Protein AF-0000000083425685 (afdb_homodimer)

Nearest PDB structures (foldseek):
  7mp4-assembly8_H  TM=8.248E-01  e=9.550E-29  Epiphyas postvittana
  8eor-assembly1_A  TM=8.384E-01  e=3.987E-27  Homo sapiens
  3biw-assembly2_C  TM=8.125E-01  e=1.066E-25  Rattus norvegicus
  3k9b-assembly2_A  TM=8.402E-01  e=2.040E-24  Homo sapiens
  3bix-assembly1_A  TM=7.737E-01  e=6.457E-26  Rattus norvegicus

Structure (mmCIF, N/CA/C/O backbone):
data_AF-0000000083425685-model_v1
#
loop_
_entity.id
_entity.type
_entity.pdbx_description
1 polymer 'Carboxylic ester hydrolase'
#
loop_
_atom_site.group_PDB
_atom_site.id
_atom_site.type_symbol
_atom_site.label_atom_id
_atom_site.label_alt_id
_atom_site.label_comp_id
_atom_site.label_asym_id
_atom_site.label_entity_id
_atom_site.label_seq_id
_atom_site.pdbx_PDB_ins_code
_atom_site.Cartn_x
_atom_site.Cartn_y
_atom_site.Cartn_z
_atom_site.occupancy
_atom_site.B_iso_or_equiv
_atom_site.auth_seq_id
_atom_site.auth_comp_id
_atom_site.auth_asym_id
_atom_site.auth_atom_id
_atom_site.pdbx_PDB_model_num
ATOM 1 N N . MET A 1 1 ? -29.156 32.938 1.812 1 47.97 1 MET A N 1
ATOM 2 C CA . MET A 1 1 ? -27.875 33.531 1.459 1 47.97 1 MET A CA 1
ATOM 3 C C . MET A 1 1 ? -27.578 33.344 -0.026 1 47.97 1 MET A C 1
ATOM 5 O O . MET A 1 1 ? -27.875 32.281 -0.595 1 47.97 1 MET A O 1
ATOM 9 N N . SER A 1 2 ? -27.406 34.406 -0.724 1 49.47 2 SER A N 1
ATOM 10 C CA . SER A 1 2 ? -27.047 34.344 -2.137 1 49.47 2 SER A CA 1
ATOM 11 C C . SER A 1 2 ? -25.797 33.469 -2.35 1 49.47 2 SER A C 1
ATOM 13 O O . SER A 1 2 ? -25.031 33.25 -1.411 1 49.47 2 SER A O 1
ATOM 15 N N . ASP A 1 3 ? -25.609 32.875 -3.598 1 55.41 3 ASP A N 1
ATOM 16 C CA . ASP A 1 3 ? -24.406 32.156 -3.943 1 55.41 3 ASP A CA 1
ATOM 17 C C . ASP A 1 3 ? -23.141 32.969 -3.633 1 55.41 3 ASP A C 1
ATOM 19 O O . ASP A 1 3 ? -22.156 32.406 -3.137 1 55.41 3 ASP A O 1
ATOM 23 N N . ALA A 1 4 ? -23.422 34.188 -3.82 1 53.47 4 ALA A N 1
ATOM 24 C CA . ALA A 1 4 ? -22.312 35.094 -3.615 1 53.47 4 ALA A CA 1
ATOM 25 C C . ALA A 1 4 ? -21.984 35.25 -2.131 1 53.47 4 ALA A C 1
ATOM 27 O O . ALA A 1 4 ? -20.812 35.312 -1.754 1 53.47 4 ALA A O 1
ATOM 28 N N . GLN A 1 5 ? -22.828 35.344 -1.406 1 52.12 5 GLN A N 1
ATOM 29 C CA . GLN A 1 5 ? -22.641 35.438 0.035 1 52.12 5 GLN A CA 1
ATOM 30 C C . GLN A 1 5 ? -22.047 34.156 0.612 1 52.12 5 GLN A C 1
ATOM 32 O O . GLN A 1 5 ? -21.234 34.219 1.538 1 52.12 5 GLN A O 1
ATOM 37 N N . LEU A 1 6 ? -22.344 33.219 0.014 1 55.94 6 LEU A N 1
ATOM 38 C CA . LEU A 1 6 ? -21.891 31.922 0.493 1 55.94 6 LEU A CA 1
ATOM 39 C C . LEU A 1 6 ? -20.438 31.672 0.126 1 55.94 6 LEU A C 1
ATOM 41 O O . LEU A 1 6 ? -19.734 30.922 0.809 1 55.94 6 LEU A O 1
ATOM 45 N N . GLU A 1 7 ? -19.953 32.562 -0.842 1 62.62 7 GLU A N 1
ATOM 46 C CA . GLU A 1 7 ? -18.594 32.312 -1.337 1 62.62 7 GLU A CA 1
ATOM 47 C C . GLU A 1 7 ? -17.641 33.406 -0.921 1 62.62 7 GLU A C 1
ATOM 49 O O . GLU A 1 7 ? -16.5 33.469 -1.405 1 62.62 7 GLU A O 1
ATOM 54 N N . ASP A 1 8 ? -18.078 34.25 -0.151 1 65.31 8 ASP A N 1
ATOM 55 C CA . ASP A 1 8 ? -17.172 35.344 0.242 1 65.31 8 ASP A CA 1
ATOM 56 C C . ASP A 1 8 ? -16.125 34.844 1.229 1 65.31 8 ASP A C 1
ATOM 58 O O . ASP A 1 8 ? -16.172 35.188 2.416 1 65.31 8 ASP A O 1
ATOM 62 N N . CYS A 1 9 ? -15.25 34.125 0.699 1 70.19 9 CYS A N 1
ATOM 63 C CA . CYS A 1 9 ? -14.297 33.406 1.547 1 70.19 9 CYS A CA 1
ATOM 64 C C . CYS A 1 9 ? -12.883 33.969 1.335 1 70.19 9 CYS A C 1
ATOM 66 O O . CYS A 1 9 ? -11.938 33.5 1.992 1 70.19 9 CYS A O 1
ATOM 68 N N . LEU A 1 10 ? -12.758 35 0.634 1 80.81 10 LEU A N 1
ATOM 69 C CA . LEU A 1 10 ? -11.391 35.438 0.376 1 80.81 10 LEU A CA 1
ATOM 70 C C . LEU A 1 10 ? -10.992 36.562 1.309 1 80.81 10 LEU A C 1
ATOM 72 O O . LEU A 1 10 ? -10.773 37.688 0.86 1 80.81 10 LEU A O 1
ATOM 76 N N . ASN A 1 11 ? -11.008 36.25 2.533 1 85.75 11 ASN A N 1
ATOM 77 C CA . ASN A 1 11 ? -10.539 37.156 3.592 1 85.75 11 ASN A CA 1
ATOM 78 C C . ASN A 1 11 ? -9.648 36.406 4.586 1 85.75 11 ASN A C 1
ATOM 80 O O . ASN A 1 11 ? -9.477 35.188 4.492 1 85.75 11 ASN A O 1
ATOM 84 N N . LEU A 1 12 ? -8.891 37.219 5.379 1 89.44 12 LEU A N 1
ATOM 85 C CA . LEU A 1 12 ? -8.055 36.625 6.414 1 89.44 12 LEU A CA 1
ATOM 86 C C . LEU A 1 12 ? -8.117 37.438 7.699 1 89.44 12 LEU A C 1
ATOM 88 O O . LEU A 1 12 ? -8.5 38.625 7.676 1 89.44 12 LEU A O 1
ATOM 92 N N . CYS A 1 13 ? -7.875 36.812 8.758 1 91.69 13 CYS A N 1
ATOM 93 C CA . CYS A 1 13 ? -7.824 37.469 10.062 1 91.69 13 CYS A CA 1
ATOM 94 C C . CYS A 1 13 ? -6.383 37.656 10.516 1 91.69 13 CYS A C 1
ATOM 96 O O . CYS A 1 13 ? -5.555 36.75 10.391 1 91.69 13 CYS A O 1
ATOM 98 N N . VAL A 1 14 ? -6.117 38.906 10.961 1 94.25 14 VAL A N 1
ATOM 99 C CA . VAL A 1 14 ? -4.809 39.219 11.523 1 94.25 14 VAL A CA 1
ATOM 100 C C . VAL A 1 14 ? -4.953 39.562 13.008 1 94.25 14 VAL A C 1
ATOM 102 O O . VAL A 1 14 ? -5.758 40.438 13.375 1 94.25 14 VAL A O 1
ATOM 105 N N . TYR A 1 15 ? -4.176 38.875 13.844 1 93.44 15 TYR A N 1
ATOM 106 C CA . TYR A 1 15 ? -4.117 39.156 15.273 1 93.44 15 TYR A CA 1
ATOM 107 C C . TYR A 1 15 ? -2.738 39.625 15.688 1 93.44 15 TYR A C 1
ATOM 109 O O . TYR A 1 15 ? -1.736 38.938 15.477 1 93.44 15 TYR A O 1
ATOM 117 N N . THR A 1 16 ? -2.656 40.812 16.188 1 93.88 16 THR A N 1
ATOM 118 C CA . THR A 1 16 ? -1.398 41.438 16.594 1 93.88 16 THR A CA 1
ATOM 119 C C . THR A 1 16 ? -1.6 42.312 17.828 1 93.88 16 THR A C 1
ATOM 121 O O . THR A 1 16 ? -2.721 42.719 18.125 1 93.88 16 THR A O 1
ATOM 124 N N . LYS A 1 17 ? -0.496 42.531 18.594 1 92.38 17 LYS A N 1
ATOM 125 C CA . LYS A 1 17 ? -0.545 43.406 19.766 1 92.38 17 LYS A CA 1
ATOM 126 C C . LYS A 1 17 ? 0.186 44.719 19.516 1 92.38 17 LYS A C 1
ATOM 128 O O . LYS A 1 17 ? 0.073 45.656 20.297 1 92.38 17 LYS A O 1
ATOM 133 N N . ASN A 1 18 ? 0.934 44.75 18.453 1 94 18 ASN A N 1
ATOM 134 C CA . ASN A 1 18 ? 1.747 45.906 18.125 1 94 18 ASN A CA 1
ATOM 135 C C . ASN A 1 18 ? 1.798 46.156 16.609 1 94 18 ASN A C 1
ATOM 137 O O . ASN A 1 18 ? 2.508 45.438 15.898 1 94 18 ASN A O 1
ATOM 141 N N . LEU A 1 19 ? 1.211 47.188 16.141 1 93.94 19 LEU A N 1
ATOM 142 C CA . LEU A 1 19 ? 1.032 47.438 14.711 1 93.94 19 LEU A CA 1
ATOM 143 C C . LEU A 1 19 ? 2.322 47.938 14.086 1 93.94 19 LEU A C 1
ATOM 145 O O . LEU A 1 19 ? 2.465 47.938 12.859 1 93.94 19 LEU A O 1
ATOM 149 N N . THR A 1 20 ? 3.24 48.375 14.891 1 94.25 20 THR A N 1
ATOM 150 C CA . THR A 1 20 ? 4.426 49 14.328 1 94.25 20 THR A CA 1
ATOM 151 C C . THR A 1 20 ? 5.66 48.125 14.547 1 94.25 20 THR A C 1
ATOM 153 O O . THR A 1 20 ? 6.758 48.5 14.109 1 94.25 20 THR A O 1
ATOM 156 N N . ALA A 1 21 ? 5.438 47 15.164 1 94.62 21 ALA A N 1
ATOM 157 C CA . ALA A 1 21 ? 6.555 46.094 15.383 1 94.62 21 ALA A CA 1
ATOM 158 C C . ALA A 1 21 ? 6.914 45.344 14.102 1 94.62 21 ALA A C 1
ATOM 160 O O . ALA A 1 21 ? 6.395 45.656 13.031 1 94.62 21 ALA A O 1
ATOM 161 N N . ARG A 1 22 ? 7.863 44.5 14.148 1 96.38 22 ARG A N 1
ATOM 162 C CA . ARG A 1 22 ? 8.281 43.594 13.094 1 96.38 22 ARG A CA 1
ATOM 163 C C . ARG A 1 22 ? 8.469 42.188 13.633 1 96.38 22 ARG A C 1
ATOM 165 O O . ARG A 1 22 ? 9.586 41.656 13.656 1 96.38 22 ARG A O 1
ATOM 172 N N . GLN A 1 23 ? 7.34 41.688 13.992 1 97.19 23 GLN A N 1
ATOM 173 C CA . GLN A 1 23 ? 7.336 40.406 14.703 1 97.19 23 GLN A CA 1
ATOM 174 C C . GLN A 1 23 ? 7.199 39.219 13.727 1 97.19 23 GLN A C 1
ATOM 176 O O . GLN A 1 23 ? 6.652 39.406 12.633 1 97.19 23 GLN A O 1
ATOM 181 N N . PRO A 1 24 ? 7.777 38.094 14.109 1 98.06 24 PRO A N 1
ATOM 182 C CA . PRO A 1 24 ? 7.547 36.906 13.289 1 98.06 24 PRO A CA 1
ATOM 183 C C . PRO A 1 24 ? 6.062 36.625 13.062 1 98.06 24 PRO A C 1
ATOM 185 O O . PRO A 1 24 ? 5.246 36.844 13.961 1 98.06 24 PRO A O 1
ATOM 188 N N . VAL A 1 25 ? 5.723 36.094 11.883 1 98.38 25 VAL A N 1
ATOM 189 C CA . VAL A 1 25 ? 4.344 35.812 11.484 1 98.38 25 VAL A CA 1
ATOM 190 C C . VAL A 1 25 ? 4.078 34.312 11.539 1 98.38 25 VAL A C 1
ATOM 192 O O . VAL A 1 25 ? 4.84 33.531 10.984 1 98.38 25 VAL A O 1
ATOM 195 N N . MET A 1 26 ? 3.096 33.938 12.234 1 98.25 26 MET A N 1
ATOM 196 C CA . MET A 1 26 ? 2.564 32.562 12.188 1 98.25 26 MET A CA 1
ATOM 197 C C . MET A 1 26 ? 1.276 32.5 11.375 1 98.25 26 MET A C 1
ATOM 199 O O . MET A 1 26 ? 0.306 33.188 11.695 1 98.25 26 MET A O 1
ATOM 203 N N . PHE A 1 27 ? 1.342 31.781 10.312 1 98.06 27 PHE A N 1
ATOM 204 C CA . PHE A 1 27 ? 0.278 31.672 9.32 1 98.06 27 PHE A CA 1
ATOM 205 C C . PHE A 1 27 ? -0.43 30.328 9.43 1 98.06 27 PHE A C 1
ATOM 207 O O . PHE A 1 27 ? 0.1 29.297 8.992 1 98.06 27 PHE A O 1
ATOM 214 N N . TYR A 1 28 ? -1.675 30.297 9.953 1 97.12 28 TYR A N 1
ATOM 215 C CA . TYR A 1 28 ? -2.342 29.047 10.305 1 97.12 28 TYR A CA 1
ATOM 216 C C . TYR A 1 28 ? -3.348 28.641 9.227 1 97.12 28 TYR A C 1
ATOM 218 O O . TYR A 1 28 ? -4.258 29.406 8.906 1 97.12 28 TYR A O 1
ATOM 226 N N . VAL A 1 29 ? -3.154 27.453 8.695 1 96.38 29 VAL A N 1
ATOM 227 C CA . VAL A 1 29 ? -4.094 26.828 7.77 1 96.38 29 VAL A CA 1
ATOM 228 C C . VAL A 1 29 ? -4.934 25.797 8.5 1 96.38 29 VAL A C 1
ATOM 230 O O . VAL A 1 29 ? -4.461 24.688 8.781 1 96.38 29 VAL A O 1
ATOM 233 N N . TYR A 1 30 ? -6.145 26.109 8.781 1 92 30 TYR A N 1
ATOM 234 C CA . TYR A 1 30 ? -6.969 25.266 9.633 1 92 30 TYR A CA 1
ATOM 235 C C . TYR A 1 30 ? -7.41 24.016 8.891 1 92 30 TYR A C 1
ATOM 237 O O . TYR A 1 30 ? -7.414 23.984 7.66 1 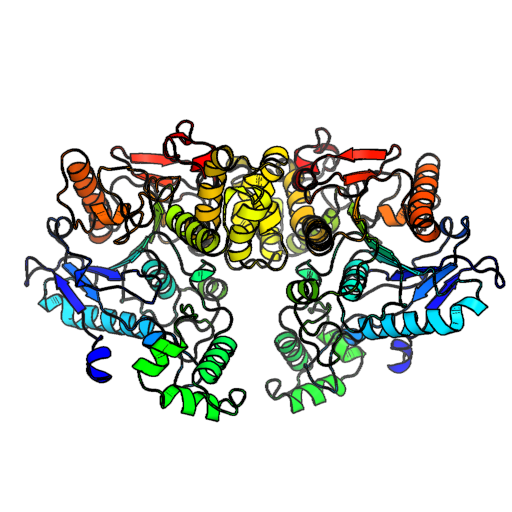92 30 TYR A O 1
ATOM 245 N N . GLY A 1 31 ? -7.738 23.047 9.672 1 93 31 GLY A N 1
ATOM 246 C CA . GLY A 1 31 ? -8.258 21.797 9.141 1 93 31 GLY A CA 1
ATOM 247 C C . GLY A 1 31 ? -9.766 21.812 8.945 1 93 31 GLY A C 1
ATOM 248 O O . GLY A 1 31 ? -10.336 22.844 8.586 1 93 31 GLY A O 1
ATOM 249 N N . GLY A 1 32 ? -10.344 20.672 9.031 1 89.81 32 GLY A N 1
ATOM 250 C CA . GLY A 1 32 ? -11.773 20.516 8.828 1 89.81 32 GLY A CA 1
ATOM 251 C C . GLY A 1 32 ? -12.125 19.578 7.691 1 89.81 32 GLY A C 1
ATOM 252 O O . GLY A 1 32 ? -13.164 19.719 7.051 1 89.81 32 GLY A O 1
ATOM 253 N N . GLY A 1 33 ? -11.258 18.641 7.383 1 89.88 33 GLY A N 1
ATOM 254 C CA . GLY A 1 33 ? -11.523 17.594 6.41 1 89.88 33 GLY A CA 1
ATOM 255 C C . GLY A 1 33 ? -11.734 18.125 5.004 1 89.88 33 GLY A C 1
ATOM 256 O O . GLY A 1 33 ? -12.461 17.531 4.207 1 89.88 33 GLY A O 1
ATOM 257 N N . TYR A 1 34 ? -11.312 19.328 4.777 1 89.19 34 TYR A N 1
ATOM 258 C CA . TYR A 1 34 ? -11.398 20.016 3.494 1 89.19 34 TYR A CA 1
ATOM 259 C C . TYR A 1 34 ? -12.828 20.484 3.221 1 89.19 34 TYR A C 1
ATOM 261 O O . TYR A 1 34 ? -13.156 20.875 2.098 1 89.19 34 TYR A O 1
ATOM 269 N N . TYR A 1 35 ? -13.719 20.344 4.195 1 84.5 35 TYR A N 1
ATOM 270 C CA . TYR A 1 35 ? -15.102 20.719 3.908 1 84.5 35 TYR A CA 1
ATOM 271 C C . TYR A 1 35 ? -15.633 21.688 4.961 1 84.5 35 TYR A C 1
ATOM 273 O O . TYR A 1 35 ? -16.703 22.281 4.781 1 84.5 35 TYR A O 1
ATOM 281 N N . ASN A 1 36 ? -14.914 21.812 6.043 1 76.62 36 ASN A N 1
ATOM 282 C CA . ASN A 1 36 ? -15.367 22.703 7.102 1 76.62 36 ASN A CA 1
ATOM 283 C C . ASN A 1 36 ? -14.211 23.5 7.699 1 76.62 36 ASN A C 1
ATOM 285 O O . ASN A 1 36 ? -13.055 23.328 7.293 1 76.62 36 ASN A O 1
ATOM 289 N N . GLY A 1 37 ? -14.625 24.531 8.578 1 73.75 37 GLY A N 1
ATOM 290 C CA . GLY A 1 37 ? -13.633 25.312 9.297 1 73.75 37 GLY A CA 1
ATOM 291 C C . GLY A 1 37 ? -13.812 26.812 9.109 1 73.75 37 GLY A C 1
ATOM 292 O O . GLY A 1 37 ? -14.477 27.25 8.164 1 73.75 37 GLY A O 1
ATOM 293 N N . SER A 1 38 ? -13.344 27.453 10.156 1 73.81 38 SER A N 1
ATOM 294 C CA . SER A 1 38 ? -13.375 28.906 10.109 1 73.81 38 SER A CA 1
ATOM 295 C C . SER A 1 38 ? -12.25 29.516 10.938 1 73.81 38 SER A C 1
ATOM 297 O O . SER A 1 38 ? -11.75 28.875 11.875 1 73.81 38 SER A O 1
ATOM 299 N N . SER A 1 39 ? -11.891 30.672 10.539 1 73.12 39 SER A N 1
ATOM 300 C CA . SER A 1 39 ? -10.883 31.422 11.289 1 73.12 39 SER A CA 1
ATOM 301 C C . SER A 1 39 ? -11.352 31.719 12.703 1 73.12 39 SER A C 1
ATOM 303 O O . SER A 1 39 ? -10.547 31.766 13.633 1 73.12 39 SER A O 1
ATOM 305 N N . GLN A 1 40 ? -12.578 31.844 12.875 1 71.81 40 GLN A N 1
ATOM 306 C CA . GLN A 1 40 ? -13.148 32.219 14.164 1 71.81 40 GLN A CA 1
ATOM 307 C C . GLN A 1 40 ? -12.953 31.109 15.195 1 71.81 40 GLN A C 1
ATOM 309 O O . GLN A 1 40 ? -12.961 31.375 16.406 1 71.81 40 GLN A O 1
ATOM 314 N N . ASP A 1 41 ? -12.719 29.938 14.703 1 77.31 41 ASP A N 1
ATOM 315 C CA . ASP A 1 41 ? -12.586 28.797 15.594 1 77.31 41 ASP A CA 1
ATOM 316 C C . ASP A 1 41 ? -11.156 28.656 16.125 1 77.31 41 ASP A C 1
ATOM 318 O O . ASP A 1 41 ? -10.867 27.766 16.906 1 77.31 41 ASP A O 1
ATOM 322 N N . HIS A 1 42 ? -10.344 29.641 15.812 1 82.62 42 HIS A N 1
ATOM 323 C CA . HIS A 1 42 ? -8.938 29.562 16.203 1 82.62 42 HIS A CA 1
ATOM 324 C C . HIS A 1 42 ? -8.461 30.875 16.812 1 82.62 42 HIS A C 1
ATOM 326 O O . HIS A 1 42 ? -7.578 31.531 16.266 1 82.62 42 HIS A O 1
ATOM 332 N N . PRO A 1 43 ? -8.969 31.141 17.984 1 81.5 43 PRO A N 1
ATOM 333 C CA . PRO A 1 43 ? -8.547 32.375 18.688 1 81.5 43 PRO A CA 1
ATOM 334 C C . PRO A 1 43 ? -7.09 32.281 19.141 1 81.5 43 PRO A C 1
ATOM 336 O O . PRO A 1 43 ? -6.609 31.234 19.531 1 81.5 43 PRO A O 1
ATOM 339 N N . PRO A 1 44 ? -6.422 33.438 19.109 1 84.88 44 PRO A N 1
ATOM 340 C CA . PRO A 1 44 ? -4.984 33.406 19.406 1 84.88 44 PRO A CA 1
ATOM 341 C C . PRO A 1 44 ? -4.684 33.156 20.875 1 84.88 44 PRO A C 1
ATOM 343 O O . PRO A 1 44 ? -3.684 32.531 21.203 1 84.88 44 PRO A O 1
ATOM 346 N N . HIS A 1 45 ? -5.418 33.625 21.828 1 83.94 45 HIS A N 1
ATOM 347 C CA . HIS A 1 45 ? -5.293 33.5 23.266 1 83.94 45 HIS A CA 1
ATOM 348 C C . HIS A 1 45 ? -3.828 33.469 23.703 1 83.94 45 HIS A C 1
ATOM 350 O O . HIS A 1 45 ? -3.111 34.469 23.547 1 83.94 45 HIS A O 1
ATOM 356 N N . TYR A 1 46 ? -3.291 32.312 24.062 1 85.12 46 TYR A N 1
ATOM 357 C CA . TYR A 1 46 ? -1.958 32.188 24.625 1 85.12 46 TYR A CA 1
ATOM 358 C C . TYR A 1 46 ? -0.882 32.438 23.578 1 85.12 46 TYR A C 1
ATOM 360 O O . TYR A 1 46 ? 0.245 32.812 23.922 1 85.12 46 TYR A O 1
ATOM 368 N N . LEU A 1 47 ? -1.169 32.312 22.344 1 90.69 47 LEU A N 1
ATOM 369 C CA . LEU A 1 47 ? -0.195 32.562 21.281 1 90.69 47 LEU A CA 1
ATOM 370 C C . LEU A 1 47 ? 0.261 34 21.281 1 90.69 47 LEU A C 1
ATOM 372 O O . LEU A 1 47 ? 1.443 34.281 21.078 1 90.69 47 LEU A O 1
ATOM 376 N N . LEU A 1 48 ? -0.645 34.906 21.625 1 90.75 48 LEU A N 1
ATOM 377 C CA . LEU A 1 48 ? -0.328 36.344 21.562 1 90.75 48 LEU A CA 1
ATOM 378 C C . LEU A 1 48 ? 0.333 36.812 22.859 1 90.75 48 LEU A C 1
ATOM 380 O O . LEU A 1 48 ? 0.695 37.969 22.984 1 90.75 48 LEU A O 1
ATOM 384 N N . GLU A 1 49 ? 0.496 35.875 23.781 1 90.62 49 GLU A N 1
ATOM 385 C CA . GLU A 1 49 ? 1.367 36.188 24.906 1 90.62 49 GLU A CA 1
ATOM 386 C C . GLU A 1 49 ? 2.822 36.312 24.453 1 90.62 49 GLU A C 1
ATOM 388 O O . GLU A 1 49 ? 3.662 36.844 25.188 1 90.62 49 GLU A O 1
ATOM 393 N N . ARG A 1 50 ? 3.078 35.812 23.312 1 93.44 50 ARG A N 1
ATOM 394 C CA . ARG A 1 50 ? 4.398 35.938 22.688 1 93.44 50 ARG A CA 1
ATOM 395 C C . ARG A 1 50 ? 4.406 36.969 21.594 1 93.44 50 ARG A C 1
ATOM 397 O O . ARG A 1 50 ? 3.348 37.438 21.156 1 93.44 50 ARG A O 1
ATOM 404 N N . ASP A 1 51 ? 5.594 37.406 21.219 1 94.94 51 ASP A N 1
ATOM 405 C CA . ASP A 1 51 ? 5.746 38.469 20.234 1 94.94 51 ASP A CA 1
ATOM 406 C C . ASP A 1 51 ? 5.68 37.906 18.812 1 94.94 51 ASP A C 1
ATOM 408 O O . ASP A 1 51 ? 6.703 37.812 18.125 1 94.94 51 ASP A O 1
ATOM 412 N N . ILE A 1 52 ? 4.422 37.594 18.453 1 96.94 52 ILE A N 1
ATOM 413 C CA . ILE A 1 52 ? 4.18 37.094 17.109 1 96.94 52 ILE A CA 1
ATOM 414 C C . ILE A 1 52 ? 2.92 37.719 16.531 1 96.94 52 ILE A C 1
ATOM 416 O O . ILE A 1 52 ? 2.15 38.344 17.266 1 96.94 52 ILE A O 1
ATOM 420 N N . VAL A 1 53 ? 2.793 37.75 15.266 1 97.31 53 VAL A N 1
ATOM 421 C CA . VAL A 1 53 ? 1.559 38.062 14.555 1 97.31 53 VAL A CA 1
ATOM 422 C C . VAL A 1 53 ? 0.923 36.781 14.016 1 97.31 53 VAL A C 1
ATOM 424 O O . VAL A 1 53 ? 1.598 35.969 13.391 1 97.31 53 VAL A O 1
ATOM 427 N N . LEU A 1 54 ? -0.317 36.562 14.375 1 96.81 54 LEU A N 1
ATOM 428 C CA . LEU A 1 54 ? -1.037 35.406 13.875 1 96.81 54 LEU A CA 1
ATOM 429 C C . LEU A 1 54 ? -1.929 35.781 12.695 1 96.81 54 LEU A C 1
ATOM 431 O O . LEU A 1 54 ? -2.684 36.75 12.773 1 96.81 54 LEU A O 1
ATOM 435 N N . VAL A 1 55 ? -1.79 35.062 11.617 1 96.56 55 VAL A N 1
ATOM 436 C CA . VAL A 1 55 ? -2.635 35.25 10.438 1 96.56 55 VAL A CA 1
ATOM 437 C C . VAL A 1 55 ? -3.416 33.969 10.18 1 96.56 55 VAL A C 1
ATOM 439 O O . VAL A 1 55 ? -2.834 32.875 10.117 1 96.56 55 VAL A O 1
ATOM 442 N N . VAL A 1 56 ? -4.695 34.031 10.055 1 95.12 56 VAL A N 1
ATOM 443 C CA . VAL A 1 56 ? -5.555 32.906 9.734 1 95.12 56 VAL A CA 1
ATOM 444 C C . VAL A 1 56 ? -6.367 33.219 8.484 1 95.12 56 VAL A C 1
ATOM 446 O O . VAL A 1 56 ? -7.379 33.906 8.547 1 95.12 56 VAL A O 1
ATOM 449 N N . PRO A 1 57 ? -5.965 32.625 7.375 1 93.81 57 PRO A N 1
ATOM 450 C CA . PRO A 1 57 ? -6.695 32.844 6.129 1 93.81 57 PRO A CA 1
ATOM 451 C C . PRO A 1 57 ? -7.93 31.969 5.992 1 93.81 57 PRO A C 1
ATOM 453 O O . PRO A 1 57 ? -7.949 30.844 6.504 1 93.81 57 PRO A O 1
ATOM 456 N N . HIS A 1 58 ? -8.922 32.531 5.336 1 91.12 58 HIS A N 1
ATOM 457 C CA . HIS A 1 58 ? -10.016 31.703 4.848 1 91.12 58 HIS A CA 1
ATOM 458 C C . HIS A 1 58 ? -9.742 31.203 3.432 1 91.12 58 HIS A C 1
ATOM 460 O O . HIS A 1 58 ? -9.008 31.844 2.676 1 91.12 58 HIS A O 1
ATOM 466 N N . TYR A 1 59 ? -10.195 30.094 3.146 1 89.06 59 TYR A N 1
ATOM 467 C CA . TYR A 1 59 ? -10.07 29.547 1.806 1 89.06 59 TYR A CA 1
ATOM 468 C C . TYR A 1 59 ? -11.305 28.719 1.446 1 89.06 59 TYR A C 1
ATOM 470 O O . TYR A 1 59 ? -12.094 28.359 2.32 1 89.06 59 TYR A O 1
ATOM 478 N N . ARG A 1 60 ? -11.602 28.562 0.174 1 89.12 60 ARG A N 1
ATOM 479 C CA . ARG A 1 60 ? -12.734 27.781 -0.301 1 89.12 60 ARG A CA 1
ATOM 480 C C . ARG A 1 60 ? -12.641 26.328 0.174 1 89.12 60 ARG A C 1
ATOM 482 O O . ARG A 1 60 ? -11.547 25.766 0.251 1 89.12 60 ARG A O 1
ATOM 489 N N . VAL A 1 61 ? -13.781 25.703 0.515 1 86.56 61 VAL A N 1
ATOM 490 C CA . VAL A 1 61 ? -13.812 24.328 0.999 1 86.56 61 VAL A CA 1
ATOM 491 C C . VAL A 1 61 ? -14.852 23.531 0.22 1 86.56 61 VAL A C 1
ATOM 493 O O . VAL A 1 61 ? -15.656 24.094 -0.52 1 86.56 61 VAL A O 1
ATOM 496 N N . GLY A 1 62 ? -14.773 22.234 0.338 1 89.06 62 GLY A N 1
ATOM 497 C CA . GLY A 1 62 ? -15.742 21.359 -0.304 1 89.06 62 GLY A CA 1
ATOM 498 C C . GLY A 1 62 ? -15.695 21.422 -1.819 1 89.06 62 GLY A C 1
ATOM 499 O O . GLY A 1 62 ? -14.633 21.672 -2.398 1 89.06 62 GLY A O 1
ATOM 500 N N . ALA A 1 63 ? -16.828 21.203 -2.391 1 88.62 63 ALA A N 1
ATOM 501 C CA . ALA A 1 63 ? -16.922 21.141 -3.846 1 88.62 63 ALA A CA 1
ATOM 502 C C . ALA A 1 63 ? -16.562 22.484 -4.477 1 88.62 63 ALA A C 1
ATOM 504 O O . ALA A 1 63 ? -16.016 22.547 -5.582 1 88.62 63 ALA A O 1
ATOM 505 N N . LEU A 1 64 ? -16.75 23.516 -3.703 1 86.12 64 LEU A N 1
ATOM 506 C CA . LEU A 1 64 ? -16.547 24.859 -4.238 1 86.12 64 LEU A CA 1
ATOM 507 C C . LEU A 1 64 ? -15.055 25.141 -4.426 1 86.12 64 LEU A C 1
ATOM 509 O O . LEU A 1 64 ? -14.68 26 -5.238 1 86.12 64 LEU A O 1
ATOM 513 N N . GLY A 1 65 ? -14.281 24.406 -3.764 1 87.88 65 GLY A N 1
ATOM 514 C CA . GLY A 1 65 ? -12.844 24.625 -3.867 1 87.88 65 GLY A CA 1
ATOM 515 C C . GLY A 1 65 ? -12.117 23.531 -4.621 1 87.88 65 GLY A C 1
ATOM 516 O O . GLY A 1 65 ? -11.164 23.797 -5.355 1 87.88 65 GLY A O 1
ATOM 517 N N . TRP A 1 66 ? -12.641 22.359 -4.484 1 91.38 66 TRP A N 1
ATOM 518 C CA . TRP A 1 66 ? -11.797 21.234 -4.855 1 91.38 66 TRP A CA 1
ATOM 519 C C . TRP A 1 66 ? -12.328 20.547 -6.109 1 91.38 66 TRP A C 1
ATOM 521 O O . TRP A 1 66 ? -11.602 19.781 -6.766 1 91.38 66 TRP A O 1
ATOM 531 N N . LEU A 1 67 ? -13.57 20.75 -6.488 1 90.38 67 LEU A N 1
ATOM 532 C CA . LEU A 1 67 ? -14.156 20.094 -7.652 1 90.38 67 LEU A CA 1
ATOM 533 C C . LEU A 1 67 ? -13.414 20.469 -8.93 1 90.38 67 LEU A C 1
ATOM 535 O O . LEU A 1 67 ? -13.078 21.641 -9.125 1 90.38 67 LEU A O 1
ATOM 539 N N . SER A 1 68 ? -13.133 19.422 -9.75 1 92.38 68 SER A N 1
ATOM 540 C CA . SER A 1 68 ? -12.398 19.688 -10.984 1 92.38 68 SER A CA 1
ATOM 541 C C . SER A 1 68 ? -12.883 18.781 -12.117 1 92.38 68 SER A C 1
ATOM 543 O O . SER A 1 68 ? -13.219 17.625 -11.883 1 92.38 68 SER A O 1
ATOM 545 N N . THR A 1 69 ? -12.906 19.328 -13.297 1 87.62 69 THR A N 1
ATOM 546 C CA . THR A 1 69 ? -13.109 18.547 -14.516 1 87.62 69 THR A CA 1
ATOM 547 C C . THR A 1 69 ? -11.812 18.453 -15.32 1 87.62 69 THR A C 1
ATOM 549 O O . THR A 1 69 ? -11.828 18.109 -16.5 1 87.62 69 THR A O 1
ATOM 552 N N . LEU A 1 70 ? -10.758 18.859 -14.641 1 86.69 70 LEU A N 1
ATOM 553 C CA . LEU A 1 70 ? -9.43 18.859 -15.242 1 86.69 70 LEU A CA 1
ATOM 554 C C . LEU A 1 70 ? -9.406 19.688 -16.531 1 86.69 70 LEU A C 1
ATOM 556 O O . LEU A 1 70 ? -8.812 19.266 -17.531 1 86.69 70 LEU A O 1
ATOM 560 N N . THR A 1 71 ? -10.172 20.75 -16.516 1 87 71 THR A N 1
ATOM 561 C CA . THR A 1 71 ? -10.18 21.75 -17.562 1 87 71 THR A CA 1
ATOM 562 C C . THR A 1 71 ? -9.68 23.094 -17.047 1 87 71 THR A C 1
ATOM 564 O O . THR A 1 71 ? -9.508 23.266 -15.836 1 87 71 THR A O 1
ATOM 567 N N . GLU A 1 72 ? -9.461 23.953 -17.953 1 87.88 72 GLU A N 1
ATOM 568 C CA . GLU A 1 72 ? -9 25.281 -17.562 1 87.88 72 GLU A CA 1
ATOM 569 C C . GLU A 1 72 ? -10.078 26.031 -16.766 1 87.88 72 GLU A C 1
ATOM 571 O O . GLU A 1 72 ? -9.766 26.859 -15.906 1 87.88 72 GLU A O 1
ATOM 576 N N . GLN A 1 73 ? -11.242 25.688 -17 1 87.19 73 GLN A N 1
ATOM 577 C CA . GLN A 1 73 ? -12.352 26.391 -16.359 1 87.19 73 GLN A CA 1
ATOM 578 C C . GLN A 1 73 ? -12.57 25.891 -14.93 1 87.19 73 GLN A C 1
ATOM 580 O O . GLN A 1 73 ? -13.031 26.641 -14.07 1 87.19 73 GLN A O 1
ATOM 585 N N . LEU A 1 74 ? -12.289 24.703 -14.688 1 89.62 74 LEU A N 1
ATOM 586 C CA . LEU A 1 74 ? -12.367 24.094 -13.367 1 89.62 74 LEU A CA 1
ATOM 587 C C . LEU A 1 74 ? -11.117 23.266 -13.07 1 89.62 74 LEU A C 1
ATOM 589 O O . LEU A 1 74 ? -11.188 22.047 -12.961 1 89.62 74 LEU A O 1
ATOM 593 N N . PRO A 1 75 ? -10.039 23.953 -12.859 1 87.69 75 PRO A N 1
ATOM 594 C CA . PRO A 1 75 ? -8.742 23.281 -12.789 1 87.69 75 PRO A CA 1
ATOM 595 C C . PRO A 1 75 ? -8.531 22.531 -11.469 1 87.69 75 PRO A C 1
ATOM 597 O O . PRO A 1 75 ? -7.613 21.719 -11.359 1 87.69 75 PRO A O 1
ATOM 600 N N . GLY A 1 76 ? -9.383 22.844 -10.461 1 87.62 76 GLY A N 1
ATOM 601 C CA . GLY A 1 76 ? -9.172 22.266 -9.148 1 87.62 76 GLY A CA 1
ATOM 602 C C . GLY A 1 76 ? -8.117 22.984 -8.336 1 87.62 76 GLY A C 1
ATOM 603 O O . GLY A 1 76 ? -7.535 23.969 -8.805 1 87.62 76 GLY A O 1
ATOM 604 N N . ASN A 1 77 ? -7.969 22.688 -7.094 1 95.44 77 ASN A N 1
ATOM 605 C CA . ASN A 1 77 ? -6.977 23.156 -6.133 1 95.44 77 ASN A CA 1
ATOM 606 C C . ASN A 1 77 ? -7.109 24.656 -5.875 1 95.44 77 ASN A C 1
ATOM 608 O O . ASN A 1 77 ? -6.125 25.328 -5.555 1 95.44 77 ASN A O 1
ATOM 612 N N . ALA A 1 78 ? -8.266 25.156 -6.043 1 93.12 78 ALA A N 1
ATOM 613 C CA . ALA A 1 78 ? -8.523 26.562 -5.762 1 93.12 78 ALA A CA 1
ATOM 614 C C . ALA A 1 78 ? -8.164 26.906 -4.316 1 93.12 78 ALA A C 1
ATOM 616 O O . ALA A 1 78 ? -7.605 27.969 -4.043 1 93.12 78 ALA A O 1
ATOM 617 N N . PRO A 1 79 ? -8.445 26.031 -3.387 1 94.31 79 PRO A N 1
ATOM 618 C CA . PRO A 1 79 ? -8.109 26.375 -2 1 94.31 79 PRO A CA 1
ATOM 619 C C . PRO A 1 79 ? -6.613 26.594 -1.795 1 94.31 79 PRO A C 1
ATOM 621 O O . PRO A 1 79 ? -6.223 27.5 -1.043 1 94.31 79 PRO A O 1
ATOM 624 N N . ILE A 1 80 ? -5.777 25.797 -2.414 1 96.56 80 ILE A N 1
ATOM 625 C CA . ILE A 1 80 ? -4.34 26.016 -2.297 1 96.56 80 ILE A CA 1
ATOM 626 C C . ILE A 1 80 ? -3.967 27.328 -2.982 1 96.56 80 ILE A C 1
ATOM 628 O O . ILE A 1 80 ? -3.1 28.062 -2.5 1 96.56 80 ILE A O 1
ATOM 632 N N . GLY A 1 81 ? -4.609 27.609 -4.102 1 95.12 81 GLY A N 1
ATOM 633 C CA . GLY A 1 81 ? -4.449 28.906 -4.727 1 95.12 81 GLY A CA 1
ATOM 634 C C . GLY A 1 81 ? -4.812 30.062 -3.805 1 95.12 81 GLY A C 1
ATOM 635 O O . GLY A 1 81 ? -4.121 31.078 -3.775 1 95.12 81 GLY A O 1
ATOM 636 N N . ASP A 1 82 ? -5.934 29.906 -3.076 1 95 82 ASP A N 1
ATOM 637 C CA . ASP A 1 82 ? -6.359 30.906 -2.104 1 95 82 ASP A CA 1
ATOM 638 C C . ASP A 1 82 ? -5.277 31.141 -1.052 1 95 82 ASP A C 1
ATOM 640 O O . ASP A 1 82 ? -5.004 32.281 -0.681 1 95 82 ASP A O 1
ATOM 644 N N . ILE A 1 83 ? -4.699 30.078 -0.605 1 96.75 83 ILE A N 1
ATOM 645 C CA . ILE A 1 83 ? -3.67 30.172 0.426 1 96.75 83 ILE A CA 1
ATOM 646 C C . ILE A 1 83 ? -2.43 30.859 -0.141 1 96.75 83 ILE A C 1
ATOM 648 O O . ILE A 1 83 ? -1.812 31.688 0.528 1 96.75 83 ILE A O 1
ATOM 652 N N . LEU A 1 84 ? -2.053 30.562 -1.368 1 97.12 84 LEU A N 1
ATOM 653 C CA . LEU A 1 84 ? -0.928 31.219 -2.025 1 97.12 84 LEU A CA 1
ATOM 654 C C . LEU A 1 84 ? -1.179 32.719 -2.162 1 97.12 84 LEU A C 1
ATOM 656 O O . LEU A 1 84 ? -0.277 33.531 -1.929 1 97.12 84 LEU A O 1
ATOM 660 N N . LEU A 1 85 ? -2.387 33.031 -2.496 1 96.31 85 LEU A N 1
ATOM 661 C CA . LEU A 1 85 ? -2.76 34.438 -2.594 1 96.31 85 LEU A CA 1
ATOM 662 C C . LEU A 1 85 ? -2.65 35.125 -1.237 1 96.31 85 LEU A C 1
ATOM 664 O O . LEU A 1 85 ? -2.201 36.281 -1.15 1 96.31 85 LEU A O 1
ATOM 668 N N . ALA A 1 86 ? -3.107 34.406 -0.239 1 96.88 86 ALA A N 1
ATOM 669 C CA . ALA A 1 86 ? -3.014 34.969 1.117 1 96.88 86 ALA A CA 1
ATOM 670 C C . ALA A 1 86 ? -1.557 35.156 1.527 1 96.88 86 ALA A C 1
ATOM 672 O O . ALA A 1 86 ? -1.225 36.125 2.209 1 96.88 86 ALA A O 1
ATOM 673 N N . LEU A 1 87 ? -0.709 34.281 1.165 1 98.06 87 LEU A N 1
ATOM 674 C CA . LEU A 1 87 ? 0.714 34.406 1.46 1 98.06 87 LEU A CA 1
ATOM 675 C C . LEU A 1 87 ? 1.326 35.562 0.708 1 98.06 87 LEU A C 1
ATOM 677 O O . LEU A 1 87 ? 2.193 36.281 1.237 1 98.06 87 LEU A O 1
ATOM 681 N N . ASP A 1 88 ? 0.891 35.781 -0.516 1 97.69 88 ASP A N 1
ATOM 682 C CA . ASP A 1 88 ? 1.302 36.969 -1.251 1 97.69 88 ASP A CA 1
ATOM 683 C C . ASP A 1 88 ? 0.889 38.25 -0.512 1 97.69 88 ASP A C 1
ATOM 685 O O . ASP A 1 88 ? 1.657 39.219 -0.443 1 97.69 88 ASP A O 1
ATOM 689 N N . TRP A 1 89 ? -0.312 38.219 -0.058 1 97.38 89 TRP A N 1
ATOM 690 C CA . TRP A 1 89 ? -0.802 39.344 0.72 1 97.38 89 TRP A CA 1
ATOM 691 C C . TRP A 1 89 ? 0.089 39.594 1.931 1 97.38 89 TRP A C 1
ATOM 693 O O . TRP A 1 89 ? 0.419 40.75 2.234 1 97.38 89 TRP A O 1
ATOM 703 N N . VAL A 1 90 ? 0.439 38.562 2.631 1 98.12 90 VAL A N 1
ATOM 704 C CA . VAL A 1 90 ? 1.312 38.688 3.795 1 98.12 90 VAL A CA 1
ATOM 705 C C . VAL A 1 90 ? 2.627 39.344 3.393 1 98.12 90 VAL A C 1
ATOM 707 O O . VAL A 1 90 ? 3.098 40.281 4.066 1 98.12 90 VAL A O 1
ATOM 710 N N . GLN A 1 91 ? 3.209 38.969 2.34 1 97.56 91 GLN A N 1
ATOM 711 C CA . GLN A 1 91 ? 4.473 39.531 1.86 1 97.56 91 GLN A CA 1
ATOM 712 C C . GLN A 1 91 ? 4.352 41.031 1.578 1 97.56 91 GLN A C 1
ATOM 714 O O . GLN A 1 91 ? 5.277 41.781 1.849 1 97.56 91 GLN A O 1
ATOM 719 N N . ARG A 1 92 ? 3.248 41.406 1.154 1 97.38 92 ARG A N 1
ATOM 720 C CA . ARG A 1 92 ? 3.08 42.781 0.683 1 97.38 92 ARG A CA 1
ATOM 721 C C . ARG A 1 92 ? 2.588 43.688 1.804 1 97.38 92 ARG A C 1
ATOM 723 O O . ARG A 1 92 ? 2.928 44.875 1.847 1 97.38 92 ARG A O 1
ATOM 730 N N . HIS A 1 93 ? 1.8 43.094 2.76 1 97.56 93 HIS A N 1
ATOM 731 C CA . HIS A 1 93 ? 0.997 44 3.557 1 97.56 93 HIS A CA 1
ATOM 732 C C . HIS A 1 93 ? 1.21 43.781 5.047 1 97.56 93 HIS A C 1
ATOM 734 O O . HIS A 1 93 ? 0.844 44.625 5.871 1 97.56 93 HIS A O 1
ATOM 740 N N . ILE A 1 94 ? 1.822 42.719 5.445 1 98.12 94 ILE A N 1
ATOM 741 C CA . ILE A 1 94 ? 1.762 42.281 6.844 1 98.12 94 ILE A CA 1
ATOM 742 C C . ILE A 1 94 ? 2.531 43.281 7.711 1 98.12 94 ILE A C 1
ATOM 744 O O . ILE A 1 94 ? 2.316 43.344 8.922 1 98.12 94 ILE A O 1
ATOM 748 N N . HIS A 1 95 ? 3.498 44 7.098 1 97.25 95 HIS A N 1
ATOM 749 C CA . HIS A 1 95 ? 4.281 45 7.832 1 97.25 95 HIS A CA 1
ATOM 750 C C . HIS A 1 95 ? 3.385 46.094 8.422 1 97.25 95 HIS A C 1
ATOM 752 O O . HIS A 1 95 ? 3.721 46.688 9.453 1 97.25 95 HIS A O 1
ATOM 758 N N . ARG A 1 96 ? 2.25 46.281 7.828 1 97.31 96 ARG A N 1
ATOM 759 C CA . ARG A 1 96 ? 1.302 47.281 8.312 1 97.31 96 ARG A CA 1
ATOM 760 C C . ARG A 1 96 ? 0.603 46.812 9.578 1 97.31 96 ARG A C 1
ATOM 762 O O . ARG A 1 96 ? -0.066 47.562 10.266 1 97.31 96 ARG A O 1
ATOM 769 N N . PHE A 1 97 ? 0.817 45.562 9.883 1 97.06 97 PHE A N 1
ATOM 770 C CA . PHE A 1 97 ? 0.164 44.969 11.039 1 97.06 97 PHE A CA 1
ATOM 771 C C . PHE A 1 97 ? 1.195 44.5 12.055 1 97.06 97 PHE A C 1
ATOM 773 O O . PHE A 1 97 ? 0.887 43.688 12.922 1 97.06 97 PHE A O 1
ATOM 780 N N . GLY A 1 98 ? 2.436 44.969 11.828 1 97.56 98 GLY A N 1
ATOM 781 C CA . GLY A 1 98 ? 3.482 44.688 12.797 1 97.56 98 GLY A CA 1
ATOM 782 C C . GLY A 1 98 ? 4.195 43.375 12.539 1 97.56 98 GLY A C 1
ATOM 783 O O . GLY A 1 98 ? 4.973 42.906 13.367 1 97.56 98 GLY A O 1
ATOM 784 N N . GLY A 1 99 ? 3.912 42.781 11.453 1 98.12 99 GLY A N 1
ATOM 785 C CA . GLY A 1 99 ? 4.551 41.5 11.102 1 98.12 99 GLY A CA 1
ATOM 786 C C . GLY A 1 99 ? 5.77 41.688 10.211 1 98.12 99 GLY A C 1
ATOM 787 O O . GLY A 1 99 ? 5.883 42.688 9.5 1 98.12 99 GLY A O 1
ATOM 788 N N . ASP A 1 100 ? 6.688 40.75 10.281 1 98.25 100 ASP A N 1
ATOM 789 C CA . ASP A 1 100 ? 7.855 40.688 9.406 1 98.25 100 ASP A CA 1
ATOM 790 C C . ASP A 1 100 ? 7.629 39.719 8.258 1 98.25 100 ASP A C 1
ATOM 792 O O . ASP A 1 100 ? 7.594 38.5 8.469 1 98.25 100 ASP A O 1
ATOM 796 N N . PRO A 1 101 ? 7.539 40.188 7.051 1 97.56 101 PRO A N 1
ATOM 797 C CA . PRO A 1 101 ? 7.273 39.281 5.922 1 97.56 101 PRO A CA 1
ATOM 798 C C . PRO A 1 101 ? 8.43 38.312 5.656 1 97.56 101 PRO A C 1
ATOM 800 O O . PRO A 1 101 ? 8.266 37.344 4.902 1 97.56 101 PRO A O 1
ATOM 803 N N . ASN A 1 102 ? 9.586 38.531 6.262 1 97.19 102 ASN A N 1
ATOM 804 C CA . ASN A 1 102 ? 10.742 37.688 6.055 1 97.19 102 ASN A CA 1
ATOM 805 C C . ASN A 1 102 ? 10.836 36.594 7.141 1 97.19 102 ASN A C 1
ATOM 807 O O . ASN A 1 102 ? 11.781 35.812 7.152 1 97.19 102 ASN A O 1
ATOM 811 N N . GLN A 1 103 ? 9.906 36.562 8.047 1 97.62 103 GLN A N 1
ATOM 812 C CA . GLN A 1 103 ? 9.828 35.562 9.109 1 97.62 103 GLN A CA 1
ATOM 813 C C . GLN A 1 103 ? 8.414 34.969 9.211 1 97.62 103 GLN A C 1
ATOM 815 O O . GLN A 1 103 ? 7.703 35.25 10.188 1 97.62 103 GLN A O 1
ATOM 820 N N . VAL A 1 104 ? 8.117 34.188 8.227 1 98.69 104 VAL A N 1
ATOM 821 C CA . VAL A 1 104 ? 6.789 33.594 8.148 1 98.69 104 VAL A CA 1
ATOM 822 C C . VAL A 1 104 ? 6.883 32.094 8.383 1 98.69 104 VAL A C 1
ATOM 824 O O . VAL A 1 104 ? 7.672 31.391 7.73 1 98.69 104 VAL A O 1
ATOM 827 N N . THR A 1 105 ? 6.199 31.578 9.375 1 98.62 105 THR A N 1
ATOM 828 C CA . THR A 1 105 ? 6.016 30.156 9.625 1 98.62 105 THR A CA 1
ATOM 829 C C . THR A 1 105 ? 4.586 29.734 9.305 1 98.62 105 THR A C 1
ATOM 831 O O . THR A 1 105 ? 3.635 30.203 9.922 1 98.62 105 THR A O 1
ATOM 834 N N . ILE A 1 106 ? 4.449 28.844 8.336 1 98.56 106 ILE A N 1
ATOM 835 C CA . ILE A 1 106 ? 3.121 28.297 8.078 1 98.56 106 ILE A CA 1
ATOM 836 C C . ILE A 1 106 ? 2.889 27.062 8.969 1 98.56 106 ILE A C 1
ATOM 838 O O . ILE A 1 106 ? 3.82 26.312 9.25 1 98.56 106 ILE A O 1
ATOM 842 N N . PHE A 1 107 ? 1.755 26.906 9.508 1 97.94 107 PHE A N 1
ATOM 843 C CA . PHE A 1 107 ? 1.433 25.703 10.242 1 97.94 107 PHE A CA 1
ATOM 844 C C . PHE A 1 107 ? -0.026 25.312 10.039 1 97.94 107 PHE A C 1
ATOM 846 O O . PHE A 1 107 ? -0.876 26.172 9.797 1 97.94 107 PHE A O 1
ATOM 853 N N . GLY A 1 108 ? -0.297 24.047 9.914 1 97.19 108 GLY A N 1
ATOM 854 C CA . GLY A 1 108 ? -1.625 23.516 9.656 1 97.19 108 GLY A CA 1
ATOM 855 C C . GLY A 1 108 ? -1.857 22.156 10.297 1 97.19 108 GLY A C 1
ATOM 856 O O . GLY A 1 108 ? -0.905 21.422 10.578 1 97.19 108 GLY A O 1
ATOM 857 N N . GLN A 1 109 ? -3.096 21.875 10.555 1 96.69 109 GLN A N 1
ATOM 858 C CA . GLN A 1 109 ? -3.504 20.641 11.211 1 96.69 109 GLN A CA 1
ATOM 859 C C . GLN A 1 109 ? -4.531 19.875 10.375 1 96.69 109 GLN A C 1
ATOM 861 O O . GLN A 1 109 ? -5.426 20.484 9.781 1 96.69 109 GLN A O 1
ATOM 866 N N . SER A 1 110 ? -4.426 18.516 10.328 1 96.81 110 SER A N 1
ATOM 867 C CA . SER A 1 110 ? -5.375 17.656 9.625 1 96.81 110 SER A CA 1
ATOM 868 C C . SER A 1 110 ? -5.43 17.984 8.141 1 96.81 110 SER A C 1
ATOM 870 O O . SER A 1 110 ? -4.406 17.938 7.449 1 96.81 110 SER A O 1
ATOM 872 N N . ALA A 1 111 ? -6.625 18.516 7.656 1 96.25 111 ALA A N 1
ATOM 873 C CA . ALA A 1 111 ? -6.695 18.969 6.27 1 96.25 111 ALA A CA 1
ATOM 874 C C . ALA A 1 111 ? -5.734 20.125 6.012 1 96.25 111 ALA A C 1
ATOM 876 O O . ALA A 1 111 ? -5.164 20.234 4.926 1 96.25 111 ALA A O 1
ATOM 877 N N . GLY A 1 112 ? -5.57 20.953 7.027 1 97 112 GLY A N 1
ATOM 878 C CA . GLY A 1 112 ? -4.59 22.031 6.934 1 97 112 GLY A CA 1
ATOM 879 C C . GLY A 1 112 ? -3.166 21.516 6.789 1 97 112 GLY A C 1
ATOM 880 O O . GLY A 1 112 ? -2.344 22.141 6.113 1 97 112 GLY A O 1
ATOM 881 N N . ALA A 1 113 ? -2.891 20.359 7.492 1 98.06 113 ALA A N 1
ATOM 882 C CA . ALA A 1 113 ? -1.595 19.703 7.324 1 98.06 113 ALA A CA 1
ATOM 883 C C . ALA A 1 113 ? -1.405 19.219 5.891 1 98.06 113 ALA A C 1
ATOM 885 O O . ALA A 1 113 ? -0.299 19.281 5.348 1 98.06 113 ALA A O 1
ATOM 886 N N . GLY A 1 114 ? -2.473 18.703 5.316 1 97.56 114 GLY A N 1
ATOM 887 C CA . GLY A 1 114 ? -2.428 18.359 3.906 1 97.56 114 GLY A CA 1
ATOM 888 C C . GLY A 1 114 ? -2.074 19.531 3.01 1 97.56 114 GLY A C 1
ATOM 889 O O . GLY A 1 114 ? -1.21 19.406 2.139 1 97.56 114 GLY A O 1
ATOM 890 N N . VAL A 1 115 ? -2.635 20.656 3.266 1 97.44 115 VAL A N 1
ATOM 891 C CA . VAL A 1 115 ? -2.424 21.859 2.467 1 97.44 115 VAL A CA 1
ATOM 892 C C . VAL A 1 115 ? -1.016 22.391 2.705 1 97.44 115 VAL A C 1
ATOM 894 O O . VAL A 1 115 ? -0.294 22.703 1.756 1 97.44 115 VAL A O 1
ATOM 897 N N . THR A 1 116 ? -0.611 22.484 3.943 1 98 116 THR A N 1
ATOM 898 C CA . THR A 1 116 ? 0.696 23.031 4.281 1 98 116 THR A CA 1
ATOM 899 C C . THR A 1 116 ? 1.813 22.172 3.697 1 98 116 THR A C 1
ATOM 901 O O . THR A 1 116 ? 2.807 22.688 3.191 1 98 116 THR A O 1
ATOM 904 N N . SER A 1 117 ? 1.621 20.859 3.744 1 97.44 117 SER A N 1
ATOM 905 C CA . SER A 1 117 ? 2.635 19.984 3.164 1 97.44 117 SER A CA 1
ATOM 906 C C . SER A 1 117 ? 2.613 20.047 1.642 1 97.44 117 SER A C 1
ATOM 908 O O . SER A 1 117 ? 3.648 19.875 0.993 1 97.44 117 SER A O 1
ATOM 910 N N . ALA A 1 118 ? 1.475 20.281 1.071 1 97 118 ALA A N 1
ATOM 911 C CA . ALA A 1 118 ? 1.407 20.531 -0.368 1 97 118 ALA A CA 1
ATOM 912 C C . ALA A 1 118 ? 2.203 21.766 -0.753 1 97 118 ALA A C 1
ATOM 914 O O . ALA A 1 118 ? 2.904 21.781 -1.768 1 97 118 ALA A O 1
ATOM 915 N N . LEU A 1 119 ? 2.117 22.797 0.057 1 96.94 119 LEU A N 1
ATOM 916 C CA . LEU A 1 119 ? 2.83 24.031 -0.2 1 96.94 119 LEU A CA 1
ATOM 917 C C . LEU A 1 119 ? 4.34 23.812 -0.143 1 96.94 119 LEU A C 1
ATOM 919 O O . LEU A 1 119 ? 5.094 24.469 -0.867 1 96.94 119 LEU A O 1
ATOM 923 N N . LEU A 1 120 ? 4.789 22.875 0.671 1 95.81 120 LEU A N 1
ATOM 924 C CA . LEU A 1 120 ? 6.207 22.547 0.781 1 95.81 120 LEU A CA 1
ATOM 925 C C . LEU A 1 120 ? 6.738 21.984 -0.534 1 95.81 120 LEU A C 1
ATOM 927 O O . LEU A 1 120 ? 7.926 22.141 -0.838 1 95.81 120 LEU A O 1
ATOM 931 N N . LEU A 1 121 ? 5.836 21.422 -1.302 1 95.12 121 LEU A N 1
ATOM 932 C CA . LEU A 1 121 ? 6.293 20.672 -2.463 1 95.12 121 LEU A CA 1
ATOM 933 C C . LEU A 1 121 ? 5.883 21.359 -3.758 1 95.12 121 LEU A C 1
ATOM 935 O O . LEU A 1 121 ? 6.438 21.078 -4.82 1 95.12 121 LEU A O 1
ATOM 939 N N . SER A 1 122 ? 4.961 22.281 -3.688 1 96.06 122 SER A N 1
ATOM 940 C CA . SER A 1 122 ? 4.391 22.906 -4.879 1 96.06 122 SER A CA 1
ATOM 941 C C . SER A 1 122 ? 5.414 23.781 -5.586 1 96.06 122 SER A C 1
ATOM 943 O O . SER A 1 122 ? 6.066 24.625 -4.949 1 96.06 122 SER A O 1
ATOM 945 N N . PRO A 1 123 ? 5.469 23.656 -6.934 1 95.12 123 PRO A N 1
ATOM 946 C CA . PRO A 1 123 ? 6.328 24.562 -7.688 1 95.12 123 PRO A CA 1
ATOM 947 C C . PRO A 1 123 ? 5.836 26.016 -7.645 1 95.12 123 PRO A C 1
ATOM 949 O O . PRO A 1 123 ? 6.578 26.938 -7.996 1 95.12 123 PRO A O 1
ATOM 952 N N . ARG A 1 124 ? 4.598 26.203 -7.219 1 95.5 124 ARG A N 1
ATOM 953 C CA . ARG A 1 124 ? 4.012 27.547 -7.219 1 95.5 124 ARG A CA 1
ATOM 954 C C . ARG A 1 124 ? 4.348 28.297 -5.93 1 95.5 124 ARG A C 1
ATOM 956 O O . ARG A 1 124 ? 4.129 29.5 -5.832 1 95.5 124 ARG A O 1
ATOM 963 N N . THR A 1 125 ? 4.824 27.547 -5.008 1 95.88 125 THR A N 1
ATOM 964 C CA . THR A 1 125 ? 5.242 28.203 -3.771 1 95.88 125 THR A CA 1
ATOM 965 C C . THR A 1 125 ? 6.527 28.984 -3.984 1 95.88 125 THR A C 1
ATOM 967 O O . THR A 1 125 ? 7.555 28.422 -4.359 1 95.88 125 THR A O 1
ATOM 970 N N . ALA A 1 126 ? 6.477 30.234 -3.721 1 94.88 126 ALA A N 1
ATOM 971 C CA . ALA A 1 126 ? 7.668 31.078 -3.861 1 94.88 126 ALA A CA 1
ATOM 972 C C . ALA A 1 126 ? 8.602 30.906 -2.666 1 94.88 126 ALA A C 1
ATOM 974 O O . ALA A 1 126 ? 8.148 30.578 -1.562 1 94.88 126 ALA A O 1
ATOM 975 N N . LYS A 1 127 ? 9.852 31.188 -2.893 1 91.56 127 LYS A N 1
ATOM 976 C CA . LYS A 1 127 ? 10.867 31.016 -1.857 1 91.56 127 LYS A CA 1
ATOM 977 C C . LYS A 1 127 ? 10.602 31.938 -0.671 1 91.56 127 LYS A C 1
ATOM 979 O O . LYS A 1 127 ? 10.914 31.594 0.471 1 91.56 127 LYS A O 1
ATOM 984 N N . HIS A 1 128 ? 10 33.062 -0.981 1 94.12 128 HIS A N 1
ATOM 985 C CA . HIS A 1 128 ? 9.867 34.062 0.069 1 94.12 128 HIS A CA 1
ATOM 986 C C . HIS A 1 128 ? 8.539 33.906 0.806 1 94.12 128 HIS A C 1
ATOM 988 O O . HIS A 1 128 ? 8.281 34.625 1.771 1 94.12 128 HIS A O 1
ATOM 994 N N . HIS A 1 129 ? 7.711 32.938 0.409 1 96.75 129 HIS A N 1
ATOM 995 C CA . HIS A 1 129 ? 6.383 32.812 0.996 1 96.75 129 HIS A CA 1
ATOM 996 C C . HIS A 1 129 ? 6.465 32.469 2.479 1 96.75 129 HIS A C 1
ATOM 998 O O . HIS A 1 129 ? 5.676 32.969 3.281 1 96.75 129 HIS A O 1
ATOM 1004 N N . PHE A 1 130 ? 7.41 31.609 2.814 1 97.75 130 PHE A N 1
ATOM 1005 C CA . PHE A 1 130 ? 7.602 31.219 4.207 1 97.75 130 PHE A CA 1
ATOM 1006 C C . PHE A 1 130 ? 8.984 30.625 4.422 1 97.75 130 PHE A C 1
ATOM 1008 O O . PHE A 1 130 ? 9.609 30.125 3.48 1 97.75 130 PHE A O 1
ATOM 1015 N N . GLN A 1 131 ? 9.422 30.672 5.699 1 96.5 131 GLN A N 1
ATOM 1016 C CA . GLN A 1 131 ? 10.773 30.266 6.043 1 96.5 131 GLN A CA 1
ATOM 1017 C C . GLN A 1 131 ? 10.766 28.984 6.863 1 96.5 131 GLN A C 1
ATOM 1019 O O . GLN A 1 131 ? 11.805 28.328 7.023 1 96.5 131 GLN A O 1
ATOM 1024 N N . ARG A 1 132 ? 9.562 28.656 7.434 1 97.38 132 ARG A N 1
ATOM 1025 C CA . ARG A 1 132 ? 9.398 27.484 8.273 1 97.38 132 ARG A CA 1
ATOM 1026 C C . ARG A 1 132 ? 7.988 26.906 8.156 1 97.38 132 ARG A C 1
ATOM 1028 O O . ARG A 1 132 ? 7.066 27.609 7.719 1 97.38 132 ARG A O 1
ATOM 1035 N N . ALA A 1 133 ? 7.922 25.594 8.523 1 97.94 133 ALA A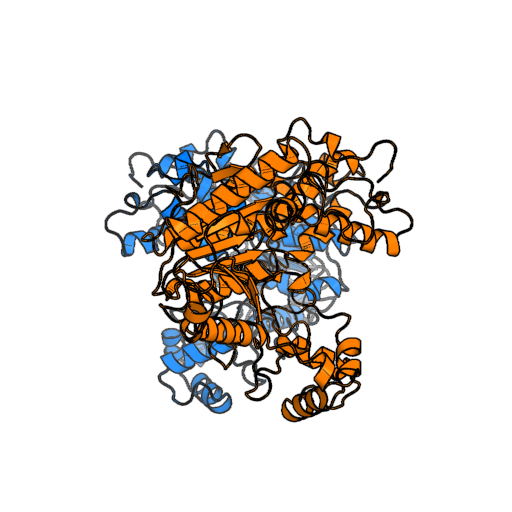 N 1
ATOM 1036 C CA . ALA A 1 133 ? 6.59 24.984 8.453 1 97.94 133 ALA A CA 1
ATOM 1037 C C . ALA A 1 133 ? 6.352 24.047 9.617 1 97.94 133 ALA A C 1
ATOM 1039 O O . ALA A 1 133 ? 7.266 23.344 10.062 1 97.94 133 ALA A O 1
ATOM 1040 N N . ILE A 1 134 ? 5.188 24.047 10.148 1 98.62 134 ILE A N 1
ATOM 1041 C CA . ILE A 1 134 ? 4.691 23.078 11.117 1 98.62 134 ILE A CA 1
ATOM 1042 C C . ILE A 1 134 ? 3.521 22.297 10.516 1 98.62 134 ILE A C 1
ATOM 1044 O O . ILE A 1 134 ? 2.49 22.891 10.18 1 98.62 134 ILE A O 1
ATOM 1048 N N . VAL A 1 135 ? 3.654 20.984 10.336 1 98.5 135 VAL A N 1
ATOM 1049 C CA . VAL A 1 135 ? 2.643 20.125 9.75 1 98.5 135 VAL A CA 1
ATOM 1050 C C . VAL A 1 135 ? 2.117 19.156 10.805 1 98.5 135 VAL A C 1
ATOM 1052 O O . VAL A 1 135 ? 2.803 18.203 11.18 1 98.5 135 VAL A O 1
ATOM 1055 N N . GLN A 1 136 ? 0.837 19.375 11.227 1 98.25 136 GLN A N 1
ATOM 1056 C CA . GLN A 1 136 ? 0.327 18.703 12.414 1 98.25 136 GLN A CA 1
ATOM 1057 C C . GLN A 1 136 ? -0.744 17.672 12.047 1 98.25 136 GLN A C 1
ATOM 1059 O O . GLN A 1 136 ? -1.772 18.031 11.461 1 98.25 136 GLN A O 1
ATOM 1064 N N . SER A 1 137 ? -0.538 16.406 12.438 1 98.19 137 SER A N 1
ATOM 1065 C CA . SER A 1 137 ? -1.55 15.359 12.352 1 98.19 137 SER A CA 1
ATOM 1066 C C . SER A 1 137 ? -2.014 15.156 10.914 1 98.19 137 SER A C 1
ATOM 1068 O O . SER A 1 137 ? -3.207 15.25 10.617 1 98.19 137 SER A O 1
ATOM 1070 N N . GLY A 1 138 ? -1.104 14.789 10.031 1 96.69 138 GLY A N 1
ATOM 1071 C CA . GLY A 1 138 ? -1.375 14.531 8.625 1 96.69 138 GLY A CA 1
ATOM 1072 C C . GLY A 1 138 ? -0.283 15.039 7.707 1 96.69 138 GLY A C 1
ATOM 1073 O O . GLY A 1 138 ? 0.657 15.703 8.156 1 96.69 138 GLY A O 1
ATOM 1074 N N . SER A 1 139 ? -0.378 14.766 6.449 1 97.69 139 SER A N 1
ATOM 1075 C CA . SER A 1 139 ? 0.483 15.273 5.383 1 97.69 139 SER A CA 1
ATOM 1076 C C . SER A 1 139 ? -0.097 14.961 4.008 1 97.69 139 SER A C 1
ATOM 1078 O O . SER A 1 139 ? -1.113 14.273 3.898 1 97.69 139 SER A O 1
ATOM 1080 N N . ILE A 1 140 ? 0.571 15.445 3.025 1 97.31 140 ILE A N 1
ATOM 1081 C CA . ILE A 1 140 ? 0.142 15.281 1.641 1 97.31 140 ILE A CA 1
ATOM 1082 C C . ILE A 1 140 ? 0.346 13.828 1.213 1 97.31 140 ILE A C 1
ATOM 1084 O O . ILE A 1 140 ? -0.141 13.406 0.159 1 97.31 140 ILE A O 1
ATOM 1088 N N . PHE A 1 141 ? 0.976 12.992 2.037 1 96.06 141 PHE A N 1
ATOM 1089 C CA . PHE A 1 141 ? 1.242 11.602 1.693 1 96.06 141 PHE A CA 1
ATOM 1090 C C . PHE A 1 141 ? 0.135 10.695 2.217 1 96.06 141 PHE A C 1
ATOM 1092 O O . PHE A 1 141 ? 0.13 9.492 1.943 1 96.06 141 PHE A O 1
ATOM 1099 N N . ALA A 1 142 ? -0.8 11.266 2.955 1 95.44 142 ALA A N 1
ATOM 1100 C CA . ALA A 1 142 ? -1.946 10.477 3.4 1 95.44 142 ALA A CA 1
ATOM 1101 C C . ALA A 1 142 ? -2.869 10.141 2.23 1 95.44 142 ALA A C 1
ATOM 1103 O O . ALA A 1 142 ? -3.076 10.969 1.34 1 95.44 142 ALA A O 1
ATOM 1104 N N . SER A 1 143 ? -3.449 8.953 2.266 1 91.31 143 SER A N 1
ATOM 1105 C CA . SER A 1 143 ? -4.359 8.531 1.207 1 91.31 143 SER A CA 1
ATOM 1106 C C . SER A 1 143 ? -5.578 9.445 1.127 1 91.31 143 SER A C 1
ATOM 1108 O O . SER A 1 143 ? -6.148 9.633 0.052 1 91.31 143 SER A O 1
ATOM 1110 N N . TRP A 1 144 ? -5.938 10.031 2.238 1 92.81 144 TRP A N 1
ATOM 1111 C CA . TRP A 1 144 ? -7.109 10.898 2.279 1 92.81 144 TRP A CA 1
ATOM 1112 C C . TRP A 1 144 ? -6.754 12.312 1.839 1 92.81 144 TRP A C 1
ATOM 1114 O O . TRP A 1 144 ? -7.641 13.148 1.631 1 92.81 144 TRP A O 1
ATOM 1124 N N . ALA A 1 145 ? -5.449 12.602 1.661 1 95.19 145 ALA A N 1
ATOM 1125 C CA . ALA A 1 145 ? -5.004 13.969 1.413 1 95.19 145 ALA A CA 1
ATOM 1126 C C . ALA A 1 145 ? -4.988 14.281 -0.081 1 95.19 145 ALA A C 1
ATOM 1128 O O . ALA A 1 145 ? -4.727 15.414 -0.484 1 95.19 145 ALA A O 1
ATOM 1129 N N . ILE A 1 146 ? -5.273 13.273 -0.935 1 93.38 146 ILE A N 1
ATOM 1130 C CA . ILE A 1 146 ? -5.293 13.461 -2.381 1 93.38 146 ILE A CA 1
ATOM 1131 C C . ILE A 1 146 ? -6.508 12.758 -2.979 1 93.38 146 ILE A C 1
ATOM 1133 O O . ILE A 1 146 ? -6.824 11.625 -2.598 1 93.38 146 ILE A O 1
ATOM 1137 N N . THR A 1 147 ? -7.098 13.477 -3.904 1 91.5 147 THR A N 1
ATOM 1138 C CA . THR A 1 147 ? -8.195 12.852 -4.637 1 91.5 147 THR A CA 1
ATOM 1139 C C . THR A 1 147 ? -7.656 11.875 -5.684 1 91.5 147 THR A C 1
ATOM 1141 O O . THR A 1 147 ? -6.883 12.266 -6.559 1 91.5 147 THR A O 1
ATOM 1144 N N . LYS A 1 148 ? -8.062 10.672 -5.656 1 80.69 148 LYS A N 1
ATOM 1145 C CA . LYS A 1 148 ? -7.512 9.609 -6.5 1 80.69 148 LYS A CA 1
ATOM 1146 C C . LYS A 1 148 ? -8.016 9.734 -7.934 1 80.69 148 LYS A C 1
ATOM 1148 O O . LYS A 1 148 ? -7.27 9.5 -8.883 1 80.69 148 LYS A O 1
ATOM 1153 N N . ASP A 1 149 ? -9.289 10.031 -8.125 1 86 149 ASP A N 1
ATOM 1154 C CA . ASP A 1 149 ? -9.883 10.062 -9.461 1 86 149 ASP A CA 1
ATOM 1155 C C . ASP A 1 149 ? -10.852 11.242 -9.602 1 86 149 ASP A C 1
ATOM 1157 O O . ASP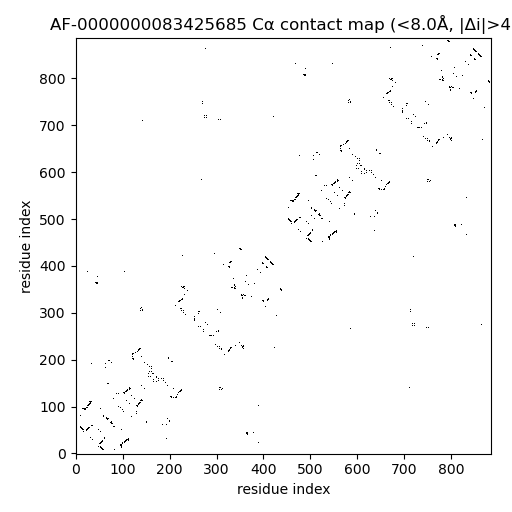 A 1 149 ? -12.062 11.055 -9.633 1 86 149 ASP A O 1
ATOM 1161 N N . PRO A 1 150 ? -10.219 12.375 -9.82 1 90.56 150 PRO A N 1
ATOM 1162 C CA . PRO A 1 150 ? -11.062 13.57 -9.898 1 90.56 150 PRO A CA 1
ATOM 1163 C C . PRO A 1 150 ? -12.039 13.531 -11.078 1 90.56 150 PRO A C 1
ATOM 1165 O O . PRO A 1 150 ? -13.148 14.055 -10.984 1 90.56 150 PRO A O 1
ATOM 1168 N N . ALA A 1 151 ? -11.664 12.914 -12.172 1 87.19 151 ALA A N 1
ATOM 1169 C CA . ALA A 1 151 ? -12.539 12.828 -13.344 1 87.19 151 ALA A CA 1
ATOM 1170 C C . ALA A 1 151 ? -13.773 11.984 -13.047 1 87.19 151 ALA A C 1
ATOM 1172 O O . ALA A 1 151 ? -14.898 12.383 -13.375 1 87.19 151 ALA A O 1
ATOM 1173 N N . ALA A 1 152 ? -13.523 10.844 -12.438 1 88.06 152 ALA A N 1
ATOM 1174 C CA . ALA A 1 152 ? -14.648 9.977 -12.078 1 88.06 152 ALA A CA 1
ATOM 1175 C C . ALA A 1 152 ? -15.562 10.664 -11.07 1 88.06 152 ALA A C 1
ATOM 1177 O O . ALA A 1 152 ? -16.781 10.5 -11.117 1 88.06 152 ALA A O 1
ATOM 1178 N N . GLN A 1 153 ? -14.969 11.375 -10.141 1 92.31 153 GLN A N 1
ATOM 1179 C CA . GLN A 1 153 ? -15.75 12.102 -9.156 1 92.31 153 GLN A CA 1
ATOM 1180 C C . GLN A 1 153 ? -16.641 13.156 -9.82 1 92.31 153 GLN A C 1
ATOM 1182 O O . GLN A 1 153 ? -17.812 13.281 -9.492 1 92.31 153 GLN A O 1
ATOM 1187 N N . ALA A 1 154 ? -16.109 13.852 -10.789 1 93.31 154 ALA A N 1
ATOM 1188 C CA . ALA A 1 154 ? -16.875 14.859 -11.516 1 93.31 154 ALA A CA 1
ATOM 1189 C C . ALA A 1 154 ? -18.047 14.227 -12.266 1 93.31 154 ALA A C 1
ATOM 1191 O O . ALA A 1 154 ? -19.141 14.797 -12.32 1 93.31 154 ALA A O 1
ATOM 1192 N N . GLN A 1 155 ? -17.781 13.109 -12.773 1 93.06 155 GLN A N 1
ATOM 1193 C CA . GLN A 1 155 ? -18.828 12.406 -13.5 1 93.06 155 GLN A CA 1
ATOM 1194 C C . GLN A 1 155 ? -19.953 11.969 -12.562 1 93.06 155 GLN A C 1
ATOM 1196 O O . GLN A 1 155 ? -21.141 12.086 -12.906 1 93.06 155 GLN A O 1
ATOM 1201 N N . ARG A 1 156 ? -19.562 11.461 -11.406 1 93.69 156 ARG A N 1
ATOM 1202 C CA . ARG A 1 156 ? -20.578 11.07 -10.43 1 93.69 156 ARG A CA 1
ATOM 1203 C C . ARG A 1 156 ? -21.406 12.273 -10 1 93.69 156 ARG A C 1
ATOM 1205 O O . ARG A 1 156 ? -22.625 12.172 -9.875 1 93.69 156 ARG A O 1
ATOM 1212 N N . ILE A 1 157 ? -20.797 13.375 -9.812 1 94.12 157 ILE A N 1
ATOM 1213 C CA . ILE A 1 157 ? -21.484 14.594 -9.398 1 94.12 157 ILE A CA 1
ATOM 1214 C C . ILE A 1 157 ? -22.422 15.07 -10.508 1 94.12 157 ILE A C 1
ATOM 1216 O O . ILE A 1 157 ? -23.562 15.453 -10.25 1 94.12 157 ILE A O 1
ATOM 1220 N N . CYS A 1 158 ? -21.953 14.992 -11.773 1 94.81 158 CYS A N 1
ATOM 1221 C CA . CYS A 1 158 ? -22.766 15.328 -12.938 1 94.81 158 CYS A CA 1
ATOM 1222 C C . CYS A 1 158 ? -24.031 14.484 -12.984 1 94.81 158 CYS A C 1
ATOM 1224 O O . CYS A 1 158 ? -25.125 15.008 -13.211 1 94.81 158 CYS A O 1
ATOM 1226 N N . LYS A 1 159 ? -23.859 13.266 -12.688 1 95.06 159 LYS A N 1
ATOM 1227 C CA . LYS A 1 159 ? -25 12.352 -12.688 1 95.06 159 LYS A CA 1
ATOM 1228 C C . LYS A 1 159 ? -25.953 12.672 -11.539 1 95.06 159 LYS A C 1
ATOM 1230 O O . LYS A 1 159 ? -27.172 12.633 -11.719 1 95.06 159 LYS A O 1
ATOM 1235 N N . GLU A 1 160 ? -25.422 12.969 -10.383 1 95 160 GLU A N 1
ATOM 1236 C CA . GLU A 1 160 ? -26.234 13.32 -9.219 1 95 160 GLU A CA 1
ATOM 1237 C C . GLU A 1 160 ? -26.984 14.625 -9.445 1 95 160 GLU A C 1
ATOM 1239 O O . GLU A 1 160 ? -28.062 14.828 -8.875 1 95 160 GLU A O 1
ATOM 1244 N N . LEU A 1 161 ? -26.5 15.469 -10.305 1 94.94 161 LEU A N 1
ATOM 1245 C CA . LEU A 1 161 ? -27.156 16.719 -10.68 1 94.94 161 LEU A CA 1
ATOM 1246 C C . LEU A 1 161 ? -28.203 16.484 -11.766 1 94.94 161 LEU A C 1
ATOM 1248 O O . LEU A 1 161 ? -28.859 17.422 -12.203 1 94.94 161 LEU A O 1
ATOM 1252 N N . HIS A 1 162 ? -28.266 15.242 -12.219 1 93.75 162 HIS A N 1
ATOM 1253 C CA . HIS A 1 162 ? -29.25 14.797 -13.203 1 93.75 162 HIS A CA 1
ATOM 1254 C C . HIS A 1 162 ? -29 15.43 -14.562 1 93.75 162 HIS A C 1
ATOM 1256 O O . HIS A 1 162 ? -29.938 15.781 -15.281 1 93.75 162 HIS A O 1
ATOM 1262 N N . CYS A 1 163 ? -27.75 15.547 -14.789 1 92.62 163 CYS A N 1
ATOM 1263 C CA . CYS A 1 163 ? -27.375 16.031 -16.109 1 92.62 163 CYS A CA 1
ATOM 1264 C C . CYS A 1 163 ? -27.234 14.883 -17.094 1 92.62 163 CYS A C 1
ATOM 1266 O O . CYS A 1 163 ? -27.031 13.734 -16.688 1 92.62 163 CYS A O 1
ATOM 1268 N N . GLU A 1 164 ? -27.297 15.18 -18.438 1 88.25 164 GLU A N 1
ATOM 1269 C CA . GLU A 1 164 ? -27.156 14.172 -19.469 1 88.25 164 GLU A CA 1
ATOM 1270 C C . GLU A 1 164 ? -25.75 14.18 -20.062 1 88.25 164 GLU A C 1
ATOM 1272 O O . GLU A 1 164 ? -25.031 15.172 -19.969 1 88.25 164 GLU A O 1
ATOM 1277 N N . ARG A 1 165 ? -25.297 13.211 -20.641 1 90.31 165 ARG A N 1
ATOM 1278 C CA . ARG A 1 165 ? -24.062 13.047 -21.391 1 90.31 165 ARG A CA 1
ATOM 1279 C C . ARG A 1 165 ? -22.844 13.43 -20.547 1 90.31 165 ARG A C 1
ATOM 1281 O O . ARG A 1 165 ? -22.016 14.227 -20.984 1 90.31 165 ARG A O 1
ATOM 1288 N N . CYS A 1 166 ? -22.797 12.922 -19.281 1 91.5 166 CYS A N 1
ATOM 1289 C CA . CYS A 1 166 ? -21.75 13.242 -18.312 1 91.5 166 CYS A CA 1
ATOM 1290 C C . CYS A 1 166 ? -20.406 12.68 -18.75 1 91.5 166 CYS A C 1
ATOM 1292 O O . CYS A 1 166 ? -19.359 13.047 -18.188 1 91.5 166 CYS A O 1
ATOM 1294 N N . GLU A 1 167 ? -20.375 11.898 -19.781 1 86 167 GLU A N 1
ATOM 1295 C CA . GLU A 1 167 ? -19.125 11.344 -20.297 1 86 167 GLU A CA 1
ATOM 1296 C C . GLU A 1 167 ? -18.438 12.328 -21.219 1 86 167 GLU A C 1
ATOM 1298 O O . GLU A 1 167 ? -17.234 12.188 -21.516 1 86 167 GLU A O 1
ATOM 1303 N N . GLU A 1 168 ? -19.25 13.273 -21.703 1 87.44 168 GLU A N 1
ATOM 1304 C CA . GLU A 1 168 ? -18.688 14.32 -22.562 1 87.44 168 GLU A CA 1
ATOM 1305 C C . GLU A 1 168 ? -18.219 15.516 -21.734 1 87.44 168 GLU A C 1
ATOM 1307 O O . GLU A 1 168 ? -19 16.172 -21.078 1 87.44 168 GLU A O 1
ATOM 1312 N N . GLN A 1 169 ? -17.016 15.844 -21.906 1 87.38 169 GLN A N 1
ATOM 1313 C CA . GLN A 1 169 ? -16.359 16.844 -21.062 1 87.38 169 GLN A CA 1
ATOM 1314 C C . GLN A 1 169 ? -17.094 18.172 -21.109 1 87.38 169 GLN A C 1
ATOM 1316 O O . GLN A 1 169 ? -17.281 18.828 -20.078 1 87.38 169 GLN A O 1
ATOM 1321 N N . GLU A 1 170 ? -17.422 18.578 -22.297 1 89.19 170 GLU A N 1
ATOM 1322 C CA . GLU A 1 170 ? -18.062 19.875 -22.453 1 89.19 170 GLU A CA 1
ATOM 1323 C C . GLU A 1 170 ? -19.422 19.922 -21.766 1 89.19 170 GLU A C 1
ATOM 1325 O O . GLU A 1 170 ? -19.766 20.906 -21.125 1 89.19 170 GLU A O 1
ATOM 1330 N N . GLN A 1 171 ? -20.125 18.891 -21.891 1 91.12 171 GLN A N 1
ATOM 1331 C CA . GLN A 1 171 ? -21.438 18.828 -21.266 1 91.12 171 GLN A CA 1
ATOM 1332 C C . GLN A 1 171 ? -21.328 18.734 -19.75 1 91.12 171 GLN A C 1
ATOM 1334 O O . GLN A 1 171 ? -22.109 19.344 -19.031 1 91.12 171 GLN A O 1
ATOM 1339 N N . LEU A 1 172 ? -20.406 17.953 -19.328 1 92.56 172 LEU A N 1
ATOM 1340 C CA . LEU A 1 172 ? -20.141 17.828 -17.906 1 92.56 172 LEU A CA 1
ATOM 1341 C C . LEU A 1 172 ? -19.797 19.172 -17.281 1 92.56 172 LEU A C 1
ATOM 1343 O O . LEU A 1 172 ? -20.375 19.547 -16.266 1 92.56 172 LEU A O 1
ATOM 1347 N N . LEU A 1 173 ? -18.969 19.906 -17.922 1 91 173 LEU A N 1
ATOM 1348 C CA . LEU A 1 173 ? -18.562 21.219 -17.438 1 91 173 LEU A CA 1
ATOM 1349 C C . LEU A 1 173 ? -19.75 22.172 -17.375 1 91 173 LEU A C 1
ATOM 1351 O O . LEU A 1 173 ? -19.922 22.891 -16.391 1 91 173 LEU A O 1
ATOM 1355 N N . ARG A 1 174 ? -20.484 22.172 -18.406 1 91.56 174 ARG A N 1
ATOM 1356 C CA . ARG A 1 174 ? -21.641 23.062 -18.469 1 91.56 174 ARG A CA 1
ATOM 1357 C C . ARG A 1 174 ? -22.641 22.75 -17.344 1 91.56 174 ARG A C 1
ATOM 1359 O O . ARG A 1 174 ? -23.188 23.656 -16.719 1 91.56 174 ARG A O 1
ATOM 1366 N N . CYS A 1 175 ? -22.812 21.531 -17.156 1 92.75 175 CYS A N 1
ATOM 1367 C CA . CYS A 1 175 ? -23.75 21.078 -16.125 1 92.75 175 CYS A CA 1
ATOM 1368 C C . CYS A 1 175 ? -23.297 21.547 -14.75 1 92.75 175 CYS A C 1
ATOM 1370 O O . CYS A 1 175 ? -24.062 22.172 -14.023 1 92.75 175 CYS A O 1
ATOM 1372 N N . VAL A 1 176 ? -22.109 21.297 -14.438 1 90.38 176 VAL A N 1
ATOM 1373 C CA . VAL A 1 176 ? -21.578 21.578 -13.109 1 90.38 176 VAL A CA 1
ATOM 1374 C C . VAL A 1 176 ? -21.531 23.094 -12.875 1 90.38 176 VAL A C 1
ATOM 1376 O O . VAL A 1 176 ? -21.844 23.578 -11.781 1 90.38 176 VAL A O 1
ATOM 1379 N N . ARG A 1 177 ? -21.219 23.797 -13.867 1 88.19 177 ARG A N 1
ATOM 1380 C CA . ARG A 1 177 ? -21.078 25.234 -13.742 1 88.19 177 ARG A CA 1
ATOM 1381 C C . ARG A 1 177 ? -22.453 25.906 -13.641 1 88.19 177 ARG A C 1
ATOM 1383 O O . ARG A 1 177 ? -22.578 27 -13.078 1 88.19 177 ARG A O 1
ATOM 1390 N N . SER A 1 178 ? -23.375 25.219 -14.172 1 90.06 178 SER A N 1
ATOM 1391 C CA . SER A 1 178 ? -24.719 25.812 -14.195 1 90.06 178 SER A CA 1
ATOM 1392 C C . SER A 1 178 ? -25.484 25.516 -12.914 1 90.06 178 SER A C 1
ATOM 1394 O O . SER A 1 178 ? -26.5 26.141 -12.633 1 90.06 178 SER A O 1
ATOM 1396 N N . ALA A 1 179 ? -24.984 24.609 -12.172 1 91.31 179 ALA A N 1
ATOM 1397 C CA . ALA A 1 179 ? -25.672 24.219 -10.938 1 91.31 179 ALA A CA 1
ATOM 1398 C C . ALA A 1 179 ? -25.578 25.328 -9.898 1 91.31 179 ALA A C 1
ATOM 1400 O O . ALA A 1 179 ? -24.562 26.016 -9.789 1 91.31 179 ALA A O 1
ATOM 1401 N N . SER A 1 180 ? -26.672 25.516 -9.141 1 89.81 180 SER A N 1
ATOM 1402 C CA . SER A 1 180 ? -26.609 26.422 -7.996 1 89.81 180 SER A CA 1
ATOM 1403 C C . SER A 1 180 ? -25.734 25.859 -6.887 1 89.81 180 SER A C 1
ATOM 1405 O O . SER A 1 180 ? -25.438 24.656 -6.863 1 89.81 180 SER A O 1
ATOM 1407 N N . VAL A 1 181 ? -25.328 26.703 -6.035 1 87.75 181 VAL A N 1
ATOM 1408 C CA . VAL A 1 181 ? -24.5 26.281 -4.914 1 87.75 181 VAL A CA 1
ATOM 1409 C C . VAL A 1 181 ? -25.234 25.234 -4.082 1 87.75 181 VAL A C 1
ATOM 1411 O O . VAL A 1 181 ? -24.656 24.219 -3.68 1 87.75 181 VAL A O 1
ATOM 1414 N N . LEU A 1 182 ? -26.438 25.484 -3.865 1 89.19 182 LEU A N 1
ATOM 1415 C CA . LEU A 1 182 ? -27.25 24.547 -3.076 1 89.19 182 LEU A CA 1
ATOM 1416 C C . LEU A 1 182 ? -27.328 23.188 -3.766 1 89.19 182 LEU A C 1
ATOM 1418 O O . LEU A 1 182 ? -27.234 22.156 -3.113 1 89.19 182 LEU A O 1
ATOM 1422 N N . GLU A 1 183 ? -27.531 23.234 -5.035 1 91 183 GLU A N 1
ATOM 1423 C CA . GLU A 1 183 ? -27.578 21.984 -5.801 1 91 183 GLU A CA 1
ATOM 1424 C C . GLU A 1 183 ? -26.266 21.234 -5.723 1 91 183 GLU A C 1
ATOM 1426 O O . GLU A 1 183 ? -26.25 20.016 -5.578 1 91 183 GLU A O 1
ATOM 1431 N N . LEU A 1 184 ? -25.281 21.938 -5.852 1 90 184 LEU A N 1
ATOM 1432 C CA . LEU A 1 184 ? -23.953 21.328 -5.805 1 90 184 LEU A CA 1
ATOM 1433 C C . LEU A 1 184 ? -23.672 20.719 -4.438 1 90 184 LEU A C 1
ATOM 1435 O O . LEU A 1 184 ? -23.109 19.625 -4.348 1 90 184 LEU A O 1
ATOM 1439 N N . LEU A 1 185 ? -24.062 21.406 -3.422 1 87.94 185 LEU A N 1
ATOM 1440 C CA . LEU A 1 185 ? -23.844 20.906 -2.066 1 87.94 185 LEU A CA 1
ATOM 1441 C C . LEU A 1 185 ? -24.641 19.625 -1.827 1 87.94 185 LEU A C 1
ATOM 1443 O O . LEU A 1 185 ? -24.156 18.703 -1.191 1 87.94 185 LEU A O 1
ATOM 1447 N N . GLN A 1 186 ? -25.781 19.625 -2.361 1 91 186 GLN A N 1
ATOM 1448 C CA . GLN A 1 186 ? -26.609 18.438 -2.225 1 91 186 GLN A CA 1
ATOM 1449 C C . GLN A 1 186 ? -26.047 17.266 -3.031 1 91 186 GLN A C 1
ATOM 1451 O O . GLN A 1 186 ? -26 16.141 -2.547 1 91 186 GLN A O 1
ATOM 1456 N N . ALA A 1 187 ? -25.562 17.609 -4.188 1 92.5 187 ALA A N 1
ATOM 1457 C CA . ALA A 1 187 ? -25.078 16.578 -5.094 1 92.5 187 ALA A CA 1
ATOM 1458 C C . ALA A 1 187 ? -23.75 15.992 -4.602 1 92.5 187 ALA A C 1
ATOM 1460 O O . ALA A 1 187 ? -23.359 14.898 -5.008 1 92.5 187 ALA A O 1
ATOM 1461 N N . THR A 1 188 ? -23.094 16.688 -3.717 1 91.62 188 THR A N 1
ATOM 1462 C CA . THR A 1 188 ? -21.75 16.281 -3.336 1 91.62 188 THR A CA 1
ATOM 1463 C C . THR A 1 188 ? -21.719 15.789 -1.891 1 91.62 188 THR A C 1
ATOM 1465 O O . THR A 1 188 ? -20.656 15.625 -1.305 1 91.62 188 THR A O 1
ATOM 1468 N N . LYS A 1 189 ? -22.859 15.531 -1.285 1 88.31 189 LYS A N 1
ATOM 1469 C CA . LYS A 1 189 ? -22.969 15.125 0.112 1 88.31 189 LYS A CA 1
ATOM 1470 C C . LYS A 1 189 ? -22.219 13.82 0.362 1 88.31 189 LYS A C 1
ATOM 1472 O O . LYS A 1 189 ? -21.656 13.617 1.439 1 88.31 189 LYS A O 1
ATOM 1477 N N . ALA A 1 190 ? -22.156 13.047 -0.664 1 87.5 190 ALA A N 1
ATOM 1478 C CA . ALA A 1 190 ? -21.547 11.727 -0.501 1 87.5 190 ALA A CA 1
ATOM 1479 C C . ALA A 1 190 ? -20.094 11.719 -0.975 1 87.5 190 ALA A C 1
ATOM 1481 O O . ALA A 1 190 ? -19.406 10.695 -0.893 1 87.5 190 ALA A O 1
ATOM 1482 N N . GLU A 1 191 ? -19.656 12.867 -1.407 1 90.12 191 GLU A N 1
ATOM 1483 C CA . GLU A 1 191 ? -18.312 12.953 -1.966 1 90.12 191 GLU A CA 1
ATOM 1484 C C . GLU A 1 191 ? -17.328 13.508 -0.946 1 90.12 191 GLU A C 1
ATOM 1486 O O . GLU A 1 191 ? -17.703 14.289 -0.07 1 90.12 191 GLU A O 1
ATOM 1491 N N . SER A 1 192 ? -16.141 13.016 -0.973 1 90.25 192 SER A N 1
ATOM 1492 C CA . SER A 1 192 ? -15.039 13.602 -0.231 1 90.25 192 SER A CA 1
ATOM 1493 C C . SER A 1 192 ? -14.078 14.336 -1.162 1 90.25 192 SER A C 1
ATOM 1495 O O . SER A 1 192 ? -13.812 13.875 -2.273 1 90.25 192 SER A O 1
ATOM 1497 N N . PHE A 1 193 ? -13.617 15.469 -0.688 1 92.44 193 PHE A N 1
ATOM 1498 C CA . PHE A 1 193 ? -12.75 16.297 -1.516 1 92.44 193 PHE A CA 1
ATOM 1499 C C . PHE A 1 193 ? -11.383 16.469 -0.869 1 92.44 193 PHE A C 1
ATOM 1501 O O . PHE A 1 193 ? -11.258 16.453 0.358 1 92.44 193 PHE A O 1
ATOM 1508 N N . SER A 1 194 ? -10.391 16.609 -1.635 1 95.56 194 SER A N 1
ATOM 1509 C CA . SER A 1 194 ? -9 16.844 -1.266 1 95.56 194 SER A CA 1
ATOM 1510 C C . SER A 1 194 ? -8.203 17.406 -2.443 1 95.56 194 SER A C 1
ATOM 1512 O O . S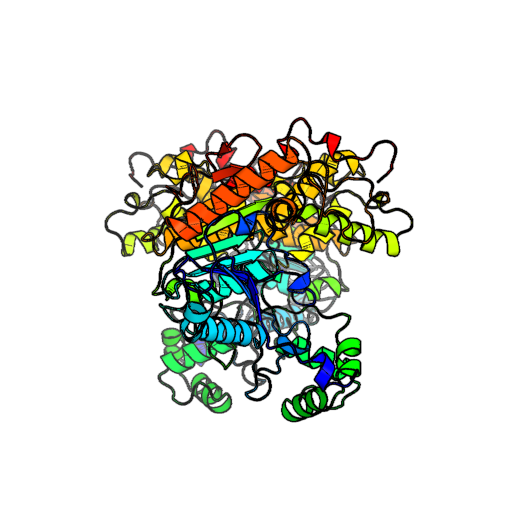ER A 1 194 ? -8.727 17.516 -3.553 1 95.56 194 SER A O 1
ATOM 1514 N N . PRO A 1 195 ? -6.988 17.812 -2.221 1 95.88 195 PRO A N 1
ATOM 1515 C CA . PRO A 1 195 ? -6.145 18.266 -3.328 1 95.88 195 PRO A CA 1
ATOM 1516 C C . PRO A 1 195 ? -6.047 17.234 -4.453 1 95.88 195 PRO A C 1
ATOM 1518 O O . PRO A 1 195 ? -6.176 16.031 -4.211 1 95.88 195 PRO A O 1
ATOM 1521 N N . LEU A 1 196 ? -5.965 17.75 -5.633 1 94.19 196 LEU A N 1
ATOM 1522 C CA . LEU A 1 196 ? -5.793 16.859 -6.77 1 94.19 196 LEU A CA 1
ATOM 1523 C C . LEU A 1 196 ? -4.391 16.984 -7.355 1 94.19 196 LEU A C 1
ATOM 1525 O O . LEU A 1 196 ? -3.789 18.062 -7.305 1 94.19 196 LEU A O 1
ATOM 1529 N N . VAL A 1 197 ? -3.879 15.914 -7.859 1 92.81 197 VAL A N 1
ATOM 1530 C CA . VAL A 1 197 ? -2.58 15.875 -8.523 1 92.81 197 VAL A CA 1
ATOM 1531 C C . VAL A 1 197 ? -2.77 15.977 -10.039 1 92.81 197 VAL A C 1
ATOM 1533 O O . VAL A 1 197 ? -3.83 15.625 -10.562 1 92.81 197 VAL A O 1
ATOM 1536 N N . GLY A 1 198 ? -1.779 16.453 -10.703 1 89.62 198 GLY A N 1
ATOM 1537 C CA . GLY A 1 198 ? -1.872 16.625 -12.141 1 89.62 198 GLY A CA 1
ATOM 1538 C C . GLY A 1 198 ? -2.723 17.828 -12.539 1 89.62 198 GLY A C 1
ATOM 1539 O O . GLY A 1 198 ? -3.389 17.797 -13.57 1 89.62 198 GLY A O 1
ATOM 1540 N N . ASP A 1 199 ? -2.83 18.797 -11.664 1 89.75 199 ASP A N 1
ATOM 1541 C CA . ASP A 1 199 ? -3.678 19.953 -11.938 1 89.75 199 ASP A CA 1
ATOM 1542 C C . ASP A 1 199 ? -3.072 20.828 -13.031 1 89.75 199 ASP A C 1
ATOM 1544 O O . ASP A 1 199 ? -1.871 20.766 -13.297 1 89.75 199 ASP A O 1
ATOM 1548 N N . LEU A 1 200 ? -3.887 21.656 -13.656 1 88.12 200 LEU A N 1
ATOM 1549 C CA . LEU A 1 200 ? -3.484 22.438 -14.82 1 88.12 200 LEU A CA 1
ATOM 1550 C C . LEU A 1 200 ? -2.891 23.781 -14.398 1 88.12 200 LEU A C 1
ATOM 1552 O O . LEU A 1 200 ? -2.316 24.5 -15.219 1 88.12 200 LEU A O 1
ATOM 1556 N N . GLN A 1 201 ? -2.967 24.062 -13.133 1 92.06 201 GLN A N 1
ATOM 1557 C CA . GLN A 1 201 ? -2.482 25.344 -12.656 1 92.06 201 GLN A CA 1
ATOM 1558 C C . GLN A 1 201 ? -1.048 25.234 -12.141 1 92.06 201 GLN A C 1
ATOM 1560 O O . GLN A 1 201 ? -0.453 26.234 -11.734 1 92.06 201 GLN A O 1
ATOM 1565 N N . GLY A 1 202 ? -0.532 24.031 -12.055 1 93.38 202 GLY A N 1
ATOM 1566 C CA . GLY A 1 202 ? 0.847 23.812 -11.641 1 93.38 202 GLY A CA 1
ATOM 1567 C C . GLY A 1 202 ? 1.024 23.828 -10.133 1 93.38 202 GLY A C 1
ATOM 1568 O O . GLY A 1 202 ? 2.143 23.984 -9.641 1 93.38 202 GLY A O 1
ATOM 1569 N N . ILE A 1 203 ? -0.039 23.734 -9.414 1 95.62 203 ILE A N 1
ATOM 1570 C CA . ILE A 1 203 ? 0.04 23.703 -7.961 1 95.62 203 ILE A CA 1
ATOM 1571 C C . ILE A 1 203 ? 0.568 22.344 -7.508 1 95.62 203 ILE A C 1
ATOM 1573 O O . ILE A 1 203 ? 1.563 22.266 -6.781 1 95.62 203 ILE A O 1
ATOM 1577 N N . LEU A 1 204 ? -0.05 21.312 -7.926 1 95.88 204 LEU A N 1
ATOM 1578 C CA . LEU A 1 204 ? 0.403 19.938 -7.781 1 95.88 204 LEU A CA 1
ATOM 1579 C C . LEU A 1 204 ? 0.385 19.219 -9.125 1 95.88 204 LEU A C 1
ATOM 1581 O O . LEU A 1 204 ? -0.385 18.266 -9.32 1 95.88 204 LEU A O 1
ATOM 1585 N N . PRO A 1 205 ? 1.367 19.594 -9.977 1 93.19 205 PRO A N 1
ATOM 1586 C CA . PRO A 1 205 ? 1.349 19.047 -11.336 1 93.19 205 PRO A CA 1
ATOM 1587 C C . PRO A 1 205 ? 1.667 17.562 -11.383 1 93.19 205 PRO A C 1
ATOM 1589 O O . PRO A 1 205 ? 1.367 16.891 -12.383 1 93.19 205 PRO A O 1
ATOM 1592 N N . GLU A 1 206 ? 2.281 17.078 -10.359 1 91.94 206 GLU A N 1
ATOM 1593 C CA . GLU A 1 206 ? 2.641 15.664 -10.234 1 91.94 206 GLU A CA 1
ATOM 1594 C C . GLU A 1 206 ? 2.383 15.156 -8.82 1 91.94 206 GLU A C 1
ATOM 1596 O O . GLU A 1 206 ? 2.051 15.938 -7.922 1 91.94 206 GLU A O 1
ATOM 1601 N N . HIS A 1 207 ? 2.484 13.852 -8.695 1 91.94 207 HIS A N 1
ATOM 1602 C CA . HIS A 1 207 ? 2.342 13.266 -7.367 1 91.94 207 HIS A CA 1
ATOM 1603 C C . HIS A 1 207 ? 3.404 13.797 -6.41 1 91.94 207 HIS A C 1
ATOM 1605 O O . HIS A 1 207 ? 4.539 14.047 -6.816 1 91.94 207 HIS A O 1
ATOM 1611 N N . PRO A 1 208 ? 3.076 13.891 -5.105 1 94.44 208 PRO A N 1
ATOM 1612 C CA . PRO A 1 208 ? 4.012 14.445 -4.121 1 94.44 208 PRO A CA 1
ATOM 1613 C C . PRO A 1 208 ? 5.371 13.75 -4.145 1 94.44 208 PRO A C 1
ATOM 1615 O O . PRO A 1 208 ? 6.402 14.398 -3.953 1 94.44 208 PRO A O 1
ATOM 1618 N N . GLU A 1 209 ? 5.363 12.484 -4.418 1 90.81 209 GLU A N 1
ATOM 1619 C CA . GLU A 1 209 ? 6.617 11.742 -4.473 1 90.81 209 GLU A CA 1
ATOM 1620 C C . GLU A 1 209 ? 7.531 12.281 -5.566 1 90.81 209 GLU A C 1
ATOM 1622 O O . GLU A 1 209 ? 8.75 12.383 -5.379 1 90.81 209 GLU A O 1
ATOM 1627 N N . GLU A 1 210 ? 6.957 12.609 -6.688 1 90.5 210 GLU A N 1
ATOM 1628 C CA . GLU A 1 210 ? 7.73 13.148 -7.801 1 90.5 210 GLU A CA 1
ATOM 1629 C C . GLU A 1 210 ? 8.156 14.586 -7.531 1 90.5 210 GLU A C 1
ATOM 1631 O O . GLU A 1 210 ? 9.266 14.992 -7.879 1 90.5 210 GLU A O 1
ATOM 1636 N N . LEU A 1 211 ? 7.266 15.297 -6.926 1 93.31 211 LEU A N 1
ATOM 1637 C CA . LEU A 1 211 ? 7.574 16.688 -6.609 1 93.31 211 LEU A CA 1
ATOM 1638 C C . LEU A 1 211 ? 8.711 16.781 -5.598 1 93.31 211 LEU A C 1
ATOM 1640 O O . LEU A 1 211 ? 9.531 17.703 -5.664 1 93.31 211 LEU A O 1
ATOM 1644 N N . LEU A 1 212 ? 8.742 15.844 -4.734 1 91.81 212 LEU A N 1
ATOM 1645 C CA . LEU A 1 212 ? 9.781 15.797 -3.709 1 91.81 212 LEU A CA 1
ATOM 1646 C C . LEU A 1 212 ? 11.156 15.656 -4.34 1 91.81 212 LEU A C 1
ATOM 1648 O O . LEU A 1 212 ? 12.117 16.297 -3.896 1 91.81 212 LEU A O 1
ATOM 1652 N N . LYS A 1 213 ? 11.273 14.945 -5.355 1 86.25 213 LYS A N 1
ATOM 1653 C CA . LYS A 1 213 ? 12.547 14.68 -6.02 1 86.25 213 LYS A CA 1
ATOM 1654 C C . LYS A 1 213 ? 13.078 15.93 -6.715 1 86.25 213 LYS A C 1
ATOM 1656 O O . LYS A 1 213 ? 14.289 16.062 -6.922 1 86.25 213 LYS A O 1
ATOM 1661 N N . ARG A 1 214 ? 12.18 16.781 -7.02 1 86.12 214 ARG A N 1
ATOM 1662 C CA . ARG A 1 214 ? 12.57 17.953 -7.789 1 86.12 214 ARG A CA 1
ATOM 1663 C C . ARG A 1 214 ? 12.594 19.203 -6.91 1 86.12 214 ARG A C 1
ATOM 1665 O O . ARG A 1 214 ? 12.891 20.297 -7.387 1 86.12 214 ARG A O 1
ATOM 1672 N N . ARG A 1 215 ? 12.281 18.906 -5.73 1 84.38 215 ARG A N 1
ATOM 1673 C CA . ARG A 1 215 ? 12.172 20.031 -4.809 1 84.38 215 ARG A CA 1
ATOM 1674 C C . ARG A 1 215 ? 13.5 20.781 -4.684 1 84.38 215 ARG A C 1
ATOM 1676 O O . ARG A 1 215 ? 14.547 20.156 -4.488 1 84.38 215 ARG A O 1
ATOM 1683 N N . GLN A 1 216 ? 13.43 22.125 -4.816 1 77.31 216 GLN A N 1
ATOM 1684 C CA . GLN A 1 216 ? 14.648 22.922 -4.797 1 77.31 216 GLN A CA 1
ATOM 1685 C C . GLN A 1 216 ? 14.797 23.656 -3.473 1 77.31 216 GLN A C 1
ATOM 1687 O O . GLN A 1 216 ? 15.891 24.125 -3.137 1 77.31 216 GLN A O 1
ATOM 1692 N N . ARG A 1 217 ? 13.727 23.75 -2.752 1 82.38 217 ARG A N 1
ATOM 1693 C CA . ARG A 1 217 ? 13.75 24.516 -1.516 1 82.38 217 ARG A CA 1
ATOM 1694 C C . ARG A 1 217 ? 13.578 23.625 -0.299 1 82.38 217 ARG A C 1
ATOM 1696 O O . ARG A 1 217 ? 12.797 22.672 -0.331 1 82.38 217 ARG A O 1
ATOM 1703 N N . SER A 1 218 ? 14.438 23.938 0.743 1 88.56 218 SER A N 1
ATOM 1704 C CA . SER A 1 218 ? 14.32 23.25 2.023 1 88.56 218 SER A CA 1
ATOM 1705 C C . SER A 1 218 ? 14.133 24.234 3.168 1 88.56 218 SER A C 1
ATOM 1707 O O . SER A 1 218 ? 14.836 25.25 3.246 1 88.56 218 SER A O 1
ATOM 1709 N N . VAL A 1 219 ? 13.086 24.031 3.924 1 93.31 219 VAL A N 1
ATOM 1710 C CA . VAL A 1 219 ? 12.859 24.844 5.109 1 93.31 219 VAL A CA 1
ATOM 1711 C C . VAL A 1 219 ? 12.773 23.953 6.344 1 93.31 219 VAL A C 1
ATOM 1713 O O . VAL A 1 219 ? 12.406 22.781 6.246 1 93.31 219 VAL A O 1
ATOM 1716 N N . PRO A 1 220 ? 13.141 24.516 7.547 1 96.5 220 PRO A N 1
ATOM 1717 C CA . PRO A 1 220 ? 12.922 23.75 8.781 1 96.5 220 PRO A CA 1
ATOM 1718 C C . PRO A 1 220 ? 11.477 23.297 8.961 1 96.5 220 PRO A C 1
ATOM 1720 O O . PRO A 1 220 ? 10.555 24.062 8.648 1 96.5 220 PRO A O 1
ATOM 1723 N N . LEU A 1 221 ? 11.359 22.031 9.352 1 97.31 221 LEU A N 1
ATOM 1724 C CA . LEU A 1 221 ? 10.039 21.438 9.492 1 97.31 221 LEU A CA 1
ATOM 1725 C C . LEU A 1 221 ? 9.844 20.891 10.906 1 97.31 221 LEU A C 1
ATOM 1727 O O . LEU A 1 221 ? 10.727 20.219 11.445 1 97.31 221 LEU A O 1
ATOM 1731 N N . MET A 1 222 ? 8.797 21.25 11.539 1 98.56 222 MET A N 1
ATOM 1732 C CA . MET A 1 222 ? 8.266 20.531 12.695 1 98.56 222 MET A CA 1
ATOM 1733 C C . MET A 1 222 ? 6.969 19.812 12.344 1 98.56 222 MET A C 1
ATOM 1735 O O . MET A 1 222 ? 6.027 20.438 11.844 1 98.56 222 MET A O 1
ATOM 1739 N N . THR A 1 223 ? 6.949 18.5 12.445 1 98.62 223 THR A N 1
ATOM 1740 C CA . THR A 1 223 ? 5.75 17.734 12.148 1 98.62 223 THR A CA 1
ATOM 1741 C C . THR A 1 223 ? 5.465 16.719 13.258 1 98.62 223 THR A C 1
ATOM 1743 O O . THR A 1 223 ? 6.324 16.453 14.102 1 98.62 223 THR A O 1
ATOM 1746 N N . GLY A 1 224 ? 4.191 16.281 13.312 1 98.75 224 GLY A N 1
ATOM 1747 C CA . GLY A 1 224 ? 3.887 15.344 14.383 1 98.75 224 GLY A CA 1
ATOM 1748 C C . GLY A 1 224 ? 2.424 14.938 14.422 1 98.75 224 GLY A C 1
ATOM 1749 O O . GLY A 1 224 ? 1.665 15.25 13.5 1 98.75 224 GLY A O 1
ATOM 1750 N N . PHE A 1 225 ? 2.115 14.133 15.391 1 98.81 225 PHE A N 1
ATOM 1751 C CA . PHE A 1 225 ? 0.786 13.57 15.602 1 98.81 225 PHE A CA 1
ATOM 1752 C C . PHE A 1 225 ? 0.489 13.43 17.094 1 98.81 225 PHE A C 1
ATOM 1754 O O . PHE A 1 225 ? 1.358 13.68 17.922 1 98.81 225 PHE A O 1
ATOM 1761 N N . THR A 1 226 ? -0.761 13.18 17.438 1 98.75 226 THR A N 1
ATOM 1762 C CA . THR A 1 226 ? -1.117 12.844 18.812 1 98.75 226 THR A CA 1
ATOM 1763 C C . THR A 1 226 ? -1.035 11.336 19.031 1 98.75 226 THR A C 1
ATOM 1765 O O . THR A 1 226 ? -1.021 10.555 18.078 1 98.75 226 THR A O 1
ATOM 176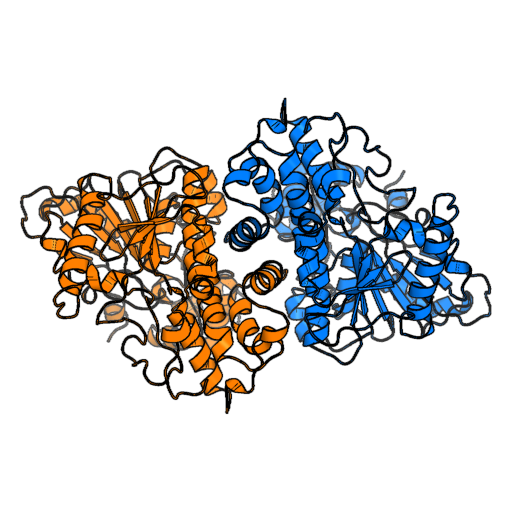8 N N . GLN A 1 227 ? -0.983 10.945 20.25 1 98.62 227 GLN A N 1
ATOM 1769 C CA . GLN A 1 227 ? -0.754 9.555 20.609 1 98.62 227 GLN A CA 1
ATOM 1770 C C . GLN A 1 227 ? -1.86 8.656 20.062 1 98.62 227 GLN A C 1
ATOM 1772 O O . GLN A 1 227 ? -1.599 7.531 19.625 1 98.62 227 GLN A O 1
ATOM 1777 N N . HIS A 1 228 ? -3.064 9.102 20.094 1 98.75 228 HIS A N 1
ATOM 1778 C CA . HIS A 1 228 ? -4.223 8.352 19.625 1 98.75 228 HIS A CA 1
ATOM 1779 C C . HIS A 1 228 ? -4.941 9.102 18.5 1 98.75 228 HIS A C 1
ATOM 1781 O O . HIS A 1 228 ? -6.164 9.242 18.531 1 98.75 228 HIS A O 1
ATOM 1787 N N . ASP A 1 229 ? -4.199 9.492 17.5 1 98.5 229 ASP A N 1
ATOM 1788 C CA . ASP A 1 229 ? -4.594 10.453 16.469 1 98.5 229 ASP A CA 1
ATOM 1789 C C . ASP A 1 229 ? -5.68 9.867 15.57 1 98.5 229 ASP A C 1
ATOM 1791 O O . ASP A 1 229 ? -6.375 10.609 14.875 1 98.5 229 ASP A O 1
ATOM 1795 N N . GLY A 1 230 ? -5.859 8.578 15.547 1 97.88 230 GLY A N 1
ATOM 1796 C CA . GLY A 1 230 ? -6.832 7.93 14.68 1 97.88 230 GLY A CA 1
ATOM 1797 C C . GLY A 1 230 ? -8.125 7.586 15.391 1 97.88 230 GLY A C 1
ATOM 1798 O O . GLY A 1 230 ? -9.023 6.977 14.805 1 97.88 230 GLY A O 1
ATOM 1799 N N . SER A 1 231 ? -8.344 8.031 16.656 1 97.94 231 SER A N 1
ATOM 1800 C CA . SER A 1 231 ? -9.508 7.625 17.453 1 97.94 231 SER A CA 1
ATOM 1801 C C . SER A 1 231 ? -10.805 8.148 16.844 1 97.94 231 SER A C 1
ATOM 1803 O O . SER A 1 231 ? -11.852 7.512 16.953 1 97.94 231 SER A O 1
ATOM 1805 N N . PHE A 1 232 ? -10.727 9.312 16.156 1 96.38 232 PHE A N 1
ATOM 1806 C CA . PHE A 1 232 ? -11.938 9.844 15.531 1 96.38 232 PHE A CA 1
ATOM 1807 C C . PHE A 1 232 ? -12.359 8.977 14.352 1 96.38 232 PHE A C 1
ATOM 1809 O O . PHE A 1 232 ? -13.547 8.859 14.062 1 96.38 232 PHE A O 1
ATOM 1816 N N . VAL A 1 233 ? -11.414 8.398 13.656 1 96.75 233 VAL A N 1
ATOM 1817 C CA . VAL A 1 233 ? -11.711 7.484 12.555 1 96.75 233 VAL A CA 1
ATOM 1818 C C . VAL A 1 233 ? -12.43 6.25 13.094 1 96.75 233 VAL A C 1
ATOM 1820 O O . VAL A 1 233 ? -13.43 5.809 12.523 1 96.75 233 VAL A O 1
ATOM 1823 N N . LEU A 1 234 ? -11.914 5.695 14.195 1 97.62 234 LEU A N 1
ATOM 1824 C CA . LEU A 1 234 ? -12.547 4.547 14.836 1 97.62 234 LEU A CA 1
ATOM 1825 C C . LEU A 1 234 ? -13.984 4.871 15.234 1 97.62 234 LEU A C 1
ATOM 1827 O O . LEU A 1 234 ? -14.891 4.07 15.008 1 97.62 234 LEU A O 1
ATOM 1831 N N . ALA A 1 235 ? -14.18 6.047 15.812 1 96.81 235 ALA A N 1
ATOM 1832 C CA . ALA A 1 235 ? -15.508 6.473 16.25 1 96.81 235 ALA A CA 1
ATOM 1833 C C . ALA A 1 235 ? -16.469 6.594 15.07 1 96.81 235 ALA A C 1
ATOM 1835 O O . ALA A 1 235 ? -17.594 6.102 15.125 1 96.81 235 ALA A O 1
ATOM 1836 N N . SER A 1 236 ? -16 7.266 14.023 1 94.56 236 SER A N 1
ATOM 1837 C CA . SER A 1 236 ? -16.828 7.445 12.836 1 94.56 236 SER A CA 1
ATOM 1838 C C . SER A 1 236 ? -17.203 6.102 12.211 1 94.56 236 SER A C 1
ATOM 1840 O O . SER A 1 236 ? -18.344 5.902 11.789 1 94.56 236 SER A O 1
ATOM 1842 N N . TYR A 1 237 ? -16.234 5.223 12.195 1 96.75 237 TYR A N 1
ATOM 1843 C CA . TYR A 1 237 ? -16.469 3.885 11.656 1 96.75 237 TYR A CA 1
ATOM 1844 C C . TYR A 1 237 ? -17.469 3.119 12.523 1 96.75 237 TYR A C 1
ATOM 1846 O O . TYR A 1 237 ? -18.375 2.457 12 1 96.75 237 TYR A O 1
ATOM 1854 N N . TYR A 1 238 ? -17.312 3.172 13.844 1 96.12 238 TYR A N 1
ATOM 1855 C CA . TYR A 1 238 ? -18.234 2.543 14.789 1 96.12 238 TYR A CA 1
ATOM 1856 C C . TYR A 1 238 ? -19.656 3.031 14.562 1 96.12 238 TYR A C 1
ATOM 1858 O O . TYR A 1 238 ? -20.594 2.229 14.516 1 96.12 238 TYR A O 1
ATOM 1866 N N . ASP A 1 239 ? -19.812 4.324 14.398 1 95.06 239 ASP A N 1
ATOM 1867 C CA . ASP A 1 239 ? -21.125 4.906 14.164 1 95.06 239 ASP A CA 1
ATOM 1868 C C . ASP A 1 239 ? -21.75 4.367 12.883 1 95.06 239 ASP A C 1
ATOM 1870 O O . ASP A 1 239 ? -22.938 4.035 12.852 1 95.06 239 ASP A O 1
ATOM 1874 N N . ALA A 1 240 ? -20.922 4.352 11.859 1 94.56 240 ALA A N 1
ATOM 1875 C CA . ALA A 1 240 ? -21.406 3.854 10.578 1 94.56 240 ALA A CA 1
ATOM 1876 C C . ALA A 1 240 ? -21.906 2.414 10.711 1 94.56 240 ALA A C 1
ATOM 1878 O O . ALA A 1 240 ? -22.938 2.057 10.148 1 94.56 240 ALA A O 1
ATOM 1879 N N . LEU A 1 241 ? -21.203 1.561 11.422 1 95.69 241 LEU A N 1
ATOM 1880 C CA . LEU A 1 241 ? -21.594 0.167 11.617 1 95.69 241 LEU A CA 1
ATOM 1881 C C . LEU A 1 241 ? -22.828 0.063 12.508 1 95.69 241 LEU A C 1
ATOM 1883 O O . LEU A 1 241 ? -23.734 -0.735 12.242 1 95.69 241 LEU A O 1
ATOM 1887 N N . ALA A 1 242 ? -22.828 0.865 13.57 1 94.19 242 ALA A N 1
ATOM 1888 C CA . ALA A 1 242 ? -23.938 0.837 14.516 1 94.19 242 ALA A CA 1
ATOM 1889 C C . ALA A 1 242 ? -25.25 1.24 13.836 1 94.19 242 ALA A C 1
ATOM 1891 O O . ALA A 1 242 ? -26.328 0.807 14.242 1 94.19 242 ALA A O 1
ATOM 1892 N N . ALA A 1 243 ? -25.156 2.047 12.844 1 94.12 243 ALA A N 1
ATOM 1893 C CA . ALA A 1 243 ? -26.344 2.475 12.094 1 94.12 243 ALA A CA 1
ATOM 1894 C C . ALA A 1 243 ? -26.875 1.348 11.211 1 94.12 243 ALA A C 1
ATOM 1896 O O . ALA A 1 243 ? -28.047 1.337 10.852 1 94.12 243 ALA A O 1
ATOM 1897 N N . LYS A 1 244 ? -26.062 0.416 10.859 1 93.62 244 LYS A N 1
ATOM 1898 C CA . LYS A 1 244 ? -26.422 -0.617 9.891 1 93.62 244 LYS A CA 1
ATOM 1899 C C . LYS A 1 244 ? -26.656 -1.955 10.578 1 93.62 244 LYS A C 1
ATOM 1901 O O . LYS A 1 244 ? -27.406 -2.799 10.062 1 93.62 244 LYS A O 1
ATOM 1906 N N . LEU A 1 245 ? -26.031 -2.121 11.75 1 93.12 245 LEU A N 1
ATOM 1907 C CA . LEU A 1 245 ? -26.078 -3.408 12.43 1 93.12 245 LEU A CA 1
ATOM 1908 C C . LEU A 1 245 ? -26.859 -3.301 13.734 1 93.12 245 LEU A C 1
ATOM 1910 O O . LEU A 1 245 ? -26.906 -2.232 14.352 1 93.12 245 LEU A O 1
ATOM 1914 N N . VAL A 1 246 ? -27.469 -4.379 14.125 1 90.25 246 VAL A N 1
ATOM 1915 C CA . VAL A 1 246 ? -28.156 -4.426 15.414 1 90.25 246 VAL A CA 1
ATOM 1916 C C . VAL A 1 246 ? -27.125 -4.402 16.547 1 90.25 246 VAL A C 1
ATOM 1918 O O . VAL A 1 246 ? -27.25 -3.631 17.5 1 90.25 246 VAL A O 1
ATOM 1921 N N . ASN A 1 247 ? -26.062 -5.234 16.406 1 92.75 247 ASN A N 1
ATOM 1922 C CA . ASN A 1 247 ? -24.969 -5.281 17.375 1 92.75 247 ASN A CA 1
ATOM 1923 C C . ASN A 1 247 ? -23.609 -5.344 16.656 1 92.75 247 ASN A C 1
ATOM 1925 O O . ASN A 1 247 ? -23.297 -6.336 16 1 92.75 247 ASN A O 1
ATOM 1929 N N . VAL A 1 248 ? -22.781 -4.348 16.891 1 94.62 248 VAL A N 1
ATOM 1930 C CA . VAL A 1 248 ? -21.453 -4.289 16.281 1 94.62 248 VAL A CA 1
ATOM 1931 C C . VAL A 1 248 ? -20.625 -5.488 16.734 1 94.62 248 VAL A C 1
ATOM 1933 O O . VAL A 1 248 ? -19.797 -6.004 15.969 1 94.62 248 VAL A O 1
ATOM 1936 N N . SER A 1 249 ? -20.938 -6.008 17.938 1 93.12 249 SER A N 1
ATOM 1937 C CA . SER A 1 249 ? -20.156 -7.082 18.547 1 93.12 249 SER A CA 1
ATOM 1938 C C . SER A 1 249 ? -20.422 -8.414 17.844 1 93.12 249 SER A C 1
ATOM 1940 O O . SER A 1 249 ? -19.75 -9.406 18.109 1 93.12 249 SER A O 1
ATOM 1942 N N . ASP A 1 250 ? -21.406 -8.422 16.953 1 95.25 250 ASP A N 1
ATOM 1943 C CA . ASP A 1 250 ? -21.656 -9.625 16.172 1 95.25 250 ASP A CA 1
ATOM 1944 C C . ASP A 1 250 ? -20.547 -9.867 15.148 1 95.25 250 ASP A C 1
ATOM 1946 O O . ASP A 1 250 ? -20.359 -10.992 14.672 1 95.25 250 ASP A O 1
ATOM 1950 N N . LEU A 1 251 ? -19.875 -8.797 14.82 1 96.69 251 LEU A N 1
ATOM 1951 C CA . LEU A 1 251 ? -18.734 -8.945 13.93 1 96.69 251 LEU A CA 1
ATOM 1952 C C . LEU A 1 251 ? -17.531 -9.539 14.672 1 96.69 251 LEU A C 1
ATOM 1954 O O . LEU A 1 251 ? -17.281 -9.195 15.828 1 96.69 251 LEU A O 1
ATOM 1958 N N . SER A 1 252 ? -16.812 -10.453 14.031 1 97.12 252 SER A N 1
ATOM 1959 C CA . SER A 1 252 ? -15.523 -10.859 14.578 1 97.12 252 SER A CA 1
ATOM 1960 C C . SER A 1 252 ? -14.523 -9.711 14.531 1 97.12 252 SER A C 1
ATOM 1962 O O . SER A 1 252 ? -14.727 -8.727 13.812 1 97.12 252 SER A O 1
ATOM 1964 N N . VAL A 1 253 ? -13.469 -9.766 15.289 1 98.19 253 VAL A N 1
ATOM 1965 C CA . VAL A 1 253 ? -12.406 -8.773 15.281 1 98.19 253 VAL A CA 1
ATOM 1966 C C . VAL A 1 253 ? -11.852 -8.617 13.859 1 98.19 253 VAL A C 1
ATOM 1968 O O . VAL A 1 253 ? -11.578 -7.504 13.414 1 98.19 253 VAL A O 1
ATOM 1971 N N . ARG A 1 254 ? -11.758 -9.703 13.148 1 96.94 254 ARG A N 1
ATOM 1972 C CA . ARG A 1 254 ? -11.266 -9.633 11.773 1 96.94 254 ARG A CA 1
ATOM 1973 C C . ARG A 1 254 ? -12.234 -8.867 10.883 1 96.94 254 ARG A C 1
ATOM 1975 O O . ARG A 1 254 ? -11.82 -8.008 10.102 1 96.94 254 ARG A O 1
ATOM 1982 N N . GLN A 1 255 ? -13.508 -9.242 11.008 1 95.56 255 GLN A N 1
ATOM 1983 C CA . GLN A 1 255 ? -14.516 -8.57 10.195 1 95.56 255 GLN A CA 1
ATOM 1984 C C . GLN A 1 255 ? -14.539 -7.07 10.477 1 95.56 255 GLN A C 1
ATOM 1986 O O . GLN A 1 255 ? -14.609 -6.254 9.555 1 95.56 255 GLN A O 1
ATOM 1991 N N . PHE A 1 256 ? -14.453 -6.711 11.766 1 97.88 256 PHE A N 1
ATOM 1992 C CA . PHE A 1 256 ? -14.461 -5.309 12.164 1 97.88 256 PHE A CA 1
ATOM 1993 C C . PHE A 1 256 ? -13.227 -4.59 11.641 1 97.88 256 PHE A C 1
ATOM 1995 O O . PHE A 1 256 ? -13.328 -3.527 11.031 1 97.88 256 PHE A O 1
ATOM 2002 N N . SER A 1 257 ? -12.055 -5.211 11.812 1 98 257 SER A N 1
ATOM 2003 C CA . SER A 1 257 ? -10.805 -4.551 11.469 1 98 257 SER A CA 1
ATOM 2004 C C . SER A 1 257 ? -10.633 -4.465 9.953 1 98 257 SER A C 1
ATOM 2006 O O . SER A 1 257 ? -9.984 -3.539 9.453 1 98 257 SER A O 1
ATOM 2008 N N . GLN A 1 258 ? -11.195 -5.363 9.195 1 95.5 258 GLN A N 1
ATOM 2009 C CA . GLN A 1 258 ? -11.055 -5.355 7.742 1 95.5 258 GLN A CA 1
ATOM 2010 C C . GLN A 1 258 ? -11.648 -4.086 7.141 1 95.5 258 GLN A C 1
ATOM 2012 O O . GLN A 1 258 ? -11.094 -3.523 6.191 1 95.5 258 GLN A O 1
ATOM 2017 N N . GLY A 1 259 ? -12.805 -3.682 7.695 1 94.62 259 GLY A N 1
ATOM 2018 C CA . GLY A 1 259 ? -13.398 -2.443 7.219 1 94.62 259 GLY A CA 1
ATOM 2019 C C . GLY A 1 259 ? -12.5 -1.237 7.41 1 94.62 259 GLY A C 1
ATOM 2020 O O . GLY A 1 259 ? -12.453 -0.347 6.559 1 94.62 259 GLY A O 1
ATOM 2021 N N . LEU A 1 260 ? -11.75 -1.184 8.5 1 95.81 260 LEU A N 1
ATOM 2022 C CA . LEU A 1 260 ? -10.812 -0.106 8.781 1 95.81 260 LEU A CA 1
ATOM 2023 C C . LEU A 1 260 ? -9.617 -0.171 7.836 1 95.81 260 LEU A C 1
ATOM 2025 O O . LEU A 1 260 ? -9.18 0.855 7.309 1 95.81 260 LEU A O 1
ATOM 2029 N N . ILE A 1 261 ? -9.141 -1.373 7.586 1 95.44 261 ILE A N 1
ATOM 2030 C CA . ILE A 1 261 ? -7.965 -1.582 6.754 1 95.44 261 ILE A CA 1
ATOM 2031 C C . ILE A 1 261 ? -8.289 -1.247 5.301 1 95.44 261 ILE A C 1
ATOM 2033 O O . ILE A 1 261 ? -7.457 -0.688 4.582 1 95.44 261 ILE A O 1
ATOM 2037 N N . ASP A 1 262 ? -9.508 -1.527 4.887 1 90.44 262 ASP A N 1
ATOM 2038 C CA . ASP A 1 262 ? -9.938 -1.279 3.514 1 90.44 262 ASP A CA 1
ATOM 2039 C C . ASP A 1 262 ? -9.898 0.212 3.188 1 90.44 262 ASP A C 1
ATOM 2041 O O . ASP A 1 262 ? -9.82 0.595 2.02 1 90.44 262 ASP A O 1
ATOM 2045 N N . MET A 1 263 ? -9.891 0.986 4.172 1 83.88 263 MET A N 1
ATOM 2046 C CA . MET A 1 263 ? -9.867 2.43 3.957 1 83.88 263 MET A CA 1
ATOM 2047 C C . MET A 1 263 ? -8.484 2.891 3.518 1 83.88 263 MET A C 1
ATOM 2049 O O . MET A 1 263 ? -8.32 4.008 3.018 1 83.88 263 MET A O 1
ATOM 2053 N N . ALA A 1 264 ? -7.465 2.033 3.717 1 83.69 264 ALA A N 1
ATOM 2054 C CA . ALA A 1 264 ? -6.121 2.348 3.234 1 83.69 264 ALA A CA 1
ATOM 2055 C C . ALA A 1 264 ? -6.051 2.252 1.713 1 83.69 264 ALA A C 1
ATOM 2057 O O . ALA A 1 264 ? -5.121 2.777 1.095 1 83.69 264 ALA A O 1
ATOM 2058 N N . LYS A 1 265 ? -6.977 1.537 1.09 1 80.88 265 LYS A N 1
ATOM 2059 C CA . LYS A 1 265 ? -7.141 1.427 -0.357 1 80.88 265 LYS A CA 1
ATOM 2060 C C . LYS A 1 265 ? -5.902 0.814 -1.007 1 80.88 265 LYS A C 1
ATOM 2062 O O . LYS A 1 265 ? -5.398 1.332 -2.006 1 80.88 265 LYS A O 1
ATOM 2067 N N . ASP A 1 266 ? -5.277 -0.165 -0.359 1 86.81 266 ASP A N 1
ATOM 2068 C CA . ASP A 1 266 ? -4.215 -0.96 -0.965 1 86.81 266 ASP A CA 1
ATOM 2069 C C . ASP A 1 266 ? -4.789 -2.154 -1.725 1 86.81 266 ASP A C 1
ATOM 2071 O O . ASP A 1 266 ? -5.207 -3.143 -1.115 1 86.81 266 ASP A O 1
ATOM 2075 N N . ALA A 1 267 ? -4.691 -2.08 -3.023 1 83.44 267 ALA A N 1
ATOM 2076 C CA . ALA A 1 267 ? -5.324 -3.098 -3.857 1 83.44 267 ALA A CA 1
ATOM 2077 C C . ALA A 1 267 ? -4.516 -4.391 -3.855 1 83.44 267 ALA A C 1
ATOM 2079 O O . ALA A 1 267 ? -5.027 -5.453 -4.219 1 83.44 267 ALA A O 1
ATOM 2080 N N . THR A 1 268 ? -3.279 -4.398 -3.449 1 89.31 268 THR A N 1
ATOM 2081 C CA . THR A 1 268 ? -2.418 -5.574 -3.475 1 89.31 268 THR A CA 1
ATOM 2082 C C . THR A 1 268 ? -2.625 -6.422 -2.223 1 89.31 268 THR A C 1
ATOM 2084 O O . THR A 1 268 ? -2.34 -7.621 -2.225 1 89.31 268 THR A O 1
ATOM 2087 N N . GLY A 1 269 ? -2.992 -5.777 -1.134 1 93.81 269 GLY A N 1
ATOM 2088 C CA . GLY A 1 269 ? -3.158 -6.453 0.143 1 93.81 269 GLY A CA 1
ATOM 2089 C C . GLY A 1 269 ? -1.89 -6.477 0.976 1 93.81 269 GLY A C 1
ATOM 2090 O O . GLY A 1 269 ? -1.87 -7.039 2.072 1 93.81 269 GLY A O 1
ATOM 2091 N N . LEU A 1 270 ? -0.812 -5.859 0.506 1 96 270 LEU A N 1
ATOM 2092 C CA . LEU A 1 270 ? 0.451 -5.859 1.237 1 96 270 LEU A CA 1
ATOM 2093 C C . LEU A 1 270 ? 0.292 -5.18 2.594 1 96 270 LEU A C 1
ATOM 2095 O O . LEU A 1 270 ? 0.66 -5.75 3.625 1 96 270 LEU A O 1
ATOM 2099 N N . ALA A 1 271 ? -0.297 -3.992 2.605 1 95.94 271 ALA A N 1
ATOM 2100 C CA . ALA A 1 271 ? -0.492 -3.271 3.859 1 95.94 271 ALA A CA 1
ATOM 2101 C C . ALA A 1 271 ? -1.403 -4.051 4.805 1 95.94 271 ALA A C 1
ATOM 2103 O O . ALA A 1 271 ? -1.18 -4.07 6.02 1 95.94 271 ALA A O 1
ATOM 2104 N N . ASP A 1 272 ? -2.422 -4.707 4.219 1 96.56 272 ASP A N 1
ATOM 2105 C CA . ASP A 1 272 ? -3.332 -5.516 5.027 1 96.56 272 ASP A CA 1
ATOM 2106 C C . ASP A 1 272 ? -2.572 -6.594 5.793 1 96.56 272 ASP A C 1
ATOM 2108 O O . ASP A 1 272 ? -2.701 -6.703 7.016 1 96.56 272 ASP A O 1
ATOM 2112 N N . ASN A 1 273 ? -1.817 -7.344 5.02 1 97.75 273 ASN A N 1
ATOM 2113 C CA . ASN A 1 273 ? -1.077 -8.453 5.609 1 97.75 273 ASN A CA 1
ATOM 2114 C C . ASN A 1 273 ? -0.091 -7.973 6.668 1 97.75 273 ASN A C 1
ATOM 2116 O O . ASN A 1 273 ? 0.027 -8.578 7.734 1 97.75 273 ASN A O 1
ATOM 2120 N N . LEU A 1 274 ? 0.556 -6.859 6.41 1 97.81 274 LEU A N 1
ATOM 2121 C CA . LEU A 1 274 ? 1.545 -6.324 7.34 1 97.81 274 LEU A CA 1
ATOM 2122 C C . LEU A 1 274 ? 0.875 -5.805 8.609 1 97.81 274 LEU A C 1
ATOM 2124 O O . LEU A 1 274 ? 1.383 -6.008 9.711 1 97.81 274 LEU A O 1
ATOM 2128 N N . LEU A 1 275 ? -0.251 -5.121 8.453 1 98.31 275 LEU A N 1
ATOM 2129 C CA . LEU A 1 275 ? -0.979 -4.59 9.602 1 98.31 275 LEU A CA 1
ATOM 2130 C C . LEU A 1 275 ? -1.502 -5.719 10.477 1 98.31 275 LEU A C 1
ATOM 2132 O O . LEU A 1 275 ? -1.38 -5.66 11.703 1 98.31 275 LEU A O 1
ATOM 2136 N N . TYR A 1 276 ? -2.037 -6.734 9.891 1 98.25 276 TYR A N 1
ATOM 2137 C CA . TYR A 1 276 ? -2.52 -7.871 10.672 1 98.25 276 TYR A CA 1
ATOM 2138 C C . TYR A 1 276 ? -1.372 -8.555 11.406 1 98.25 276 TYR A C 1
ATOM 2140 O O . TYR A 1 276 ? -1.512 -8.938 12.57 1 98.25 276 TYR A O 1
ATOM 2148 N N . ARG A 1 277 ? -0.25 -8.672 10.719 1 98.12 277 ARG A N 1
ATOM 2149 C CA . ARG A 1 277 ? 0.908 -9.312 11.336 1 98.12 277 ARG A CA 1
ATOM 2150 C C . ARG A 1 277 ? 1.415 -8.5 12.523 1 98.12 277 ARG A C 1
ATOM 2152 O O . ARG A 1 277 ? 1.815 -9.07 13.539 1 98.12 277 ARG A O 1
ATOM 2159 N N . LEU A 1 278 ? 1.364 -7.211 12.43 1 98 278 LEU A N 1
ATOM 2160 C CA . LEU A 1 278 ? 1.962 -6.328 13.422 1 98 278 LEU A CA 1
ATOM 2161 C C . LEU A 1 278 ? 1.029 -6.145 14.617 1 98 278 LEU A C 1
ATOM 2163 O O . LEU A 1 278 ? 1.484 -6.074 15.758 1 98 278 LEU A O 1
ATOM 2167 N N . LEU A 1 279 ? -0.313 -6.156 14.414 1 98.5 279 LEU A N 1
ATOM 2168 C CA . LEU A 1 279 ? -1.184 -5.57 15.43 1 98.5 279 LEU A CA 1
ATOM 2169 C C . LEU A 1 279 ? -2.078 -6.633 16.062 1 98.5 279 LEU A C 1
ATOM 2171 O O . LEU A 1 279 ? -2.682 -6.395 17.109 1 98.5 279 LEU A O 1
ATOM 2175 N N . PHE A 1 280 ? -2.176 -7.82 15.406 1 98.25 280 PHE A N 1
ATOM 2176 C CA . PHE A 1 280 ? -3.158 -8.789 15.875 1 98.25 280 PHE A CA 1
ATOM 2177 C C . PHE A 1 280 ? -2.537 -10.18 15.984 1 98.25 280 PHE A C 1
ATOM 2179 O O . PHE A 1 280 ? -1.547 -10.477 15.312 1 98.25 280 PHE A O 1
ATOM 2186 N N . THR A 1 281 ? -3.113 -10.977 16.844 1 97.06 281 THR A N 1
ATOM 2187 C CA . THR A 1 281 ? -2.877 -12.414 16.844 1 97.06 281 THR A CA 1
ATOM 2188 C C . THR A 1 281 ? -4.012 -13.148 16.125 1 97.06 281 THR A C 1
ATOM 2190 O O . THR A 1 281 ? -5.125 -12.625 16.016 1 97.06 281 THR A O 1
ATOM 2193 N N . ARG A 1 282 ? -3.646 -14.281 15.664 1 95.69 282 ARG A N 1
ATOM 2194 C CA . ARG A 1 282 ? -4.656 -15.102 15 1 95.69 282 ARG A CA 1
ATOM 2195 C C . ARG A 1 282 ? -5.852 -15.344 15.914 1 95.69 282 ARG A C 1
ATOM 2197 O O . ARG A 1 282 ? -7.004 -15.211 15.492 1 95.69 282 ARG A O 1
ATOM 2204 N N . GLN A 1 283 ? -5.609 -15.648 17.172 1 96.75 283 GLN A N 1
ATOM 2205 C CA . GLN A 1 283 ? -6.66 -15.938 18.141 1 96.75 283 GLN A CA 1
ATOM 2206 C C . GLN A 1 283 ? -7.582 -14.734 18.328 1 96.75 283 GLN A C 1
ATOM 2208 O O . GLN A 1 283 ? -8.805 -14.883 18.344 1 96.75 283 GLN A O 1
ATOM 2213 N N . LEU A 1 284 ? -7.004 -13.578 18.391 1 97.88 284 LEU A N 1
ATOM 2214 C CA . LEU A 1 284 ? -7.781 -12.359 18.578 1 97.88 284 LEU A CA 1
ATOM 2215 C C . LEU A 1 284 ? -8.641 -12.078 17.344 1 97.88 284 LEU A C 1
ATOM 2217 O O . LEU A 1 284 ? -9.828 -11.75 17.469 1 97.88 284 LEU A O 1
ATOM 2221 N N . LEU A 1 285 ? -8.102 -12.258 16.172 1 97.62 285 LEU A N 1
ATOM 2222 C CA . LEU A 1 285 ? -8.797 -11.984 14.906 1 97.62 285 LEU A CA 1
ATOM 2223 C C . LEU A 1 285 ? -10.016 -12.891 14.758 1 97.62 285 LEU A C 1
ATOM 2225 O O . LEU A 1 285 ? -11.047 -12.469 14.227 1 97.62 285 LEU A O 1
ATOM 2229 N N . GLU A 1 286 ? -9.922 -14.094 15.219 1 95.5 286 GLU A N 1
ATOM 2230 C CA . GLU A 1 286 ? -10.984 -15.086 15.031 1 95.5 286 GLU A CA 1
ATOM 2231 C C . GLU A 1 286 ? -11.992 -15.023 16.172 1 95.5 286 GLU A C 1
ATOM 2233 O O . GLU A 1 286 ? -13 -15.742 16.156 1 95.5 286 GLU A O 1
ATOM 2238 N N . SER A 1 287 ? -11.82 -14.102 17.078 1 97.62 287 SER A N 1
ATOM 2239 C CA . SER A 1 287 ? -12.695 -13.961 18.234 1 97.62 287 SER A CA 1
ATOM 2240 C C . SER A 1 287 ? -13.656 -12.789 18.062 1 97.62 287 SER A C 1
ATOM 2242 O O . SER A 1 287 ? -13.672 -12.141 17.016 1 97.62 287 SER A O 1
ATOM 2244 N N . HIS A 1 288 ? -14.492 -12.609 19.078 1 97.44 288 HIS A N 1
ATOM 2245 C CA . HIS A 1 288 ? -15.375 -11.453 19.172 1 97.44 288 HIS A CA 1
ATOM 2246 C C . HIS A 1 288 ? -14.977 -10.555 20.344 1 97.44 288 HIS A C 1
ATOM 2248 O O . HIS A 1 288 ? -15.82 -9.844 20.891 1 97.44 288 HIS A O 1
ATOM 2254 N N . ALA A 1 289 ? -13.648 -10.688 20.688 1 97.06 289 ALA A N 1
ATOM 2255 C CA . ALA A 1 289 ? -13.156 -9.984 21.875 1 97.06 289 ALA A CA 1
ATOM 2256 C C . ALA A 1 289 ? -12.75 -8.555 21.531 1 97.06 289 ALA A C 1
ATOM 2258 O O . ALA A 1 289 ? -11.578 -8.188 21.672 1 97.06 289 ALA A O 1
ATOM 2259 N N . HIS A 1 290 ? -13.68 -7.684 21.281 1 97.38 290 HIS A N 1
ATOM 2260 C CA . HIS A 1 290 ? -13.445 -6.32 20.828 1 97.38 290 HIS A CA 1
ATOM 2261 C C . HIS A 1 290 ? -12.773 -5.484 21.906 1 97.38 290 HIS A C 1
ATOM 2263 O O . HIS A 1 290 ? -11.953 -4.609 21.609 1 97.38 290 HIS A O 1
ATOM 2269 N N . LYS A 1 291 ? -13.109 -5.707 23.141 1 95.94 291 LYS A N 1
ATOM 2270 C CA . LYS A 1 291 ? -12.445 -4.992 24.234 1 95.94 291 LYS A CA 1
ATOM 2271 C C . LYS A 1 291 ? -10.945 -5.285 24.25 1 95.94 291 LYS A C 1
ATOM 2273 O O . LYS A 1 291 ? -10.133 -4.371 24.391 1 95.94 291 LYS A O 1
ATOM 2278 N N . ALA A 1 292 ? -10.648 -6.562 24.047 1 96.81 292 ALA A N 1
ATOM 2279 C CA . ALA A 1 292 ? -9.25 -6.965 24 1 96.81 292 ALA A CA 1
ATOM 2280 C C . ALA A 1 292 ? -8.562 -6.414 22.75 1 96.81 292 ALA A C 1
ATOM 2282 O O . ALA A 1 292 ? -7.355 -6.145 22.766 1 96.81 292 ALA A O 1
ATOM 2283 N N . ALA A 1 293 ? -9.281 -6.16 21.656 1 98.31 293 ALA A N 1
ATOM 2284 C CA . ALA A 1 293 ? -8.727 -5.715 20.375 1 98.31 293 ALA A CA 1
ATOM 2285 C C . ALA A 1 293 ? -8.656 -4.191 20.312 1 98.31 293 ALA A C 1
ATOM 2287 O O . ALA A 1 293 ? -8.07 -3.631 19.375 1 98.31 293 ALA A O 1
ATOM 2288 N N . LEU A 1 294 ? -9.188 -3.492 21.297 1 98.25 294 LEU A N 1
ATOM 2289 C CA . LEU A 1 294 ? -9.352 -2.043 21.25 1 98.25 294 LEU A CA 1
ATOM 2290 C C . LEU A 1 294 ? -8 -1.355 21.047 1 98.25 294 LEU A C 1
ATOM 2292 O O . LEU A 1 294 ? -7.875 -0.461 20.203 1 98.25 294 LEU A O 1
ATOM 2296 N N . PRO A 1 295 ? -6.941 -1.779 21.797 1 98.69 295 PRO A N 1
ATOM 2297 C CA . PRO A 1 295 ? -5.648 -1.136 21.547 1 98.69 295 PRO A CA 1
ATOM 2298 C C . PRO A 1 295 ? -5.184 -1.287 20.094 1 98.69 295 PRO A C 1
ATOM 2300 O O . PRO A 1 295 ? -4.617 -0.352 19.531 1 98.69 295 PRO A O 1
ATOM 2303 N N . ALA A 1 296 ? -5.457 -2.443 19.5 1 98.75 296 ALA A N 1
ATOM 2304 C CA . ALA A 1 296 ? -5.09 -2.672 18.094 1 98.75 296 ALA A CA 1
ATOM 2305 C C . ALA A 1 296 ? -5.906 -1.779 17.172 1 98.75 296 ALA A C 1
ATOM 2307 O O . ALA A 1 296 ? -5.391 -1.296 16.156 1 98.75 296 ALA A O 1
ATOM 2308 N N . TYR A 1 297 ? -7.199 -1.544 17.5 1 98.69 297 TYR A N 1
ATOM 2309 C CA . TYR A 1 297 ? -8.031 -0.653 16.703 1 98.69 297 TYR A CA 1
ATOM 2310 C C . TYR A 1 297 ? -7.477 0.767 16.719 1 98.69 297 TYR A C 1
ATOM 2312 O O . TYR A 1 297 ? -7.441 1.435 15.68 1 98.69 297 TYR A O 1
ATOM 2320 N N . PHE A 1 298 ? -7.004 1.194 17.891 1 98.81 298 PHE A N 1
ATOM 2321 C CA . PHE A 1 298 ? -6.414 2.521 18.031 1 98.81 298 PHE A CA 1
ATOM 2322 C C . PHE A 1 298 ? -5.152 2.641 17.172 1 98.81 298 PHE A C 1
ATOM 2324 O O . PHE A 1 298 ? -4.992 3.605 16.438 1 98.81 298 PHE A O 1
ATOM 2331 N N . ASP A 1 299 ? -4.297 1.672 17.266 1 98.81 299 ASP A N 1
ATOM 2332 C CA . ASP A 1 299 ? -3.049 1.723 16.516 1 98.81 299 ASP A CA 1
ATOM 2333 C C . ASP A 1 299 ? -3.305 1.597 15.016 1 98.81 299 ASP A C 1
ATOM 2335 O O . ASP A 1 299 ? -2.641 2.254 14.211 1 98.81 299 ASP A O 1
ATOM 2339 N N . LEU A 1 300 ? -4.262 0.747 14.672 1 98.62 300 LEU A N 1
ATOM 2340 C CA . LEU A 1 300 ? -4.621 0.548 13.273 1 98.62 300 LEU A CA 1
ATOM 2341 C C . LEU A 1 300 ? -5.047 1.863 12.633 1 98.62 300 LEU A C 1
ATOM 2343 O O . LEU A 1 300 ? -4.488 2.27 11.609 1 98.62 300 LEU A O 1
ATOM 2347 N N . THR A 1 301 ? -5.965 2.57 13.219 1 98.44 301 THR A N 1
ATOM 2348 C CA . THR A 1 301 ? -6.504 3.805 12.664 1 98.44 301 THR A CA 1
ATOM 2349 C C . THR A 1 301 ? -5.473 4.926 12.727 1 98.44 301 THR A C 1
ATOM 2351 O O . THR A 1 301 ? -5.328 5.699 11.781 1 98.44 301 THR A O 1
ATOM 2354 N N . SER A 1 302 ? -4.688 4.977 13.812 1 98.5 302 SER A N 1
ATOM 2355 C CA . SER A 1 302 ? -3.656 6.004 13.93 1 98.5 302 SER A CA 1
ATOM 2356 C C . SER A 1 302 ? -2.555 5.805 12.898 1 98.5 302 SER A C 1
ATOM 2358 O O . SER A 1 302 ? -2.072 6.77 12.305 1 98.5 302 SER A O 1
ATOM 2360 N N . THR A 1 303 ? -2.182 4.535 12.727 1 98.19 303 THR A N 1
ATOM 2361 C CA . THR A 1 303 ? -1.098 4.223 11.805 1 98.19 303 THR A CA 1
ATOM 2362 C C . THR A 1 303 ? -1.492 4.566 10.367 1 98.19 303 THR A C 1
ATOM 2364 O O . THR A 1 303 ? -0.783 5.309 9.688 1 98.19 303 THR A O 1
ATOM 2367 N N . ILE A 1 304 ? -2.629 4.137 9.914 1 97.19 304 ILE A N 1
ATOM 2368 C CA . ILE A 1 304 ? -3.045 4.258 8.523 1 97.19 304 ILE A CA 1
ATOM 2369 C C . ILE A 1 304 ? -3.328 5.719 8.188 1 97.19 304 ILE A C 1
ATOM 2371 O O . ILE A 1 304 ? -2.869 6.23 7.168 1 97.19 304 ILE A O 1
ATOM 2375 N N . TYR A 1 305 ? -3.912 6.461 9.086 1 96.5 305 TYR A N 1
ATOM 2376 C CA . TYR A 1 305 ? -4.539 7.711 8.672 1 96.5 305 TYR A CA 1
ATOM 2377 C C . TYR A 1 305 ? -3.693 8.914 9.086 1 96.5 305 TYR A C 1
ATOM 2379 O O . TYR A 1 305 ? -3.797 9.984 8.492 1 96.5 305 TYR A O 1
ATOM 2387 N N . MET A 1 306 ? -2.863 8.695 10.125 1 97.69 306 MET A N 1
ATOM 2388 C CA . MET A 1 306 ? -2.232 9.898 10.648 1 97.69 306 MET A CA 1
ATOM 2389 C C . MET A 1 306 ? -0.731 9.703 10.82 1 97.69 306 MET A C 1
ATOM 2391 O O . MET A 1 306 ? 0.07 10.414 10.219 1 97.69 306 MET A O 1
ATOM 2395 N N . LYS A 1 307 ? -0.325 8.648 11.492 1 98.44 307 LYS A N 1
ATOM 2396 C CA . LYS A 1 307 ? 1.069 8.523 11.906 1 98.44 307 LYS A CA 1
ATOM 2397 C C . LYS A 1 307 ? 1.967 8.188 10.719 1 98.44 307 LYS A C 1
ATOM 2399 O O . LYS A 1 307 ? 3.004 8.82 10.516 1 98.44 307 LYS A O 1
ATOM 2404 N N . SER A 1 308 ? 1.548 7.219 9.945 1 97.94 308 SER A N 1
ATOM 2405 C CA . SER A 1 308 ? 2.391 6.816 8.82 1 97.94 308 SER A CA 1
ATOM 2406 C C . SER A 1 308 ? 2.604 7.969 7.848 1 97.94 308 SER A C 1
ATOM 2408 O O . SER A 1 308 ? 3.727 8.211 7.402 1 97.94 308 SER A O 1
ATOM 2410 N N . PRO A 1 309 ? 1.544 8.719 7.527 1 97.5 309 PRO A N 1
ATOM 2411 C CA . PRO A 1 309 ? 1.746 9.859 6.625 1 97.5 309 PRO A CA 1
ATOM 2412 C C . PRO A 1 309 ? 2.705 10.898 7.199 1 97.5 309 PRO A C 1
ATOM 2414 O O . PRO A 1 309 ? 3.518 11.469 6.465 1 97.5 309 PRO A O 1
ATOM 2417 N N . VAL A 1 310 ? 2.637 11.148 8.453 1 98.69 310 VAL A N 1
ATOM 2418 C CA . VAL A 1 310 ? 3.516 12.102 9.109 1 98.69 310 VAL A CA 1
ATOM 2419 C C . VAL A 1 310 ? 4.957 11.594 9.07 1 98.69 310 VAL A C 1
ATOM 2421 O O . VAL A 1 310 ? 5.875 12.344 8.727 1 98.69 310 VAL A O 1
ATOM 2424 N N . ILE A 1 311 ? 5.109 10.352 9.359 1 98.62 311 ILE A N 1
ATOM 2425 C CA . ILE A 1 311 ? 6.434 9.742 9.367 1 98.62 311 ILE A CA 1
ATOM 2426 C C . ILE A 1 311 ? 7.016 9.758 7.953 1 98.62 311 ILE A C 1
ATOM 2428 O O . ILE A 1 311 ? 8.195 10.07 7.762 1 98.62 311 ILE A O 1
ATOM 2432 N N . SER A 1 312 ? 6.207 9.461 6.988 1 97.44 312 SER A N 1
ATOM 2433 C CA . SER A 1 312 ? 6.648 9.484 5.598 1 97.44 312 SER A CA 1
ATOM 2434 C C . SER A 1 312 ? 7.113 10.875 5.184 1 97.44 312 SER A C 1
ATOM 2436 O O . SER A 1 312 ? 8.156 11.023 4.543 1 97.44 312 SER A O 1
ATOM 2438 N N . LEU A 1 313 ? 6.316 11.875 5.555 1 97.19 313 LEU A N 1
ATOM 2439 C CA . LEU A 1 313 ? 6.723 13.242 5.246 1 97.19 313 LEU A CA 1
ATOM 2440 C C . LEU A 1 313 ? 8.078 13.562 5.867 1 97.19 313 LEU A C 1
ATOM 2442 O O . LEU A 1 313 ? 8.984 14.039 5.18 1 97.19 313 LEU A O 1
ATOM 2446 N N . ALA A 1 314 ? 8.242 13.25 7.117 1 97.38 314 ALA A N 1
ATOM 2447 C CA . ALA A 1 314 ? 9.453 13.562 7.863 1 97.38 314 ALA A CA 1
ATOM 2448 C C . ALA A 1 314 ? 10.664 12.836 7.273 1 97.38 314 ALA A C 1
ATOM 2450 O O . ALA A 1 314 ? 11.695 13.453 7.012 1 97.38 314 ALA A O 1
ATOM 2451 N N . THR A 1 315 ? 10.5 11.562 7.023 1 95.5 315 THR A N 1
ATOM 2452 C CA . THR A 1 315 ? 11.617 10.742 6.574 1 95.5 315 THR A CA 1
ATOM 2453 C C . THR A 1 315 ? 12.016 11.102 5.145 1 95.5 315 THR A C 1
ATOM 2455 O O . THR A 1 315 ? 13.203 11.164 4.82 1 95.5 315 THR A O 1
ATOM 2458 N N . LYS A 1 316 ? 11.031 11.328 4.316 1 93.44 316 LYS A N 1
ATOM 2459 C CA . LYS A 1 316 ? 11.312 11.672 2.926 1 93.44 316 LYS A CA 1
ATOM 2460 C C . LYS A 1 316 ? 12.008 13.031 2.826 1 93.44 316 LYS A C 1
ATOM 2462 O O . LYS A 1 316 ? 12.969 13.188 2.068 1 93.44 316 LYS A O 1
ATOM 2467 N N . LEU A 1 317 ? 11.539 13.992 3.572 1 94.19 317 LEU A N 1
ATOM 2468 C CA . LEU A 1 317 ? 12.172 15.312 3.549 1 94.19 317 LEU A CA 1
ATOM 2469 C C . LEU A 1 317 ? 13.57 15.25 4.148 1 94.19 317 LEU A C 1
ATOM 2471 O O . LEU A 1 317 ? 14.492 15.914 3.66 1 94.19 317 LEU A O 1
ATOM 2475 N N . PHE A 1 318 ? 13.766 14.445 5.191 1 94.06 318 PHE A N 1
ATOM 2476 C CA . PHE A 1 318 ? 15.07 14.289 5.828 1 94.06 318 PHE A CA 1
ATOM 2477 C C . PHE A 1 318 ? 16.062 13.648 4.871 1 94.06 318 PHE A C 1
ATOM 2479 O O . PHE A 1 318 ? 17.219 14.086 4.781 1 94.06 318 PHE A O 1
ATOM 2486 N N . THR A 1 319 ? 15.625 12.656 4.137 1 88.62 319 THR A N 1
ATOM 2487 C CA . THR A 1 319 ? 16.531 11.852 3.312 1 88.62 319 THR A CA 1
ATOM 2488 C C . THR A 1 319 ? 16.844 12.578 2.01 1 88.62 319 THR A C 1
ATOM 2490 O O . THR A 1 319 ? 17.953 12.422 1.464 1 88.62 319 THR A O 1
ATOM 2493 N N . HIS A 1 320 ? 16 13.281 1.357 1 83 320 HIS A N 1
ATOM 2494 C CA . HIS A 1 320 ? 16.219 13.93 0.071 1 83 320 HIS A CA 1
ATOM 2495 C C . HIS A 1 320 ? 17.062 15.195 0.231 1 83 320 HIS A C 1
ATOM 2497 O O . HIS A 1 320 ? 17.828 15.555 -0.667 1 83 320 HIS A O 1
ATOM 2503 N N . ARG A 1 321 ? 16.812 16.047 1.126 1 69.25 321 ARG A N 1
ATOM 2504 C CA . ARG A 1 321 ? 17.609 17.25 1.25 1 69.25 321 ARG A CA 1
ATOM 2505 C C . ARG A 1 321 ? 17.781 17.656 2.713 1 69.25 321 ARG A C 1
ATOM 2507 O O . ARG A 1 321 ? 16.906 18.312 3.287 1 69.25 321 ARG A O 1
ATOM 2514 N N . SER A 1 322 ? 18.844 17.328 3.186 1 62.91 322 SER A N 1
ATOM 2515 C CA . SER A 1 322 ? 19.062 17.359 4.629 1 62.91 322 SER A CA 1
ATOM 2516 C C . SER A 1 322 ? 19.547 18.734 5.082 1 62.91 322 SER A C 1
ATOM 2518 O O . SER A 1 322 ? 19.969 18.906 6.23 1 62.91 322 SER A O 1
ATOM 2520 N N . ASP A 1 323 ? 19.25 19.688 4.285 1 82.94 323 ASP A N 1
ATOM 2521 C CA . ASP A 1 323 ? 19.875 20.953 4.684 1 82.94 323 ASP A CA 1
ATOM 2522 C C . ASP A 1 323 ? 19.062 21.641 5.785 1 82.94 323 ASP A C 1
ATOM 2524 O O . ASP A 1 323 ? 19.578 22.516 6.48 1 82.94 323 ASP A O 1
ATOM 2528 N N . ALA A 1 324 ? 17.891 21.312 5.941 1 92.5 324 ALA A N 1
ATOM 2529 C CA . ALA A 1 324 ? 17.062 21.906 6.98 1 92.5 324 ALA A CA 1
ATOM 2530 C C . ALA A 1 324 ? 16.641 20.859 8.016 1 92.5 324 ALA A C 1
ATOM 2532 O O . ALA A 1 324 ? 16.359 19.719 7.672 1 92.5 324 ALA A O 1
ATOM 2533 N N . PRO A 1 325 ? 16.625 21.266 9.281 1 96.44 325 PRO A N 1
ATOM 2534 C CA . PRO A 1 325 ? 16.266 20.297 10.336 1 96.44 325 PRO A CA 1
ATOM 2535 C C . PRO A 1 325 ? 14.789 19.891 10.273 1 96.44 325 PRO A C 1
ATOM 2537 O O . PRO A 1 325 ? 13.938 20.688 9.859 1 96.44 325 PRO A O 1
ATOM 2540 N N . VAL A 1 326 ? 14.57 18.656 10.602 1 97.38 326 VAL A N 1
ATOM 2541 C CA . VAL A 1 326 ? 13.219 18.109 10.734 1 97.38 326 VAL A CA 1
ATOM 2542 C C . VAL A 1 326 ? 12.984 17.656 12.164 1 97.38 326 VAL A C 1
ATOM 2544 O O . VAL A 1 326 ? 13.766 16.859 12.711 1 97.38 326 VAL A O 1
ATOM 2547 N N . TYR A 1 327 ? 11.969 18.219 12.805 1 98.31 327 TYR A N 1
ATOM 2548 C CA . TYR A 1 327 ? 11.547 17.828 14.148 1 98.31 327 TYR A CA 1
ATOM 2549 C C . TYR A 1 327 ? 10.25 17.031 14.094 1 98.31 327 TYR A C 1
ATOM 2551 O O . TYR A 1 327 ? 9.289 17.438 13.43 1 98.31 327 TYR A O 1
ATOM 2559 N N . VAL A 1 328 ? 10.242 15.844 14.75 1 98.75 328 VAL A N 1
ATOM 2560 C CA . VAL A 1 328 ? 9.023 15.047 14.836 1 98.75 328 VAL A CA 1
ATOM 2561 C C . VAL A 1 328 ? 8.57 14.945 16.297 1 98.75 328 VAL A C 1
ATOM 2563 O O . VAL A 1 328 ? 9.383 14.695 17.188 1 98.75 328 VAL A O 1
ATOM 2566 N N . TYR A 1 329 ? 7.242 15.156 16.5 1 98.75 329 TYR A N 1
ATOM 2567 C CA . TYR A 1 329 ? 6.758 15.047 17.875 1 98.75 329 TYR A CA 1
ATOM 2568 C C . TYR A 1 329 ? 5.566 14.102 17.953 1 98.75 329 TYR A C 1
ATOM 2570 O O . TYR A 1 329 ? 4.887 13.859 16.953 1 98.75 329 TYR A O 1
ATOM 2578 N N . SER A 1 330 ? 5.41 13.508 19.047 1 98.81 330 SER A N 1
ATOM 2579 C CA . SER A 1 330 ? 4.191 12.852 19.5 1 98.81 330 SER A CA 1
ATOM 2580 C C . SER A 1 330 ? 3.59 13.578 20.703 1 98.81 330 SER A C 1
ATOM 2582 O O . SER A 1 330 ? 4.195 13.617 21.766 1 98.81 330 SER A O 1
ATOM 2584 N N . PHE A 1 331 ? 2.443 14.234 20.469 1 98.81 331 PHE A N 1
ATOM 2585 C CA . PHE A 1 331 ? 1.739 14.844 21.594 1 98.81 331 PHE A CA 1
ATOM 2586 C C . PHE A 1 331 ? 1.084 13.781 22.453 1 98.81 331 PHE A C 1
ATOM 2588 O O . PHE A 1 331 ? 0.228 13.023 21.984 1 98.81 331 PHE A O 1
ATOM 2595 N N . GLU A 1 332 ? 1.392 13.766 23.75 1 98.25 332 GLU A N 1
ATOM 2596 C CA . GLU A 1 332 ? 0.994 12.617 24.562 1 98.25 332 GLU A CA 1
ATOM 2597 C C . GLU A 1 332 ? 0.344 13.07 25.875 1 98.25 332 GLU A C 1
ATOM 2599 O O . GLU A 1 332 ? 0.172 12.266 26.797 1 98.25 332 GLU A O 1
ATOM 2604 N N . TYR A 1 333 ? -0.042 14.344 25.969 1 97.94 333 TYR A N 1
ATOM 2605 C CA . TYR A 1 333 ? -0.683 14.883 27.156 1 97.94 333 TYR A CA 1
ATOM 2606 C C . TYR A 1 333 ? -2.191 14.664 27.109 1 97.94 333 TYR A C 1
ATOM 2608 O O . TYR A 1 333 ? -2.855 15.094 26.172 1 97.94 333 TYR A O 1
ATOM 2616 N N . GLU A 1 334 ? -2.654 13.992 28.109 1 95.69 334 GLU A N 1
ATOM 2617 C CA . GLU A 1 334 ? -4.09 13.789 28.281 1 95.69 334 GLU A CA 1
ATOM 2618 C C . GLU A 1 334 ? -4.652 14.711 29.359 1 95.69 334 GLU A C 1
ATOM 2620 O O . GLU A 1 334 ? -4.605 14.383 30.547 1 95.69 334 GLU A O 1
ATOM 2625 N N . GLY A 1 335 ? -5.223 15.836 28.938 1 94.81 335 GLY A N 1
ATOM 2626 C CA . GLY A 1 335 ? -5.73 16.828 29.859 1 94.81 335 GLY A CA 1
ATOM 2627 C C . GLY A 1 335 ? -7.203 16.656 30.172 1 94.81 335 GLY A C 1
ATOM 2628 O O . GLY A 1 335 ? -7.77 15.586 29.953 1 94.81 335 GLY A O 1
ATOM 2629 N N . GLU A 1 336 ? -7.754 17.719 30.781 1 94 336 GLU A N 1
ATOM 2630 C CA . GLU A 1 336 ? -9.133 17.703 31.266 1 94 336 GLU A CA 1
ATOM 2631 C C . GLU A 1 336 ? -10.117 17.703 30.094 1 94 336 GLU A C 1
ATOM 2633 O O . GLU A 1 336 ? -11.203 17.125 30.188 1 94 336 GLU A O 1
ATOM 2638 N N . HIS A 1 337 ? -9.711 18.359 29.031 1 93.06 337 HIS A N 1
ATOM 2639 C CA . HIS A 1 337 ? -10.609 18.531 27.891 1 93.06 337 HIS A CA 1
ATOM 2640 C C . HIS A 1 337 ? -10.172 17.672 26.703 1 93.06 337 HIS A C 1
ATOM 2642 O O . HIS A 1 337 ? -8.992 17.344 26.578 1 93.06 337 HIS A O 1
ATOM 2648 N N . THR A 1 338 ? -11.117 17.281 25.891 1 94.56 338 THR A N 1
ATOM 2649 C CA . THR A 1 338 ? -10.852 16.516 24.688 1 94.56 338 THR A CA 1
ATOM 2650 C C . THR A 1 338 ? -11.711 17 23.531 1 94.56 338 THR A C 1
ATOM 2652 O O . THR A 1 338 ? -12.805 17.531 23.734 1 94.56 338 THR A O 1
ATOM 2655 N N . ARG A 1 339 ? -11.125 16.859 22.328 1 93.5 339 ARG A N 1
ATOM 2656 C CA . ARG A 1 339 ? -11.891 17.156 21.125 1 93.5 339 ARG A CA 1
ATOM 2657 C C . ARG A 1 339 ? -12.617 15.914 20.609 1 93.5 339 ARG A C 1
ATOM 2659 O O . ARG A 1 339 ? -13.32 15.977 19.609 1 93.5 339 ARG A O 1
ATOM 2666 N N . PHE A 1 340 ? -12.477 14.781 21.344 1 95.56 340 PHE A N 1
ATOM 2667 C CA . PHE A 1 340 ? -13.141 13.547 20.938 1 95.56 340 PHE A CA 1
ATOM 2668 C C . PHE A 1 340 ? -14.656 13.711 20.969 1 95.56 340 PHE A C 1
ATOM 2670 O O . PHE A 1 340 ? -15.211 14.195 21.953 1 95.56 340 PHE A O 1
ATOM 2677 N N . GLY A 1 341 ? -15.266 13.344 19.922 1 91.19 341 GLY A N 1
ATOM 2678 C CA . GLY A 1 341 ? -16.703 13.5 19.781 1 91.19 341 GLY A CA 1
ATOM 2679 C C . GLY A 1 341 ? -17.109 14.844 19.203 1 91.19 341 GLY A C 1
ATOM 2680 O O . GLY A 1 341 ? -18.25 15.031 18.797 1 91.19 341 GLY A O 1
ATOM 2681 N N . TYR A 1 342 ? -16.094 15.758 19.219 1 81.25 342 TYR A N 1
ATOM 2682 C CA . TYR A 1 342 ? -16.344 17.109 18.734 1 81.25 342 TYR A CA 1
ATOM 2683 C C . TYR A 1 342 ? -17.594 17.703 19.344 1 81.25 342 TYR A C 1
ATOM 2685 O O . TYR A 1 342 ? -17.781 17.641 20.562 1 81.25 342 TYR A O 1
ATOM 2693 N N . GLU A 1 343 ? -18.484 18.312 18.75 1 74.38 343 GLU A N 1
ATOM 2694 C CA . GLU A 1 343 ? -19.641 18.969 19.328 1 74.38 343 GLU A CA 1
ATOM 2695 C C . GLU A 1 343 ? -20.797 17.984 19.5 1 74.38 343 GLU A C 1
ATOM 2697 O O . GLU A 1 343 ? -21.844 18.328 20.047 1 74.38 343 GLU A O 1
ATOM 2702 N N . PHE A 1 344 ? -20.531 16.734 19.156 1 81.25 344 PHE A N 1
ATOM 2703 C CA . PHE A 1 344 ? -21.641 15.789 19.094 1 81.25 344 PHE A CA 1
ATOM 2704 C C . PHE A 1 344 ? -21.641 14.875 20.312 1 81.25 344 PHE A C 1
ATOM 2706 O O . PHE A 1 344 ? -22.547 14.055 20.5 1 81.25 344 PHE A O 1
ATOM 2713 N N . GLY A 1 345 ? -20.719 15.047 21.234 1 86.88 345 GLY A N 1
ATOM 2714 C CA . GLY A 1 345 ? -20.641 14.164 22.391 1 86.88 345 GLY A CA 1
ATOM 2715 C C . GLY A 1 345 ? -19.922 12.859 22.094 1 86.88 345 GLY A C 1
ATOM 2716 O O . GLY A 1 345 ? -19.672 12.539 20.922 1 86.88 345 GLY A O 1
ATOM 2717 N N . ASN A 1 346 ? -19.516 12.102 23.109 1 92.25 346 ASN A N 1
ATOM 2718 C CA . ASN A 1 346 ? -18.75 10.875 22.891 1 92.25 346 ASN A CA 1
ATOM 2719 C C . ASN A 1 346 ? -19.141 9.789 23.891 1 92.25 346 ASN A C 1
ATOM 2721 O O . ASN A 1 346 ? -18.453 8.773 24.016 1 92.25 346 ASN A O 1
ATOM 2725 N N . GLU A 1 347 ? -20.312 9.984 24.578 1 91.44 347 GLU A N 1
ATOM 2726 C CA . GLU A 1 347 ? -20.688 9.102 25.672 1 91.44 347 GLU A CA 1
ATOM 2727 C C . GLU A 1 347 ? -21.203 7.762 25.156 1 91.44 347 GLU A C 1
ATOM 2729 O O . GLU A 1 347 ? -21.25 6.773 25.891 1 91.44 347 GLU A O 1
ATOM 2734 N N . HIS A 1 348 ? -21.625 7.758 23.984 1 91 348 HIS A N 1
ATOM 2735 C CA . HIS A 1 348 ? -22.25 6.559 23.453 1 91 348 HIS A CA 1
ATOM 2736 C C . HIS A 1 348 ? -21.219 5.57 22.922 1 91 348 HIS A C 1
ATOM 2738 O O . HIS A 1 348 ? -21.547 4.418 22.641 1 91 348 HIS A O 1
ATOM 2744 N N . TYR A 1 349 ? -19.984 5.98 22.797 1 94.62 349 TYR A N 1
ATOM 2745 C CA . TYR A 1 349 ? -18.953 5.062 22.328 1 94.62 349 TYR A CA 1
ATOM 2746 C C . TYR A 1 349 ? -18.484 4.141 23.453 1 94.62 349 TYR A C 1
ATOM 2748 O O . TYR A 1 349 ? -18.359 4.57 24.594 1 94.62 349 TYR A O 1
ATOM 2756 N N . PRO A 1 350 ? -18.156 2.898 23.156 1 95.81 350 PRO A N 1
ATOM 2757 C CA . PRO A 1 350 ? -17.625 1.979 24.172 1 95.81 350 PRO A CA 1
ATOM 2758 C C . PRO A 1 350 ? -16.156 2.254 24.5 1 95.81 350 PRO A C 1
ATOM 2760 O O . PRO A 1 350 ? -15.539 1.502 25.266 1 95.81 350 PRO A O 1
ATOM 2763 N N . PHE A 1 351 ? -15.57 3.209 23.984 1 97.31 351 PHE A N 1
ATOM 2764 C CA . PHE A 1 351 ? -14.195 3.639 24.234 1 97.31 351 PHE A CA 1
ATOM 2765 C C . PHE A 1 351 ? -14.109 5.156 24.297 1 97.31 351 PHE A C 1
ATOM 2767 O O . PHE A 1 351 ? -14.977 5.859 23.766 1 97.31 351 PHE A O 1
ATOM 2774 N N . ASN A 1 352 ? -13.156 5.672 25 1 96 352 ASN A N 1
ATOM 2775 C CA . ASN A 1 352 ? -12.891 7.105 24.922 1 96 352 ASN A CA 1
ATOM 2776 C C . ASN A 1 352 ? -11.875 7.438 23.828 1 96 352 ASN A C 1
ATOM 2778 O O . ASN A 1 352 ? -11.438 6.551 23.094 1 96 352 ASN A O 1
ATOM 2782 N N . GLY A 1 353 ? -11.5 8.68 23.656 1 97 353 GLY A N 1
ATOM 2783 C CA . GLY A 1 353 ? -10.695 9.086 22.516 1 97 353 GLY A CA 1
ATOM 2784 C C . GLY A 1 353 ? -9.211 9.148 22.828 1 97 353 GLY A C 1
ATOM 2785 O O . GLY A 1 353 ? -8.391 9.352 21.938 1 97 353 GLY A O 1
ATOM 2786 N N . GLY A 1 354 ? -8.781 8.945 24.172 1 97.75 354 GLY A N 1
ATOM 2787 C CA . GLY A 1 354 ? -7.391 9.133 24.547 1 97.75 354 GLY A CA 1
ATOM 2788 C C . GLY A 1 354 ? -6.852 10.508 24.188 1 97.75 354 GLY A C 1
ATOM 2789 O O . GLY A 1 354 ? -7.555 11.508 24.312 1 97.75 354 GLY A O 1
ATOM 2790 N N . VAL A 1 355 ? -5.559 10.523 23.844 1 98.25 355 VAL A N 1
ATOM 2791 C CA . VAL A 1 355 ? -4.996 11.758 23.297 1 98.25 355 VAL A CA 1
ATOM 2792 C C . VAL A 1 355 ? -5.398 11.891 21.828 1 98.25 355 VAL A C 1
ATOM 2794 O O . VAL A 1 355 ? -4.656 11.484 20.938 1 98.25 355 VAL A O 1
ATOM 2797 N N . HIS A 1 356 ? -6.492 12.469 21.688 1 97.69 356 HIS A N 1
ATOM 2798 C CA . HIS A 1 356 ? -7.277 12.445 20.453 1 97.69 356 HIS A CA 1
ATOM 2799 C C . HIS A 1 356 ? -6.719 13.43 19.422 1 97.69 356 HIS A C 1
ATOM 2801 O O . HIS A 1 356 ? -5.945 14.328 19.766 1 97.69 356 HIS A O 1
ATOM 2807 N N . HIS A 1 357 ? -7.148 13.211 18.141 1 97.31 357 HIS A N 1
ATOM 2808 C CA . HIS A 1 357 ? -6.891 14.125 17.031 1 97.31 357 HIS A CA 1
ATOM 2809 C C . HIS A 1 357 ? -7.25 15.562 17.406 1 97.31 357 HIS A C 1
ATOM 2811 O O . HIS A 1 357 ? -8.352 15.82 17.891 1 97.31 357 HIS A O 1
ATOM 2817 N N . SER A 1 358 ? -6.375 16.516 17.328 1 94.56 358 SER A N 1
ATOM 2818 C CA . SER A 1 358 ? -6.559 17.953 17.547 1 94.56 358 SER A CA 1
ATOM 2819 C C . SER A 1 358 ? -6.523 18.281 19.047 1 94.56 358 SER A C 1
ATOM 2821 O O . SER A 1 358 ? -6.777 19.422 19.438 1 94.56 358 SER A O 1
ATOM 2823 N N . ASN A 1 359 ? -6.258 17.25 19.875 1 96.06 359 ASN A N 1
ATOM 2824 C CA . ASN A 1 359 ? -6.129 17.594 21.281 1 96.06 359 ASN A CA 1
ATOM 2825 C C . ASN A 1 359 ? -4.969 18.562 21.516 1 96.06 359 ASN A C 1
ATOM 2827 O O . ASN A 1 359 ? -5.016 19.391 22.438 1 96.06 359 ASN A O 1
ATOM 2831 N N . ASP A 1 360 ? -3.918 18.453 20.766 1 95.19 360 ASP A N 1
ATOM 2832 C CA . ASP A 1 360 ? -2.805 19.391 20.859 1 95.19 360 ASP A CA 1
ATOM 2833 C C . ASP A 1 360 ? -3.262 20.828 20.562 1 95.19 360 ASP A C 1
ATOM 2835 O O . ASP A 1 360 ? -2.781 21.781 21.188 1 95.19 360 ASP A O 1
ATOM 2839 N N . ASN A 1 361 ? -4.254 21 19.703 1 94 361 ASN A N 1
ATOM 2840 C CA . ASN A 1 361 ? -4.762 22.328 19.328 1 94 361 ASN A CA 1
ATOM 2841 C C . ASN A 1 361 ? -5.484 22.984 20.5 1 94 361 ASN A C 1
ATOM 2843 O O . ASN A 1 361 ? -5.66 24.203 20.516 1 94 361 ASN A O 1
ATOM 2847 N N . ILE A 1 362 ? -5.961 22.188 21.484 1 93.81 362 ILE A N 1
ATOM 2848 C CA . ILE A 1 362 ? -6.586 22.75 22.672 1 93.81 362 ILE A CA 1
ATOM 2849 C C . ILE A 1 362 ? -5.602 23.672 23.391 1 93.81 362 ILE A C 1
ATOM 2851 O O . ILE A 1 362 ? -6 24.688 23.953 1 93.81 362 ILE A O 1
ATOM 2855 N N . TYR A 1 363 ? -4.336 23.406 23.203 1 95.19 363 TYR A N 1
ATOM 2856 C CA . TYR A 1 363 ? -3.32 24.094 24 1 95.19 363 TYR A CA 1
ATOM 2857 C C . TYR A 1 363 ? -2.639 25.188 23.172 1 95.19 363 TYR A C 1
ATOM 2859 O O . TYR A 1 363 ? -1.815 25.938 23.703 1 95.19 363 TYR A O 1
ATOM 2867 N N . LEU A 1 364 ? -2.938 25.234 21.906 1 94.12 364 LEU A N 1
ATOM 2868 C CA . LEU A 1 364 ? -2.496 26.344 21.062 1 94.12 364 LEU A CA 1
ATOM 2869 C C . LEU A 1 364 ? -3.613 27.359 20.875 1 94.12 364 LEU A C 1
ATOM 2871 O O . LEU A 1 364 ? -3.367 28.562 20.891 1 94.12 364 LEU A O 1
ATOM 2875 N N . PHE A 1 365 ? -4.816 26.828 20.609 1 92.19 365 PHE A N 1
ATOM 2876 C CA . PHE A 1 365 ? -6.016 27.609 20.375 1 92.19 365 PHE A CA 1
ATOM 2877 C C . PHE A 1 365 ? -7.082 27.312 21.422 1 92.19 365 PHE A C 1
ATOM 2879 O O . PHE A 1 365 ? -8.18 26.859 21.094 1 92.19 365 PHE A O 1
ATOM 2886 N N . ALA A 1 366 ? -6.82 27.672 22.625 1 87.19 366 ALA A N 1
ATOM 2887 C CA . ALA A 1 366 ? -7.703 27.297 23.719 1 87.19 366 ALA A CA 1
ATOM 2888 C C . ALA A 1 366 ? -9.078 27.938 23.562 1 87.19 366 ALA A C 1
ATOM 2890 O O . ALA A 1 366 ? -9.203 29.156 23.438 1 87.19 366 ALA A O 1
ATOM 2891 N N . THR A 1 367 ? -10.047 27.047 23.453 1 80.5 367 THR A N 1
ATOM 2892 C CA . THR A 1 367 ? -11.422 27.531 23.422 1 80.5 367 THR A CA 1
ATOM 2893 C C . THR A 1 367 ? -12.102 27.312 24.766 1 80.5 367 THR A C 1
ATOM 2895 O O . THR A 1 367 ? -13.211 27.797 25 1 80.5 367 THR A O 1
ATOM 2898 N N . HIS A 1 368 ? -11.414 26.578 25.625 1 84.5 368 HIS A N 1
ATOM 2899 C CA . HIS A 1 368 ? -11.859 26.312 26.984 1 84.5 368 HIS A CA 1
ATOM 2900 C C . HIS A 1 368 ? -10.984 27.031 28 1 84.5 368 HIS A C 1
ATOM 2902 O O . HIS A 1 368 ? -9.852 27.406 27.703 1 84.5 368 HIS A O 1
ATOM 2908 N N . SER A 1 369 ? -11.664 27.203 29.172 1 89.75 369 SER A N 1
ATOM 2909 C CA . SER A 1 369 ? -10.828 27.672 30.281 1 89.75 369 SER A CA 1
ATOM 2910 C C . SER A 1 369 ? -9.906 26.562 30.781 1 89.75 369 SER A C 1
ATOM 2912 O O . SER A 1 369 ? -10.367 25.469 31.141 1 89.75 369 SER A O 1
ATOM 2914 N N . LEU A 1 370 ? -8.641 26.797 30.688 1 92.88 370 LEU A N 1
ATOM 2915 C CA . LEU A 1 370 ? -7.652 25.812 31.125 1 92.88 370 LEU A CA 1
ATOM 2916 C C . LEU A 1 370 ? -7.242 26.062 32.562 1 92.88 370 LEU A C 1
ATOM 2918 O O . LEU A 1 370 ? -7.168 27.219 33 1 92.88 370 LEU A O 1
ATOM 2922 N N . GLN A 1 371 ? -7.055 24.984 33.281 1 93.38 371 GLN A N 1
ATOM 2923 C CA . GLN A 1 371 ? -6.676 25.094 34.688 1 93.38 371 GLN A CA 1
ATOM 2924 C C . GLN A 1 371 ? -5.461 24.234 35 1 93.38 371 GLN A C 1
ATOM 2926 O O . GLN A 1 371 ? -5.223 23.219 34.344 1 93.38 371 GLN A O 1
ATOM 2931 N N . MET A 1 372 ? -4.711 24.672 35.938 1 95.19 372 MET A N 1
ATOM 2932 C CA . MET A 1 372 ? -3.621 23.906 36.531 1 95.19 372 MET A CA 1
ATOM 2933 C C . MET A 1 372 ? -2.684 23.359 35.469 1 95.19 372 MET A C 1
ATOM 2935 O O . MET A 1 372 ? -2.09 24.125 34.688 1 95.19 372 MET A O 1
ATOM 2939 N N . GLU A 1 373 ? -2.666 22.016 35.344 1 96.62 373 GLU A N 1
ATOM 2940 C CA . GLU A 1 373 ? -1.72 21.391 34.438 1 96.62 373 GLU A CA 1
ATOM 2941 C C . GLU A 1 373 ? -2.051 21.719 33 1 96.62 373 GLU A C 1
ATOM 2943 O O . GLU A 1 373 ? -1.154 21.812 32.156 1 96.62 373 GLU A O 1
ATOM 2948 N N . ASP A 1 374 ? -3.244 21.984 32.719 1 97 374 ASP A N 1
ATOM 2949 C CA . ASP A 1 374 ? -3.643 22.344 31.359 1 97 374 ASP A CA 1
ATOM 2950 C C . ASP A 1 374 ? -3.078 23.719 30.969 1 97 374 ASP A C 1
ATOM 2952 O O . ASP A 1 374 ? -2.684 23.922 29.828 1 97 374 ASP A O 1
ATOM 2956 N N . THR A 1 375 ? -3.107 24.609 31.938 1 95.5 375 THR A N 1
ATOM 2957 C CA . THR A 1 375 ? -2.521 25.922 31.688 1 95.5 375 THR A CA 1
ATOM 2958 C C . THR A 1 375 ? -1.021 25.812 31.438 1 95.5 375 THR A C 1
ATOM 2960 O O . THR A 1 375 ? -0.492 26.438 30.516 1 95.5 375 THR A O 1
ATOM 2963 N N . LEU A 1 376 ? -0.428 25 32.281 1 96.12 376 LEU A N 1
ATOM 2964 C CA . LEU A 1 376 ? 1.006 24.781 32.125 1 96.12 376 LEU A CA 1
ATOM 2965 C C . LEU A 1 376 ? 1.316 24.172 30.75 1 96.12 376 LEU A C 1
ATOM 2967 O O . LEU A 1 376 ? 2.285 24.562 30.094 1 96.12 376 LEU A O 1
ATOM 2971 N N . MET A 1 377 ? 0.529 23.188 30.344 1 96.81 377 MET A N 1
ATOM 2972 C CA . MET A 1 377 ? 0.722 22.562 29.047 1 96.81 377 MET A CA 1
ATOM 2973 C C . MET A 1 377 ? 0.573 23.578 27.922 1 96.81 377 MET A C 1
ATOM 2975 O O . MET A 1 377 ? 1.338 23.562 26.953 1 96.81 377 MET A O 1
ATOM 2979 N N . ALA A 1 378 ? -0.407 24.484 28.031 1 95.81 378 ALA A N 1
ATOM 2980 C CA . ALA A 1 378 ? -0.614 25.531 27.031 1 95.81 378 ALA A CA 1
ATOM 2981 C C . ALA A 1 378 ? 0.597 26.453 26.953 1 95.81 378 ALA A C 1
ATOM 2983 O O . ALA A 1 378 ? 1.045 26.797 25.844 1 95.81 378 ALA A O 1
ATOM 2984 N N . GLN A 1 379 ? 1.118 26.812 28.094 1 94.81 379 GLN A N 1
ATOM 2985 C CA . GLN A 1 379 ? 2.297 27.672 28.125 1 94.81 379 GLN A CA 1
ATOM 2986 C C . GLN A 1 379 ? 3.492 26.984 27.469 1 94.81 379 GLN A C 1
ATOM 2988 O O . GLN A 1 379 ? 4.211 27.609 26.672 1 94.81 379 GLN A O 1
ATOM 2993 N N . ASN A 1 380 ? 3.652 25.703 27.766 1 95.75 380 ASN A N 1
ATOM 2994 C CA . ASN A 1 380 ? 4.746 24.938 27.172 1 95.75 380 ASN A CA 1
ATOM 2995 C C . ASN A 1 380 ? 4.602 24.828 25.656 1 95.75 380 ASN A C 1
ATOM 2997 O O . ASN A 1 380 ? 5.574 25.016 24.922 1 95.75 380 ASN A O 1
ATOM 3001 N N . MET A 1 381 ? 3.426 24.5 25.188 1 96.69 381 MET A N 1
ATOM 3002 C CA . MET A 1 381 ? 3.188 24.328 23.75 1 96.69 381 MET A CA 1
ATOM 3003 C C . MET A 1 381 ? 3.383 25.656 23 1 96.69 381 MET A C 1
ATOM 3005 O O . MET A 1 381 ? 3.998 25.672 21.938 1 96.69 381 MET A O 1
ATOM 3009 N N . VAL A 1 382 ? 2.857 26.719 23.578 1 96.25 382 VAL A N 1
ATOM 3010 C CA . VAL A 1 382 ? 2.98 28.031 22.953 1 96.25 382 VAL A CA 1
ATOM 3011 C C . VAL A 1 382 ? 4.453 28.438 22.875 1 96.25 382 VAL A C 1
ATOM 3013 O O . VAL A 1 382 ? 4.906 28.953 21.859 1 96.25 382 VAL A O 1
ATOM 3016 N N . GLU A 1 383 ? 5.148 28.172 23.953 1 96.31 383 GLU A N 1
ATOM 3017 C CA . GLU A 1 383 ? 6.582 28.453 23.922 1 96.31 383 GLU A CA 1
ATOM 3018 C C . GLU A 1 383 ? 7.293 27.656 22.844 1 96.31 383 GLU A C 1
ATOM 3020 O O . GLU A 1 383 ? 8.133 28.188 22.109 1 96.31 383 GLU A O 1
ATOM 3025 N N . LEU A 1 384 ? 6.988 26.422 22.766 1 97.19 384 LEU A N 1
ATOM 3026 C CA . LEU A 1 384 ? 7.609 25.531 21.781 1 97.19 384 LEU A CA 1
ATOM 3027 C C . LEU A 1 384 ? 7.301 26 20.359 1 97.19 384 LEU A C 1
ATOM 3029 O O . LEU A 1 384 ? 8.211 26.141 19.547 1 97.19 384 LEU A O 1
ATOM 3033 N N . TRP A 1 385 ? 6.074 26.25 20.031 1 97.94 385 TRP A N 1
ATOM 3034 C CA . TRP A 1 385 ? 5.645 26.656 18.688 1 97.94 385 TRP A CA 1
ATOM 3035 C C . TRP A 1 385 ? 6.219 28.016 18.328 1 97.94 385 TRP A C 1
ATOM 3037 O O . TRP A 1 385 ? 6.711 28.219 17.219 1 97.94 385 TRP A O 1
ATOM 3047 N N . THR A 1 386 ? 6.203 28.953 19.281 1 97.31 386 THR A N 1
ATOM 3048 C CA . THR A 1 386 ? 6.652 30.312 18.969 1 97.31 386 THR A CA 1
ATOM 3049 C C . THR A 1 386 ? 8.18 30.375 18.938 1 97.31 386 THR A C 1
ATOM 3051 O O . THR A 1 386 ? 8.75 31.156 18.172 1 97.31 386 THR A O 1
ATOM 3054 N N . SER A 1 387 ? 8.852 29.578 19.734 1 97.88 387 SER A N 1
ATOM 3055 C CA . SER A 1 387 ? 10.305 29.531 19.625 1 97.88 387 SER A CA 1
ATOM 3056 C C . SER A 1 387 ? 10.742 29.078 18.234 1 97.88 387 SER A C 1
ATOM 3058 O O . SER A 1 387 ? 11.734 29.562 17.703 1 97.88 387 SER A O 1
ATOM 3060 N N . PHE A 1 388 ? 10.023 28.125 17.719 1 98.06 388 PHE A N 1
ATOM 3061 C CA . PHE A 1 388 ? 10.305 27.688 16.344 1 98.06 388 PHE A CA 1
ATOM 3062 C C . PHE A 1 388 ? 10.086 28.844 15.367 1 98.06 388 PHE A C 1
ATOM 3064 O O . PHE A 1 388 ? 10.898 29.062 14.469 1 98.06 388 PHE A O 1
ATOM 3071 N N . ALA A 1 389 ? 8.984 29.547 15.508 1 97.25 389 ALA A N 1
ATOM 3072 C CA . ALA A 1 389 ? 8.648 30.656 14.625 1 97.25 389 ALA A CA 1
ATOM 3073 C C . ALA A 1 389 ? 9.648 31.797 14.766 1 97.25 389 ALA A C 1
ATOM 3075 O O . ALA A 1 389 ? 10.016 32.438 13.781 1 97.25 389 ALA A O 1
ATOM 3076 N N . ILE A 1 390 ? 10.156 32.031 15.992 1 96.5 390 ILE A N 1
ATOM 3077 C CA . ILE A 1 390 ? 10.984 33.188 16.312 1 96.5 390 ILE A CA 1
ATOM 3078 C C . ILE A 1 390 ? 12.453 32.875 16.047 1 96.5 390 ILE A C 1
ATOM 3080 O O . ILE A 1 390 ? 13.148 33.625 15.383 1 96.5 390 ILE A O 1
ATOM 3084 N N . ASP A 1 391 ? 12.914 31.641 16.484 1 95.19 391 ASP A N 1
ATOM 3085 C CA . ASP A 1 391 ? 14.344 31.328 16.516 1 95.19 391 ASP A CA 1
ATOM 3086 C C . ASP A 1 391 ? 14.719 30.359 15.391 1 95.19 391 ASP A C 1
ATOM 3088 O O . ASP A 1 391 ? 15.898 30.188 15.086 1 95.19 391 ASP A O 1
ATOM 3092 N N . GLY A 1 392 ? 13.703 29.719 14.891 1 93.56 392 GLY A N 1
ATOM 3093 C CA . GLY A 1 392 ? 13.977 28.719 13.867 1 93.56 392 GLY A CA 1
ATOM 3094 C C . GLY A 1 392 ? 14.227 27.328 14.43 1 93.56 392 GLY A C 1
ATOM 3095 O O . GLY A 1 392 ? 14.414 26.375 13.68 1 93.56 392 GLY A O 1
ATOM 3096 N N . ALA A 1 393 ? 14.234 27.297 15.742 1 95.94 393 ALA A N 1
ATOM 3097 C CA . ALA A 1 393 ? 14.391 26.031 16.438 1 95.94 393 ALA A CA 1
ATOM 3098 C C . ALA A 1 393 ? 13.445 25.922 17.625 1 95.94 393 ALA A C 1
ATOM 3100 O O . ALA A 1 393 ? 13.398 26.828 18.469 1 95.94 393 ALA A O 1
ATOM 3101 N N . PRO A 1 394 ? 12.648 24.828 17.609 1 97.19 394 PRO A N 1
ATOM 3102 C CA . PRO A 1 394 ? 11.781 24.656 18.781 1 97.19 394 PRO A CA 1
ATOM 3103 C C . PRO A 1 394 ? 12.555 24.359 20.062 1 97.19 394 PRO A C 1
ATOM 3105 O O . PRO A 1 394 ? 13.445 23.516 20.062 1 97.19 394 PRO A O 1
ATOM 3108 N N . LYS A 1 395 ? 12.172 25.047 21.078 1 95.75 395 LYS A N 1
ATOM 3109 C CA . LYS A 1 395 ? 12.883 24.938 22.344 1 95.75 395 LYS A CA 1
ATOM 3110 C C . LYS A 1 395 ? 12.938 23.5 22.828 1 95.75 395 LYS A C 1
ATOM 3112 O O . LYS A 1 395 ? 11.898 22.844 22.969 1 95.75 395 LYS A O 1
ATOM 3117 N N . ASP A 1 396 ? 14.094 22.969 23.016 1 95.38 396 ASP A N 1
ATOM 3118 C CA . ASP A 1 396 ? 14.398 21.734 23.719 1 95.38 396 ASP A CA 1
ATOM 3119 C C . ASP A 1 396 ? 14.008 20.516 22.891 1 95.38 396 ASP A C 1
ATOM 3121 O O . ASP A 1 396 ? 13.984 19.391 23.406 1 95.38 396 ASP A O 1
ATOM 3125 N N . LEU A 1 397 ? 13.547 20.625 21.656 1 98.25 397 LEU A N 1
ATOM 3126 C CA . LEU A 1 397 ? 13.258 19.469 20.812 1 98.25 397 LEU A CA 1
ATOM 3127 C C . LEU A 1 397 ? 14.508 19.016 20.078 1 98.25 397 LEU A C 1
ATOM 3129 O O . LEU A 1 397 ? 15.32 19.828 19.656 1 98.25 397 LEU A O 1
ATOM 3133 N N . ASN A 1 398 ? 14.641 17.766 19.922 1 98.06 398 ASN A N 1
ATOM 3134 C CA . ASN A 1 398 ? 15.727 17.188 19.141 1 98.06 398 ASN A CA 1
ATOM 3135 C C . ASN A 1 398 ? 15.312 16.984 17.672 1 98.06 398 ASN A C 1
ATOM 3137 O O . ASN A 1 398 ? 14.25 16.422 17.406 1 98.06 398 ASN A O 1
ATOM 3141 N N . PRO A 1 399 ? 16.125 17.484 16.75 1 97.31 399 PRO A N 1
ATOM 3142 C CA . PRO A 1 399 ? 15.844 17.172 15.344 1 97.31 399 PRO A CA 1
ATOM 3143 C C . PRO A 1 399 ? 16.188 15.727 14.984 1 97.31 399 PRO A C 1
ATOM 3145 O O . PRO A 1 399 ? 16.891 15.055 15.727 1 97.31 399 PRO A O 1
ATOM 3148 N N . LEU A 1 400 ? 15.711 15.266 13.875 1 96.88 400 LEU A N 1
ATOM 3149 C CA . LEU A 1 400 ? 16.109 13.969 13.344 1 96.88 400 LEU A CA 1
ATOM 3150 C C . LEU A 1 400 ? 17.609 13.914 13.102 1 96.88 400 LEU A C 1
ATOM 3152 O O . LEU A 1 400 ? 18.188 14.867 12.578 1 96.88 400 LEU A O 1
ATOM 3156 N N . THR A 1 401 ? 18.266 12.891 13.539 1 95.62 401 THR A N 1
ATOM 3157 C CA . THR A 1 401 ? 19.656 12.641 13.195 1 95.62 401 THR A CA 1
ATOM 3158 C C . THR A 1 401 ? 19.766 11.484 12.211 1 95.62 401 THR A C 1
ATOM 3160 O O . THR A 1 401 ? 20.844 11.258 11.625 1 95.62 401 THR A O 1
ATOM 3163 N N . SER A 1 402 ? 18.703 10.766 12.094 1 94.5 402 SER A N 1
ATOM 3164 C CA . SER A 1 402 ? 18.516 9.719 11.094 1 94.5 402 SER A CA 1
ATOM 3165 C C . SER A 1 402 ? 17.047 9.609 10.688 1 94.5 402 SER A C 1
ATOM 3167 O O . SER A 1 402 ? 16.172 10.234 11.305 1 94.5 402 SER A O 1
ATOM 3169 N N . ALA A 1 403 ? 16.75 8.836 9.688 1 94 403 ALA A N 1
ATOM 3170 C CA . ALA A 1 403 ? 15.367 8.664 9.242 1 94 403 ALA A CA 1
ATOM 3171 C C . ALA A 1 403 ? 14.531 7.969 10.312 1 94 403 ALA A C 1
ATOM 3173 O O . ALA A 1 403 ? 13.297 8.031 10.281 1 94 403 ALA A O 1
ATOM 3174 N N . SER A 1 404 ? 15.172 7.383 11.312 1 95.19 404 SER A N 1
ATOM 3175 C CA . SER A 1 404 ? 14.469 6.633 12.344 1 95.19 404 SER A CA 1
ATOM 3176 C C . SER A 1 404 ? 14.109 7.523 13.531 1 95.19 404 SER A C 1
ATOM 3178 O O . SER A 1 404 ? 13.25 7.172 14.344 1 95.19 404 SER A O 1
ATOM 3180 N N . GLY A 1 405 ? 14.727 8.539 13.742 1 95.56 405 GLY A N 1
ATOM 3181 C CA . GLY A 1 405 ? 14.516 9.398 14.898 1 95.56 405 GLY A CA 1
ATOM 3182 C C . GLY A 1 405 ? 15.727 10.227 15.258 1 95.56 405 GLY A C 1
ATOM 3183 O O . GLY A 1 405 ? 16.625 10.414 14.438 1 95.56 405 GLY A O 1
ATOM 3184 N N . PRO A 1 406 ? 15.742 10.75 16.469 1 97.75 406 PRO A N 1
ATOM 3185 C CA . PRO A 1 406 ? 14.734 10.578 17.516 1 97.75 406 PRO A CA 1
ATOM 3186 C C . PRO A 1 406 ? 13.461 11.383 17.25 1 97.75 406 PRO A C 1
ATOM 3188 O O . PRO A 1 406 ? 13.398 12.133 16.266 1 97.75 406 PRO A O 1
ATOM 3191 N N . TYR A 1 407 ? 12.422 11.109 18.047 1 98.38 407 TYR A N 1
ATOM 3192 C CA . TYR A 1 407 ? 11.234 11.945 18.094 1 98.38 407 TYR A CA 1
ATOM 3193 C C . TYR A 1 407 ? 10.961 12.445 19.5 1 98.38 407 TYR A C 1
ATOM 3195 O O . TYR A 1 407 ? 11.578 11.977 20.469 1 98.38 407 TYR A O 1
ATOM 3203 N N . ASN A 1 408 ? 10.164 13.477 19.594 1 98.81 408 ASN A N 1
ATOM 3204 C CA . ASN A 1 408 ? 9.922 14.203 20.828 1 98.81 408 ASN A CA 1
ATOM 3205 C C . ASN A 1 408 ? 8.531 13.922 21.391 1 98.81 408 ASN A C 1
ATOM 3207 O O . ASN A 1 408 ? 7.527 14.164 20.703 1 98.81 408 ASN A O 1
ATOM 3211 N N . ARG A 1 409 ? 8.492 13.328 22.562 1 98.62 409 ARG A N 1
ATOM 3212 C CA . ARG A 1 409 ? 7.23 13.023 23.234 1 98.62 409 ARG A CA 1
ATOM 3213 C C . ARG A 1 409 ? 6.781 14.18 24.109 1 98.62 409 ARG A C 1
ATOM 3215 O O . ARG A 1 409 ? 7.391 14.445 25.156 1 98.62 409 ARG A O 1
ATOM 3222 N N . LEU A 1 410 ? 5.734 14.852 23.656 1 98.5 410 LEU A N 1
ATOM 3223 C CA . LEU A 1 410 ? 5.289 16.078 24.312 1 98.5 410 LEU A CA 1
ATOM 3224 C C . LEU A 1 410 ? 4.27 15.766 25.406 1 98.5 410 LEU A C 1
ATOM 3226 O O . LEU A 1 410 ? 3.135 15.383 25.109 1 98.5 410 LEU A O 1
ATOM 3230 N N . GLY A 1 411 ? 4.609 15.812 26.578 1 97.19 411 GLY A N 1
ATOM 3231 C CA . GLY A 1 411 ? 3.818 15.844 27.797 1 97.19 411 GLY A CA 1
ATOM 3232 C C . GLY A 1 411 ? 4.176 17 28.719 1 97.19 411 GLY A C 1
ATOM 3233 O O . GLY A 1 411 ? 4.781 17.984 28.266 1 97.19 411 GLY A O 1
ATOM 3234 N N . LEU A 1 412 ? 3.654 16.938 29.906 1 96.38 412 LEU A N 1
ATOM 3235 C CA . LEU A 1 412 ? 4.066 17.984 30.828 1 96.38 412 LEU A CA 1
ATOM 3236 C C . LEU A 1 412 ? 5.586 18.047 30.953 1 96.38 412 LEU A C 1
ATOM 3238 O O . LEU A 1 412 ? 6.156 19.125 31.125 1 96.38 412 LEU A O 1
ATOM 3242 N N . HIS A 1 413 ? 6.117 16.844 30.844 1 95.75 413 HIS A N 1
ATOM 3243 C CA . HIS A 1 413 ? 7.566 16.719 30.734 1 95.75 413 HIS A CA 1
ATOM 3244 C C . HIS A 1 413 ? 7.961 16.172 29.359 1 95.75 413 HIS A C 1
ATOM 3246 O O . HIS A 1 413 ? 7.402 15.164 28.906 1 95.75 413 HIS A O 1
ATOM 3252 N N . LEU A 1 414 ? 8.906 16.859 28.734 1 97.06 414 LEU A N 1
ATOM 3253 C CA . LEU A 1 414 ? 9.391 16.438 27.422 1 97.06 414 LEU A CA 1
ATOM 3254 C C . LEU A 1 414 ? 10.258 15.188 27.531 1 97.06 414 LEU A C 1
ATOM 3256 O O . LEU A 1 414 ? 11.148 15.117 28.391 1 97.06 414 LEU A O 1
ATOM 3260 N N . LYS A 1 415 ? 9.961 14.156 26.812 1 97.69 415 LYS A N 1
ATOM 3261 C CA . LYS A 1 415 ? 10.766 12.938 26.703 1 97.69 415 LYS A CA 1
ATOM 3262 C C . LYS A 1 415 ? 11.195 12.695 25.25 1 97.69 415 LYS A C 1
ATOM 3264 O O . LYS A 1 415 ? 10.773 13.406 24.344 1 97.69 415 LYS A O 1
ATOM 3269 N N . THR A 1 416 ? 12.109 11.797 25.094 1 97.81 416 THR A N 1
ATOM 3270 C CA . THR A 1 416 ? 12.617 11.477 23.75 1 97.81 416 THR A CA 1
ATOM 3271 C C . THR A 1 416 ? 12.43 10 23.453 1 97.81 416 THR A C 1
ATOM 3273 O O . THR A 1 416 ? 12.641 9.148 24.312 1 97.81 416 THR A O 1
ATOM 3276 N N . GLY A 1 417 ? 11.906 9.688 22.359 1 97.62 417 GLY A N 1
ATOM 3277 C CA . GLY A 1 417 ? 11.906 8.336 21.828 1 97.62 417 GLY A CA 1
ATOM 3278 C C . GLY A 1 417 ? 12.945 8.125 20.734 1 97.62 417 GLY A C 1
ATOM 3279 O O . GLY A 1 417 ? 13.227 9.039 19.953 1 97.62 417 GLY A O 1
ATOM 3280 N N . ASP A 1 418 ? 13.438 6.914 20.578 1 96.19 418 ASP A N 1
ATOM 3281 C CA . ASP A 1 418 ? 14.586 6.676 19.703 1 96.19 418 ASP A CA 1
ATOM 3282 C C . ASP A 1 418 ? 14.125 6.32 18.297 1 96.19 418 ASP A C 1
ATOM 3284 O O . ASP A 1 418 ? 14.836 6.582 17.312 1 96.19 418 ASP A O 1
ATOM 3288 N N . ASP A 1 419 ? 13 5.648 18.234 1 97.5 419 ASP A N 1
ATOM 3289 C CA . ASP A 1 419 ? 12.562 5.113 16.953 1 97.5 419 ASP A CA 1
ATOM 3290 C C . ASP A 1 419 ? 11.117 5.516 16.656 1 97.5 419 ASP A C 1
ATOM 3292 O O . ASP A 1 419 ? 10.195 5.082 17.344 1 97.5 419 ASP A O 1
ATOM 3296 N N . LEU A 1 420 ? 10.969 6.281 15.555 1 98.06 420 LEU A N 1
ATOM 3297 C CA . LEU A 1 420 ? 9.664 6.766 15.141 1 98.06 420 LEU A CA 1
ATOM 3298 C C . LEU A 1 420 ? 8.672 5.613 15 1 98.06 420 LEU A C 1
ATOM 3300 O O . LEU A 1 420 ? 7.488 5.766 15.312 1 98.06 420 LEU A O 1
ATOM 3304 N N . LEU A 1 421 ? 9.148 4.469 14.586 1 98.31 421 LEU A N 1
ATOM 3305 C CA . LEU A 1 421 ? 8.258 3.387 14.188 1 98.31 421 LEU A CA 1
ATOM 3306 C C . LEU A 1 421 ? 7.699 2.662 15.406 1 98.31 421 LEU A C 1
ATOM 3308 O O . LEU A 1 421 ? 6.742 1.896 15.297 1 98.31 421 LEU A O 1
ATOM 3312 N N . GLU A 1 422 ? 8.227 2.945 16.609 1 97.75 422 GLU A N 1
ATOM 3313 C CA . GLU A 1 422 ? 7.637 2.43 17.844 1 97.75 422 GLU A CA 1
ATOM 3314 C C . GLU A 1 422 ? 6.246 3.016 18.078 1 97.75 422 GLU A C 1
ATOM 3316 O O . GLU A 1 422 ? 5.43 2.422 18.781 1 97.75 422 GLU A O 1
ATOM 3321 N N . THR A 1 423 ? 6.004 4.16 17.453 1 98.56 423 THR A N 1
ATOM 3322 C CA . THR A 1 423 ? 4.734 4.852 17.656 1 98.56 423 THR A CA 1
ATOM 3323 C C . THR A 1 423 ? 3.598 4.102 16.953 1 98.56 423 THR A C 1
ATOM 3325 O O . THR A 1 423 ? 2.424 4.344 17.25 1 98.56 423 THR A O 1
ATOM 3328 N N . LEU A 1 424 ? 3.904 3.158 16.047 1 98.56 424 LEU A N 1
ATOM 3329 C CA . LEU A 1 424 ? 2.885 2.447 15.289 1 98.56 424 LEU A CA 1
ATOM 3330 C C . LEU A 1 424 ? 2.158 1.434 16.172 1 98.56 424 LEU A C 1
ATOM 3332 O O . LEU A 1 424 ? 1.075 0.962 15.812 1 98.56 424 LEU A O 1
ATOM 3336 N N . THR A 1 425 ? 2.766 1.048 17.297 1 98.44 425 THR A N 1
ATOM 3337 C CA . THR A 1 425 ? 2.133 0.118 18.234 1 98.44 425 THR A CA 1
ATOM 3338 C C . THR A 1 425 ? 2.057 0.72 19.641 1 98.44 425 THR A C 1
ATOM 3340 O O . THR A 1 425 ? 2.104 -0.005 20.625 1 98.44 425 THR A O 1
ATOM 3343 N N . ALA A 1 426 ? 2.004 2.053 19.703 1 98.19 426 ALA A N 1
ATOM 3344 C CA . ALA A 1 426 ? 2.098 2.771 20.969 1 98.19 426 ALA A CA 1
ATOM 3345 C C . ALA A 1 426 ? 0.968 2.369 21.922 1 98.19 426 ALA A C 1
ATOM 3347 O O . ALA A 1 426 ? 1.163 2.293 23.125 1 98.19 426 ALA A O 1
ATOM 3348 N N . THR A 1 427 ? -0.238 2.129 21.391 1 98.75 427 THR A N 1
ATOM 3349 C CA . THR A 1 427 ? -1.37 1.79 22.25 1 98.75 427 THR A CA 1
ATOM 3350 C C . THR A 1 427 ? -1.26 0.352 22.75 1 98.75 427 THR A C 1
ATOM 3352 O O . THR A 1 427 ? -1.491 0.079 23.922 1 98.75 427 THR A O 1
ATOM 3355 N N . ILE A 1 428 ? -0.901 -0.563 21.859 1 98.56 428 ILE A N 1
ATOM 3356 C CA . ILE A 1 428 ? -0.712 -1.962 22.219 1 98.56 428 ILE A CA 1
ATOM 3357 C C . ILE A 1 428 ? 0.372 -2.072 23.297 1 98.56 428 ILE A C 1
ATOM 3359 O O . ILE A 1 428 ? 0.239 -2.85 24.234 1 98.56 428 ILE A O 1
ATOM 3363 N N . ASP A 1 429 ? 1.417 -1.235 23.203 1 97.94 429 ASP A N 1
ATOM 3364 C CA . ASP A 1 429 ? 2.58 -1.33 24.078 1 97.94 429 ASP A CA 1
ATOM 3365 C C . ASP A 1 429 ? 2.352 -0.565 25.375 1 97.94 429 ASP A C 1
ATOM 3367 O O . ASP A 1 429 ? 3.162 -0.645 26.297 1 97.94 429 ASP A O 1
ATOM 3371 N N . ASP A 1 430 ? 1.265 0.215 25.453 1 97.75 430 ASP A N 1
ATOM 3372 C CA . ASP A 1 430 ? 0.94 0.975 26.656 1 97.75 430 ASP A CA 1
ATOM 3373 C C . ASP A 1 430 ? 0.348 0.069 27.734 1 97.75 430 ASP A C 1
ATOM 3375 O O . ASP A 1 430 ? -0.759 -0.449 27.578 1 97.75 430 ASP A O 1
ATOM 3379 N N . PRO A 1 431 ? 0.986 -0.128 28.844 1 97 431 PRO A N 1
ATOM 3380 C CA . PRO A 1 431 ? 0.454 -0.999 29.906 1 97 431 PRO A CA 1
ATOM 3381 C C . PRO A 1 431 ? -0.863 -0.487 30.484 1 97 431 PRO A C 1
ATOM 3383 O O . PRO A 1 431 ? -1.599 -1.246 31.109 1 97 431 PRO A O 1
ATOM 3386 N N . ASN A 1 432 ? -1.165 0.796 30.266 1 96.56 432 ASN A N 1
ATOM 3387 C CA . ASN A 1 432 ? -2.389 1.384 30.797 1 96.56 432 ASN A CA 1
ATOM 3388 C C . ASN A 1 432 ? -3.434 1.592 29.703 1 96.56 432 ASN A C 1
ATOM 3390 O O . ASN A 1 432 ? -4.238 2.521 29.781 1 96.56 432 ASN A O 1
ATOM 3394 N N . ASN A 1 433 ? -3.381 0.767 28.641 1 97.12 433 ASN A N 1
ATOM 3395 C CA . ASN A 1 433 ? -4.289 0.999 27.516 1 97.12 433 ASN A CA 1
ATOM 3396 C C . ASN A 1 433 ? -5.723 0.615 27.859 1 97.12 433 ASN A C 1
ATOM 3398 O O . ASN A 1 433 ? -6.66 0.986 27.156 1 97.12 433 ASN A O 1
ATOM 3402 N N . SER A 1 434 ? -5.996 -0.088 29.031 1 95.31 434 SER A N 1
ATOM 3403 C CA . SER A 1 434 ? -7.348 -0.448 29.453 1 95.31 434 SER A CA 1
ATOM 3404 C C . SER A 1 434 ? -8.172 0.792 29.766 1 95.31 434 SER A C 1
ATOM 3406 O O . SER A 1 434 ? -9.406 0.74 29.766 1 95.31 434 SER A O 1
ATOM 3408 N N . ARG A 1 435 ? -7.453 1.905 30.031 1 95.69 435 ARG A N 1
ATOM 3409 C CA . ARG A 1 435 ? -8.148 3.141 30.391 1 95.69 435 ARG A CA 1
ATOM 3410 C C . ARG A 1 435 ? -8.961 3.672 29.203 1 95.69 435 ARG A C 1
ATOM 3412 O O . ARG A 1 435 ? -9.836 4.52 29.391 1 95.69 435 ARG A O 1
ATOM 3419 N N . LEU A 1 436 ? -8.633 3.232 27.984 1 97.5 436 LEU A N 1
ATOM 3420 C CA . LEU A 1 436 ? -9.336 3.701 26.797 1 97.5 436 LEU A CA 1
ATOM 3421 C C . LEU A 1 436 ? -10.727 3.078 26.688 1 97.5 436 LEU A C 1
ATOM 3423 O O . LEU A 1 436 ? -11.57 3.555 25.938 1 97.5 436 LEU A O 1
ATOM 3427 N N . GLN A 1 437 ? -10.922 1.995 27.453 1 96.06 437 GLN A N 1
ATOM 3428 C CA . GLN A 1 437 ? -12.219 1.313 27.453 1 96.06 437 GLN A CA 1
ATOM 3429 C C . GLN A 1 437 ? -13.172 1.94 28.469 1 96.06 437 GLN A C 1
ATOM 3431 O O . GLN A 1 437 ? -12.766 2.287 29.578 1 96.06 437 GLN A O 1
ATOM 3436 N N . ARG A 1 438 ? -14.391 2.219 28 1 94.69 438 ARG A N 1
ATOM 3437 C CA . ARG A 1 438 ? -15.398 2.662 28.969 1 94.69 438 ARG A CA 1
ATOM 3438 C C . ARG A 1 438 ? -15.969 1.48 29.734 1 94.69 438 ARG A C 1
ATOM 3440 O O . ARG A 1 438 ? -16.375 0.479 29.141 1 94.69 438 ARG A O 1
ATOM 3447 N N . LYS A 1 439 ? -16.031 1.848 31.031 1 85.38 439 LYS A N 1
ATOM 3448 C CA . LYS A 1 439 ? -16.484 0.798 31.938 1 85.38 439 LYS A CA 1
ATOM 3449 C C . LYS A 1 439 ? -17.984 0.574 31.812 1 85.38 439 LYS A C 1
ATOM 3451 O O . LYS A 1 439 ? -18.75 1.526 31.625 1 85.38 439 LYS A O 1
ATOM 3456 N N . ASN A 1 440 ? -18.453 -0.529 31.578 1 83.62 440 ASN A N 1
ATOM 3457 C CA . ASN A 1 440 ? -19.859 -0.958 31.625 1 83.62 440 ASN A CA 1
ATOM 3458 C C . ASN A 1 440 ? -20.531 -0.789 30.281 1 83.62 440 ASN A C 1
ATOM 3460 O O . ASN A 1 440 ? -21.75 -0.589 30.219 1 83.62 440 ASN A O 1
ATOM 3464 N N . MET A 1 441 ? -19.766 -0.512 29.312 1 87.88 441 MET A N 1
ATOM 3465 C CA . MET A 1 441 ? -20.344 -0.458 27.984 1 87.88 441 MET A CA 1
ATOM 3466 C C . MET A 1 441 ? -19.828 -1.605 27.109 1 87.88 441 MET A C 1
ATOM 3468 O O . MET A 1 441 ? -18.625 -1.859 27.062 1 87.88 441 MET A O 1
ATOM 3472 N N . GLU A 1 442 ? -20.781 -2.256 26.688 1 84 442 GLU A N 1
ATOM 3473 C CA . GLU A 1 442 ? -20.422 -3.32 25.75 1 84 442 GLU A CA 1
ATOM 3474 C C . GLU A 1 442 ? -20.047 -2.752 24.375 1 84 442 GLU A C 1
ATOM 3476 O O . GLU A 1 442 ? -20.609 -1.744 23.953 1 84 442 GLU A O 1
ATOM 3481 N N . PHE A 1 443 ? -19.156 -3.385 23.797 1 88.06 443 PHE A N 1
ATOM 3482 C CA . PHE A 1 443 ? -18.766 -2.932 22.453 1 88.06 443 PHE A CA 1
ATOM 3483 C C . PHE A 1 443 ? -19.906 -3.137 21.469 1 88.06 443 PHE A C 1
ATOM 3485 O O . PHE A 1 443 ? -20.453 -4.234 21.359 1 88.06 443 PHE A O 1
ATOM 3492 N N . MET B 1 1 ? 14.844 -14.781 -39 1 46.66 1 MET B N 1
ATOM 3493 C CA . MET B 1 1 ? 13.484 -15.297 -38.812 1 46.66 1 MET B CA 1
ATOM 3494 C C . MET B 1 1 ? 12.445 -14.242 -39.188 1 46.66 1 MET B C 1
ATOM 3496 O O . MET B 1 1 ? 12.617 -13.062 -38.844 1 46.66 1 MET B O 1
ATOM 3500 N N . SER B 1 2 ? 11.594 -14.492 -40.094 1 47.69 2 SER B N 1
ATOM 3501 C CA . SER B 1 2 ? 10.523 -13.57 -40.469 1 47.69 2 SER B CA 1
ATOM 3502 C C . SER B 1 2 ? 9.672 -13.203 -39.25 1 47.69 2 SER B C 1
ATOM 3504 O O . SER B 1 2 ? 9.688 -13.898 -38.219 1 47.69 2 SER B O 1
ATOM 3506 N N . ASP B 1 3 ? 8.938 -12.039 -39.25 1 55.38 3 ASP B N 1
ATOM 3507 C CA . ASP B 1 3 ? 8.008 -11.641 -38.219 1 55.38 3 ASP B CA 1
ATOM 3508 C C . ASP B 1 3 ? 6.996 -12.75 -37.906 1 55.38 3 ASP B C 1
ATOM 3510 O O . ASP B 1 3 ? 6.668 -13.008 -36.75 1 55.38 3 ASP B O 1
ATOM 3514 N N . ALA B 1 4 ? 6.617 -13.344 -38.938 1 53 4 ALA B N 1
ATOM 3515 C CA . ALA B 1 4 ? 5.617 -14.398 -38.812 1 53 4 ALA B CA 1
ATOM 3516 C C . ALA B 1 4 ? 6.188 -15.617 -38.094 1 53 4 ALA B C 1
ATOM 3518 O O . ALA B 1 4 ? 5.504 -16.234 -37.281 1 53 4 ALA B O 1
ATOM 3519 N N . GLN B 1 5 ? 7.32 -15.961 -38.469 1 53.44 5 GLN B N 1
ATOM 3520 C CA . GLN B 1 5 ? 7.965 -17.094 -37.812 1 53.44 5 GLN B CA 1
ATOM 3521 C C . GLN B 1 5 ? 8.195 -16.812 -36.344 1 53.44 5 GLN B C 1
ATOM 3523 O O . GLN B 1 5 ? 8.094 -17.719 -35.5 1 53.44 5 GLN B O 1
ATOM 3528 N N . LEU B 1 6 ? 8.328 -15.641 -36.125 1 56 6 LEU B N 1
ATOM 3529 C CA . LEU B 1 6 ? 8.633 -15.242 -34.781 1 56 6 LEU B CA 1
ATOM 3530 C C . LEU B 1 6 ? 7.371 -15.242 -33.906 1 56 6 LEU B C 1
ATOM 3532 O O . LEU B 1 6 ? 7.445 -15.414 -32.688 1 56 6 LEU B O 1
ATOM 3536 N N . GLU B 1 7 ? 6.211 -15.273 -34.688 1 62.47 7 GLU B N 1
ATOM 3537 C CA . GLU B 1 7 ? 4.965 -15.141 -33.938 1 62.47 7 GLU B CA 1
ATOM 3538 C C . GLU B 1 7 ? 4.152 -16.422 -33.969 1 62.47 7 GLU B C 1
ATOM 3540 O O . GLU B 1 7 ? 2.986 -16.453 -33.562 1 62.47 7 GLU B O 1
ATOM 3545 N N . ASP B 1 8 ? 4.719 -17.422 -34.469 1 65.56 8 ASP B N 1
ATOM 3546 C CA . ASP B 1 8 ? 3.947 -18.656 -34.531 1 65.56 8 ASP B CA 1
ATOM 3547 C C . ASP B 1 8 ? 3.842 -19.312 -33.156 1 65.56 8 ASP B C 1
ATOM 3549 O O . ASP B 1 8 ? 4.473 -20.344 -32.906 1 65.56 8 ASP B O 1
ATOM 3553 N N . CYS B 1 9 ? 3.072 -18.703 -32.375 1 70.19 9 CYS B N 1
ATOM 3554 C CA . CYS B 1 9 ? 3.02 -19.109 -30.984 1 70.19 9 CYS B CA 1
ATOM 3555 C C . CYS B 1 9 ? 1.666 -19.719 -30.625 1 70.19 9 CYS B C 1
ATOM 3557 O O . CYS B 1 9 ? 1.448 -20.156 -29.5 1 70.19 9 CYS B O 1
ATOM 3559 N N . LEU B 1 10 ? 0.863 -19.938 -31.594 1 80.5 10 LEU B N 1
ATOM 3560 C CA . LEU B 1 10 ? -0.457 -20.422 -31.219 1 80.5 10 LEU B CA 1
ATOM 3561 C C . LEU B 1 10 ? -0.545 -21.938 -31.375 1 80.5 10 LEU B C 1
ATOM 3563 O O . LEU B 1 10 ? -1.279 -22.422 -32.25 1 80.5 10 LEU B O 1
ATOM 3567 N N . ASN B 1 11 ? 0.25 -22.578 -30.625 1 85.81 11 ASN B N 1
ATOM 3568 C CA . ASN B 1 11 ? 0.249 -24.031 -30.531 1 85.81 11 ASN B CA 1
ATOM 3569 C C . ASN B 1 11 ? 0.348 -24.5 -29.078 1 85.81 11 ASN B C 1
ATOM 3571 O O . ASN B 1 11 ? 0.508 -23.672 -28.172 1 85.81 11 ASN B O 1
ATOM 3575 N N . LEU B 1 12 ? -0.007 -25.797 -28.859 1 89.38 12 LEU B N 1
ATOM 3576 C CA . LEU B 1 12 ? 0.119 -26.359 -27.516 1 89.38 12 LEU B CA 1
ATOM 3577 C C . LEU B 1 12 ? 0.681 -27.781 -27.578 1 89.38 12 LEU B C 1
ATOM 3579 O O . LEU B 1 12 ? 0.634 -28.422 -28.625 1 89.38 12 LEU B O 1
ATOM 3583 N N . CYS B 1 13 ? 1.293 -28.156 -26.547 1 91.44 13 CYS B N 1
ATOM 3584 C CA . CYS B 1 13 ? 1.832 -29.5 -26.406 1 91.44 13 CYS B CA 1
ATOM 3585 C C . CYS B 1 13 ? 0.935 -30.359 -25.516 1 91.44 13 CYS B C 1
ATOM 3587 O O . CYS B 1 13 ? 0.49 -29.922 -24.453 1 91.44 13 CYS B O 1
ATOM 3589 N N . VAL B 1 14 ? 0.633 -31.578 -26.047 1 94.06 14 VAL B N 1
ATOM 3590 C CA . VAL B 1 14 ? -0.132 -32.531 -25.266 1 94.06 14 VAL B CA 1
ATOM 3591 C C . VAL B 1 14 ? 0.736 -33.75 -24.953 1 94.06 14 VAL B C 1
ATOM 3593 O O . VAL B 1 14 ? 1.331 -34.344 -25.859 1 94.06 14 VAL B O 1
ATOM 3596 N N . TYR B 1 15 ? 0.82 -34.125 -23.672 1 93.25 15 TYR B N 1
ATOM 3597 C CA . TYR B 1 15 ? 1.532 -35.312 -23.219 1 93.25 15 TYR B CA 1
ATOM 3598 C C . TYR B 1 15 ? 0.571 -36.312 -22.578 1 93.25 15 TYR B C 1
ATOM 3600 O O . TYR B 1 15 ? -0.129 -36 -21.625 1 93.25 15 TYR B O 1
ATOM 3608 N N . THR B 1 16 ? 0.48 -37.438 -23.125 1 93.62 16 THR B N 1
ATOM 3609 C CA . THR B 1 16 ? -0.42 -38.5 -22.656 1 93.62 16 THR B CA 1
ATOM 3610 C C . THR B 1 16 ? 0.199 -39.875 -22.844 1 93.62 16 THR B C 1
ATOM 3612 O O . THR B 1 16 ? 1.118 -40.031 -23.656 1 93.62 16 THR B O 1
ATOM 3615 N N . LYS B 1 17 ? -0.271 -40.875 -22.047 1 92.06 17 LYS B N 1
ATOM 3616 C CA . LYS B 1 17 ? 0.201 -42.25 -22.188 1 92.06 17 LYS B CA 1
ATOM 3617 C C . LYS B 1 17 ? -0.879 -43.156 -22.781 1 92.06 17 LYS B C 1
ATOM 3619 O O . LYS B 1 17 ? -0.606 -44.281 -23.141 1 92.06 17 LYS B O 1
ATOM 3624 N N . ASN B 1 18 ? -2.072 -42.656 -22.812 1 93.75 18 ASN B N 1
ATOM 3625 C CA . ASN B 1 18 ? -3.221 -43.406 -23.297 1 93.75 18 ASN B CA 1
ATOM 3626 C C . ASN B 1 18 ? -4.191 -42.531 -24.078 1 93.75 18 ASN B C 1
ATOM 3628 O O . ASN B 1 18 ? -4.941 -41.75 -23.484 1 93.75 18 ASN B O 1
ATOM 3632 N N . LEU B 1 19 ? -4.309 -42.719 -25.328 1 93.75 19 LEU B N 1
ATOM 3633 C CA . LEU B 1 19 ? -5.062 -41.844 -26.219 1 93.75 19 LEU B CA 1
ATOM 3634 C C . LEU B 1 19 ? -6.559 -42.125 -26.109 1 93.75 19 LEU B C 1
ATOM 3636 O O . LEU B 1 19 ? -7.375 -41.312 -26.562 1 93.75 19 LEU B O 1
ATOM 3640 N N . THR B 1 20 ? -6.918 -43.219 -25.531 1 93.94 20 THR B N 1
ATOM 3641 C CA . THR B 1 20 ? -8.328 -43.594 -25.531 1 93.94 20 THR B CA 1
ATOM 3642 C C . THR B 1 20 ? -8.906 -43.5 -24.125 1 93.94 20 THR B C 1
ATOM 3644 O O . THR B 1 20 ? -10.102 -43.75 -23.922 1 93.94 20 THR B O 1
ATOM 3647 N N . ALA B 1 21 ? -8.07 -43.125 -23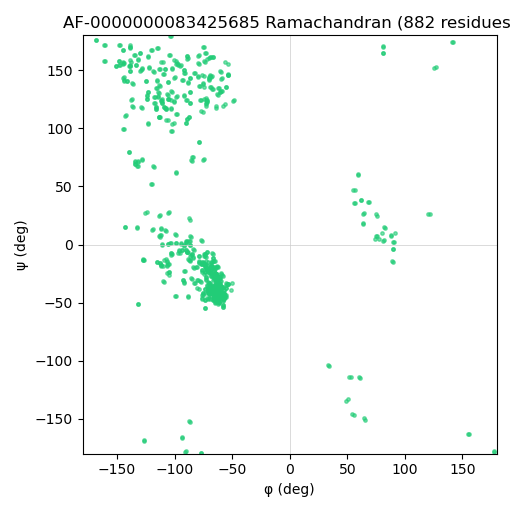.203 1 94.44 21 ALA B N 1
ATOM 3648 C CA . ALA B 1 21 ? -8.547 -43 -21.828 1 94.44 21 ALA B CA 1
ATOM 3649 C C . ALA B 1 21 ? -9.352 -41.688 -21.656 1 94.44 21 ALA B C 1
ATOM 3651 O O . ALA B 1 21 ? -9.641 -41 -22.625 1 94.44 21 ALA B O 1
ATOM 3652 N N . ARG B 1 22 ? -9.82 -41.438 -20.5 1 96.31 22 ARG B N 1
ATOM 3653 C CA . ARG B 1 22 ? -10.492 -40.219 -20.078 1 96.31 22 ARG B CA 1
ATOM 3654 C C . ARG B 1 22 ? -9.93 -39.719 -18.766 1 96.31 22 ARG B C 1
ATOM 3656 O O . ARG B 1 22 ? -10.625 -39.688 -17.75 1 96.31 22 ARG B O 1
ATOM 3663 N N . GLN B 1 23 ? -8.703 -39.312 -18.906 1 97.19 23 GLN B N 1
ATOM 3664 C CA . GLN B 1 23 ? -7.938 -38.969 -17.719 1 97.19 23 GLN B CA 1
ATOM 3665 C C . GLN B 1 23 ? -8.078 -37.469 -17.406 1 97.19 23 GLN B C 1
ATOM 3667 O O . GLN B 1 23 ? -8.336 -36.656 -18.297 1 97.19 23 GLN B O 1
ATOM 3672 N N . PRO B 1 24 ? -7.98 -37.156 -16.109 1 98 24 PRO B N 1
ATOM 3673 C CA . PRO B 1 24 ? -7.949 -35.719 -15.773 1 98 24 PRO B CA 1
ATOM 3674 C C . PRO B 1 24 ? -6.859 -34.969 -16.531 1 98 24 PRO B C 1
ATOM 3676 O O . PRO B 1 24 ? -5.777 -35.5 -16.766 1 98 24 PRO B O 1
ATOM 3679 N N . VAL B 1 25 ? -7.129 -33.688 -16.859 1 98.38 25 VAL B N 1
ATOM 3680 C CA . VAL B 1 25 ? -6.227 -32.844 -17.641 1 98.38 25 VAL B CA 1
ATOM 3681 C C . VAL B 1 25 ? -5.566 -31.828 -16.734 1 98.38 25 VAL B C 1
ATOM 3683 O O . VAL B 1 25 ? -6.246 -31.125 -15.969 1 98.38 25 VAL B O 1
ATOM 3686 N N . MET B 1 26 ? -4.305 -31.766 -16.719 1 98.19 26 MET B N 1
ATOM 3687 C CA . MET B 1 26 ? -3.541 -30.688 -16.094 1 98.19 26 MET B CA 1
ATOM 3688 C C . MET B 1 26 ? -3.006 -29.719 -17.141 1 98.19 26 MET B C 1
ATOM 3690 O O . MET B 1 26 ? -2.275 -30.125 -18.047 1 98.19 26 MET B O 1
ATOM 3694 N N . PHE B 1 27 ? -3.451 -28.5 -17.047 1 98 27 PHE B N 1
ATOM 3695 C CA . PHE B 1 27 ? -3.178 -27.453 -18.016 1 98 27 PHE B CA 1
ATOM 3696 C C . PHE B 1 27 ? -2.197 -26.438 -17.453 1 98 27 PHE B C 1
ATOM 3698 O O . PHE B 1 27 ? -2.574 -25.594 -16.625 1 98 27 PHE B O 1
ATOM 3705 N N . TYR B 1 28 ? -0.932 -26.438 -17.922 1 97.12 28 TYR B N 1
ATOM 3706 C CA . TYR B 1 28 ? 0.129 -25.656 -17.281 1 97.12 28 TYR B CA 1
ATOM 3707 C C . TYR B 1 28 ? 0.392 -24.359 -18.047 1 97.12 28 TYR B C 1
ATOM 3709 O O . TYR B 1 28 ? 0.684 -24.391 -19.234 1 97.12 28 TYR B O 1
ATOM 3717 N N . VAL B 1 29 ? 0.275 -23.266 -17.328 1 96.31 29 VAL B N 1
ATOM 3718 C CA . VAL B 1 29 ? 0.633 -21.938 -17.844 1 96.31 29 VAL B CA 1
ATOM 3719 C C . VAL B 1 29 ? 1.992 -21.516 -17.297 1 96.31 29 VAL B C 1
ATOM 3721 O O . VAL B 1 29 ? 2.1 -21.125 -16.125 1 96.31 29 VAL B O 1
ATOM 3724 N N . TYR B 1 30 ? 2.99 -21.594 -18.094 1 91.75 30 TYR B N 1
ATOM 3725 C CA . TYR B 1 30 ? 4.352 -21.391 -17.609 1 91.75 30 TYR B CA 1
ATOM 3726 C C . TYR B 1 30 ? 4.617 -19.922 -17.312 1 91.75 30 TYR B C 1
ATOM 3728 O O . TYR B 1 30 ? 3.914 -19.047 -17.812 1 91.75 30 TYR B O 1
ATOM 3736 N N . GLY B 1 31 ? 5.578 -19.734 -16.484 1 92.88 31 GLY B N 1
ATOM 3737 C CA . GLY B 1 31 ? 6.02 -18.391 -16.141 1 92.88 31 GLY B CA 1
ATOM 3738 C C . GLY B 1 31 ? 7.055 -17.844 -17.094 1 92.88 31 GLY B C 1
ATOM 3739 O O . GLY B 1 31 ? 7 -18.109 -18.297 1 92.88 31 GLY B O 1
ATOM 3740 N N . GLY B 1 32 ? 7.871 -16.969 -16.609 1 89.69 32 GLY B N 1
ATOM 3741 C CA . GLY B 1 32 ? 8.891 -16.328 -17.422 1 89.69 32 GLY B CA 1
ATOM 3742 C C . GLY B 1 32 ? 8.766 -14.82 -17.453 1 89.69 32 GLY B C 1
ATOM 3743 O O . GLY B 1 32 ? 9.156 -14.18 -18.422 1 89.69 32 GLY B O 1
ATOM 3744 N N . GLY B 1 33 ? 8.188 -14.234 -16.438 1 89.88 33 GLY B N 1
ATOM 3745 C CA . GLY B 1 33 ? 8.117 -12.789 -16.281 1 89.88 33 GLY B CA 1
ATOM 3746 C C . GLY B 1 33 ? 7.32 -12.102 -17.375 1 89.88 33 GLY B C 1
ATOM 3747 O O . GLY B 1 33 ? 7.59 -10.953 -17.719 1 89.88 33 GLY B O 1
ATOM 3748 N N . TYR B 1 34 ? 6.527 -12.859 -18.062 1 89.31 34 TYR B N 1
ATOM 3749 C CA . TYR B 1 34 ? 5.66 -12.398 -19.141 1 89.31 34 TYR B CA 1
ATOM 3750 C C . TYR B 1 34 ? 6.465 -12.117 -20.406 1 89.31 34 TYR B C 1
ATOM 3752 O O . TYR B 1 34 ? 5.965 -11.492 -21.344 1 89.31 34 TYR B O 1
ATOM 3760 N N . TYR B 1 35 ? 7.758 -12.453 -20.406 1 84.75 35 TYR B N 1
ATOM 3761 C CA . TYR B 1 35 ? 8.547 -12.117 -21.578 1 84.75 35 TYR B CA 1
ATOM 3762 C C . TYR B 1 35 ? 9.289 -13.344 -22.109 1 84.75 35 TYR B C 1
ATOM 3764 O O . TYR B 1 35 ? 9.836 -13.312 -23.219 1 84.75 35 TYR B O 1
ATOM 3772 N N . ASN B 1 36 ? 9.328 -14.375 -21.312 1 76.75 36 ASN B N 1
ATOM 3773 C CA . ASN B 1 36 ? 10.039 -15.57 -21.734 1 76.75 36 ASN B CA 1
ATOM 3774 C C . ASN B 1 36 ? 9.273 -16.844 -21.375 1 76.75 36 ASN B C 1
ATOM 3776 O O . ASN B 1 36 ? 8.195 -16.766 -20.781 1 76.75 36 ASN B O 1
ATOM 3780 N N . GLY B 1 37 ? 9.828 -18.016 -21.922 1 73.69 37 GLY B N 1
ATOM 3781 C CA . GLY B 1 37 ? 9.266 -19.312 -21.594 1 73.69 37 GLY B CA 1
ATOM 3782 C C . GLY B 1 37 ? 8.867 -20.125 -22.812 1 73.69 37 GLY B C 1
ATOM 3783 O O . GLY B 1 37 ? 8.703 -19.578 -23.906 1 73.69 37 GLY B O 1
ATOM 3784 N N . SER B 1 38 ? 8.938 -21.406 -22.547 1 73.75 38 SER B N 1
ATOM 3785 C CA . SER B 1 38 ? 8.531 -22.328 -23.594 1 73.75 38 SER B CA 1
ATOM 3786 C C . SER B 1 38 ? 7.98 -23.625 -23.016 1 73.75 38 SER B C 1
ATOM 3788 O O . SER B 1 38 ? 8.312 -23.984 -21.891 1 73.75 38 SER B O 1
ATOM 3790 N N . SER B 1 39 ? 7.137 -24.219 -23.797 1 72.94 39 SER B N 1
ATOM 3791 C CA . SER B 1 39 ? 6.594 -25.516 -23.406 1 72.94 39 SER B CA 1
ATOM 3792 C C . SER B 1 39 ? 7.695 -26.562 -23.281 1 72.94 39 SER B C 1
ATOM 3794 O O . SER B 1 39 ? 7.609 -27.469 -22.453 1 72.94 39 SER B O 1
ATOM 3796 N N . GLN B 1 40 ? 8.711 -26.422 -24.016 1 71.75 40 GLN B N 1
ATOM 3797 C CA . GLN B 1 40 ? 9.789 -27.406 -24.047 1 71.75 40 GLN B CA 1
ATOM 3798 C C . GLN B 1 40 ? 10.547 -27.438 -22.719 1 71.75 40 GLN B C 1
ATOM 3800 O O . GLN B 1 40 ? 11.18 -28.438 -22.391 1 71.75 40 GLN B O 1
ATOM 3805 N N . ASP B 1 41 ? 10.398 -26.391 -21.984 1 76.94 41 ASP B N 1
ATOM 3806 C CA . ASP B 1 41 ? 11.133 -26.281 -20.734 1 76.94 41 ASP B CA 1
ATOM 3807 C C . ASP B 1 41 ? 10.375 -26.953 -19.594 1 76.94 41 ASP B C 1
ATOM 3809 O O . ASP B 1 41 ? 10.859 -26.984 -18.453 1 76.94 41 ASP B O 1
ATOM 3813 N N . HIS B 1 42 ? 9.297 -27.625 -19.922 1 82.06 42 HIS B N 1
ATOM 3814 C CA . HIS B 1 42 ? 8.469 -28.234 -18.891 1 82.06 42 HIS B CA 1
ATOM 3815 C C . HIS B 1 42 ? 8.086 -29.672 -19.266 1 82.06 42 HIS B C 1
ATOM 3817 O O . HIS B 1 42 ? 6.906 -29.969 -19.469 1 82.06 42 HIS B O 1
ATOM 3823 N N . PRO B 1 43 ? 9.094 -30.516 -19.25 1 81.25 43 PRO B N 1
ATOM 3824 C CA . PRO B 1 43 ? 8.82 -31.922 -19.547 1 81.25 43 PRO B CA 1
ATOM 3825 C C . PRO B 1 43 ? 7.98 -32.594 -18.469 1 81.25 43 PRO B C 1
ATOM 3827 O O . PRO B 1 43 ? 8.125 -32.312 -17.281 1 81.25 43 PRO B O 1
ATOM 3830 N N . PRO B 1 44 ? 7.129 -33.5 -18.891 1 84.62 44 PRO B N 1
ATOM 3831 C CA . PRO B 1 44 ? 6.188 -34.094 -17.938 1 84.62 44 PRO B CA 1
ATOM 3832 C C . PRO B 1 44 ? 6.867 -35.062 -16.953 1 84.62 44 PRO B C 1
ATOM 3834 O O . PRO B 1 44 ? 6.461 -35.125 -15.797 1 84.62 44 PRO B O 1
ATOM 3837 N N . HIS B 1 45 ? 7.855 -35.812 -17.297 1 83.75 45 HIS B N 1
ATOM 3838 C CA . HIS B 1 45 ? 8.625 -36.781 -16.516 1 83.75 45 HIS B CA 1
ATOM 3839 C C . HIS B 1 45 ? 7.754 -37.469 -15.477 1 83.75 45 HIS B C 1
ATOM 3841 O O . HIS B 1 45 ? 6.84 -38.219 -15.82 1 83.75 45 HIS B O 1
ATOM 3847 N N . TYR B 1 46 ? 7.875 -37.094 -14.203 1 84.5 46 TYR B N 1
ATOM 3848 C CA . TYR B 1 46 ? 7.227 -37.781 -13.094 1 84.5 46 TYR B CA 1
ATOM 3849 C C . TYR B 1 46 ? 5.723 -37.531 -13.102 1 84.5 46 TYR B C 1
ATOM 3851 O O . TYR B 1 46 ? 4.949 -38.344 -12.562 1 84.5 46 TYR B O 1
ATOM 3859 N N . LEU B 1 47 ? 5.262 -36.5 -13.711 1 90.5 47 LEU B N 1
ATOM 3860 C CA . LEU B 1 47 ? 3.836 -36.219 -13.766 1 90.5 47 LEU B CA 1
ATOM 3861 C C . LEU B 1 47 ? 3.078 -37.281 -14.516 1 90.5 47 LEU B C 1
ATOM 3863 O O . LEU B 1 47 ? 1.976 -37.688 -14.109 1 90.5 47 LEU B O 1
ATOM 3867 N N . LEU B 1 48 ? 3.715 -37.875 -15.516 1 90.62 48 LEU B N 1
ATOM 3868 C CA . LEU B 1 48 ? 3.035 -38.875 -16.344 1 90.62 48 LEU B CA 1
ATOM 3869 C C . LEU B 1 48 ? 3.146 -40.25 -15.742 1 90.62 48 LEU B C 1
ATOM 3871 O O . LEU B 1 48 ? 2.613 -41.219 -16.297 1 90.62 48 LEU B O 1
ATOM 3875 N N . GLU B 1 49 ? 3.816 -40.312 -14.609 1 90.44 49 GLU B N 1
ATOM 3876 C CA . GLU B 1 49 ? 3.709 -41.562 -13.852 1 90.44 49 GLU B CA 1
ATOM 3877 C C . GLU B 1 49 ? 2.305 -41.75 -13.281 1 90.44 49 GLU B C 1
ATOM 3879 O O . GLU B 1 49 ? 1.936 -42.844 -12.859 1 90.44 49 GLU B O 1
ATOM 3884 N N . ARG B 1 50 ? 1.572 -40.719 -13.289 1 93.38 50 ARG B N 1
ATOM 3885 C CA . ARG B 1 50 ? 0.176 -40.719 -12.867 1 93.38 50 ARG B CA 1
ATOM 3886 C C . ARG B 1 50 ? -0.76 -40.656 -14.07 1 93.38 50 ARG B C 1
ATOM 3888 O O . ARG B 1 50 ? -0.323 -40.375 -15.188 1 93.38 50 ARG B O 1
ATOM 3895 N N . ASP B 1 51 ? -1.999 -41 -13.836 1 94.88 51 ASP B N 1
ATOM 3896 C CA . ASP B 1 51 ? -2.979 -41.062 -14.914 1 94.88 51 ASP B CA 1
ATOM 3897 C C . ASP B 1 51 ? -3.598 -39.688 -15.172 1 94.88 51 ASP B C 1
ATOM 3899 O O . ASP B 1 51 ? -4.75 -39.469 -14.812 1 94.88 51 ASP B O 1
ATOM 3903 N N . ILE B 1 52 ? -2.756 -38.875 -15.836 1 96.88 52 ILE B N 1
ATOM 3904 C CA . ILE B 1 52 ? -3.215 -37.562 -16.203 1 96.88 52 ILE B CA 1
ATOM 3905 C C . ILE B 1 52 ? -2.752 -37.219 -17.625 1 96.88 52 ILE B C 1
ATOM 3907 O O . ILE B 1 52 ? -1.913 -37.938 -18.188 1 96.88 52 ILE B O 1
ATOM 3911 N N . VAL B 1 53 ? -3.387 -36.312 -18.25 1 97.31 53 VAL B N 1
ATOM 3912 C CA . VAL B 1 53 ? -2.938 -35.688 -19.484 1 97.31 53 VAL B CA 1
ATOM 3913 C C . VAL B 1 53 ? -2.404 -34.281 -19.188 1 97.31 53 VAL B C 1
ATOM 3915 O O . VAL B 1 53 ? -3.061 -33.5 -18.516 1 97.31 53 VAL B O 1
ATOM 3918 N N . LEU B 1 54 ? -1.189 -34.031 -19.594 1 96.75 54 LEU B N 1
ATOM 3919 C CA . LEU B 1 54 ? -0.601 -32.719 -19.422 1 96.75 54 LEU B CA 1
ATOM 3920 C C . LEU B 1 54 ? -0.699 -31.891 -20.703 1 96.75 54 LEU B C 1
ATOM 3922 O O . LEU B 1 54 ? -0.346 -32.375 -21.781 1 96.75 54 LEU B O 1
ATOM 3926 N N . VAL B 1 55 ? -1.226 -30.719 -20.594 1 96.5 55 VAL B N 1
ATOM 3927 C CA . VAL B 1 55 ? -1.301 -29.766 -21.703 1 96.5 55 VAL B CA 1
ATOM 3928 C C . VAL B 1 55 ? -0.494 -28.516 -21.375 1 96.5 55 VAL B C 1
ATOM 3930 O O . VAL B 1 55 ? -0.673 -27.922 -20.312 1 96.5 55 VAL B O 1
ATOM 3933 N N . VAL B 1 56 ? 0.39 -28.141 -22.219 1 95.06 56 VAL B N 1
ATOM 3934 C CA . VAL B 1 56 ? 1.181 -26.922 -22.062 1 95.06 56 VAL B CA 1
ATOM 3935 C C . VAL B 1 56 ? 0.992 -26.016 -23.281 1 95.06 56 VAL B C 1
ATOM 3937 O O . VAL B 1 56 ? 1.606 -26.25 -24.328 1 95.06 56 VAL B O 1
ATOM 3940 N N . PRO B 1 57 ? 0.219 -24.969 -23.109 1 93.75 57 PRO B N 1
ATOM 3941 C CA . PRO B 1 57 ? -0.009 -24.047 -24.234 1 93.75 57 PRO B CA 1
ATOM 3942 C C . PRO B 1 57 ? 1.106 -23.016 -24.391 1 93.75 57 PRO B C 1
ATOM 3944 O O . PRO B 1 57 ? 1.738 -22.641 -23.406 1 93.75 57 PRO B O 1
ATOM 3947 N N . HIS B 1 58 ? 1.317 -22.656 -25.641 1 91 58 HIS B N 1
ATOM 3948 C CA . HIS B 1 58 ? 2.109 -21.453 -25.906 1 91 58 HIS B CA 1
ATOM 3949 C C . HIS B 1 58 ? 1.224 -20.219 -26.016 1 91 58 HIS B C 1
ATOM 3951 O O . HIS B 1 58 ? 0.042 -20.328 -26.344 1 91 58 HIS B O 1
ATOM 3957 N N . TYR B 1 59 ? 1.716 -19.172 -25.625 1 88.94 59 TYR B N 1
ATOM 3958 C CA . TYR B 1 59 ? 1.008 -17.891 -25.734 1 88.94 59 TYR B CA 1
ATOM 3959 C C . TYR B 1 59 ? 1.976 -16.766 -26.031 1 88.94 59 TYR B C 1
ATOM 3961 O O . TYR B 1 59 ? 3.188 -16.906 -25.859 1 88.94 59 TYR B O 1
ATOM 3969 N N . ARG B 1 60 ? 1.516 -15.664 -26.625 1 89.25 60 ARG B N 1
ATOM 3970 C CA . ARG B 1 60 ? 2.33 -14.5 -26.938 1 89.25 60 ARG B CA 1
ATOM 3971 C C . ARG B 1 60 ? 2.938 -13.898 -25.672 1 89.25 60 ARG B C 1
ATOM 3973 O O . ARG B 1 60 ? 2.307 -13.891 -24.625 1 89.25 60 ARG B O 1
ATOM 3980 N N . VAL B 1 61 ? 4.184 -13.406 -25.75 1 86.38 61 VAL B N 1
ATOM 3981 C CA . VAL B 1 61 ? 4.875 -12.828 -24.609 1 86.38 61 VAL B CA 1
ATOM 3982 C C . VAL B 1 61 ? 5.449 -11.461 -24.984 1 86.38 61 VAL B C 1
ATOM 3984 O O . VAL B 1 61 ? 5.469 -11.094 -26.156 1 86.38 61 VAL B O 1
ATOM 3987 N N . GLY B 1 62 ? 5.82 -10.711 -23.984 1 89.12 62 GLY B N 1
ATOM 3988 C CA . GLY B 1 62 ? 6.434 -9.414 -24.219 1 89.12 62 GLY B CA 1
ATOM 3989 C C . GLY B 1 62 ? 5.5 -8.422 -24.875 1 89.12 62 GLY B C 1
ATOM 3990 O O . GLY B 1 62 ? 4.285 -8.477 -24.688 1 89.12 62 GLY B O 1
ATOM 3991 N N . ALA B 1 63 ? 6.098 -7.555 -25.609 1 88.75 63 ALA B N 1
ATOM 3992 C CA . ALA B 1 63 ? 5.348 -6.477 -26.25 1 88.75 63 ALA B CA 1
ATOM 3993 C C . ALA B 1 63 ? 4.34 -7.027 -27.25 1 88.75 63 ALA B C 1
ATOM 3995 O O . ALA B 1 63 ? 3.268 -6.453 -27.453 1 88.75 63 ALA B O 1
ATOM 3996 N N . LEU B 1 64 ? 4.645 -8.195 -27.75 1 86.19 64 LEU B N 1
ATOM 3997 C CA . LEU B 1 64 ? 3.803 -8.773 -28.797 1 86.19 64 LEU B CA 1
ATOM 3998 C C . LEU B 1 64 ? 2.473 -9.25 -28.219 1 86.19 64 LEU B C 1
ATOM 4000 O O . LEU B 1 64 ? 1.477 -9.344 -28.938 1 86.19 64 LEU B O 1
ATOM 4004 N N . GLY B 1 65 ? 2.463 -9.445 -26.969 1 87.94 65 GLY B N 1
ATOM 4005 C CA . GLY B 1 65 ? 1.239 -9.93 -26.359 1 87.94 65 GLY B CA 1
ATOM 4006 C C . GLY B 1 65 ? 0.552 -8.883 -25.484 1 87.94 65 GLY B C 1
ATOM 4007 O O . GLY B 1 65 ? -0.679 -8.82 -25.438 1 87.94 65 GLY B O 1
ATOM 4008 N N . TRP B 1 66 ? 1.366 -8.047 -24.906 1 91.38 66 TRP B N 1
ATOM 4009 C CA . TRP B 1 66 ? 0.818 -7.285 -23.797 1 91.38 66 TRP B CA 1
ATOM 4010 C C . TRP B 1 66 ? 0.696 -5.809 -24.156 1 91.38 66 TRP B C 1
ATOM 4012 O O . TRP B 1 66 ? -0.023 -5.059 -23.484 1 91.38 66 TRP B O 1
ATOM 4022 N N . LEU B 1 67 ? 1.37 -5.34 -25.188 1 90.44 67 LEU B N 1
ATOM 4023 C CA . LEU B 1 67 ? 1.333 -3.932 -25.562 1 90.44 67 LEU B CA 1
ATOM 4024 C C . LEU B 1 67 ? -0.08 -3.508 -25.938 1 90.44 67 LEU B C 1
ATOM 4026 O O . LEU B 1 67 ? -0.779 -4.238 -26.656 1 90.44 67 LEU B O 1
ATOM 4030 N N . SER B 1 68 ? -0.482 -2.322 -25.406 1 92.38 68 SER B N 1
ATOM 4031 C CA . SER B 1 68 ? -1.83 -1.84 -25.688 1 92.38 68 SER B CA 1
ATOM 4032 C C . SER B 1 68 ? -1.855 -0.321 -25.812 1 92.38 68 SER B C 1
ATOM 4034 O O . SER B 1 68 ? -1.144 0.384 -25.094 1 92.38 68 SER B O 1
ATOM 4036 N N . THR B 1 69 ? -2.668 0.145 -26.719 1 87.75 69 THR B N 1
ATOM 4037 C CA . THR B 1 69 ? -3 1.562 -26.828 1 87.75 69 THR B CA 1
ATOM 4038 C C . THR B 1 69 ? -4.43 1.814 -26.359 1 87.75 69 THR B C 1
ATOM 4040 O O . THR B 1 69 ? -5.004 2.871 -26.641 1 87.75 69 THR B O 1
ATOM 4043 N N . LEU B 1 70 ? -4.977 0.775 -25.734 1 86.75 70 LEU B N 1
ATOM 4044 C CA . LEU B 1 70 ? -6.344 0.822 -25.234 1 86.75 70 LEU B CA 1
ATOM 4045 C C . LEU B 1 70 ? -7.324 1.166 -26.344 1 86.75 70 LEU B C 1
ATOM 4047 O O . LEU B 1 70 ? -8.25 1.961 -26.141 1 86.75 70 LEU B O 1
ATOM 4051 N N . THR B 1 71 ? -7.023 0.663 -27.516 1 87.19 71 THR B N 1
ATOM 4052 C CA . THR B 1 71 ? -7.902 0.737 -28.672 1 87.19 71 THR B CA 1
ATOM 4053 C C . THR B 1 71 ? -8.359 -0.657 -29.094 1 87.19 71 THR B C 1
ATOM 4055 O O . THR B 1 71 ? -7.844 -1.661 -28.594 1 87.19 71 THR B O 1
ATOM 4058 N N . GLU B 1 72 ? -9.297 -0.666 -29.953 1 87.94 72 GLU B N 1
ATOM 4059 C CA . GLU B 1 72 ? -9.789 -1.948 -30.438 1 87.94 72 GLU B CA 1
ATOM 4060 C C . GLU B 1 72 ? -8.711 -2.684 -31.234 1 87.94 72 GLU B C 1
ATOM 4062 O O . GLU B 1 72 ? -8.688 -3.916 -31.266 1 87.94 72 GLU B O 1
ATOM 4067 N N . GLN B 1 73 ? -7.859 -1.969 -31.781 1 87.31 73 GLN B N 1
ATOM 4068 C CA . GLN B 1 73 ? -6.832 -2.561 -32.625 1 87.31 73 GLN B CA 1
ATOM 4069 C C . GLN B 1 73 ? -5.703 -3.154 -31.797 1 87.31 73 GLN B C 1
ATOM 4071 O O . GLN B 1 73 ? -5.062 -4.121 -32.219 1 87.31 73 GLN B O 1
ATOM 4076 N N . LEU B 1 74 ? -5.445 -2.621 -30.703 1 89.75 74 LEU B N 1
ATOM 4077 C CA . LEU B 1 74 ? -4.453 -3.113 -29.75 1 89.75 74 LEU B CA 1
ATOM 4078 C C . LEU B 1 74 ? -5.016 -3.123 -28.344 1 89.75 74 LEU B C 1
ATOM 4080 O O . LEU B 1 74 ? -4.566 -2.359 -27.484 1 89.75 74 LEU B O 1
ATOM 4084 N N . PRO B 1 75 ? -5.91 -4.023 -28.094 1 87.94 75 PRO B N 1
ATOM 4085 C CA . PRO B 1 75 ? -6.676 -3.998 -26.859 1 87.94 75 PRO B CA 1
ATOM 4086 C C . PRO B 1 75 ? -5.867 -4.484 -25.656 1 87.94 75 PRO B C 1
ATOM 4088 O O . PRO B 1 75 ? -6.277 -4.281 -24.5 1 87.94 75 PRO B O 1
ATOM 4091 N N . GLY B 1 76 ? -4.723 -5.137 -25.938 1 87.5 76 GLY B N 1
ATOM 4092 C CA . GLY B 1 76 ? -3.963 -5.73 -24.844 1 87.5 76 GLY B CA 1
ATOM 4093 C C . GLY B 1 76 ? -4.512 -7.07 -24.406 1 87.5 76 GLY B C 1
ATOM 4094 O O . GLY B 1 76 ? -5.5 -7.562 -24.953 1 87.5 76 GLY B O 1
ATOM 4095 N N . ASN B 1 77 ? -3.82 -7.781 -23.562 1 95.44 77 ASN B N 1
ATOM 4096 C CA . ASN B 1 77 ? -4.168 -9.039 -22.906 1 95.44 77 ASN B CA 1
ATOM 4097 C C . ASN B 1 77 ? -4.336 -10.172 -23.906 1 95.44 77 ASN B C 1
ATOM 4099 O O . ASN B 1 77 ? -5.094 -11.109 -23.672 1 95.44 77 ASN B O 1
ATOM 4103 N N . ALA B 1 78 ? -3.68 -10.055 -25 1 93 78 ALA B N 1
ATOM 4104 C CA . ALA B 1 78 ? -3.717 -11.109 -26.016 1 93 78 ALA B CA 1
ATOM 4105 C C . ALA B 1 78 ? -3.252 -12.438 -25.422 1 93 78 ALA B C 1
ATOM 4107 O O . ALA B 1 78 ? -3.822 -13.492 -25.734 1 93 78 ALA B O 1
ATOM 4108 N N . PRO B 1 79 ? -2.25 -12.43 -24.578 1 94.25 79 PRO B N 1
ATOM 4109 C CA . PRO B 1 79 ? -1.801 -13.711 -24.031 1 94.25 79 PRO B CA 1
ATOM 4110 C C . PRO B 1 79 ? -2.895 -14.43 -23.234 1 94.25 79 PRO B C 1
ATOM 4112 O O . PRO B 1 79 ? -3.012 -15.656 -23.312 1 94.25 79 PRO B O 1
ATOM 4115 N N . ILE B 1 80 ? -3.672 -13.703 -22.453 1 96.56 80 ILE B N 1
ATOM 4116 C CA . ILE B 1 80 ? -4.77 -14.336 -21.734 1 96.56 80 ILE B CA 1
ATOM 4117 C C . ILE B 1 80 ? -5.82 -14.836 -22.719 1 96.56 80 ILE B C 1
ATOM 4119 O O . ILE B 1 80 ? -6.41 -15.898 -22.531 1 96.56 80 ILE B O 1
ATOM 4123 N N . GLY B 1 81 ? -6.043 -14.047 -23.766 1 95.12 81 GLY B N 1
ATOM 4124 C CA . GLY B 1 81 ? -6.887 -14.523 -24.844 1 95.12 81 GLY B CA 1
ATOM 4125 C C . GLY B 1 81 ? -6.398 -15.82 -25.469 1 95.12 81 GLY B C 1
ATOM 4126 O O . GLY B 1 81 ? -7.199 -16.719 -25.766 1 95.12 81 GLY B O 1
ATOM 4127 N N . ASP B 1 82 ? -5.082 -15.914 -25.688 1 95 82 ASP B N 1
ATOM 4128 C CA . ASP B 1 82 ? -4.477 -17.141 -26.219 1 95 82 ASP B CA 1
ATOM 4129 C C . ASP B 1 82 ? -4.762 -18.328 -25.312 1 95 82 ASP B C 1
ATOM 4131 O O . ASP B 1 82 ? -5.078 -19.422 -25.781 1 95 82 ASP B O 1
ATOM 4135 N N . ILE B 1 83 ? -4.652 -18.109 -24.047 1 96.69 83 ILE B N 1
ATOM 4136 C CA . ILE B 1 83 ? -4.871 -19.172 -23.078 1 96.69 83 ILE B CA 1
ATOM 4137 C C . ILE B 1 83 ? -6.344 -19.578 -23.078 1 96.69 83 ILE B C 1
ATOM 4139 O O . ILE B 1 83 ? -6.664 -20.766 -23.016 1 96.69 83 ILE B O 1
ATOM 4143 N N . LEU B 1 84 ? -7.258 -18.625 -23.172 1 97.12 84 LEU B N 1
ATOM 4144 C CA . LEU B 1 84 ? -8.68 -18.922 -23.266 1 97.12 84 LEU B CA 1
ATOM 4145 C C . LEU B 1 84 ? -8.992 -19.75 -24.516 1 97.12 84 LEU B C 1
ATOM 4147 O O . LEU B 1 84 ? -9.773 -20.703 -24.453 1 97.12 84 LEU B O 1
ATOM 4151 N N . LEU B 1 85 ? -8.352 -19.391 -25.562 1 96.31 85 LEU B N 1
ATOM 4152 C CA . LEU B 1 85 ? -8.516 -20.156 -26.812 1 96.31 85 LEU B CA 1
ATOM 4153 C C . LEU B 1 85 ? -8.008 -21.578 -26.641 1 96.31 85 LEU B C 1
ATOM 4155 O O . LEU B 1 85 ? -8.625 -22.531 -27.141 1 96.31 85 LEU B O 1
ATOM 4159 N N . ALA B 1 86 ? -6.883 -21.672 -25.984 1 96.81 86 ALA B N 1
ATOM 4160 C CA . ALA B 1 86 ? -6.32 -23 -25.719 1 96.81 86 ALA B CA 1
ATOM 4161 C C . ALA B 1 86 ? -7.258 -23.828 -24.844 1 96.81 86 ALA B C 1
ATOM 4163 O O . ALA B 1 86 ? -7.398 -25.047 -25.047 1 96.81 86 ALA B O 1
ATOM 4164 N N . LEU B 1 87 ? -7.871 -23.234 -23.906 1 98.06 87 LEU B N 1
ATOM 4165 C CA . LEU B 1 87 ? -8.828 -23.922 -23.047 1 98.06 87 LEU B CA 1
ATOM 4166 C C . LEU B 1 87 ? -10.062 -24.344 -23.828 1 98.06 87 LEU B C 1
ATOM 4168 O O . LEU B 1 87 ? -10.617 -25.422 -23.594 1 98.06 87 LEU B O 1
ATOM 4172 N N . ASP B 1 88 ? -10.492 -23.5 -24.75 1 97.62 88 ASP B N 1
ATOM 4173 C CA . ASP B 1 88 ? -11.562 -23.891 -25.656 1 97.62 88 ASP B CA 1
ATOM 4174 C C . ASP B 1 88 ? -11.18 -25.125 -26.453 1 97.62 88 ASP B C 1
ATOM 4176 O O . ASP B 1 88 ? -11.992 -26.031 -26.656 1 97.62 88 ASP B O 1
ATOM 4180 N N . TRP B 1 89 ? -9.977 -25.078 -26.938 1 97.38 89 TRP B N 1
ATOM 4181 C CA . TRP B 1 89 ? -9.469 -26.234 -27.672 1 97.38 89 TRP B CA 1
ATOM 4182 C C . TRP B 1 89 ? -9.523 -27.5 -26.812 1 97.38 89 TRP B C 1
ATOM 4184 O O . TRP B 1 89 ? -9.93 -28.562 -27.297 1 97.38 89 TRP B O 1
ATOM 4194 N N . VAL B 1 90 ? -9.109 -27.422 -25.594 1 98.12 90 VAL B N 1
ATOM 4195 C CA . VAL B 1 90 ? -9.141 -28.547 -24.672 1 98.12 90 VAL B CA 1
ATOM 4196 C C . VAL B 1 90 ? -10.562 -29.078 -24.547 1 98.12 90 VAL B C 1
ATOM 4198 O O . VAL B 1 90 ? -10.797 -30.281 -24.641 1 98.12 90 VAL B O 1
ATOM 4201 N N . GLN B 1 91 ? -11.516 -28.266 -24.406 1 97.5 91 GLN B N 1
ATOM 4202 C CA . GLN B 1 91 ? -12.914 -28.656 -24.266 1 97.5 91 GLN B CA 1
ATOM 4203 C C . GLN B 1 91 ? -13.406 -29.422 -25.5 1 97.5 91 GLN B C 1
ATOM 4205 O O . GLN B 1 91 ? -14.172 -30.375 -25.391 1 97.5 91 GLN B O 1
ATOM 4210 N N . ARG B 1 92 ? -12.898 -29.047 -26.578 1 97.31 92 ARG B N 1
ATOM 4211 C CA . ARG B 1 92 ? -13.43 -29.578 -27.828 1 97.31 92 ARG B CA 1
ATOM 4212 C C . ARG B 1 92 ? -12.656 -30.828 -28.266 1 97.31 92 ARG B C 1
ATOM 4214 O O . ARG B 1 92 ? -13.219 -31.734 -28.875 1 97.31 92 ARG B O 1
ATOM 4221 N N . HIS B 1 93 ? -11.336 -30.875 -27.906 1 97.5 93 HIS B N 1
ATOM 4222 C CA . HIS B 1 93 ? -10.516 -31.812 -28.672 1 97.5 93 HIS B CA 1
ATOM 4223 C C . HIS B 1 93 ? -9.758 -32.75 -27.75 1 97.5 93 HIS B C 1
ATOM 4225 O O . HIS B 1 93 ? -9.242 -33.781 -28.188 1 97.5 93 HIS B O 1
ATOM 4231 N N . ILE B 1 94 ? -9.688 -32.5 -26.469 1 98.06 94 ILE B N 1
ATOM 4232 C CA . ILE B 1 94 ? -8.719 -33.156 -25.609 1 98.06 94 ILE B CA 1
ATOM 4233 C C . ILE B 1 94 ? -9.086 -34.656 -25.484 1 98.06 94 ILE B C 1
ATOM 4235 O O . ILE B 1 94 ? -8.242 -35.469 -25.141 1 98.06 94 ILE B O 1
ATOM 4239 N N . HIS B 1 95 ? -10.391 -34.969 -25.703 1 97.19 95 HIS B N 1
ATOM 4240 C CA . HIS B 1 95 ? -10.844 -36.375 -25.625 1 97.19 95 HIS B CA 1
ATOM 4241 C C . HIS B 1 95 ? -10.117 -37.25 -26.641 1 97.19 95 HIS B C 1
ATOM 4243 O O . HIS B 1 95 ? -9.945 -38.438 -26.422 1 97.19 95 HIS B O 1
ATOM 4249 N N . ARG B 1 96 ? -9.656 -36.625 -27.703 1 97.25 96 ARG B N 1
ATOM 4250 C CA . ARG B 1 96 ? -8.922 -37.375 -28.734 1 97.25 96 ARG B CA 1
ATOM 4251 C C . ARG B 1 96 ? -7.523 -37.719 -28.25 1 97.25 96 ARG B C 1
ATOM 4253 O O . ARG B 1 96 ? -6.84 -38.531 -28.875 1 97.25 96 ARG B O 1
ATOM 4260 N N . PHE B 1 97 ? -7.168 -37.188 -27.141 1 96.94 97 PHE B N 1
ATOM 4261 C CA . PHE B 1 97 ? -5.832 -37.406 -26.609 1 96.94 97 PHE B CA 1
ATOM 4262 C C . PHE B 1 97 ? -5.906 -38.094 -25.25 1 96.94 97 PHE B C 1
ATOM 4264 O O . PHE B 1 97 ? -4.941 -38.062 -24.469 1 96.94 97 PHE B O 1
ATOM 4271 N N . GLY B 1 98 ? -7.121 -38.594 -24.953 1 97.5 98 GLY B N 1
ATOM 4272 C CA . GLY B 1 98 ? -7.285 -39.375 -23.734 1 97.5 98 GLY B CA 1
ATOM 4273 C C . GLY B 1 98 ? -7.613 -38.531 -22.531 1 97.5 98 GLY B C 1
ATOM 4274 O O . GLY B 1 98 ? -7.602 -39.031 -21.391 1 97.5 98 GLY B O 1
ATOM 4275 N N . GLY B 1 99 ? -7.855 -37.281 -22.734 1 98.12 99 GLY B N 1
ATOM 4276 C CA . GLY B 1 99 ? -8.195 -36.406 -21.641 1 98.12 99 GLY B CA 1
ATOM 4277 C C . GLY B 1 99 ? -9.688 -36.25 -21.438 1 98.12 99 GLY B C 1
ATOM 4278 O O . GLY B 1 99 ? -10.469 -36.438 -22.375 1 98.12 99 GLY B O 1
ATOM 4279 N N . ASP B 1 100 ? -10.102 -35.938 -20.234 1 98.19 100 ASP B N 1
ATOM 4280 C CA . ASP B 1 100 ? -11.477 -35.625 -19.891 1 98.19 100 ASP B CA 1
ATOM 4281 C C . ASP B 1 100 ? -11.695 -34.125 -19.828 1 98.19 100 ASP B C 1
ATOM 4283 O O . ASP B 1 100 ? -11.211 -33.438 -18.922 1 98.19 100 ASP B O 1
ATOM 4287 N N . PRO B 1 101 ? -12.453 -33.562 -20.734 1 97.56 101 PRO B N 1
ATOM 4288 C CA . PRO B 1 101 ? -12.648 -32.094 -20.734 1 97.56 101 PRO B CA 1
ATOM 4289 C C . PRO B 1 101 ? -13.414 -31.594 -19.516 1 97.56 101 PRO B C 1
ATOM 4291 O O . PRO B 1 101 ? -13.461 -30.391 -19.266 1 97.56 101 PRO B O 1
ATOM 4294 N N . ASN B 1 102 ? -14.008 -32.469 -18.75 1 97.19 102 ASN B N 1
ATOM 4295 C CA . 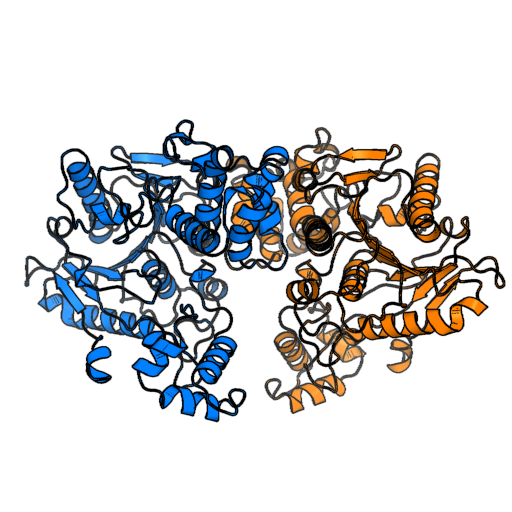ASN B 1 102 ? -14.766 -32.094 -17.562 1 97.19 102 ASN B CA 1
ATOM 4296 C C . ASN B 1 102 ? -13.922 -32.156 -16.297 1 97.19 102 ASN B C 1
ATOM 4298 O O . ASN B 1 102 ? -14.414 -31.922 -15.195 1 97.19 102 ASN B O 1
ATOM 4302 N N . GLN B 1 103 ? -12.672 -32.5 -16.406 1 97.62 103 GLN B N 1
ATOM 4303 C CA . GLN B 1 103 ? -11.719 -32.562 -15.305 1 97.62 103 GLN B CA 1
ATOM 4304 C C . GLN B 1 103 ? -10.414 -31.844 -15.664 1 97.62 103 GLN B C 1
ATOM 4306 O O . GLN B 1 103 ? -9.383 -32.5 -15.828 1 97.62 103 GLN B O 1
ATOM 4311 N N . VAL B 1 104 ? -10.539 -30.547 -15.727 1 98.69 104 VAL B N 1
ATOM 4312 C CA . VAL B 1 104 ? -9.398 -29.734 -16.109 1 98.69 104 VAL B CA 1
ATOM 4313 C C . VAL B 1 104 ? -8.914 -28.922 -14.906 1 98.69 104 VAL B C 1
ATOM 4315 O O . VAL B 1 104 ? -9.703 -28.234 -14.25 1 98.69 104 VAL B O 1
ATOM 4318 N N . THR B 1 105 ? -7.684 -29.094 -14.531 1 98.62 105 THR B N 1
ATOM 4319 C CA . THR B 1 105 ? -6.996 -28.281 -13.539 1 98.62 105 THR B CA 1
ATOM 4320 C C . THR B 1 105 ? -5.965 -27.375 -14.203 1 98.62 105 THR B C 1
ATOM 4322 O O . THR B 1 105 ? -5.012 -27.844 -14.812 1 98.62 105 THR B O 1
ATOM 4325 N N . ILE B 1 106 ? -6.16 -26.062 -14.078 1 98.56 106 ILE B N 1
ATOM 4326 C CA . ILE B 1 106 ? -5.133 -25.156 -14.57 1 98.56 106 ILE B CA 1
ATOM 4327 C C . ILE B 1 106 ? -4.102 -24.891 -13.477 1 98.56 106 ILE B C 1
ATOM 4329 O O . ILE B 1 106 ? -4.445 -24.859 -12.289 1 98.56 106 ILE B O 1
ATOM 4333 N N . PHE B 1 107 ? -2.887 -24.844 -13.789 1 97.88 107 PHE B N 1
ATOM 4334 C CA . PHE B 1 107 ? -1.872 -24.469 -12.812 1 97.88 107 PHE B CA 1
ATOM 4335 C C . PHE B 1 107 ? -0.762 -23.656 -13.469 1 97.88 107 PHE B C 1
ATOM 4337 O O . PHE B 1 107 ? -0.492 -23.812 -14.664 1 97.88 107 PHE B O 1
ATOM 4344 N N . GLY B 1 108 ? -0.257 -22.656 -12.797 1 97.12 108 GLY B N 1
ATOM 4345 C CA . GLY B 1 108 ? 0.765 -21.75 -13.305 1 97.12 108 GLY B CA 1
ATOM 4346 C C . GLY B 1 108 ? 1.684 -21.234 -12.219 1 97.12 108 GLY B C 1
ATOM 4347 O O . GLY B 1 108 ? 1.313 -21.203 -11.039 1 97.12 108 GLY B O 1
ATOM 4348 N N . GLN B 1 109 ? 2.859 -20.875 -12.609 1 96.62 109 GLN B N 1
ATOM 4349 C CA . GLN B 1 109 ? 3.895 -20.406 -11.695 1 96.62 109 GLN B CA 1
ATOM 4350 C C . GLN B 1 109 ? 4.418 -19.031 -12.125 1 96.62 109 GLN B C 1
ATOM 4352 O O . GLN B 1 109 ? 4.602 -18.781 -13.32 1 96.62 109 GLN B O 1
ATOM 4357 N N . SER B 1 110 ? 4.68 -18.125 -11.141 1 96.81 110 SER B N 1
ATOM 4358 C CA . SER B 1 110 ? 5.246 -16.797 -11.398 1 96.81 110 SER B CA 1
ATOM 4359 C C . SER B 1 110 ? 4.336 -15.977 -12.297 1 96.81 110 SER B C 1
ATOM 4361 O O . SER B 1 110 ? 3.17 -15.75 -11.969 1 96.81 110 SER B O 1
ATOM 4363 N N . ALA B 1 111 ? 4.824 -15.648 -13.555 1 96.25 111 ALA B N 1
ATOM 4364 C CA . ALA B 1 111 ? 3.953 -14.961 -14.508 1 96.25 111 ALA B CA 1
ATOM 4365 C C . ALA B 1 111 ? 2.744 -15.82 -14.867 1 96.25 111 ALA B C 1
ATOM 4367 O O . ALA B 1 111 ? 1.648 -15.297 -15.078 1 96.25 111 ALA B O 1
ATOM 4368 N N . GLY B 1 112 ? 2.977 -17.125 -14.922 1 96.88 112 GLY B N 1
ATOM 4369 C CA . GLY B 1 112 ? 1.871 -18.047 -15.141 1 96.88 112 GLY B CA 1
ATOM 4370 C C . GLY B 1 112 ? 0.835 -18 -14.031 1 96.88 112 GLY B C 1
ATOM 4371 O O . GLY B 1 112 ? -0.358 -18.188 -14.281 1 96.88 112 GLY B O 1
ATOM 4372 N N . ALA B 1 113 ? 1.346 -17.797 -12.766 1 98.06 113 ALA B N 1
ATOM 4373 C CA . ALA B 1 113 ? 0.436 -17.625 -11.641 1 98.06 113 ALA B CA 1
ATOM 4374 C C . ALA B 1 113 ? -0.401 -16.359 -11.812 1 98.06 113 ALA B C 1
ATOM 4376 O O . ALA B 1 113 ? -1.583 -16.328 -11.453 1 98.06 113 ALA B O 1
ATOM 4377 N N . GLY B 1 114 ? 0.235 -15.32 -12.305 1 97.5 114 GLY B N 1
ATOM 4378 C CA . GLY B 1 114 ? -0.513 -14.117 -12.641 1 97.5 114 GLY B CA 1
ATOM 4379 C C . GLY B 1 114 ? -1.628 -14.367 -13.633 1 97.5 114 GLY B C 1
ATOM 4380 O O . GLY B 1 114 ? -2.762 -13.93 -13.43 1 97.5 114 GLY B O 1
ATOM 4381 N N . VAL B 1 115 ? -1.369 -15.133 -14.633 1 97.44 115 VAL B N 1
ATOM 4382 C CA . VAL B 1 115 ? -2.328 -15.43 -15.695 1 97.44 115 VAL B CA 1
ATOM 4383 C C . VAL B 1 115 ? -3.422 -16.344 -15.156 1 97.44 115 VAL B C 1
ATOM 4385 O O . VAL B 1 115 ? -4.609 -16.094 -15.367 1 97.44 115 VAL B O 1
ATOM 4388 N N . THR B 1 116 ? -3.041 -17.375 -14.445 1 97.94 116 THR B N 1
ATOM 4389 C CA . THR B 1 116 ? -4 -18.344 -13.93 1 97.94 116 THR B CA 1
ATOM 4390 C C . THR B 1 116 ? -4.957 -17.688 -12.945 1 97.94 116 THR B C 1
ATOM 4392 O O . THR B 1 116 ? -6.16 -17.969 -12.961 1 97.94 116 THR B O 1
ATOM 4395 N N . SER B 1 117 ? -4.418 -16.797 -12.125 1 97.44 117 SER B N 1
ATOM 4396 C CA . SER B 1 117 ? -5.289 -16.109 -11.18 1 97.44 117 SER B CA 1
ATOM 4397 C C . SER B 1 117 ? -6.168 -15.078 -11.891 1 97.44 117 SER B C 1
ATOM 4399 O O . SER B 1 117 ? -7.293 -14.812 -11.461 1 97.44 117 SER B O 1
ATOM 4401 N N . ALA B 1 118 ? -5.684 -14.523 -12.961 1 97 118 ALA B N 1
ATOM 4402 C CA . ALA B 1 118 ? -6.531 -13.664 -13.781 1 97 118 ALA B CA 1
ATOM 4403 C C . ALA B 1 118 ? -7.711 -14.438 -14.352 1 97 118 ALA B C 1
ATOM 4405 O O . ALA B 1 118 ? -8.836 -13.938 -14.391 1 97 118 ALA B O 1
ATOM 4406 N N . LEU B 1 119 ? -7.465 -15.656 -14.766 1 96.94 119 LEU B N 1
ATOM 4407 C CA . LEU B 1 119 ? -8.508 -16.5 -15.336 1 96.94 119 LEU B CA 1
ATOM 4408 C C . LEU B 1 119 ? -9.578 -16.812 -14.289 1 96.94 119 LEU B C 1
ATOM 4410 O O . LEU B 1 119 ? -10.758 -16.953 -14.625 1 96.94 119 LEU B O 1
ATOM 4414 N N . LEU B 1 120 ? -9.188 -16.891 -13.023 1 95.75 120 LEU B N 1
ATOM 4415 C CA . LEU B 1 120 ? -10.125 -17.156 -11.938 1 95.75 120 LEU B CA 1
ATOM 4416 C C . LEU B 1 120 ? -11.133 -16.016 -11.805 1 95.75 120 LEU B C 1
ATOM 4418 O O . LEU B 1 120 ? -12.266 -16.234 -11.359 1 95.75 120 LEU B O 1
ATOM 4422 N N . LEU B 1 121 ? -10.719 -14.852 -12.258 1 95.12 121 LEU B N 1
ATOM 4423 C CA . LEU B 1 121 ? -11.531 -13.672 -11.969 1 95.12 121 LEU B CA 1
ATOM 4424 C C . LEU B 1 121 ? -12.156 -13.109 -13.242 1 95.12 121 LEU B C 1
ATOM 4426 O O . LEU B 1 121 ? -13.109 -12.336 -13.18 1 95.12 121 LEU B O 1
ATOM 4430 N N . SER B 1 122 ? -11.664 -13.516 -14.383 1 96.06 122 SER B N 1
ATOM 4431 C CA . SER B 1 122 ? -12.094 -12.938 -15.648 1 96.06 122 SER B CA 1
ATOM 4432 C C . SER B 1 122 ? -13.531 -13.32 -15.977 1 96.06 122 SER B C 1
ATOM 4434 O O . SER B 1 122 ? -13.898 -14.492 -15.906 1 96.06 122 SER B O 1
ATOM 4436 N N . PRO B 1 123 ? -14.312 -12.312 -16.422 1 95.06 123 PRO B N 1
ATOM 4437 C CA . PRO B 1 123 ? -15.664 -12.633 -16.891 1 95.06 123 PRO B CA 1
ATOM 4438 C C . PRO B 1 123 ? -15.664 -13.477 -18.172 1 95.06 123 PRO B C 1
ATOM 4440 O O . PRO B 1 123 ? -16.703 -14.047 -18.531 1 95.06 123 PRO B O 1
ATOM 4443 N N . ARG B 1 124 ? -14.523 -13.562 -18.828 1 95.5 124 ARG B N 1
ATOM 4444 C CA . ARG B 1 124 ? -14.453 -14.281 -20.094 1 95.5 124 ARG B CA 1
ATOM 4445 C C . ARG B 1 124 ? -14.172 -15.758 -19.875 1 95.5 124 ARG B C 1
ATOM 4447 O O . ARG B 1 124 ? -14.281 -16.562 -20.797 1 95.5 124 ARG B O 1
ATOM 4454 N N . THR B 1 125 ? -13.789 -16.047 -18.672 1 95.88 125 THR B N 1
ATOM 4455 C CA . THR B 1 125 ? -13.578 -17.453 -18.359 1 95.88 125 THR B CA 1
ATOM 4456 C C . THR B 1 125 ? -14.906 -18.188 -18.266 1 95.88 125 THR B C 1
ATOM 4458 O O . THR B 1 125 ? -15.75 -17.844 -17.438 1 95.88 125 THR B O 1
ATOM 4461 N N . ALA B 1 126 ? -15.062 -19.188 -19.047 1 94.81 126 ALA B N 1
ATOM 4462 C CA . ALA B 1 126 ? -16.297 -19.969 -19 1 94.81 126 ALA B CA 1
ATOM 4463 C C . ALA B 1 126 ? -16.266 -20.953 -17.828 1 94.81 126 ALA B C 1
ATOM 4465 O O . ALA B 1 126 ? -15.203 -21.375 -17.391 1 94.81 126 ALA B O 1
ATOM 4466 N N . LYS B 1 127 ? -17.438 -21.328 -17.391 1 91.5 127 LYS B N 1
ATOM 4467 C CA . LYS B 1 127 ? -17.578 -22.219 -16.25 1 91.5 127 LYS B CA 1
ATOM 4468 C C . LYS B 1 127 ? -16.953 -23.578 -16.531 1 91.5 127 LYS B C 1
ATOM 4470 O O . LYS B 1 127 ? -16.438 -24.234 -15.625 1 91.5 127 LYS B O 1
ATOM 4475 N N . HIS B 1 128 ? -16.984 -23.938 -17.781 1 94.06 128 HIS B N 1
ATOM 4476 C CA . HIS B 1 128 ? -16.562 -25.297 -18.109 1 94.06 128 HIS B CA 1
ATOM 4477 C C . HIS B 1 128 ? -15.07 -25.344 -18.453 1 94.06 128 HIS B C 1
ATOM 4479 O O . HIS B 1 128 ? -14.523 -26.422 -18.703 1 94.06 128 HIS B O 1
ATOM 4485 N N . HIS B 1 129 ? -14.406 -24.188 -18.438 1 96.75 129 HIS B N 1
ATOM 4486 C CA . HIS B 1 129 ? -13.008 -24.141 -18.875 1 96.75 129 HIS B CA 1
ATOM 4487 C C . HIS B 1 129 ? -12.117 -24.969 -17.953 1 96.75 129 HIS B C 1
ATOM 4489 O O . HIS B 1 129 ? -11.195 -25.641 -18.406 1 96.75 129 HIS B O 1
ATOM 4495 N N . PHE B 1 130 ? -12.398 -24.906 -16.656 1 97.75 130 PHE B N 1
ATOM 4496 C CA . PHE B 1 130 ? -11.633 -25.672 -15.688 1 97.75 130 PHE B CA 1
ATOM 4497 C C . PHE B 1 130 ? -12.398 -25.812 -14.375 1 97.75 130 PHE B C 1
ATOM 4499 O O . PHE B 1 130 ? -13.273 -25 -14.078 1 97.75 130 PHE B O 1
ATOM 4506 N N . GLN B 1 131 ? -12.023 -26.844 -13.625 1 96.44 131 GLN B N 1
ATOM 4507 C CA . GLN B 1 131 ? -12.75 -27.203 -12.406 1 96.44 131 GLN B CA 1
ATOM 4508 C C . GLN B 1 131 ? -11.914 -26.906 -11.164 1 96.44 131 GLN B C 1
ATOM 4510 O O . GLN B 1 131 ? -12.438 -26.875 -10.047 1 96.44 131 GLN B O 1
ATOM 4515 N N . ARG B 1 132 ? -10.555 -26.75 -11.391 1 97.31 132 ARG B N 1
ATOM 4516 C CA . ARG B 1 132 ? -9.617 -26.516 -10.305 1 97.31 132 ARG B CA 1
ATOM 4517 C C . ARG B 1 132 ? -8.445 -25.656 -10.773 1 97.31 132 ARG B C 1
ATOM 4519 O O . ARG B 1 132 ? -8.188 -25.562 -11.969 1 97.31 132 ARG B O 1
ATOM 4526 N N . ALA B 1 133 ? -7.812 -25.016 -9.734 1 97.88 133 ALA B N 1
ATOM 4527 C CA . ALA B 1 133 ? -6.664 -24.203 -10.109 1 97.88 133 ALA B CA 1
ATOM 4528 C C . ALA B 1 133 ? -5.539 -24.312 -9.086 1 97.88 133 ALA B C 1
ATOM 4530 O O . ALA B 1 133 ? -5.797 -24.422 -7.887 1 97.88 133 ALA B O 1
ATOM 4531 N N . ILE B 1 134 ? -4.348 -24.359 -9.539 1 98.62 134 ILE B N 1
ATOM 4532 C CA . ILE B 1 134 ? -3.139 -24.266 -8.734 1 98.62 134 ILE B CA 1
ATOM 4533 C C . ILE B 1 134 ? -2.369 -23 -9.125 1 98.62 134 ILE B C 1
ATOM 4535 O O . ILE B 1 134 ? -1.936 -22.859 -10.266 1 98.62 134 ILE B O 1
ATOM 4539 N N . VAL B 1 135 ? -2.213 -22.047 -8.211 1 98.44 135 VAL B N 1
ATOM 4540 C CA . VAL B 1 135 ? -1.529 -20.781 -8.445 1 98.44 135 VAL B CA 1
ATOM 4541 C C . VAL B 1 135 ? -0.248 -20.719 -7.613 1 98.44 135 VAL B C 1
ATOM 4543 O O . VAL B 1 135 ? -0.297 -20.547 -6.395 1 98.44 135 VAL B O 1
ATOM 4546 N N . GLN B 1 136 ? 0.92 -20.797 -8.328 1 98.25 136 GLN B N 1
ATOM 4547 C CA . GLN B 1 136 ? 2.184 -21.031 -7.633 1 98.25 136 GLN B CA 1
ATOM 4548 C C . GLN B 1 136 ? 3.076 -19.797 -7.699 1 98.25 136 GLN B C 1
ATOM 4550 O O . GLN B 1 136 ? 3.43 -19.328 -8.789 1 98.25 136 GLN B O 1
ATOM 4555 N N . SER B 1 137 ? 3.508 -19.281 -6.527 1 98.19 137 SER B N 1
ATOM 4556 C CA . SER B 1 137 ? 4.527 -18.25 -6.418 1 98.19 137 SER B CA 1
ATOM 4557 C C . SER B 1 137 ? 4.109 -16.984 -7.164 1 98.19 137 SER B C 1
ATOM 4559 O O . SER B 1 137 ? 4.832 -16.5 -8.039 1 98.19 137 SER B O 1
ATOM 4561 N N . GLY B 1 138 ? 2.998 -16.391 -6.773 1 96.69 138 GLY B N 1
ATOM 4562 C CA . GLY B 1 138 ? 2.467 -15.172 -7.355 1 96.69 138 GLY B CA 1
ATOM 4563 C C . GLY B 1 138 ? 0.955 -15.172 -7.473 1 96.69 138 GLY B C 1
ATOM 4564 O O . GLY B 1 138 ? 0.308 -16.188 -7.195 1 96.69 138 GLY B O 1
ATOM 4565 N N . SER B 1 139 ? 0.379 -14.086 -7.871 1 97.69 139 SER B N 1
ATOM 4566 C CA . SER B 1 139 ? -1.037 -13.922 -8.18 1 97.69 139 SER B CA 1
ATOM 4567 C C . SER B 1 139 ? -1.299 -12.594 -8.891 1 97.69 139 SER B C 1
ATOM 4569 O O . SER B 1 139 ? -0.39 -11.773 -9.039 1 97.69 139 SER B O 1
ATOM 4571 N N . ILE B 1 140 ? -2.516 -12.414 -9.273 1 97.38 140 ILE B N 1
ATOM 4572 C CA . ILE B 1 140 ? -2.936 -11.219 -10 1 97.38 140 ILE B CA 1
ATOM 4573 C C . ILE B 1 140 ? -2.934 -10.023 -9.055 1 97.38 140 ILE B C 1
ATOM 4575 O O . ILE B 1 140 ? -3.051 -8.875 -9.5 1 97.38 140 ILE B O 1
ATOM 4579 N N . PHE B 1 141 ? -2.705 -10.227 -7.754 1 96.06 141 PHE B N 1
ATOM 4580 C CA . PHE B 1 141 ? -2.717 -9.141 -6.781 1 96.06 141 PHE B CA 1
ATOM 4581 C C . PHE B 1 141 ? -1.312 -8.594 -6.562 1 96.06 141 PHE B C 1
ATOM 4583 O O . PHE B 1 141 ? -1.129 -7.605 -5.848 1 96.06 141 PHE B O 1
ATOM 4590 N N . ALA B 1 142 ? -0.328 -9.227 -7.18 1 95.56 142 ALA B N 1
ATOM 4591 C CA . ALA B 1 142 ? 1.029 -8.695 -7.105 1 95.56 142 ALA B CA 1
ATOM 4592 C C . ALA B 1 142 ? 1.158 -7.402 -7.906 1 95.56 142 ALA B C 1
ATOM 4594 O O . ALA B 1 142 ? 0.572 -7.27 -8.984 1 95.56 142 ALA B O 1
ATOM 4595 N N . SER B 1 143 ? 1.953 -6.473 -7.391 1 91.44 143 SER B N 1
ATOM 4596 C CA . SER B 1 143 ? 2.158 -5.203 -8.078 1 91.44 143 SER B CA 1
ATOM 4597 C C . SER B 1 143 ? 2.791 -5.406 -9.445 1 91.44 143 SER B C 1
ATOM 4599 O O . SER B 1 143 ? 2.562 -4.621 -10.367 1 91.44 143 SER B O 1
ATOM 4601 N N . TRP B 1 144 ? 3.551 -6.465 -9.594 1 92.88 144 TRP B N 1
ATOM 4602 C CA . TRP B 1 144 ? 4.23 -6.734 -10.852 1 92.88 144 TRP B CA 1
ATOM 4603 C C . TRP B 1 144 ? 3.309 -7.465 -11.82 1 92.88 144 TRP B C 1
ATOM 4605 O O . TRP B 1 144 ? 3.639 -7.633 -13 1 92.88 144 TRP B O 1
ATOM 4615 N N . ALA B 1 145 ? 2.119 -7.902 -11.352 1 95.19 145 ALA B N 1
ATOM 4616 C CA . ALA B 1 145 ? 1.252 -8.758 -12.156 1 95.19 145 ALA B CA 1
ATOM 4617 C C . ALA B 1 145 ? 0.287 -7.93 -13 1 95.19 145 ALA B C 1
ATOM 4619 O O . ALA B 1 145 ? -0.475 -8.477 -13.797 1 95.19 145 ALA B O 1
ATOM 4620 N N . ILE B 1 146 ? 0.299 -6.59 -12.828 1 93.38 146 ILE B N 1
ATOM 4621 C CA . ILE B 1 146 ? -0.575 -5.703 -13.594 1 93.38 146 ILE B CA 1
ATOM 4622 C C . ILE B 1 146 ? 0.211 -4.48 -14.055 1 93.38 146 ILE B C 1
ATOM 4624 O O . ILE B 1 146 ? 0.995 -3.91 -13.289 1 93.38 146 ILE B O 1
ATOM 4628 N N . THR B 1 147 ? -0.078 -4.141 -15.289 1 91.56 147 THR B N 1
ATOM 4629 C CA . THR B 1 147 ? 0.513 -2.908 -15.789 1 91.56 147 THR B CA 1
ATOM 4630 C C . THR B 1 147 ? -0.234 -1.69 -15.258 1 91.56 147 THR B C 1
ATOM 4632 O O . THR B 1 147 ? -1.442 -1.557 -15.461 1 91.56 147 THR B O 1
ATOM 4635 N N . LYS B 1 148 ? 0.424 -0.8 -14.633 1 80.81 148 LYS B N 1
ATOM 4636 C CA . LYS B 1 148 ? -0.197 0.327 -13.945 1 80.81 148 LYS B CA 1
ATOM 4637 C C . LYS B 1 148 ? -0.665 1.388 -14.938 1 80.81 148 LYS B C 1
ATOM 4639 O O . LYS B 1 148 ? -1.729 1.983 -14.766 1 80.81 148 LYS B O 1
ATOM 4644 N N . ASP B 1 149 ? 0.136 1.685 -15.961 1 86 149 ASP B N 1
ATOM 4645 C CA . ASP B 1 149 ? -0.182 2.758 -16.891 1 86 149 ASP B CA 1
ATOM 4646 C C . ASP B 1 149 ? 0.144 2.35 -18.328 1 86 149 ASP B C 1
ATOM 4648 O O . ASP B 1 149 ? 1.114 2.836 -18.922 1 86 149 ASP B O 1
ATOM 4652 N N . PRO B 1 150 ? -0.786 1.572 -18.859 1 90.5 150 PRO B N 1
ATOM 4653 C CA . PRO B 1 150 ? -0.518 1.073 -20.203 1 90.5 150 PRO B CA 1
ATOM 4654 C C . PRO B 1 150 ? -0.441 2.189 -21.25 1 90.5 150 PRO B C 1
ATOM 4656 O O . PRO B 1 150 ? 0.323 2.09 -22.219 1 90.5 150 PRO B O 1
ATOM 4659 N N . ALA B 1 151 ? -1.182 3.262 -21.078 1 87.25 151 ALA B N 1
ATOM 4660 C CA . ALA B 1 151 ? -1.163 4.375 -22.016 1 87.25 151 ALA B CA 1
ATOM 4661 C C . ALA B 1 151 ? 0.194 5.074 -22.016 1 87.25 151 ALA B C 1
ATOM 4663 O O . ALA B 1 151 ? 0.756 5.355 -23.078 1 87.25 151 ALA B O 1
ATOM 4664 N N . ALA B 1 152 ? 0.669 5.332 -20.812 1 88.12 152 ALA B N 1
ATOM 4665 C CA . ALA B 1 152 ? 1.979 5.969 -20.703 1 88.12 152 ALA B CA 1
ATOM 4666 C C . ALA B 1 152 ? 3.074 5.07 -21.281 1 88.12 152 ALA B C 1
ATOM 4668 O O . ALA B 1 152 ? 4.031 5.555 -21.891 1 88.12 152 ALA B O 1
ATOM 4669 N N . GLN B 1 153 ? 2.953 3.785 -21.031 1 92.25 153 GLN B N 1
ATOM 4670 C CA . GLN B 1 153 ? 3.922 2.832 -21.562 1 92.25 153 GLN B CA 1
ATOM 4671 C C . GLN B 1 153 ? 3.918 2.846 -23.094 1 92.25 153 GLN B C 1
ATOM 4673 O O . GLN B 1 153 ? 4.98 2.863 -23.719 1 92.25 153 GLN B O 1
ATOM 4678 N N . ALA B 1 154 ? 2.762 2.92 -23.688 1 93.44 154 ALA B N 1
ATOM 4679 C CA . ALA B 1 154 ? 2.648 2.969 -25.141 1 93.44 154 ALA B CA 1
ATOM 4680 C C . ALA B 1 154 ? 3.285 4.238 -25.688 1 93.44 154 ALA B C 1
ATOM 4682 O O . ALA B 1 154 ? 3.934 4.207 -26.75 1 93.44 154 ALA B O 1
ATOM 4683 N N . GLN B 1 155 ? 3.111 5.262 -24.984 1 93.12 155 GLN B N 1
ATOM 4684 C CA . GLN B 1 155 ? 3.693 6.531 -25.422 1 93.12 155 GLN B CA 1
ATOM 4685 C C . GLN B 1 155 ? 5.219 6.48 -25.359 1 93.12 155 GLN B C 1
ATOM 4687 O O . GLN B 1 155 ? 5.891 6.973 -26.266 1 93.12 155 GLN B O 1
ATOM 4692 N N . ARG B 1 156 ? 5.719 5.895 -24.281 1 93.69 156 ARG B N 1
ATOM 4693 C CA . ARG B 1 156 ? 7.168 5.758 -24.172 1 93.69 156 ARG B CA 1
ATOM 4694 C C . ARG B 1 156 ? 7.719 4.898 -25.312 1 93.69 156 ARG B C 1
ATOM 4696 O O . ARG B 1 156 ? 8.758 5.219 -25.891 1 93.69 156 ARG B O 1
ATOM 4703 N N . ILE B 1 157 ? 7.055 3.873 -25.641 1 94.19 157 ILE B N 1
ATOM 4704 C CA . ILE B 1 157 ? 7.477 2.969 -26.703 1 94.19 157 ILE B CA 1
ATOM 4705 C C . ILE B 1 157 ? 7.418 3.689 -28.047 1 94.19 157 ILE B C 1
ATOM 4707 O O . ILE B 1 157 ? 8.336 3.572 -28.859 1 94.19 157 ILE B O 1
ATOM 4711 N N . CYS B 1 158 ? 6.363 4.48 -28.281 1 94.88 158 CYS B N 1
ATOM 4712 C CA . CYS B 1 158 ? 6.215 5.297 -29.484 1 94.88 158 CYS B CA 1
ATOM 4713 C C . CYS B 1 158 ? 7.398 6.246 -29.641 1 94.88 158 CYS B C 1
ATOM 4715 O O . CYS B 1 158 ? 7.957 6.363 -30.734 1 94.88 158 CYS B O 1
ATOM 4717 N N . LYS B 1 159 ? 7.773 6.805 -28.562 1 95.12 159 LYS B N 1
ATOM 4718 C CA . LYS B 1 159 ? 8.906 7.727 -28.578 1 95.12 159 LYS B CA 1
ATOM 4719 C C . LYS B 1 159 ? 10.211 6.992 -28.859 1 95.12 159 LYS B C 1
ATOM 4721 O O . LYS B 1 159 ? 11.055 7.477 -29.625 1 95.12 159 LYS B O 1
ATOM 4726 N N . GLU B 1 160 ? 10.383 5.832 -28.266 1 95 160 GLU B N 1
ATOM 4727 C CA . GLU B 1 160 ? 11.578 5.023 -28.484 1 95 160 GLU B CA 1
ATOM 4728 C C . GLU B 1 160 ? 11.672 4.531 -29.922 1 95 160 GLU B C 1
ATOM 4730 O O . GLU B 1 160 ? 12.766 4.301 -30.438 1 95 160 GLU B O 1
ATOM 4735 N N . LEU B 1 161 ? 10.57 4.434 -30.594 1 95 161 LEU B N 1
ATOM 4736 C CA . LEU B 1 161 ? 10.5 4.051 -32 1 95 161 LEU B CA 1
ATOM 4737 C C . LEU B 1 161 ? 10.75 5.254 -32.906 1 95 161 LEU B C 1
ATOM 4739 O O . LEU B 1 161 ? 10.75 5.125 -34.125 1 95 161 LEU B O 1
ATOM 4743 N N . HIS B 1 162 ? 10.875 6.406 -32.281 1 93.81 162 HIS B N 1
ATOM 4744 C CA . HIS B 1 162 ? 11.195 7.66 -32.969 1 93.81 162 HIS B CA 1
ATOM 4745 C C . HIS B 1 162 ? 10.039 8.125 -33.844 1 93.81 162 HIS B C 1
ATOM 4747 O O . HIS B 1 162 ? 10.25 8.656 -34.938 1 93.81 162 HIS B O 1
ATOM 4753 N N . CYS B 1 163 ? 8.914 7.855 -33.281 1 92.69 163 CYS B N 1
ATOM 4754 C CA . CYS B 1 163 ? 7.73 8.352 -33.969 1 92.69 163 CYS B CA 1
ATOM 4755 C C . CYS B 1 163 ? 7.375 9.758 -33.5 1 92.69 163 CYS B C 1
ATOM 4757 O O . CYS B 1 163 ? 7.766 10.172 -32.406 1 92.69 163 CYS B O 1
ATOM 4759 N N . GLU B 1 164 ? 6.574 10.508 -34.344 1 88.25 164 GLU B N 1
ATOM 4760 C CA . GLU B 1 164 ? 6.148 11.859 -34 1 88.25 164 GLU B CA 1
ATOM 4761 C C . GLU B 1 164 ? 4.723 11.867 -33.438 1 88.25 164 GLU B C 1
ATOM 4763 O O . GLU B 1 164 ? 3.951 10.938 -33.688 1 88.25 164 GLU B O 1
ATOM 4768 N N . ARG B 1 165 ? 4.309 12.766 -32.75 1 90.62 165 ARG B N 1
ATOM 4769 C CA . ARG B 1 165 ? 2.967 13.047 -32.25 1 90.62 165 ARG B CA 1
ATOM 4770 C C . ARG B 1 165 ? 2.416 11.867 -31.453 1 90.62 165 ARG B C 1
ATOM 4772 O O . ARG B 1 165 ? 1.301 11.406 -31.719 1 90.62 165 ARG B O 1
ATOM 4779 N N . CYS B 1 166 ? 3.246 11.312 -30.531 1 91.62 166 CYS B N 1
ATOM 4780 C CA . CYS B 1 166 ? 2.916 10.133 -29.734 1 91.62 166 CYS B CA 1
ATOM 4781 C C . CYS B 1 166 ? 1.79 10.43 -28.766 1 91.62 166 CYS B C 1
ATOM 4783 O O . CYS B 1 166 ? 1.21 9.516 -28.172 1 91.62 166 CYS B O 1
ATOM 4785 N N . GLU B 1 167 ? 1.399 11.656 -28.641 1 86 167 GLU B N 1
ATOM 4786 C CA . GLU B 1 167 ? 0.3 12.039 -27.75 1 86 167 GLU B CA 1
ATOM 4787 C C . GLU B 1 167 ? -1.051 11.836 -28.438 1 86 167 GLU B C 1
ATOM 4789 O O . GLU B 1 167 ? -2.088 11.797 -27.766 1 86 167 GLU B O 1
ATOM 4794 N N . GLU B 1 168 ? -0.971 11.773 -29.766 1 87.69 168 GLU B N 1
ATOM 4795 C CA . GLU B 1 168 ? -2.184 11.523 -30.547 1 87.69 168 GLU B CA 1
ATOM 4796 C C . GLU B 1 168 ? -2.412 10.023 -30.734 1 87.69 168 GLU B C 1
ATOM 4798 O O . GLU B 1 168 ? -1.602 9.344 -31.375 1 87.69 168 GLU B O 1
ATOM 4803 N N . GLN B 1 169 ? -3.512 9.578 -30.359 1 87.5 169 GLN B N 1
ATOM 4804 C CA . GLN B 1 169 ? -3.811 8.156 -30.312 1 87.5 169 GLN B CA 1
ATOM 4805 C C . GLN B 1 169 ? -3.654 7.508 -31.688 1 87.5 169 GLN B C 1
ATOM 4807 O O . GLN B 1 169 ? -3.086 6.422 -31.812 1 87.5 169 GLN B O 1
ATOM 4812 N N . GLU B 1 170 ? -4.188 8.156 -32.656 1 89.25 170 GLU B N 1
ATOM 4813 C CA . GLU B 1 170 ? -4.156 7.59 -34 1 89.25 170 GLU B CA 1
ATOM 4814 C C . GLU B 1 170 ? -2.723 7.465 -34.5 1 89.25 170 GLU B C 1
ATOM 4816 O O . GLU B 1 170 ? -2.365 6.457 -35.125 1 89.25 170 GLU B O 1
ATOM 4821 N N . GLN B 1 171 ? -1.965 8.438 -34.25 1 91.25 171 GLN B N 1
ATOM 4822 C CA . GLN B 1 171 ? -0.574 8.422 -34.719 1 91.25 171 GLN B CA 1
ATOM 4823 C C . GLN B 1 171 ? 0.241 7.398 -33.906 1 91.25 171 GLN B C 1
ATOM 4825 O O . GLN B 1 171 ? 1.09 6.707 -34.5 1 91.25 171 GLN B O 1
ATOM 4830 N N . LEU B 1 172 ? -0.018 7.355 -32.656 1 92.62 172 LEU B N 1
ATOM 4831 C CA . LEU B 1 172 ? 0.631 6.371 -31.812 1 92.62 172 LEU B CA 1
ATOM 4832 C C . LEU B 1 172 ? 0.359 4.953 -32.312 1 92.62 172 LEU B C 1
ATOM 4834 O O . LEU B 1 172 ? 1.285 4.152 -32.438 1 92.62 172 LEU B O 1
ATOM 4838 N N . LEU B 1 173 ? -0.849 4.68 -32.594 1 91.19 173 LEU B N 1
ATOM 4839 C CA . LEU B 1 173 ? -1.249 3.359 -33.062 1 91.19 173 LEU B CA 1
ATOM 4840 C C . LEU B 1 173 ? -0.576 3.023 -34.375 1 91.19 173 LEU B C 1
ATOM 4842 O O . LEU B 1 173 ? -0.071 1.914 -34.562 1 91.19 173 LEU B O 1
ATOM 4846 N N . ARG B 1 174 ? -0.598 3.941 -35.25 1 91.69 174 ARG B N 1
ATOM 4847 C CA . ARG B 1 174 ? 0.01 3.732 -36.562 1 91.69 174 ARG B CA 1
ATOM 4848 C C . ARG B 1 174 ? 1.501 3.438 -36.438 1 91.69 174 ARG B C 1
ATOM 4850 O O . ARG B 1 174 ? 2.027 2.561 -37.125 1 91.69 174 ARG B O 1
ATOM 4857 N N . CYS B 1 175 ? 2.09 4.152 -35.594 1 92.88 175 CYS B N 1
ATOM 4858 C CA . CYS B 1 175 ? 3.525 3.996 -35.406 1 92.88 175 CYS B CA 1
ATOM 4859 C C . CYS B 1 175 ? 3.852 2.605 -34.875 1 92.88 175 CYS B C 1
ATOM 4861 O O . CYS B 1 175 ? 4.684 1.898 -35.438 1 92.88 175 CYS B O 1
ATOM 4863 N N . VAL B 1 176 ? 3.182 2.209 -33.875 1 90.5 176 VAL B N 1
ATOM 4864 C CA . VAL B 1 176 ? 3.463 0.95 -33.188 1 90.5 176 VAL B CA 1
ATOM 4865 C C . VAL B 1 176 ? 3.137 -0.221 -34.125 1 90.5 176 VAL B C 1
ATOM 4867 O O . VAL B 1 176 ? 3.879 -1.205 -34.188 1 90.5 176 VAL B O 1
ATOM 4870 N N . ARG B 1 177 ? 2.135 -0.077 -34.875 1 88.25 177 ARG B N 1
ATOM 4871 C CA . ARG B 1 177 ? 1.701 -1.162 -35.75 1 88.25 177 ARG B CA 1
ATOM 4872 C C . ARG B 1 177 ? 2.617 -1.289 -36.969 1 88.25 177 ARG B C 1
ATOM 4874 O O . ARG B 1 177 ? 2.727 -2.365 -37.531 1 88.25 177 ARG B O 1
ATOM 4881 N N . SER B 1 178 ? 3.223 -0.195 -37.219 1 90.31 178 SER B N 1
ATOM 4882 C CA . SER B 1 178 ? 4.062 -0.2 -38.438 1 90.31 178 SER B CA 1
ATOM 4883 C C . SER B 1 178 ? 5.473 -0.676 -38.094 1 90.31 178 SER B C 1
ATOM 4885 O O . SER B 1 178 ? 6.246 -0.995 -39 1 90.31 178 SER B O 1
ATOM 4887 N N . ALA B 1 179 ? 5.773 -0.743 -36.875 1 91.38 179 ALA B N 1
ATOM 4888 C CA . ALA B 1 179 ? 7.113 -1.154 -36.469 1 91.38 179 ALA B CA 1
ATOM 4889 C C . ALA B 1 179 ? 7.34 -2.639 -36.75 1 91.38 179 ALA B C 1
ATOM 4891 O O . ALA B 1 179 ? 6.426 -3.451 -36.594 1 91.38 179 ALA B O 1
ATOM 4892 N N . SER B 1 180 ? 8.57 -2.977 -37.188 1 89.88 180 SER B N 1
ATOM 4893 C CA . SER B 1 180 ? 8.93 -4.387 -37.281 1 89.88 180 SER B CA 1
ATOM 4894 C C . SER B 1 180 ? 9.047 -5.035 -35.906 1 89.88 180 SER B C 1
ATOM 4896 O O . SER B 1 180 ? 9.172 -4.336 -34.906 1 89.88 180 SER B O 1
ATOM 4898 N N . VAL B 1 181 ? 8.992 -6.301 -35.875 1 87.81 181 VAL B N 1
ATOM 4899 C CA . VAL B 1 181 ? 9.117 -7.035 -34.625 1 87.81 181 VAL B CA 1
ATOM 4900 C C . VAL B 1 181 ? 10.461 -6.715 -33.969 1 87.81 181 VAL B C 1
ATOM 4902 O O . VAL B 1 181 ? 10.531 -6.488 -32.781 1 87.81 181 VAL B O 1
ATOM 4905 N N . LEU B 1 182 ? 11.445 -6.691 -34.75 1 89.25 182 LEU B N 1
ATOM 4906 C CA . LEU B 1 182 ? 12.773 -6.398 -34.219 1 89.25 182 LEU B CA 1
ATOM 4907 C C . LEU B 1 182 ? 12.828 -4.996 -33.625 1 89.25 182 LEU B C 1
ATOM 4909 O O . LEU B 1 182 ? 13.422 -4.789 -32.562 1 89.25 182 LEU B O 1
ATOM 4913 N N . GLU B 1 183 ? 12.234 -4.078 -34.312 1 91.12 183 GLU B N 1
ATOM 4914 C CA . GLU B 1 183 ? 12.188 -2.711 -33.812 1 91.12 183 GLU B CA 1
ATOM 4915 C C . GLU B 1 183 ? 11.422 -2.637 -32.5 1 91.12 183 GLU B C 1
ATOM 4917 O O . GLU B 1 183 ? 11.844 -1.934 -31.562 1 91.12 183 GLU B O 1
ATOM 4922 N N . LEU B 1 184 ? 10.398 -3.297 -32.469 1 90.12 184 LEU B N 1
ATOM 4923 C CA . LEU B 1 184 ? 9.578 -3.299 -31.266 1 90.12 184 LEU B CA 1
ATOM 4924 C C . LEU B 1 184 ? 10.328 -3.92 -30.094 1 90.12 184 LEU B C 1
ATOM 4926 O O . LEU B 1 184 ? 10.258 -3.418 -28.969 1 90.12 184 LEU B O 1
ATOM 4930 N N . LEU B 1 185 ? 11.023 -4.973 -30.359 1 87.94 185 LEU B N 1
ATOM 4931 C CA . LEU B 1 185 ? 11.781 -5.645 -29.297 1 87.94 185 LEU B CA 1
ATOM 4932 C C . LEU B 1 185 ? 12.891 -4.742 -28.766 1 87.94 185 LEU B C 1
ATOM 4934 O O . LEU B 1 185 ? 13.141 -4.703 -27.562 1 87.94 185 LEU B O 1
ATOM 4938 N N . GLN B 1 186 ? 13.445 -4.047 -29.656 1 91.12 186 GLN B N 1
ATOM 4939 C CA . GLN B 1 186 ? 14.492 -3.117 -29.25 1 91.12 186 GLN B CA 1
ATOM 4940 C C . GLN B 1 186 ? 13.914 -1.95 -28.453 1 91.12 186 GLN B C 1
ATOM 4942 O O . GLN B 1 186 ? 14.477 -1.55 -27.422 1 91.12 186 GLN B O 1
ATOM 4947 N N . ALA B 1 187 ? 12.789 -1.504 -28.906 1 92.56 187 ALA B N 1
ATOM 4948 C CA . ALA B 1 187 ? 12.172 -0.331 -28.281 1 92.56 187 ALA B CA 1
ATOM 4949 C C . ALA B 1 187 ? 11.609 -0.667 -26.906 1 92.56 187 ALA B C 1
ATOM 4951 O O . ALA B 1 187 ? 11.367 0.227 -26.094 1 92.56 187 ALA B O 1
ATOM 4952 N N . THR B 1 188 ? 11.422 -1.93 -26.656 1 91.69 188 THR B N 1
ATOM 4953 C CA . THR B 1 188 ? 10.727 -2.299 -25.422 1 91.69 188 THR B CA 1
ATOM 4954 C C . THR B 1 188 ? 11.68 -2.988 -24.453 1 91.69 188 THR B C 1
ATOM 4956 O O . THR B 1 188 ? 11.242 -3.59 -23.469 1 91.69 188 THR B O 1
ATOM 4959 N N . LYS B 1 189 ? 12.961 -2.922 -24.656 1 88.19 189 LYS B N 1
ATOM 4960 C CA . LYS B 1 189 ? 13.961 -3.59 -23.828 1 88.19 189 LYS B CA 1
ATOM 4961 C C . LYS B 1 189 ? 13.898 -3.107 -22.391 1 88.19 189 LYS B C 1
ATOM 4963 O O . LYS B 1 189 ? 14.148 -3.877 -21.453 1 88.19 189 LYS B O 1
ATOM 4968 N N . ALA B 1 190 ? 13.469 -1.894 -22.25 1 87.31 190 ALA B N 1
ATOM 4969 C CA . ALA B 1 190 ? 13.469 -1.301 -20.922 1 87.31 190 ALA B CA 1
ATOM 4970 C C . ALA B 1 190 ? 12.078 -1.373 -20.281 1 87.31 190 ALA B C 1
ATOM 4972 O O . ALA B 1 190 ? 11.891 -0.931 -19.156 1 87.31 190 ALA B O 1
ATOM 4973 N N . GLU B 1 191 ? 11.18 -1.967 -21.016 1 90.19 191 GLU B N 1
ATOM 4974 C CA . GLU B 1 191 ? 9.805 -2.008 -20.547 1 90.19 191 GLU B CA 1
ATOM 4975 C C . GLU B 1 191 ? 9.477 -3.361 -19.922 1 90.19 191 GLU B C 1
ATOM 4977 O O . GLU B 1 191 ? 10.047 -4.383 -20.297 1 90.19 191 GLU B O 1
ATOM 4982 N N . SER B 1 192 ? 8.695 -3.34 -18.906 1 90.12 192 SER B N 1
ATOM 4983 C CA . SER B 1 192 ? 8.102 -4.555 -18.359 1 90.12 192 SER B CA 1
ATOM 4984 C C . SER B 1 192 ? 6.625 -4.656 -18.719 1 90.12 192 SER B C 1
ATOM 4986 O O . SER B 1 192 ? 5.91 -3.65 -18.719 1 90.12 192 SER B O 1
ATOM 4988 N N . PHE B 1 193 ? 6.23 -5.859 -19.047 1 92.5 193 PHE B N 1
ATOM 4989 C CA . PHE B 1 193 ? 4.855 -6.074 -19.469 1 92.5 193 PHE B CA 1
ATOM 4990 C C . PHE B 1 193 ? 4.129 -7.02 -18.531 1 92.5 193 PHE B C 1
ATOM 4992 O O . PHE B 1 193 ? 4.75 -7.898 -17.922 1 92.5 193 PHE B O 1
ATOM 4999 N N . SER B 1 194 ? 2.885 -6.855 -18.375 1 95.56 194 SER B N 1
ATOM 5000 C CA . SER B 1 194 ? 1.965 -7.668 -17.594 1 95.56 194 SER B CA 1
ATOM 5001 C C . SER B 1 194 ? 0.519 -7.441 -18.016 1 95.56 194 SER B C 1
ATOM 5003 O O . SER B 1 194 ? 0.245 -6.602 -18.875 1 95.56 194 SER B O 1
ATOM 5005 N N . PRO B 1 195 ? -0.399 -8.219 -17.516 1 95.88 195 PRO B N 1
ATOM 5006 C CA . PRO B 1 195 ? -1.812 -7.984 -17.828 1 95.88 195 PRO B CA 1
ATOM 5007 C C . PRO B 1 195 ? -2.252 -6.551 -17.531 1 95.88 195 PRO B C 1
ATOM 5009 O O . PRO B 1 195 ? -1.674 -5.887 -16.672 1 95.88 195 PRO B O 1
ATOM 5012 N N . LEU B 1 196 ? -3.139 -6.094 -18.344 1 94.19 196 LEU B N 1
ATOM 5013 C CA . LEU B 1 196 ? -3.672 -4.758 -18.109 1 94.19 196 LEU B CA 1
ATOM 5014 C C . LEU B 1 196 ? -5.125 -4.824 -17.656 1 94.19 196 LEU B C 1
ATOM 5016 O O . LEU B 1 196 ? -5.859 -5.738 -18.031 1 94.19 196 LEU B O 1
ATOM 5020 N N . VAL B 1 197 ? -5.508 -3.92 -16.828 1 92.81 197 VAL B N 1
ATOM 5021 C CA . VAL B 1 197 ? -6.879 -3.801 -16.344 1 92.81 197 VAL B CA 1
ATOM 5022 C C . VAL B 1 197 ? -7.629 -2.76 -17.156 1 92.81 197 VAL B C 1
ATOM 5024 O O . VAL B 1 197 ? -7.016 -1.865 -17.75 1 92.81 197 VAL B O 1
ATOM 5027 N N . GLY B 1 198 ? -8.906 -2.879 -17.203 1 89.62 198 GLY B N 1
ATOM 5028 C CA . GLY B 1 198 ? -9.711 -1.971 -18 1 89.62 198 GLY B CA 1
ATOM 5029 C C . GLY B 1 198 ? -9.617 -2.242 -19.484 1 89.62 198 GLY B C 1
ATOM 5030 O O . GLY B 1 198 ? -9.68 -1.316 -20.297 1 89.62 198 GLY B O 1
ATOM 5031 N N . ASP B 1 199 ? -9.32 -3.473 -19.859 1 89.69 199 ASP B N 1
ATOM 5032 C CA . ASP B 1 199 ? -9.148 -3.809 -21.266 1 89.69 199 ASP B CA 1
ATOM 5033 C C . ASP B 1 199 ? -10.492 -3.797 -22 1 89.69 199 ASP B C 1
ATOM 5035 O O . ASP B 1 199 ? -11.547 -3.887 -21.375 1 89.69 199 ASP B O 1
ATOM 5039 N N . LEU B 1 200 ? -10.445 -3.68 -23.312 1 88.12 200 LEU B N 1
ATOM 5040 C CA . LEU B 1 200 ? -11.648 -3.502 -24.125 1 88.12 200 LEU B CA 1
ATOM 5041 C C . LEU B 1 200 ? -12.234 -4.848 -24.531 1 88.12 200 LEU B C 1
ATOM 5043 O O . LEU B 1 200 ? -13.344 -4.914 -25.062 1 88.12 200 LEU B O 1
ATOM 5047 N N . GLN B 1 201 ? -11.539 -5.895 -24.219 1 92 201 GLN B N 1
ATOM 5048 C CA . GLN B 1 201 ? -12 -7.215 -24.641 1 92 201 GLN B CA 1
ATOM 5049 C C . GLN B 1 201 ? -12.773 -7.906 -23.516 1 92 201 GLN B C 1
ATOM 5051 O O . GLN B 1 201 ? -13.273 -9.023 -23.703 1 92 201 GLN B O 1
ATOM 5056 N N . GLY B 1 202 ? -12.773 -7.316 -22.344 1 93.38 202 GLY B N 1
ATOM 5057 C CA . GLY B 1 202 ? -13.531 -7.859 -21.219 1 93.38 202 GLY B CA 1
ATOM 5058 C C . GLY B 1 202 ? -12.797 -8.961 -20.484 1 93.38 202 GLY B C 1
ATOM 5059 O O . GLY B 1 202 ? -13.406 -9.727 -19.734 1 93.38 202 GLY B O 1
ATOM 5060 N N . ILE B 1 203 ? -11.539 -9.094 -20.719 1 95.56 203 ILE B N 1
ATOM 5061 C CA . ILE B 1 203 ? -10.742 -10.102 -20.031 1 95.56 203 ILE B CA 1
ATOM 5062 C C . ILE B 1 203 ? -10.508 -9.664 -18.594 1 95.56 203 ILE B C 1
ATOM 5064 O O . ILE B 1 203 ? -10.836 -10.398 -17.656 1 95.56 203 ILE B O 1
ATOM 5068 N N . LEU B 1 204 ? -9.992 -8.523 -18.406 1 95.81 204 LEU B N 1
ATOM 5069 C CA . LEU B 1 204 ? -9.875 -7.84 -17.125 1 95.81 204 LEU B CA 1
ATOM 5070 C C . LEU B 1 204 ? -10.438 -6.426 -17.203 1 95.81 204 LEU B C 1
ATOM 5072 O O . LEU B 1 204 ? -9.695 -5.449 -17.078 1 95.81 204 LEU B O 1
ATOM 5076 N N . PRO B 1 205 ? -11.773 -6.355 -17.266 1 93.12 205 PRO B N 1
ATOM 5077 C CA . PRO B 1 205 ? -12.398 -5.047 -17.484 1 93.12 205 PRO B CA 1
ATOM 5078 C C . PRO B 1 205 ? -12.25 -4.113 -16.297 1 93.12 205 PRO B C 1
ATOM 5080 O O . PRO B 1 205 ? -12.406 -2.898 -16.422 1 93.12 205 PRO B O 1
ATOM 5083 N N . GLU B 1 206 ? -11.992 -4.676 -15.148 1 92 206 GLU B N 1
ATOM 5084 C CA . GLU B 1 206 ? -11.797 -3.934 -13.906 1 92 206 GLU B CA 1
ATOM 5085 C C . GLU B 1 206 ? -10.641 -4.508 -13.094 1 92 206 GLU B C 1
ATOM 5087 O O . GLU B 1 206 ? -10.086 -5.551 -13.445 1 92 206 GLU B O 1
ATOM 5092 N N . HIS B 1 207 ? -10.281 -3.758 -12.086 1 92.06 207 HIS B N 1
ATOM 5093 C CA . HIS B 1 207 ? -9.242 -4.25 -11.188 1 92.06 207 HIS B CA 1
ATOM 5094 C C . HIS B 1 207 ? -9.656 -5.562 -10.531 1 92.06 207 HIS B C 1
ATOM 5096 O O . HIS B 1 207 ? -10.836 -5.766 -10.227 1 92.06 207 HIS B O 1
ATOM 5102 N N . PRO B 1 208 ? -8.68 -6.449 -10.234 1 94.44 208 PRO B N 1
ATOM 5103 C CA . PRO B 1 208 ? -8.984 -7.762 -9.664 1 94.44 208 PRO B CA 1
ATOM 5104 C C . PRO B 1 208 ? -9.844 -7.668 -8.398 1 94.44 208 PRO B C 1
ATOM 5106 O O . PRO B 1 208 ? -10.711 -8.516 -8.18 1 94.44 208 PRO B O 1
ATOM 5109 N N . GLU B 1 209 ? -9.641 -6.645 -7.645 1 90.88 209 GLU B N 1
ATOM 5110 C CA . GLU B 1 209 ? -10.422 -6.473 -6.426 1 90.88 209 GLU B CA 1
ATOM 5111 C C . GLU B 1 209 ? -11.906 -6.316 -6.742 1 90.88 209 GLU B C 1
ATOM 5113 O O . GLU B 1 209 ? -12.758 -6.852 -6.027 1 90.88 209 GLU B O 1
ATOM 5118 N N . GLU B 1 210 ? -12.195 -5.586 -7.777 1 90.62 210 GLU B N 1
ATOM 5119 C CA . GLU B 1 210 ? -13.586 -5.379 -8.18 1 90.62 210 GLU B CA 1
ATOM 5120 C C . GLU B 1 210 ? -14.164 -6.637 -8.828 1 90.62 210 GLU B C 1
ATOM 5122 O O . GLU B 1 210 ? -15.328 -6.973 -8.609 1 90.62 210 GLU B O 1
ATOM 5127 N N . LEU B 1 211 ? -13.344 -7.285 -9.578 1 93.31 211 LEU B N 1
ATOM 5128 C CA . LEU B 1 211 ? -13.789 -8.508 -10.234 1 93.31 211 LEU B CA 1
ATOM 5129 C C . LEU B 1 211 ? -14.109 -9.594 -9.211 1 93.31 211 LEU B C 1
ATOM 5131 O O . LEU B 1 211 ? -15.039 -10.383 -9.398 1 93.31 211 LEU B O 1
ATOM 5135 N N . LEU B 1 212 ? -13.367 -9.594 -8.172 1 91.81 212 LEU B N 1
ATOM 5136 C CA . LEU B 1 212 ? -13.555 -10.57 -7.105 1 91.81 212 LEU B CA 1
ATOM 5137 C C . LEU B 1 212 ? -14.938 -10.422 -6.48 1 91.81 212 LEU B C 1
ATOM 5139 O O . LEU B 1 212 ? -15.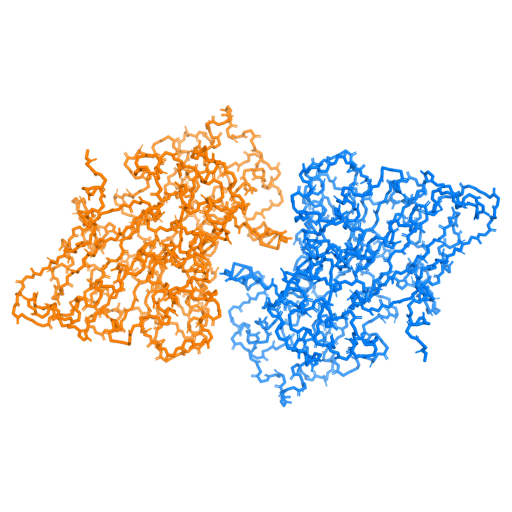594 -11.422 -6.188 1 91.81 212 LEU B O 1
ATOM 5143 N N . LYS B 1 213 ? -15.406 -9.273 -6.34 1 86.31 213 LYS B N 1
ATOM 5144 C CA . LYS B 1 213 ? -16.688 -9 -5.707 1 86.31 213 LYS B CA 1
ATOM 5145 C C . LYS B 1 213 ? -17.859 -9.492 -6.566 1 86.31 213 LYS B C 1
ATOM 5147 O O . LYS B 1 213 ? -18.938 -9.781 -6.055 1 86.31 213 LYS B O 1
ATOM 5152 N N . ARG B 1 214 ? -17.578 -9.586 -7.816 1 86 214 ARG B N 1
ATOM 5153 C CA . ARG B 1 214 ? -18.656 -9.938 -8.742 1 86 214 ARG B CA 1
ATOM 5154 C C . ARG B 1 214 ? -18.516 -11.383 -9.219 1 86 214 ARG B C 1
ATOM 5156 O O . ARG B 1 214 ? -19.328 -11.859 -10.016 1 86 214 ARG B O 1
ATOM 5163 N N . ARG B 1 215 ? -17.516 -11.922 -8.695 1 84.12 215 ARG B N 1
ATOM 5164 C CA . ARG B 1 215 ? -17.219 -13.273 -9.148 1 84.12 215 ARG B CA 1
ATOM 5165 C C . ARG B 1 215 ? -18.375 -14.227 -8.852 1 84.12 215 ARG B C 1
ATOM 5167 O O . ARG B 1 215 ? -18.891 -14.242 -7.734 1 84.12 215 ARG B O 1
ATOM 5174 N N . GLN B 1 216 ? -18.766 -15 -9.875 1 77 216 GLN B N 1
ATOM 5175 C CA . GLN B 1 216 ? -19.922 -15.891 -9.719 1 77 216 GLN B CA 1
ATOM 5176 C C . GLN B 1 216 ? -19.469 -17.344 -9.586 1 77 216 GLN B C 1
ATOM 5178 O O . GLN B 1 216 ? -20.25 -18.188 -9.133 1 77 216 GLN B O 1
ATOM 5183 N N . ARG B 1 217 ? -18.25 -17.594 -9.961 1 82.19 217 ARG B N 1
ATOM 5184 C CA . ARG B 1 217 ? -17.781 -18.969 -9.953 1 82.19 217 ARG B CA 1
ATOM 5185 C C . ARG B 1 217 ? -16.688 -19.172 -8.898 1 82.19 217 ARG B C 1
ATOM 5187 O O . ARG B 1 217 ? -15.852 -18.297 -8.695 1 82.19 217 ARG B O 1
ATOM 5194 N N . SER B 1 218 ? -16.844 -20.344 -8.188 1 88.5 218 SER B N 1
ATOM 5195 C CA . SER B 1 218 ? -15.828 -20.75 -7.215 1 88.5 218 SER B CA 1
ATOM 5196 C C . SER B 1 218 ? -15.297 -22.141 -7.523 1 88.5 218 SER B C 1
ATOM 5198 O O . SER B 1 218 ? -16.062 -23.062 -7.793 1 88.5 218 SER B O 1
ATOM 5200 N N . VAL B 1 219 ? -13.992 -22.234 -7.656 1 93.31 219 VAL B N 1
ATOM 5201 C CA . VAL B 1 219 ? -13.367 -23.531 -7.844 1 93.31 219 VAL B CA 1
ATOM 5202 C C . VAL B 1 219 ? -12.336 -23.781 -6.742 1 93.31 219 VAL B C 1
ATOM 5204 O O . VAL B 1 219 ? -11.781 -22.828 -6.184 1 93.31 219 VAL B O 1
ATOM 5207 N N . PRO B 1 220 ? -12.086 -25.078 -6.402 1 96.5 220 PRO B N 1
ATOM 5208 C CA . PRO B 1 220 ? -11 -25.375 -5.465 1 96.5 220 PRO B CA 1
ATOM 5209 C C . PRO B 1 220 ? -9.664 -24.797 -5.91 1 96.5 220 PRO B C 1
ATOM 5211 O O . PRO B 1 220 ? -9.344 -24.828 -7.102 1 96.5 220 PRO B O 1
ATOM 5214 N N . LEU B 1 221 ? -8.984 -24.203 -4.926 1 97.31 221 LEU B N 1
ATOM 5215 C CA . LEU B 1 221 ? -7.719 -23.531 -5.207 1 97.31 221 LEU B CA 1
ATOM 5216 C C . LEU B 1 221 ? -6.602 -24.094 -4.336 1 97.31 221 LEU B C 1
ATOM 5218 O O . LEU B 1 221 ? -6.781 -24.281 -3.129 1 97.31 221 LEU B O 1
ATOM 5222 N N . MET B 1 222 ? -5.539 -24.484 -4.922 1 98.56 222 MET B N 1
ATOM 5223 C CA . MET B 1 222 ? -4.266 -24.672 -4.23 1 98.56 222 MET B CA 1
ATOM 5224 C C . MET B 1 222 ? -3.268 -23.594 -4.625 1 98.56 222 MET B C 1
ATOM 5226 O O . MET B 1 222 ? -3.004 -23.391 -5.812 1 98.56 222 MET B O 1
ATOM 5230 N N . THR B 1 223 ? -2.822 -22.797 -3.678 1 98.62 223 THR B N 1
ATOM 5231 C CA . THR B 1 223 ? -1.855 -21.734 -3.959 1 98.62 223 THR B CA 1
ATOM 5232 C C . THR B 1 223 ? -0.717 -21.766 -2.943 1 98.62 223 THR B C 1
ATOM 5234 O O . THR B 1 223 ? -0.82 -22.422 -1.903 1 98.62 223 THR B O 1
ATOM 5237 N N . GLY B 1 224 ? 0.416 -21.156 -3.338 1 98.69 224 GLY B N 1
ATOM 5238 C CA . GLY B 1 224 ? 1.53 -21.188 -2.404 1 98.69 224 GLY B CA 1
ATOM 5239 C C . GLY B 1 224 ? 2.785 -20.531 -2.947 1 98.69 224 GLY B C 1
ATOM 5240 O O . GLY B 1 224 ? 2.752 -19.891 -3.994 1 98.69 224 GLY B O 1
ATOM 5241 N N . PHE B 1 225 ? 3.809 -20.578 -2.152 1 98.81 225 PHE B N 1
ATOM 5242 C CA . PHE B 1 225 ? 5.105 -19.984 -2.438 1 98.81 225 PHE B CA 1
ATOM 5243 C C . PHE B 1 225 ? 6.234 -20.844 -1.872 1 98.81 225 PHE B C 1
ATOM 5245 O O . PHE B 1 225 ? 5.98 -21.844 -1.186 1 98.81 225 PHE B O 1
ATOM 5252 N N . THR B 1 226 ? 7.457 -20.562 -2.27 1 98.75 226 THR B N 1
ATOM 5253 C CA . THR B 1 226 ? 8.617 -21.188 -1.649 1 98.75 226 THR B CA 1
ATOM 5254 C C . THR B 1 226 ? 9.109 -20.375 -0.458 1 98.75 226 THR B C 1
ATOM 5256 O O . THR B 1 226 ? 8.758 -19.203 -0.32 1 98.75 226 THR B O 1
ATOM 5259 N N . GLN B 1 227 ? 9.875 -20.969 0.359 1 98.62 227 GLN B N 1
ATOM 5260 C CA . GLN B 1 227 ? 10.297 -20.359 1.613 1 98.62 227 GLN B CA 1
ATOM 5261 C C . GLN B 1 227 ? 11.078 -19.078 1.361 1 98.62 227 GLN B C 1
ATOM 5263 O O . GLN B 1 227 ? 10.938 -18.094 2.104 1 98.62 227 GLN B O 1
ATOM 5268 N N . HIS B 1 228 ? 11.906 -19.062 0.381 1 98.75 228 HIS B N 1
ATOM 5269 C CA . HIS B 1 228 ? 12.727 -17.906 0.027 1 98.75 228 HIS B CA 1
ATOM 5270 C C . HIS B 1 228 ? 12.414 -17.422 -1.386 1 98.75 228 HIS B C 1
ATOM 5272 O O . HIS B 1 228 ? 13.328 -17.188 -2.182 1 98.75 228 HIS B O 1
ATOM 5278 N N . ASP B 1 229 ? 11.156 -17.203 -1.66 1 98.5 229 ASP B N 1
ATOM 5279 C CA . ASP B 1 229 ? 10.594 -17.016 -2.994 1 98.5 229 ASP B CA 1
ATOM 5280 C C . ASP B 1 229 ? 11.07 -15.703 -3.605 1 98.5 229 ASP B C 1
ATOM 5282 O O . ASP B 1 229 ? 10.984 -15.508 -4.82 1 98.5 229 ASP B O 1
ATOM 5286 N N . GLY B 1 230 ? 11.562 -14.781 -2.824 1 97.88 230 GLY B N 1
ATOM 5287 C CA . GLY B 1 230 ? 11.992 -13.477 -3.311 1 97.88 230 GLY B CA 1
ATOM 5288 C C . GLY B 1 230 ? 13.492 -13.375 -3.512 1 97.88 230 GLY B C 1
ATOM 5289 O O . GLY B 1 230 ? 14.008 -12.312 -3.859 1 97.88 230 GLY B O 1
ATOM 5290 N N . SER B 1 231 ? 14.258 -14.492 -3.41 1 97.94 231 SER B N 1
ATOM 5291 C CA . SER B 1 231 ? 15.719 -14.445 -3.449 1 97.94 231 SER B CA 1
ATOM 5292 C C . SER B 1 231 ? 16.219 -14 -4.82 1 97.94 231 SER B C 1
ATOM 5294 O O . SER B 1 231 ? 17.266 -13.359 -4.926 1 97.94 231 SER B O 1
ATOM 5296 N N . PHE B 1 232 ? 15.461 -14.32 -5.879 1 96.44 232 PHE B N 1
ATOM 5297 C CA . PHE B 1 232 ? 15.883 -13.898 -7.207 1 96.44 232 PHE B CA 1
ATOM 5298 C C . PHE B 1 232 ? 15.766 -12.383 -7.355 1 96.44 232 PHE B C 1
ATOM 5300 O O . PHE B 1 232 ? 16.531 -11.766 -8.086 1 96.44 232 PHE B O 1
ATOM 5307 N N . VAL B 1 233 ? 14.789 -11.789 -6.711 1 96.69 233 VAL B N 1
ATOM 5308 C CA . VAL B 1 233 ? 14.641 -10.336 -6.719 1 96.69 233 VAL B CA 1
ATOM 5309 C C . VAL B 1 233 ? 15.844 -9.688 -6.043 1 96.69 233 VAL B C 1
ATOM 5311 O O . VAL B 1 233 ? 16.406 -8.719 -6.559 1 96.69 233 VAL B O 1
ATOM 5314 N N . LEU B 1 234 ? 16.234 -10.234 -4.895 1 97.62 234 LEU B N 1
ATOM 5315 C CA . LEU B 1 234 ? 17.422 -9.742 -4.188 1 97.62 234 LEU B CA 1
ATOM 5316 C C . LEU B 1 234 ? 18.656 -9.828 -5.066 1 97.62 234 LEU B C 1
ATOM 5318 O O . LEU B 1 234 ? 19.438 -8.883 -5.133 1 97.62 234 LEU B O 1
ATOM 5322 N N . ALA B 1 235 ? 18.812 -10.953 -5.746 1 96.81 235 ALA B N 1
ATOM 5323 C CA . ALA B 1 235 ? 19.969 -11.164 -6.617 1 96.81 235 ALA B CA 1
ATOM 5324 C C . ALA B 1 235 ? 19.984 -10.156 -7.762 1 96.81 235 ALA B C 1
ATOM 5326 O O . ALA B 1 235 ? 21.016 -9.547 -8.047 1 96.81 235 ALA B O 1
ATOM 5327 N N . SER B 1 236 ? 18.828 -10.008 -8.406 1 94.5 236 SER B N 1
ATOM 5328 C CA . SER B 1 236 ? 18.734 -9.062 -9.523 1 94.5 236 SER B CA 1
ATOM 5329 C C . SER B 1 236 ? 19.047 -7.641 -9.07 1 94.5 236 SER B C 1
ATOM 5331 O O . SER B 1 236 ? 19.734 -6.895 -9.773 1 94.5 236 SER B O 1
ATOM 5333 N N . TYR B 1 237 ? 18.531 -7.312 -7.906 1 96.69 237 TYR B N 1
ATOM 5334 C CA . TYR B 1 237 ? 18.781 -5.988 -7.344 1 96.69 237 TYR B CA 1
ATOM 5335 C C . TYR B 1 237 ? 20.25 -5.805 -7.012 1 96.69 237 TYR B C 1
ATOM 5337 O O . TYR B 1 237 ? 20.828 -4.75 -7.297 1 96.69 237 TYR B O 1
ATOM 5345 N N . TYR B 1 238 ? 20.875 -6.805 -6.395 1 96.12 238 TYR B N 1
ATOM 5346 C CA . TYR B 1 238 ? 22.297 -6.789 -6.082 1 96.12 238 TYR B CA 1
ATOM 5347 C C . TYR B 1 238 ? 23.125 -6.559 -7.336 1 96.12 238 TYR B C 1
ATOM 5349 O O . TYR B 1 238 ? 24.031 -5.727 -7.34 1 96.12 238 TYR B O 1
ATOM 5357 N N . ASP B 1 239 ? 22.797 -7.25 -8.398 1 95.06 239 ASP B N 1
ATOM 5358 C CA . ASP B 1 239 ? 23.516 -7.105 -9.656 1 95.06 239 ASP B CA 1
ATOM 5359 C C . ASP B 1 239 ? 23.406 -5.684 -10.195 1 95.06 239 ASP B C 1
ATOM 5361 O O . ASP B 1 239 ? 24.391 -5.109 -10.664 1 95.06 239 ASP B O 1
ATOM 5365 N N . ALA B 1 240 ? 22.172 -5.195 -10.141 1 94.56 240 ALA B N 1
ATOM 5366 C CA . ALA B 1 240 ? 21.953 -3.836 -10.633 1 94.56 240 ALA B CA 1
ATOM 5367 C C . ALA B 1 240 ? 22.812 -2.834 -9.859 1 94.56 240 ALA B C 1
ATOM 5369 O O . ALA B 1 240 ? 23.391 -1.919 -10.445 1 94.56 240 ALA B O 1
ATOM 5370 N N . LEU B 1 241 ? 22.922 -2.967 -8.57 1 95.62 241 LEU B N 1
ATOM 5371 C CA . LEU B 1 241 ? 23.719 -2.072 -7.734 1 95.62 241 LEU B CA 1
ATOM 5372 C C . LEU B 1 241 ? 25.219 -2.279 -7.988 1 95.62 241 LEU B C 1
ATOM 5374 O O . LEU B 1 241 ? 25.984 -1.313 -8.07 1 95.62 241 LEU B O 1
ATOM 5378 N N . ALA B 1 242 ? 25.594 -3.545 -8.086 1 94.06 242 ALA B N 1
ATOM 5379 C CA . ALA B 1 242 ? 27 -3.871 -8.305 1 94.06 242 ALA B CA 1
ATOM 5380 C C . ALA B 1 242 ? 27.5 -3.303 -9.625 1 94.06 242 ALA B C 1
ATOM 5382 O O . ALA B 1 242 ? 28.688 -2.99 -9.766 1 94.06 242 ALA B O 1
ATOM 5383 N N . ALA B 1 243 ? 26.656 -3.17 -10.562 1 94 243 ALA B N 1
ATOM 5384 C CA . ALA B 1 243 ? 27.016 -2.605 -11.867 1 94 243 ALA B CA 1
ATOM 5385 C C . ALA B 1 243 ? 27.219 -1.098 -11.766 1 94 243 ALA B C 1
ATOM 5387 O O . ALA B 1 243 ? 27.938 -0.512 -12.586 1 94 243 ALA B O 1
ATOM 5388 N N . LYS B 1 244 ? 26.641 -0.464 -10.812 1 93.56 244 LYS B N 1
ATOM 5389 C CA . LYS B 1 244 ? 26.641 0.993 -10.719 1 93.56 244 LYS B CA 1
ATOM 5390 C C . LYS B 1 244 ? 27.609 1.47 -9.633 1 93.56 244 LYS B C 1
ATOM 5392 O O . LYS B 1 244 ? 28.125 2.59 -9.695 1 93.56 244 LYS B O 1
ATOM 5397 N N . LEU B 1 245 ? 27.828 0.593 -8.648 1 92.94 245 LEU B N 1
ATOM 5398 C CA . LEU B 1 245 ? 28.625 0.99 -7.492 1 92.94 245 LEU B CA 1
ATOM 5399 C C . LEU B 1 245 ? 29.953 0.229 -7.453 1 92.94 245 LEU B C 1
ATOM 5401 O O . LEU B 1 245 ? 30.047 -0.892 -7.957 1 92.94 245 LEU B O 1
ATOM 5405 N N . VAL B 1 246 ? 30.938 0.843 -6.895 1 90 246 VAL B N 1
ATOM 5406 C CA . VAL B 1 246 ? 32.219 0.167 -6.695 1 90 246 VAL B CA 1
ATOM 5407 C C . VAL B 1 246 ? 32.062 -0.917 -5.629 1 90 246 VAL B C 1
ATOM 5409 O O . VAL B 1 246 ? 32.5 -2.053 -5.824 1 90 246 VAL B O 1
ATOM 5412 N N . ASN B 1 247 ? 31.406 -0.564 -4.504 1 92.75 247 ASN B N 1
ATOM 5413 C CA . ASN B 1 247 ? 31.125 -1.5 -3.422 1 92.75 247 ASN B CA 1
ATOM 5414 C C . ASN B 1 247 ? 29.703 -1.348 -2.9 1 92.75 247 ASN B C 1
ATOM 5416 O O . ASN B 1 247 ? 29.359 -0.32 -2.314 1 92.75 247 ASN B O 1
ATOM 5420 N N . VAL B 1 248 ? 28.922 -2.406 -3.014 1 94.5 248 VAL B N 1
ATOM 5421 C CA . VAL B 1 248 ? 27.531 -2.395 -2.551 1 94.5 248 VAL B CA 1
ATOM 5422 C C . VAL B 1 248 ? 27.5 -2.143 -1.046 1 94.5 248 VAL B C 1
ATOM 5424 O O . VAL B 1 248 ? 26.562 -1.502 -0.542 1 94.5 248 VAL B O 1
ATOM 5427 N N . SER B 1 249 ? 28.594 -2.545 -0.35 1 93 249 SER B N 1
ATOM 5428 C CA . SER B 1 249 ? 28.641 -2.465 1.105 1 93 249 SER B CA 1
ATOM 5429 C C . SER B 1 249 ? 28.812 -1.023 1.573 1 93 249 SER B C 1
ATOM 5431 O O . SER B 1 249 ? 28.734 -0.738 2.77 1 93 249 SER B O 1
ATOM 5433 N N . ASP B 1 250 ? 29.047 -0.125 0.628 1 95.19 250 ASP B N 1
ATOM 5434 C CA . ASP B 1 250 ? 29.125 1.29 0.978 1 95.19 250 ASP B CA 1
ATOM 5435 C C . ASP B 1 250 ? 27.75 1.844 1.349 1 95.19 250 ASP B C 1
ATOM 5437 O O . ASP B 1 250 ? 27.656 2.867 2.027 1 95.19 250 ASP B O 1
ATOM 5441 N N . LEU B 1 251 ? 26.75 1.17 0.851 1 96.62 251 LEU B N 1
ATOM 5442 C CA . LEU B 1 251 ? 25.391 1.562 1.23 1 96.62 251 LEU B CA 1
ATOM 5443 C C . LEU B 1 251 ? 25.078 1.106 2.65 1 96.62 251 LEU B C 1
ATOM 5445 O O . LEU B 1 251 ? 25.453 0.003 3.053 1 96.62 251 LEU B O 1
ATOM 5449 N N . SER B 1 252 ? 24.422 1.954 3.422 1 97.06 252 SER B N 1
ATOM 5450 C CA . SER B 1 252 ? 23.859 1.48 4.684 1 97.06 252 SER B CA 1
ATOM 5451 C C . SER B 1 252 ? 22.734 0.473 4.445 1 97.06 252 SER B C 1
ATOM 5453 O O . SER B 1 252 ? 22.203 0.372 3.334 1 97.06 252 SER B O 1
ATOM 5455 N N . VAL B 1 253 ? 22.391 -0.311 5.422 1 98.19 253 VAL B N 1
ATOM 5456 C CA . VAL B 1 253 ? 21.281 -1.264 5.34 1 98.19 253 VAL B CA 1
ATOM 5457 C C . VAL B 1 253 ? 20 -0.537 4.941 1 98.19 253 VAL B C 1
ATOM 5459 O O . VAL B 1 253 ? 19.219 -1.042 4.137 1 98.19 253 VAL B O 1
ATOM 5462 N N . ARG B 1 254 ? 19.828 0.659 5.434 1 96.88 254 ARG B N 1
ATOM 5463 C CA . ARG B 1 254 ? 18.641 1.429 5.078 1 96.88 254 ARG B CA 1
ATOM 5464 C C . ARG B 1 254 ? 18.656 1.813 3.604 1 96.88 254 ARG B C 1
ATOM 5466 O O . ARG B 1 254 ? 17.641 1.659 2.906 1 96.88 254 ARG B O 1
ATOM 5473 N N . GLN B 1 255 ? 19.797 2.33 3.182 1 95.5 255 GLN B N 1
ATOM 5474 C CA . GLN B 1 255 ? 19.922 2.729 1.783 1 95.5 255 GLN B CA 1
ATOM 5475 C C . GLN B 1 255 ? 19.688 1.544 0.851 1 95.5 255 GLN B C 1
ATOM 5477 O O . GLN B 1 255 ? 18.984 1.668 -0.156 1 95.5 255 GLN B O 1
ATOM 5482 N N . PHE B 1 256 ? 20.25 0.388 1.208 1 97.88 256 PHE B N 1
ATOM 5483 C CA . PHE B 1 256 ? 20.094 -0.816 0.401 1 97.88 256 PHE B CA 1
ATOM 5484 C C . PHE B 1 256 ? 18.641 -1.275 0.388 1 97.88 256 PHE B C 1
ATOM 5486 O O . PHE B 1 256 ? 18.078 -1.52 -0.678 1 97.88 256 PHE B O 1
ATOM 5493 N N . SER B 1 257 ? 18.016 -1.313 1.565 1 98 257 SER B N 1
ATOM 5494 C CA . SER B 1 257 ? 16.672 -1.859 1.677 1 98 257 SER B CA 1
ATOM 5495 C C . SER B 1 257 ? 15.641 -0.916 1.065 1 98 257 SER B C 1
ATOM 5497 O O . SER B 1 257 ? 14.602 -1.358 0.579 1 98 257 SER B O 1
ATOM 5499 N N . GLN B 1 258 ? 15.898 0.364 1.046 1 95.44 258 GLN B N 1
ATOM 5500 C CA . GLN B 1 258 ? 14.953 1.329 0.497 1 95.44 258 GLN B CA 1
ATOM 5501 C C . GLN B 1 258 ? 14.703 1.075 -0.988 1 95.44 258 GLN B C 1
ATOM 5503 O O . GLN B 1 258 ? 13.578 1.207 -1.466 1 95.44 258 GLN B O 1
ATOM 5508 N N . GLY B 1 259 ? 15.789 0.738 -1.699 1 94.56 259 GLY B N 1
ATOM 5509 C CA . GLY B 1 259 ? 15.625 0.421 -3.107 1 94.56 259 GLY B CA 1
ATOM 5510 C C . GLY B 1 259 ? 14.703 -0.762 -3.35 1 94.56 259 GLY B C 1
ATOM 5511 O O . GLY B 1 259 ? 13.93 -0.769 -4.309 1 94.56 259 GLY B O 1
ATOM 5512 N N . LEU B 1 260 ? 14.75 -1.756 -2.488 1 95.69 260 LEU B N 1
ATOM 5513 C CA . LEU B 1 260 ? 13.883 -2.928 -2.578 1 95.69 260 LEU B CA 1
ATOM 5514 C C . LEU B 1 260 ? 12.438 -2.566 -2.248 1 95.69 260 LEU B C 1
ATOM 5516 O O . LEU B 1 260 ? 11.516 -3 -2.936 1 95.69 260 LEU B O 1
ATOM 5520 N N . ILE B 1 261 ? 12.266 -1.729 -1.248 1 95.31 261 ILE B N 1
ATOM 5521 C CA . ILE B 1 261 ? 10.938 -1.343 -0.781 1 95.31 261 ILE B CA 1
ATOM 5522 C C . ILE B 1 261 ? 10.258 -0.46 -1.826 1 95.31 261 ILE B C 1
ATOM 5524 O O . ILE B 1 261 ? 9.047 -0.566 -2.049 1 95.31 261 ILE B O 1
ATOM 5528 N N . ASP B 1 262 ? 11.039 0.358 -2.504 1 90.31 262 ASP B N 1
ATOM 5529 C CA . ASP B 1 262 ? 10.508 1.273 -3.51 1 90.31 262 ASP B CA 1
ATOM 5530 C C . ASP B 1 262 ? 9.883 0.509 -4.672 1 90.31 262 ASP B C 1
ATOM 5532 O O . ASP B 1 262 ? 9.039 1.047 -5.395 1 90.31 262 ASP B O 1
ATOM 5536 N N . MET B 1 263 ? 10.234 -0.685 -4.789 1 83.25 263 MET B N 1
ATOM 5537 C CA . MET B 1 263 ? 9.695 -1.493 -5.879 1 83.25 263 MET B CA 1
ATOM 5538 C C . MET B 1 263 ? 8.25 -1.89 -5.594 1 83.25 263 MET B C 1
ATOM 5540 O O . MET B 1 263 ? 7.535 -2.322 -6.5 1 83.25 263 MET B O 1
ATOM 5544 N N . ALA B 1 264 ? 7.816 -1.756 -4.336 1 83.19 264 ALA B N 1
ATOM 5545 C CA . ALA B 1 264 ? 6.418 -2.014 -3.994 1 83.19 264 ALA B CA 1
ATOM 5546 C C . ALA B 1 264 ? 5.512 -0.912 -4.531 1 83.19 264 ALA B C 1
ATOM 5548 O O . ALA B 1 264 ? 4.293 -1.094 -4.625 1 83.19 264 ALA B O 1
ATOM 5549 N N . LYS B 1 265 ? 6.055 0.257 -4.816 1 80.62 265 LYS B N 1
ATOM 5550 C CA . LYS B 1 265 ? 5.371 1.382 -5.449 1 80.62 265 LYS B CA 1
ATOM 5551 C C . LYS B 1 265 ? 4.219 1.882 -4.586 1 80.62 265 LYS B C 1
ATOM 5553 O O . LYS B 1 265 ? 3.107 2.088 -5.082 1 80.62 265 LYS B O 1
ATOM 5558 N N . ASP B 1 266 ? 4.391 1.908 -3.262 1 86.75 266 ASP B N 1
ATOM 5559 C CA . ASP B 1 266 ? 3.447 2.555 -2.354 1 86.75 266 ASP B CA 1
ATOM 5560 C C . ASP B 1 266 ? 3.777 4.035 -2.184 1 86.75 266 ASP B C 1
ATOM 5562 O O . ASP B 1 266 ? 4.723 4.391 -1.477 1 86.75 266 ASP B O 1
ATOM 5566 N N . ALA B 1 267 ? 2.934 4.855 -2.74 1 83.19 267 ALA B N 1
ATOM 5567 C CA . ALA B 1 267 ? 3.217 6.289 -2.762 1 83.19 267 ALA B CA 1
ATOM 5568 C C . ALA B 1 267 ? 2.963 6.918 -1.394 1 83.19 267 ALA B C 1
ATOM 5570 O O . ALA B 1 267 ? 3.441 8.016 -1.11 1 83.19 267 ALA B O 1
ATOM 5571 N N . THR B 1 268 ? 2.256 6.285 -0.492 1 89.38 268 THR B N 1
ATOM 5572 C CA . THR B 1 268 ? 1.913 6.84 0.812 1 89.38 268 THR B CA 1
ATOM 5573 C C . THR B 1 268 ? 3.031 6.59 1.818 1 89.38 268 THR B C 1
ATOM 5575 O O . THR B 1 268 ? 3.152 7.309 2.812 1 89.38 268 THR B O 1
ATOM 5578 N N . GLY B 1 269 ? 3.758 5.516 1.623 1 93.88 269 GLY B N 1
ATOM 5579 C CA . GLY B 1 269 ? 4.809 5.121 2.547 1 93.88 269 GLY B CA 1
ATOM 5580 C C . GLY B 1 269 ? 4.324 4.203 3.65 1 93.88 269 GLY B C 1
ATOM 5581 O O . GLY B 1 269 ? 5.098 3.809 4.523 1 93.88 269 GLY B O 1
ATOM 5582 N N . LEU B 1 270 ? 3.049 3.822 3.648 1 96.06 270 LEU B N 1
ATOM 5583 C CA . LEU B 1 270 ? 2.5 2.961 4.691 1 96.06 270 LEU B CA 1
ATOM 5584 C C . LEU B 1 270 ? 3.213 1.612 4.711 1 96.06 270 LEU B C 1
ATOM 5586 O O . LEU B 1 270 ? 3.686 1.173 5.762 1 96.06 270 LEU B O 1
ATOM 5590 N N . ALA B 1 271 ? 3.34 0.986 3.553 1 96 271 ALA B N 1
ATOM 5591 C CA . ALA B 1 271 ? 4.012 -0.309 3.479 1 96 271 ALA B CA 1
ATOM 5592 C C . ALA B 1 271 ? 5.473 -0.194 3.9 1 96 271 ALA B C 1
ATOM 5594 O O . ALA B 1 271 ? 6.008 -1.087 4.562 1 96 271 ALA B O 1
ATOM 5595 N N . ASP B 1 272 ? 6.105 0.941 3.516 1 96.56 272 ASP B N 1
ATOM 5596 C CA . ASP B 1 272 ? 7.496 1.171 3.898 1 96.56 272 ASP B CA 1
ATOM 5597 C C . ASP B 1 272 ? 7.656 1.144 5.418 1 96.56 272 ASP B C 1
ATOM 5599 O O . ASP B 1 272 ? 8.492 0.406 5.945 1 96.56 272 ASP B O 1
ATOM 5603 N N . ASN B 1 273 ? 6.84 1.962 6.043 1 97.75 273 ASN B N 1
ATOM 5604 C CA . ASN B 1 273 ? 6.922 2.08 7.496 1 97.75 273 ASN B CA 1
ATOM 5605 C C . ASN B 1 273 ? 6.641 0.747 8.188 1 97.75 273 ASN B C 1
ATOM 5607 O O . ASN B 1 273 ? 7.336 0.374 9.133 1 97.75 273 ASN B O 1
ATOM 5611 N N . LEU B 1 274 ? 5.688 0.005 7.676 1 97.81 274 LEU B N 1
ATOM 5612 C CA . LEU B 1 274 ? 5.316 -1.271 8.273 1 97.81 274 LEU B CA 1
ATOM 5613 C C . LEU B 1 274 ? 6.418 -2.309 8.07 1 97.81 274 LEU B C 1
ATOM 5615 O O . LEU B 1 274 ? 6.723 -3.082 8.984 1 97.81 274 LEU B O 1
ATOM 5619 N N . LEU B 1 275 ? 7.004 -2.344 6.875 1 98.31 275 LEU B N 1
ATOM 5620 C CA . LEU B 1 275 ? 8.078 -3.287 6.578 1 98.31 275 LEU B CA 1
ATOM 5621 C C . LEU B 1 275 ? 9.305 -3.004 7.441 1 98.31 275 LEU B C 1
ATOM 5623 O O . LEU B 1 275 ? 9.898 -3.926 8 1 98.31 275 LEU B O 1
ATOM 5627 N N . TYR B 1 276 ? 9.656 -1.762 7.59 1 98.25 276 TYR B N 1
ATOM 5628 C CA . TYR B 1 276 ? 10.797 -1.417 8.438 1 98.25 276 TYR B CA 1
ATOM 5629 C C . TYR B 1 276 ? 10.523 -1.791 9.891 1 98.25 276 TYR B C 1
ATOM 5631 O O . TYR B 1 276 ? 11.414 -2.301 10.578 1 98.25 276 TYR B O 1
ATOM 5639 N N . ARG B 1 277 ? 9.297 -1.559 10.312 1 98.19 277 ARG B N 1
ATOM 5640 C CA . ARG B 1 277 ? 8.945 -1.885 11.695 1 98.19 277 ARG B CA 1
ATOM 5641 C C . ARG B 1 277 ? 9.016 -3.389 11.938 1 98.19 277 ARG B C 1
ATOM 5643 O O . ARG B 1 277 ? 9.453 -3.832 13 1 98.19 277 ARG B O 1
ATOM 5650 N N . LEU B 1 278 ? 8.648 -4.168 10.969 1 98 278 LEU B N 1
ATOM 5651 C CA . LEU B 1 278 ? 8.516 -5.609 11.133 1 98 278 LEU B CA 1
ATOM 5652 C C . LEU B 1 278 ? 9.867 -6.301 10.977 1 98 278 LEU B C 1
ATOM 5654 O O . LEU B 1 278 ? 10.156 -7.27 11.68 1 98 278 LEU B O 1
ATOM 5658 N N . LEU B 1 279 ? 10.789 -5.781 10.117 1 98.5 279 LEU B N 1
ATOM 5659 C CA . LEU B 1 279 ? 11.875 -6.629 9.641 1 98.5 279 LEU B CA 1
ATOM 5660 C C . LEU B 1 279 ? 13.227 -6.113 10.133 1 98.5 279 LEU B C 1
ATOM 5662 O O . LEU B 1 279 ? 14.227 -6.824 10.07 1 98.5 279 LEU B O 1
ATOM 5666 N N . PHE B 1 280 ? 13.25 -4.836 10.633 1 98.25 280 PHE B N 1
ATOM 5667 C CA . PHE B 1 280 ? 14.547 -4.246 10.938 1 98.25 280 PHE B CA 1
ATOM 5668 C C . PHE B 1 280 ? 14.523 -3.58 12.312 1 98.25 280 PHE B C 1
ATOM 5670 O O . PHE B 1 280 ? 13.461 -3.184 12.797 1 98.25 280 PHE B O 1
ATOM 5677 N N . THR B 1 281 ? 15.688 -3.494 12.914 1 97.12 281 THR B N 1
ATOM 5678 C CA . THR B 1 281 ? 15.906 -2.602 14.047 1 97.12 281 THR B CA 1
ATOM 5679 C C . THR B 1 281 ? 16.562 -1.303 13.586 1 97.12 281 THR B C 1
ATOM 5681 O O . THR B 1 281 ? 17.219 -1.265 12.539 1 97.12 281 THR B O 1
ATOM 5684 N N . ARG B 1 282 ? 16.344 -0.332 14.391 1 95.75 282 ARG B N 1
ATOM 5685 C CA . ARG B 1 282 ? 16.969 0.952 14.086 1 95.75 282 ARG B CA 1
ATOM 5686 C C . ARG B 1 282 ? 18.484 0.809 13.953 1 95.75 282 ARG B C 1
ATOM 5688 O O . ARG B 1 282 ? 19.078 1.336 13.016 1 95.75 282 ARG B O 1
ATOM 5695 N N . GLN B 1 283 ? 19.094 0.07 14.844 1 96.75 283 GLN B N 1
ATOM 5696 C CA . GLN B 1 283 ? 20.547 -0.116 14.852 1 96.75 283 GLN B CA 1
ATOM 5697 C C . GLN B 1 283 ? 21.031 -0.78 13.562 1 96.75 283 GLN B C 1
ATOM 5699 O O . GLN B 1 283 ? 22.016 -0.354 12.969 1 96.75 283 GLN B O 1
ATOM 5704 N N . LEU B 1 284 ? 20.297 -1.756 13.125 1 97.88 284 LEU B N 1
ATOM 5705 C CA . LEU B 1 284 ? 20.656 -2.471 11.906 1 97.88 284 LEU B CA 1
ATOM 5706 C C . LEU B 1 284 ? 20.531 -1.562 10.688 1 97.88 284 LEU B C 1
ATOM 5708 O O . LEU B 1 284 ? 21.422 -1.538 9.828 1 97.88 284 LEU B O 1
ATOM 5712 N N . LEU B 1 285 ? 19.484 -0.766 10.617 1 97.56 285 LEU B N 1
ATOM 5713 C CA . LEU B 1 285 ? 19.203 0.12 9.492 1 97.56 285 LEU B CA 1
ATOM 5714 C C . LEU B 1 285 ? 20.297 1.169 9.344 1 97.56 285 LEU B C 1
ATOM 5716 O O . LEU B 1 285 ? 20.672 1.548 8.227 1 97.56 285 LEU B O 1
ATOM 5720 N N . GLU B 1 286 ? 20.844 1.617 10.438 1 95.5 286 GLU B N 1
ATOM 5721 C CA . GLU B 1 286 ? 21.828 2.695 10.43 1 95.5 286 GLU B CA 1
ATOM 5722 C C . GLU B 1 286 ? 23.25 2.148 10.289 1 95.5 286 GLU B C 1
ATOM 5724 O O . GLU B 1 286 ? 24.203 2.916 10.195 1 95.5 286 GLU B O 1
ATOM 5729 N N . SER B 1 287 ? 23.375 0.854 10.141 1 97.56 287 SER B N 1
ATOM 5730 C CA . SER B 1 287 ? 24.672 0.201 10.031 1 97.56 287 SER B CA 1
ATOM 5731 C C . SER B 1 287 ? 24.984 -0.185 8.586 1 97.56 287 SER B C 1
ATOM 5733 O O . SER B 1 287 ? 24.203 0.113 7.68 1 97.56 287 SER B O 1
ATOM 5735 N N . HIS B 1 288 ? 26.156 -0.765 8.414 1 97.38 288 HIS B N 1
ATOM 5736 C CA . HIS B 1 288 ? 26.562 -1.357 7.145 1 97.38 288 HIS B CA 1
ATOM 5737 C C . HIS B 1 288 ? 26.688 -2.873 7.258 1 97.38 288 HIS B C 1
ATOM 5739 O O . HIS B 1 288 ? 27.438 -3.496 6.516 1 97.38 288 HIS B O 1
ATOM 5745 N N . ALA B 1 289 ? 25.906 -3.404 8.266 1 97.06 289 ALA B N 1
ATOM 5746 C CA . ALA B 1 289 ? 26 -4.828 8.57 1 97.06 289 ALA B CA 1
ATOM 5747 C C . ALA B 1 289 ? 25.094 -5.656 7.668 1 97.06 289 ALA B C 1
ATOM 5749 O O . ALA B 1 289 ? 24.172 -6.324 8.148 1 97.06 289 ALA B O 1
ATOM 5750 N N . HIS B 1 290 ? 25.422 -5.801 6.434 1 97.31 290 HIS B N 1
ATOM 5751 C CA . HIS B 1 290 ? 24.594 -6.453 5.426 1 97.31 290 HIS B CA 1
ATOM 5752 C C . HIS B 1 290 ? 24.469 -7.945 5.695 1 97.31 290 HIS B C 1
ATOM 5754 O O . HIS B 1 290 ? 23.422 -8.547 5.43 1 97.31 290 HIS B O 1
ATOM 5760 N N . LYS B 1 291 ? 25.516 -8.562 6.199 1 95.94 291 LYS B N 1
ATOM 5761 C CA . LYS B 1 291 ? 25.438 -9.977 6.555 1 95.94 291 LYS B CA 1
ATOM 5762 C C . LYS B 1 291 ? 24.359 -10.211 7.621 1 95.94 291 LYS B C 1
ATOM 5764 O O . LYS B 1 291 ? 23.562 -11.141 7.512 1 95.94 291 LYS B O 1
ATOM 5769 N N . ALA B 1 292 ? 24.375 -9.312 8.594 1 96.75 292 ALA B N 1
ATOM 5770 C CA . ALA B 1 292 ? 23.375 -9.406 9.656 1 96.75 292 ALA B CA 1
ATOM 5771 C C . ALA B 1 292 ? 21.984 -9.102 9.133 1 96.75 292 ALA B C 1
ATOM 5773 O O . ALA B 1 292 ? 20.984 -9.625 9.648 1 96.75 292 ALA B O 1
ATOM 5774 N N . ALA B 1 293 ? 21.828 -8.305 8.062 1 98.25 293 ALA B N 1
ATOM 5775 C CA . ALA B 1 293 ? 20.547 -7.859 7.516 1 98.25 293 ALA B CA 1
ATOM 5776 C C . ALA B 1 293 ? 20.031 -8.844 6.473 1 98.25 293 ALA B C 1
ATOM 5778 O O . ALA B 1 293 ? 18.891 -8.734 6.023 1 98.25 293 ALA B O 1
ATOM 5779 N N . LEU B 1 294 ? 20.812 -9.852 6.113 1 98.25 294 LEU B N 1
ATOM 5780 C CA . LEU B 1 294 ? 20.5 -10.727 4.992 1 98.25 294 LEU B CA 1
ATOM 5781 C C . LEU B 1 294 ? 19.156 -11.422 5.203 1 98.25 294 LEU B C 1
ATOM 5783 O O . LEU B 1 294 ? 18.328 -11.469 4.297 1 98.25 294 LEU B O 1
ATOM 5787 N N . PRO B 1 295 ? 18.891 -11.961 6.438 1 98.62 295 PRO B N 1
ATOM 5788 C CA . PRO B 1 295 ? 17.578 -12.578 6.629 1 98.62 295 PRO B CA 1
ATOM 5789 C C . PRO B 1 295 ? 16.422 -11.602 6.379 1 98.62 295 PRO B C 1
ATOM 5791 O O . PRO B 1 295 ? 15.398 -11.984 5.809 1 98.62 295 PRO B O 1
ATOM 5794 N N . ALA B 1 296 ? 16.625 -10.336 6.766 1 98.75 296 ALA B N 1
ATOM 5795 C CA . ALA B 1 296 ? 15.602 -9.32 6.531 1 98.75 296 ALA B CA 1
ATOM 5796 C C . ALA B 1 296 ? 15.438 -9.031 5.043 1 98.75 296 ALA B C 1
ATOM 5798 O O . ALA B 1 296 ? 14.32 -8.805 4.566 1 98.75 296 ALA B O 1
ATOM 5799 N N . TYR B 1 297 ? 16.547 -9.055 4.277 1 98.69 297 TYR B N 1
ATOM 5800 C CA . TYR B 1 297 ? 16.484 -8.852 2.834 1 98.69 297 TYR B CA 1
ATOM 5801 C C . TYR B 1 297 ? 15.664 -9.961 2.174 1 98.69 297 TYR B C 1
ATOM 5803 O O . TYR B 1 297 ? 14.852 -9.688 1.286 1 98.69 297 TYR B O 1
ATOM 5811 N N . PHE B 1 298 ? 15.859 -11.195 2.652 1 98.81 298 PHE B N 1
ATOM 5812 C CA . PHE B 1 298 ? 15.117 -12.336 2.131 1 98.81 298 PHE B CA 1
ATOM 5813 C C . PHE B 1 298 ? 13.625 -12.18 2.41 1 98.81 298 PHE B C 1
ATOM 5815 O O . PHE B 1 298 ? 12.797 -12.344 1.512 1 98.81 298 PHE B O 1
ATOM 5822 N N . ASP B 1 299 ? 13.289 -11.836 3.617 1 98.81 299 ASP B N 1
ATOM 5823 C CA . ASP B 1 299 ? 11.883 -11.695 3.979 1 98.81 299 ASP B CA 1
ATOM 5824 C C . ASP B 1 299 ? 11.25 -10.5 3.271 1 98.81 299 ASP B C 1
ATOM 5826 O O . ASP B 1 299 ? 10.094 -10.562 2.85 1 98.81 299 ASP B O 1
ATOM 5830 N N . LEU B 1 300 ? 12.031 -9.438 3.16 1 98.62 300 LEU B N 1
ATOM 5831 C CA . LEU B 1 300 ? 11.555 -8.227 2.488 1 98.62 300 LEU B CA 1
ATOM 5832 C C . LEU B 1 300 ? 11.141 -8.531 1.053 1 98.62 300 LEU B C 1
ATOM 5834 O O . LEU B 1 300 ? 10.008 -8.258 0.657 1 98.62 300 LEU B O 1
ATOM 5838 N N . THR B 1 301 ? 11.984 -9.148 0.286 1 98.44 301 THR B N 1
ATOM 5839 C CA . THR B 1 301 ? 11.727 -9.43 -1.122 1 98.44 301 THR B CA 1
ATOM 5840 C C . THR B 1 301 ? 10.656 -10.508 -1.273 1 98.44 301 THR B C 1
ATOM 5842 O O . THR B 1 301 ? 9.781 -10.398 -2.135 1 98.44 301 THR B O 1
ATOM 5845 N N . SER B 1 302 ? 10.672 -11.523 -0.392 1 98.5 302 SER B N 1
ATOM 5846 C CA . SER B 1 302 ? 9.672 -12.578 -0.458 1 98.5 302 SER B CA 1
ATOM 5847 C C . SER B 1 302 ? 8.281 -12.039 -0.127 1 98.5 302 SER B C 1
ATOM 5849 O O . SER B 1 302 ? 7.297 -12.406 -0.773 1 98.5 302 SER B O 1
ATOM 5851 N N . THR B 1 303 ? 8.242 -11.18 0.894 1 98.19 303 THR B N 1
ATOM 5852 C CA . THR B 1 303 ? 6.965 -10.633 1.341 1 98.19 303 THR B CA 1
ATOM 5853 C C . THR B 1 303 ? 6.344 -9.758 0.26 1 98.19 303 THR B C 1
ATOM 5855 O O . THR B 1 303 ? 5.199 -9.977 -0.144 1 98.19 303 THR B O 1
ATOM 5858 N N . ILE B 1 304 ? 7.074 -8.828 -0.286 1 97.19 304 ILE B N 1
ATOM 5859 C CA . ILE B 1 304 ? 6.551 -7.824 -1.205 1 97.19 304 ILE B CA 1
ATOM 5860 C C . ILE B 1 304 ? 6.168 -8.484 -2.529 1 97.19 304 ILE B C 1
ATOM 5862 O O . ILE B 1 304 ? 5.082 -8.234 -3.059 1 97.19 304 ILE B O 1
ATOM 5866 N N . TYR B 1 305 ? 6.941 -9.43 -2.994 1 96.5 305 TYR B N 1
ATOM 5867 C CA . TYR B 1 305 ? 6.836 -9.789 -4.402 1 96.5 305 TYR B CA 1
ATOM 5868 C C . TYR B 1 305 ? 6.09 -11.109 -4.574 1 96.5 305 TYR B C 1
ATOM 5870 O O . TYR B 1 305 ? 5.523 -11.375 -5.637 1 96.5 305 TYR B O 1
ATOM 5878 N N . MET B 1 306 ? 6.113 -11.922 -3.502 1 97.69 306 MET B N 1
ATOM 5879 C CA . MET B 1 306 ? 5.586 -13.266 -3.758 1 97.69 306 MET B CA 1
ATOM 5880 C C . MET B 1 306 ? 4.594 -13.672 -2.676 1 97.69 306 MET B C 1
ATOM 5882 O O . MET B 1 306 ? 3.43 -13.953 -2.969 1 97.69 306 MET B O 1
ATOM 5886 N N . LYS B 1 307 ? 4.961 -13.562 -1.425 1 98.44 307 LYS B N 1
ATOM 5887 C CA . LYS B 1 307 ? 4.164 -14.156 -0.355 1 98.44 307 LYS B CA 1
ATOM 5888 C C . LYS B 1 307 ? 2.887 -13.359 -0.115 1 98.44 307 LYS B C 1
ATOM 5890 O O . LYS B 1 307 ? 1.797 -13.93 -0.042 1 98.44 307 LYS B O 1
ATOM 5895 N N . SER B 1 308 ? 3.033 -12.07 -0.01 1 97.94 308 SER B N 1
ATOM 5896 C CA . SER B 1 308 ? 1.854 -11.258 0.278 1 97.94 308 SER B CA 1
ATOM 5897 C C . SER B 1 308 ? 0.805 -11.398 -0.82 1 97.94 308 SER B C 1
ATOM 5899 O O . SER B 1 308 ? -0.382 -11.57 -0.535 1 97.94 308 SER B O 1
ATOM 5901 N N . PRO B 1 309 ? 1.226 -11.367 -2.094 1 97.5 309 PRO B N 1
ATOM 5902 C CA . PRO B 1 309 ? 0.232 -11.547 -3.154 1 97.5 309 PRO B CA 1
ATOM 5903 C C . PRO B 1 309 ? -0.464 -12.906 -3.084 1 97.5 309 PRO B C 1
ATOM 5905 O O . PRO B 1 309 ? -1.671 -13 -3.322 1 97.5 309 PRO B O 1
ATOM 5908 N N . VAL B 1 310 ? 0.243 -13.922 -2.762 1 98.69 310 VAL B N 1
ATOM 5909 C CA . VAL B 1 310 ? -0.323 -15.266 -2.641 1 98.69 310 VAL B CA 1
ATOM 5910 C C . VAL B 1 310 ? -1.309 -15.305 -1.476 1 98.69 310 VAL B C 1
ATOM 5912 O O . VAL B 1 310 ? -2.424 -15.812 -1.614 1 98.69 310 VAL B O 1
ATOM 5915 N N . ILE B 1 311 ? -0.912 -14.727 -0.396 1 98.62 311 ILE B N 1
ATOM 5916 C CA . ILE B 1 311 ? -1.756 -14.703 0.794 1 98.62 311 ILE B CA 1
ATOM 5917 C C . ILE B 1 311 ? -3.02 -13.891 0.511 1 98.62 311 ILE B C 1
ATOM 5919 O O . ILE B 1 311 ? -4.121 -14.297 0.888 1 98.62 311 ILE B O 1
ATOM 5923 N N . SER B 1 312 ? -2.867 -12.797 -0.162 1 97.5 312 SER B N 1
ATOM 5924 C CA . SER B 1 312 ? -4.012 -11.961 -0.518 1 97.5 312 SER B CA 1
ATOM 5925 C C . SER B 1 312 ? -5 -12.727 -1.395 1 97.5 312 SER B C 1
ATOM 5927 O O . SER B 1 312 ? -6.211 -12.672 -1.17 1 97.5 312 SER B O 1
ATOM 5929 N N . LEU B 1 313 ? -4.457 -13.422 -2.393 1 97.19 313 LEU B N 1
ATOM 5930 C CA . LEU B 1 313 ? -5.332 -14.227 -3.242 1 97.19 313 LEU B CA 1
ATOM 5931 C C . LEU B 1 313 ? -6.105 -15.25 -2.418 1 97.19 313 LEU B C 1
ATOM 5933 O O . LEU B 1 313 ? -7.328 -15.344 -2.523 1 97.19 313 LEU B O 1
ATOM 5937 N N . ALA B 1 314 ? -5.418 -15.961 -1.573 1 97.38 314 ALA B N 1
ATOM 5938 C CA . ALA B 1 314 ? -6.012 -17.031 -0.769 1 97.38 314 ALA B CA 1
ATOM 5939 C C . ALA B 1 314 ? -7.074 -16.469 0.177 1 97.38 314 ALA B C 1
ATOM 5941 O O . ALA B 1 314 ? -8.195 -16.984 0.236 1 97.38 314 ALA B O 1
ATOM 5942 N N . THR B 1 315 ? -6.738 -15.414 0.858 1 95.56 315 THR B N 1
ATOM 5943 C CA . THR B 1 315 ? -7.629 -14.875 1.882 1 95.56 315 THR B CA 1
ATOM 5944 C C . THR B 1 315 ? -8.859 -14.227 1.246 1 95.56 315 THR B C 1
ATOM 5946 O O . THR B 1 315 ? -9.977 -14.375 1.744 1 95.56 315 THR B O 1
ATOM 5949 N N . LYS B 1 316 ? -8.641 -13.523 0.173 1 93.5 316 LYS B N 1
ATOM 5950 C CA . LYS B 1 316 ? -9.758 -12.859 -0.502 1 93.5 316 LYS B CA 1
ATOM 5951 C C . LYS B 1 316 ? -10.719 -13.883 -1.093 1 93.5 316 LYS B C 1
ATOM 5953 O O . LYS B 1 316 ? -11.938 -13.734 -0.974 1 93.5 316 LYS B O 1
ATOM 5958 N N . LEU B 1 317 ? -10.203 -14.914 -1.717 1 94.19 317 LEU B N 1
ATOM 5959 C CA . LEU B 1 317 ? -11.07 -15.945 -2.279 1 94.19 317 LEU B CA 1
ATOM 5960 C C . LEU B 1 317 ? -11.789 -16.719 -1.175 1 94.19 317 LEU B C 1
ATOM 5962 O O . LEU B 1 317 ? -12.961 -17.062 -1.32 1 94.19 317 LEU B O 1
ATOM 5966 N N . PHE B 1 318 ? -11.109 -16.969 -0.053 1 94.12 318 PHE B N 1
ATOM 5967 C CA . PHE B 1 318 ? -11.703 -17.672 1.077 1 94.12 318 PHE B CA 1
ATOM 5968 C C . PHE B 1 318 ? -12.844 -16.859 1.687 1 94.12 318 PHE B C 1
ATOM 5970 O O . PHE B 1 318 ? -13.898 -17.406 2.006 1 94.12 318 PHE B O 1
ATOM 5977 N N . THR B 1 319 ? -12.633 -15.57 1.816 1 88.62 319 THR B N 1
ATOM 5978 C CA . THR B 1 319 ? -13.578 -14.719 2.535 1 88.62 319 THR B CA 1
ATOM 5979 C C . THR B 1 319 ? -14.781 -14.383 1.66 1 88.62 319 THR B C 1
ATOM 5981 O O . THR B 1 319 ? -15.891 -14.219 2.164 1 88.62 319 THR B O 1
ATOM 5984 N N . HIS B 1 320 ? -14.703 -14.148 0.405 1 83 320 HIS B N 1
ATOM 5985 C CA . HIS B 1 320 ? -15.805 -13.75 -0.47 1 83 320 HIS B CA 1
ATOM 5986 C C . HIS B 1 320 ? -16.703 -14.938 -0.799 1 83 320 HIS B C 1
ATOM 5988 O O . HIS B 1 320 ? -17.906 -14.766 -0.989 1 83 320 HIS B O 1
ATOM 5994 N N . ARG B 1 321 ? -16.234 -16.047 -1.146 1 69.25 321 ARG B N 1
ATOM 5995 C CA . ARG B 1 321 ? -17.109 -17.172 -1.477 1 69.25 321 ARG B CA 1
ATOM 5996 C C . ARG B 1 321 ? -16.5 -18.5 -1.028 1 69.25 321 ARG B C 1
ATOM 5998 O O . ARG B 1 321 ? -15.695 -19.094 -1.746 1 69.25 321 ARG B O 1
ATOM 6005 N N . SER B 1 322 ? -16.953 -18.906 0.026 1 62.91 322 SER B N 1
ATOM 6006 C CA . SER B 1 322 ? -16.297 -20 0.745 1 62.91 322 SER B CA 1
ATOM 6007 C C . SER B 1 322 ? -16.781 -21.359 0.262 1 62.91 322 SER B C 1
ATOM 6009 O O . SER B 1 322 ? -16.484 -22.375 0.873 1 62.91 322 SER B O 1
ATOM 6011 N N . ASP B 1 323 ? -17.312 -21.344 -0.92 1 82.81 323 ASP B N 1
ATOM 6012 C CA . ASP B 1 323 ? -17.906 -22.625 -1.264 1 82.81 323 ASP B CA 1
ATOM 6013 C C . ASP B 1 323 ? -16.859 -23.625 -1.737 1 82.81 323 ASP B C 1
ATOM 6015 O O . ASP B 1 323 ? -17.094 -24.828 -1.756 1 82.81 323 ASP B O 1
ATOM 6019 N N . ALA B 1 324 ? -15.758 -23.172 -2.131 1 92.44 324 ALA B N 1
ATOM 6020 C CA . ALA B 1 324 ? -14.688 -24.062 -2.578 1 92.44 324 ALA B CA 1
ATOM 6021 C C . ALA B 1 324 ? -13.484 -23.969 -1.647 1 92.44 324 ALA B C 1
ATOM 6023 O O . ALA B 1 324 ? -13.141 -22.891 -1.158 1 92.44 324 ALA B O 1
ATOM 6024 N N . PRO B 1 325 ? -12.852 -25.109 -1.382 1 96.38 325 PRO B N 1
ATOM 6025 C CA . PRO B 1 325 ? -11.695 -25.109 -0.474 1 96.38 325 PRO B CA 1
ATOM 6026 C C . PRO B 1 325 ? -10.484 -24.391 -1.057 1 96.38 325 PRO B C 1
ATOM 6028 O O . PRO B 1 325 ? -10.297 -24.375 -2.275 1 96.38 325 PRO B O 1
ATOM 6031 N N . VAL B 1 326 ? -9.781 -23.734 -0.192 1 97.31 326 VAL B N 1
ATOM 6032 C CA . VAL B 1 326 ? -8.523 -23.078 -0.534 1 97.31 326 VAL B CA 1
ATOM 6033 C C . VAL B 1 326 ? -7.383 -23.719 0.267 1 97.31 326 VAL B C 1
ATOM 6035 O O . VAL B 1 326 ? -7.449 -23.797 1.495 1 97.31 326 VAL B O 1
ATOM 6038 N N . TYR B 1 327 ? -6.395 -24.25 -0.438 1 98.31 327 TYR B N 1
ATOM 6039 C CA . TYR B 1 327 ? -5.191 -24.797 0.174 1 98.31 327 TYR B CA 1
ATOM 6040 C C . TYR B 1 327 ? -3.996 -23.875 -0.045 1 98.31 327 TYR B C 1
ATOM 6042 O O . TYR B 1 327 ? -3.766 -23.406 -1.16 1 98.31 327 TYR B O 1
ATOM 6050 N N . VAL B 1 328 ? -3.279 -23.562 1.053 1 98.75 328 VAL B N 1
ATOM 6051 C CA . VAL B 1 328 ? -2.07 -22.75 0.944 1 98.75 328 VAL B CA 1
ATOM 6052 C C . VAL B 1 328 ? -0.857 -23.562 1.377 1 98.75 328 VAL B C 1
ATOM 6054 O O . VAL B 1 328 ? -0.896 -24.25 2.402 1 98.75 328 VAL B O 1
ATOM 6057 N N . TYR B 1 329 ? 0.219 -23.469 0.562 1 98.75 329 TYR B N 1
ATOM 6058 C CA . TYR B 1 329 ? 1.413 -24.219 0.948 1 98.75 329 TYR B CA 1
ATOM 6059 C C . TYR B 1 329 ? 2.641 -23.312 0.95 1 98.75 329 TYR B C 1
ATOM 6061 O O . TYR B 1 329 ? 2.656 -22.266 0.287 1 98.75 329 TYR B O 1
ATOM 6069 N N . SER B 1 330 ? 3.545 -23.625 1.74 1 98.81 330 SER B N 1
ATOM 6070 C CA . SER B 1 330 ? 4.93 -23.156 1.69 1 98.81 330 SER B CA 1
ATOM 6071 C C . SER B 1 330 ? 5.883 -24.312 1.359 1 98.81 330 SER B C 1
ATOM 6073 O O . SER B 1 330 ? 6.023 -25.25 2.141 1 98.81 330 SER B O 1
ATOM 6075 N N . PHE B 1 331 ? 6.441 -24.266 0.141 1 98.81 331 PHE B N 1
ATOM 6076 C CA . PHE B 1 331 ? 7.461 -25.25 -0.206 1 98.81 331 PHE B CA 1
ATOM 6077 C C . PHE B 1 331 ? 8.766 -24.969 0.531 1 98.81 331 PHE B C 1
ATOM 6079 O O . PHE B 1 331 ? 9.359 -23.906 0.361 1 98.81 331 PHE B O 1
ATOM 6086 N N . GLU B 1 332 ? 9.281 -25.938 1.281 1 98.25 332 GLU B N 1
ATOM 6087 C CA . GLU B 1 332 ? 10.375 -25.641 2.195 1 98.25 332 GLU B CA 1
ATOM 6088 C C . GLU B 1 332 ? 11.5 -26.656 2.07 1 98.25 332 GLU B C 1
ATOM 6090 O O . GLU B 1 332 ? 12.391 -26.719 2.922 1 98.25 332 GLU B O 1
ATOM 6095 N N . TYR B 1 333 ? 11.492 -27.469 0.997 1 97.88 333 TYR B N 1
ATOM 6096 C CA . TYR B 1 333 ? 12.516 -28.469 0.769 1 97.88 333 TYR B CA 1
ATOM 6097 C C . TYR B 1 333 ? 13.711 -27.875 0.029 1 97.88 333 TYR B C 1
ATOM 6099 O O . TYR B 1 333 ? 13.555 -27.297 -1.052 1 97.88 333 TYR B O 1
ATOM 6107 N N . GLU B 1 334 ? 14.828 -27.984 0.65 1 95.56 334 GLU B N 1
ATOM 6108 C CA . GLU B 1 334 ? 16.078 -27.578 0.039 1 95.56 334 GLU B CA 1
ATOM 6109 C C . GLU B 1 334 ? 16.875 -28.781 -0.459 1 95.56 334 GLU B C 1
ATOM 6111 O O . GLU B 1 334 ? 17.625 -29.406 0.309 1 95.56 334 GLU B O 1
ATOM 6116 N N . GLY B 1 335 ? 16.766 -29.062 -1.745 1 94.69 335 GLY B N 1
ATOM 6117 C CA . GLY B 1 335 ? 17.422 -30.219 -2.336 1 94.69 335 GLY B CA 1
ATOM 6118 C C . GLY B 1 335 ? 18.781 -29.922 -2.924 1 94.69 335 GLY B C 1
ATOM 6119 O O . GLY B 1 335 ? 19.375 -28.891 -2.605 1 94.69 335 GLY B O 1
ATOM 6120 N N . GLU B 1 336 ? 19.25 -30.875 -3.717 1 93.94 336 GLU B N 1
ATOM 6121 C CA . GLU B 1 336 ? 20.594 -30.812 -4.297 1 93.94 336 GLU B CA 1
ATOM 6122 C C . GLU B 1 336 ? 20.672 -29.719 -5.371 1 93.94 336 GLU B C 1
ATOM 6124 O O . GLU B 1 336 ? 21.719 -29.109 -5.559 1 93.94 336 GLU B O 1
ATOM 6129 N N . HIS B 1 337 ? 19.562 -29.531 -6.043 1 93 337 HIS B N 1
ATOM 6130 C CA . HIS B 1 337 ? 19.547 -28.609 -7.172 1 93 337 HIS B CA 1
ATOM 6131 C C . HIS B 1 337 ? 18.766 -27.328 -6.832 1 93 337 HIS B C 1
ATOM 6133 O O . HIS B 1 337 ? 17.875 -27.359 -5.977 1 93 337 HIS B O 1
ATOM 6139 N N . THR B 1 338 ? 19.125 -26.234 -7.449 1 94.5 338 THR B N 1
ATOM 6140 C CA . THR B 1 338 ? 18.438 -24.969 -7.277 1 94.5 338 THR B CA 1
ATOM 6141 C C . THR B 1 338 ? 18.297 -24.25 -8.617 1 94.5 338 THR B C 1
ATOM 6143 O O . THR B 1 338 ? 19.109 -24.422 -9.516 1 94.5 338 THR B O 1
ATOM 6146 N N . ARG B 1 339 ? 17.203 -23.484 -8.688 1 93.44 339 ARG B N 1
ATOM 6147 C CA . ARG B 1 339 ? 17 -22.625 -9.852 1 93.44 339 ARG B CA 1
ATOM 6148 C C . ARG B 1 339 ? 17.609 -21.25 -9.625 1 93.44 339 ARG B C 1
ATOM 6150 O O . ARG B 1 339 ? 17.547 -20.391 -10.5 1 93.44 339 ARG B O 1
ATOM 6157 N N . PHE B 1 340 ? 18.234 -21.047 -8.445 1 95.69 340 PHE B N 1
ATOM 6158 C CA . PHE B 1 340 ? 18.859 -19.766 -8.133 1 95.69 340 PHE B CA 1
ATOM 6159 C C . PHE B 1 340 ? 19.984 -19.453 -9.109 1 95.69 340 PHE B C 1
ATOM 6161 O O . PHE B 1 340 ? 20.859 -20.297 -9.344 1 95.69 340 PHE B O 1
ATOM 6168 N N . GLY B 1 341 ? 19.938 -18.297 -9.664 1 91.31 341 GLY B N 1
ATOM 6169 C CA . GLY B 1 341 ? 20.906 -17.891 -10.664 1 91.31 341 GLY B CA 1
ATOM 6170 C C . GLY B 1 341 ? 20.5 -18.25 -12.078 1 91.31 341 GLY B C 1
ATOM 6171 O O . GLY B 1 341 ? 21.078 -17.75 -13.047 1 91.31 341 GLY B O 1
ATOM 6172 N N . TYR B 1 342 ? 19.5 -19.141 -12.133 1 81.38 342 TYR B N 1
ATOM 6173 C CA . TYR B 1 342 ? 19.016 -19.609 -13.43 1 81.38 342 TYR B CA 1
ATOM 6174 C C . TYR B 1 342 ? 20.156 -20.078 -14.312 1 81.38 342 TYR B C 1
ATOM 6176 O O . TYR B 1 342 ? 21.016 -20.844 -13.875 1 81.38 342 TYR B O 1
ATOM 6184 N N . GLU B 1 343 ? 20.328 -19.781 -15.508 1 75 343 GLU B N 1
ATOM 6185 C CA . GLU B 1 343 ? 21.359 -20.281 -16.406 1 75 343 GLU B CA 1
ATOM 6186 C C . GLU B 1 343 ? 22.625 -19.438 -16.297 1 75 343 GLU B C 1
ATOM 6188 O O . GLU B 1 343 ? 23.641 -19.75 -16.938 1 75 343 GLU B O 1
ATOM 6193 N N . PHE B 1 344 ? 22.594 -18.469 -15.383 1 81.56 344 PHE B N 1
ATOM 6194 C CA . PHE B 1 344 ? 23.688 -17.5 -15.375 1 81.56 344 PHE B CA 1
ATOM 6195 C C . PHE B 1 344 ? 24.641 -17.781 -14.227 1 81.56 344 PHE B C 1
ATOM 6197 O O . PHE B 1 344 ? 25.672 -17.109 -14.086 1 81.56 344 PHE B O 1
ATOM 6204 N N . GLY B 1 345 ? 24.406 -18.797 -13.453 1 87.12 345 GLY B N 1
ATOM 6205 C CA . GLY B 1 345 ? 25.266 -19.062 -12.305 1 87.12 345 GLY B CA 1
ATOM 6206 C C . GLY B 1 345 ? 24.906 -18.203 -11.102 1 87.12 345 GLY B C 1
ATOM 6207 O O . GLY B 1 345 ? 24.141 -17.25 -11.211 1 87.12 345 GLY B O 1
ATOM 6208 N N . ASN B 1 346 ? 25.391 -18.547 -9.906 1 92.5 346 ASN B N 1
ATOM 6209 C CA . ASN B 1 346 ? 25.016 -17.812 -8.695 1 92.5 346 ASN B CA 1
ATOM 6210 C C . ASN B 1 346 ? 26.188 -17.688 -7.734 1 92.5 346 ASN B C 1
ATOM 6212 O O . ASN B 1 346 ? 26.016 -17.281 -6.582 1 92.5 346 ASN B O 1
ATOM 6216 N N . GLU B 1 347 ? 27.438 -17.969 -8.258 1 91.5 347 GLU B N 1
ATOM 6217 C CA . GLU B 1 347 ? 28.609 -18.031 -7.387 1 91.5 347 GLU B CA 1
ATOM 6218 C C . GLU B 1 347 ? 29.078 -16.641 -6.984 1 91.5 347 GLU B C 1
ATOM 6220 O O . GLU B 1 347 ? 29.812 -16.484 -6 1 91.5 347 GLU B O 1
ATOM 6225 N N . HIS B 1 348 ? 28.734 -15.703 -7.715 1 91 348 HIS B N 1
ATOM 6226 C CA . HIS B 1 348 ? 29.25 -14.359 -7.484 1 91 348 HIS B CA 1
ATOM 6227 C C . HIS B 1 348 ? 28.422 -13.633 -6.426 1 91 348 HIS B C 1
ATOM 6229 O O . HIS B 1 348 ? 28.844 -12.578 -5.938 1 91 348 HIS B O 1
ATOM 6235 N N . TYR B 1 349 ? 27.297 -14.156 -6.055 1 94.69 349 TYR B N 1
ATOM 6236 C CA . TYR B 1 349 ? 26.484 -13.508 -5.027 1 94.69 349 TYR B CA 1
ATOM 6237 C C . TYR B 1 349 ? 27.031 -13.812 -3.637 1 94.69 349 TYR B C 1
ATOM 6239 O O . TYR B 1 349 ? 27.469 -14.93 -3.361 1 94.69 349 TYR B O 1
ATOM 6247 N N . PRO B 1 350 ? 26.969 -12.875 -2.709 1 95.75 350 PRO B N 1
ATOM 6248 C CA . PRO B 1 350 ? 27.406 -13.117 -1.331 1 95.75 350 PRO B CA 1
ATOM 6249 C C . PRO B 1 350 ? 26.391 -13.945 -0.532 1 95.75 350 PRO B C 1
ATOM 6251 O O . PRO B 1 350 ? 26.578 -14.148 0.671 1 95.75 350 PRO B O 1
ATOM 6254 N N . PHE B 1 351 ? 25.375 -14.375 -1.075 1 97.31 351 PHE B N 1
ATOM 6255 C CA . PHE B 1 351 ? 24.344 -15.211 -0.473 1 97.31 351 PHE B CA 1
ATOM 6256 C C . PHE B 1 351 ? 23.891 -16.297 -1.447 1 97.31 351 PHE B C 1
ATOM 6258 O O . PHE B 1 351 ? 24.047 -16.141 -2.662 1 97.31 351 PHE B O 1
ATOM 6265 N N . ASN B 1 352 ? 23.422 -17.375 -0.95 1 96 352 ASN B N 1
ATOM 6266 C CA . ASN B 1 352 ? 22.781 -18.344 -1.821 1 96 352 ASN B CA 1
ATOM 6267 C C . ASN B 1 352 ? 21.281 -18.094 -1.938 1 96 352 ASN B C 1
ATOM 6269 O O . ASN B 1 352 ? 20.766 -17.109 -1.389 1 96 352 ASN B O 1
ATOM 6273 N N . GLY B 1 353 ? 20.531 -18.891 -2.662 1 97.06 353 GLY B N 1
ATOM 6274 C CA . GLY B 1 353 ? 19.141 -18.594 -2.965 1 97.06 353 GLY B CA 1
ATOM 6275 C C . GLY B 1 353 ? 18.156 -19.281 -2.02 1 97.06 353 GLY B C 1
ATOM 6276 O O . GLY B 1 353 ? 16.953 -19.031 -2.076 1 97.06 353 GLY B O 1
ATOM 6277 N N . GLY B 1 354 ? 18.672 -20.188 -1.043 1 97.75 354 GLY B N 1
ATOM 6278 C CA . GLY B 1 354 ? 17.781 -20.969 -0.212 1 97.75 354 GLY B CA 1
ATOM 6279 C C . GLY B 1 354 ? 16.766 -21.781 -1.014 1 97.75 354 GLY B C 1
ATOM 6280 O O . GLY B 1 354 ? 17.109 -22.344 -2.055 1 97.75 354 GLY B O 1
ATOM 6281 N N . VAL B 1 355 ? 15.578 -21.906 -0.432 1 98.19 355 VAL B N 1
ATOM 6282 C CA . VAL B 1 355 ? 14.484 -22.5 -1.201 1 98.19 355 VAL B CA 1
ATOM 6283 C C . VAL B 1 355 ? 13.914 -21.453 -2.16 1 98.19 355 VAL B C 1
ATOM 6285 O O . VAL B 1 355 ? 12.938 -20.766 -1.833 1 98.19 355 VAL B O 1
ATOM 6288 N N . HIS B 1 356 ? 14.5 -21.438 -3.256 1 97.69 356 HIS B N 1
ATOM 6289 C CA . HIS B 1 356 ? 14.398 -20.344 -4.223 1 97.69 356 HIS B CA 1
ATOM 6290 C C . HIS B 1 356 ? 13.102 -20.438 -5.023 1 97.69 356 HIS B C 1
ATOM 6292 O O . HIS B 1 356 ? 12.469 -21.5 -5.059 1 97.69 356 HIS B O 1
ATOM 6298 N N . HIS B 1 357 ? 12.742 -19.281 -5.668 1 97.25 357 HIS B N 1
ATOM 6299 C CA . HIS B 1 357 ? 11.648 -19.203 -6.633 1 97.25 357 HIS B CA 1
ATOM 6300 C C . HIS B 1 357 ? 11.742 -20.312 -7.672 1 97.25 357 HIS B C 1
ATOM 6302 O O . HIS B 1 357 ? 12.805 -20.516 -8.273 1 97.25 357 HIS B O 1
ATOM 6308 N N . SER B 1 358 ? 10.758 -21.125 -7.871 1 94.5 358 SER B N 1
ATOM 6309 C CA . SER B 1 358 ? 10.633 -22.172 -8.875 1 94.5 358 SER B CA 1
ATOM 6310 C C . SER B 1 358 ? 11.375 -23.438 -8.445 1 94.5 358 SER B C 1
ATOM 6312 O O . SER B 1 358 ? 11.484 -24.391 -9.227 1 94.5 358 SER B O 1
ATOM 6314 N N . ASN B 1 359 ? 11.945 -23.406 -7.211 1 95.94 359 ASN B N 1
ATOM 6315 C CA . ASN B 1 359 ? 12.562 -24.656 -6.781 1 95.94 359 ASN B CA 1
ATOM 6316 C C . ASN B 1 359 ? 11.531 -25.781 -6.688 1 95.94 359 ASN B C 1
ATOM 6318 O O . ASN B 1 359 ? 11.859 -26.953 -6.895 1 95.94 359 ASN B O 1
ATOM 6322 N N . ASP B 1 360 ? 10.32 -25.484 -6.332 1 95.12 360 ASP B N 1
ATOM 6323 C CA . ASP B 1 360 ? 9.258 -26.5 -6.305 1 95.12 360 ASP B CA 1
ATOM 6324 C C . ASP B 1 360 ? 9.039 -27.109 -7.688 1 95.12 360 ASP B C 1
ATOM 6326 O O . ASP B 1 360 ? 8.758 -28.297 -7.809 1 95.12 360 ASP B O 1
ATOM 6330 N N . ASN B 1 361 ? 9.25 -26.344 -8.766 1 93.88 361 ASN B N 1
ATOM 6331 C CA . ASN B 1 361 ? 9.062 -26.828 -10.133 1 93.88 361 ASN B CA 1
ATOM 6332 C C . ASN B 1 361 ? 10.102 -27.875 -10.5 1 93.88 361 ASN B C 1
ATOM 6334 O O . ASN B 1 361 ? 9.898 -28.656 -11.438 1 93.88 361 ASN B O 1
ATOM 6338 N N . ILE B 1 362 ? 11.266 -27.891 -9.797 1 93.69 362 ILE B N 1
ATOM 6339 C CA . ILE B 1 362 ? 12.273 -28.906 -10.031 1 93.69 362 ILE B CA 1
ATOM 6340 C C . ILE B 1 362 ? 11.672 -30.297 -9.805 1 93.69 362 ILE B C 1
ATOM 6342 O O . ILE B 1 362 ? 12.031 -31.25 -10.492 1 93.69 362 ILE B O 1
ATOM 6346 N N . TYR B 1 363 ? 10.664 -30.344 -8.961 1 95.12 363 TYR B N 1
ATOM 6347 C CA . TYR B 1 363 ? 10.148 -31.641 -8.516 1 95.12 363 TYR B CA 1
ATOM 6348 C C . TYR B 1 363 ? 8.852 -31.984 -9.234 1 95.12 363 TYR B C 1
ATOM 6350 O O . TYR B 1 363 ? 8.312 -33.094 -9.062 1 95.12 363 TYR B O 1
ATOM 6358 N N . LEU B 1 364 ? 8.328 -31.062 -9.992 1 94 364 LEU B N 1
ATOM 6359 C CA . LEU B 1 364 ? 7.191 -31.328 -10.867 1 94 364 LEU B CA 1
ATOM 6360 C C . LEU B 1 364 ? 7.656 -31.547 -12.297 1 94 364 LEU B C 1
ATOM 6362 O O . LEU B 1 364 ? 7.145 -32.438 -12.992 1 94 364 LEU B O 1
ATOM 6366 N N . PHE B 1 365 ? 8.578 -30.672 -12.734 1 91.94 365 PHE B N 1
ATOM 6367 C CA . PHE B 1 365 ? 9.141 -30.688 -14.078 1 91.94 365 PHE B CA 1
ATOM 6368 C C . PHE B 1 365 ? 10.648 -30.906 -14.031 1 91.94 365 PHE B C 1
ATOM 6370 O O . PHE B 1 365 ? 11.422 -30.062 -14.477 1 91.94 365 PHE B O 1
ATOM 6377 N N . ALA B 1 366 ? 11.031 -32.062 -13.625 1 86.75 366 ALA B N 1
ATOM 6378 C CA . ALA B 1 366 ? 12.453 -32.344 -13.398 1 86.75 366 ALA B CA 1
ATOM 6379 C C . ALA B 1 366 ? 13.242 -32.25 -14.695 1 86.75 366 ALA B C 1
ATOM 6381 O O . ALA B 1 366 ? 12.938 -32.938 -15.664 1 86.75 366 ALA B O 1
ATOM 6382 N N . THR B 1 367 ? 14.164 -31.297 -14.68 1 80.06 367 THR B N 1
ATOM 6383 C CA . THR B 1 367 ? 15.07 -31.203 -15.82 1 80.06 367 THR B CA 1
ATOM 6384 C C . THR B 1 367 ? 16.438 -31.797 -15.477 1 80.06 367 THR B C 1
ATOM 6386 O O . THR B 1 367 ? 17.281 -31.969 -16.359 1 80.06 367 THR B O 1
ATOM 6389 N N . HIS B 1 368 ? 16.609 -32.125 -14.211 1 84 368 HIS B N 1
ATOM 6390 C CA . HIS B 1 368 ? 17.812 -32.75 -13.703 1 84 368 HIS B CA 1
ATOM 6391 C C . HIS B 1 368 ? 17.531 -34.188 -13.266 1 84 368 HIS B C 1
ATOM 6393 O O . HIS B 1 368 ? 16.375 -34.531 -13 1 84 368 HIS B O 1
ATOM 6399 N N . SER B 1 369 ? 18.672 -34.938 -13.266 1 89.31 369 SER B N 1
ATOM 6400 C CA . SER B 1 369 ? 18.531 -36.25 -12.633 1 89.31 369 SER B CA 1
ATOM 6401 C C . SER B 1 369 ? 18.422 -36.094 -11.117 1 89.31 369 SER B C 1
ATOM 6403 O O . SER B 1 369 ? 19.281 -35.5 -10.477 1 89.31 369 SER B O 1
ATOM 6405 N N . LEU B 1 370 ? 17.344 -36.562 -10.594 1 92.69 370 LEU B N 1
ATOM 6406 C CA . LEU B 1 370 ? 17.109 -36.5 -9.156 1 92.69 370 LEU B CA 1
ATOM 6407 C C . LEU B 1 370 ? 17.562 -37.781 -8.469 1 92.69 370 LEU B C 1
ATOM 6409 O O . LEU B 1 370 ? 17.438 -38.875 -9.039 1 92.69 370 LEU B O 1
ATOM 6413 N N . GLN B 1 371 ? 18.125 -37.625 -7.297 1 93 371 GLN B N 1
ATOM 6414 C CA . GLN B 1 371 ? 18.625 -38.781 -6.555 1 93 371 GLN B CA 1
ATOM 6415 C C . GLN B 1 371 ? 18.109 -38.75 -5.117 1 93 371 GLN B C 1
ATOM 6417 O O . GLN B 1 371 ? 17.812 -37.688 -4.566 1 93 371 GLN B O 1
ATOM 6422 N N . MET B 1 372 ? 17.938 -39.906 -4.598 1 95 372 MET B N 1
ATOM 6423 C CA . MET B 1 372 ? 17.672 -40.125 -3.18 1 95 372 MET B CA 1
ATOM 6424 C C . MET B 1 372 ? 16.484 -39.281 -2.721 1 95 372 MET B C 1
ATOM 6426 O O . MET B 1 372 ? 15.367 -39.438 -3.238 1 95 372 MET B O 1
ATOM 6430 N N . GLU B 1 373 ? 16.781 -38.312 -1.822 1 96.5 373 GLU B N 1
ATOM 6431 C CA . GLU B 1 373 ? 15.703 -37.531 -1.229 1 96.5 373 GLU B CA 1
ATOM 6432 C C . GLU B 1 373 ? 15.023 -36.656 -2.273 1 96.5 373 GLU B C 1
ATOM 6434 O O . GLU B 1 373 ? 13.828 -36.406 -2.189 1 96.5 373 GLU B O 1
ATOM 6439 N N . ASP B 1 374 ? 15.711 -36.281 -3.256 1 96.88 374 ASP B N 1
ATOM 6440 C CA . ASP B 1 374 ? 15.133 -35.5 -4.324 1 96.88 374 ASP B CA 1
ATOM 6441 C C . ASP B 1 374 ? 14.094 -36.281 -5.113 1 96.88 374 ASP B C 1
ATOM 6443 O O . ASP B 1 374 ? 13.07 -35.75 -5.523 1 96.88 374 ASP B O 1
ATOM 6447 N N . THR B 1 375 ? 14.422 -37.531 -5.348 1 95.44 375 THR B N 1
ATOM 6448 C CA . THR B 1 375 ? 13.469 -38.406 -6.027 1 95.44 375 THR B CA 1
ATOM 6449 C C . THR B 1 375 ? 12.203 -38.562 -5.191 1 95.44 375 THR B C 1
ATOM 6451 O O . THR B 1 375 ? 11.086 -38.5 -5.719 1 95.44 375 THR B O 1
ATOM 6454 N N . LEU B 1 376 ? 12.453 -38.781 -3.918 1 96.06 376 LEU B N 1
ATOM 6455 C CA . LEU B 1 376 ? 11.32 -38.938 -3.014 1 96.06 376 LEU B CA 1
ATOM 6456 C C . LEU B 1 376 ? 10.469 -37.688 -2.99 1 96.06 376 LEU B C 1
ATOM 6458 O O . LEU B 1 376 ? 9.234 -37.75 -2.984 1 96.06 376 LEU B O 1
ATOM 6462 N N . MET B 1 377 ? 11.109 -36.5 -2.943 1 96.75 377 MET B N 1
ATOM 6463 C CA . MET B 1 377 ? 10.383 -35.25 -2.953 1 96.75 377 MET B CA 1
ATOM 6464 C C . MET B 1 377 ? 9.562 -35.094 -4.23 1 96.75 377 MET B C 1
ATOM 6466 O O . MET B 1 377 ? 8.43 -34.625 -4.191 1 96.75 377 MET B O 1
ATOM 6470 N N . ALA B 1 378 ? 10.141 -35.5 -5.375 1 95.69 378 ALA B N 1
ATOM 6471 C CA . ALA B 1 378 ? 9.43 -35.438 -6.648 1 95.69 378 ALA B CA 1
ATOM 6472 C C . ALA B 1 378 ? 8.188 -36.344 -6.633 1 95.69 378 ALA B C 1
ATOM 6474 O O . ALA B 1 378 ? 7.117 -35.938 -7.082 1 95.69 378 ALA B O 1
ATOM 6475 N N . GLN B 1 379 ? 8.352 -37.531 -6.094 1 94.69 379 GLN B N 1
ATOM 6476 C CA . GLN B 1 379 ? 7.227 -38.438 -5.996 1 94.69 379 GLN B CA 1
ATOM 6477 C C . GLN B 1 379 ? 6.117 -37.875 -5.117 1 94.69 379 GLN B C 1
ATOM 6479 O O . GLN B 1 379 ? 4.941 -37.938 -5.473 1 94.69 379 GLN B O 1
ATOM 6484 N N . ASN B 1 380 ? 6.52 -37.281 -4.008 1 95.69 380 ASN B N 1
ATOM 6485 C CA . ASN B 1 380 ? 5.555 -36.688 -3.098 1 95.69 380 ASN B CA 1
ATOM 6486 C C . ASN B 1 380 ? 4.82 -35.5 -3.756 1 95.69 380 ASN B C 1
ATOM 6488 O O . ASN B 1 380 ? 3.6 -35.406 -3.643 1 95.69 380 ASN B O 1
ATOM 6492 N N . MET B 1 381 ? 5.543 -34.625 -4.41 1 96.56 381 MET B N 1
ATOM 6493 C CA . MET B 1 381 ? 4.949 -33.469 -5.043 1 96.56 381 MET B CA 1
ATOM 6494 C C . MET B 1 381 ? 4 -33.875 -6.164 1 96.56 381 MET B C 1
ATOM 6496 O O . MET B 1 381 ? 2.904 -33.312 -6.285 1 96.56 381 MET B O 1
ATOM 6500 N N . VAL B 1 382 ? 4.43 -34.812 -6.965 1 96.19 382 VAL B N 1
ATOM 6501 C CA . VAL B 1 382 ? 3.611 -35.281 -8.078 1 96.19 382 VAL B CA 1
ATOM 6502 C C . VAL B 1 382 ? 2.324 -35.906 -7.543 1 96.19 382 VAL B C 1
ATOM 6504 O O . VAL B 1 382 ? 1.241 -35.688 -8.078 1 96.19 382 VAL B O 1
ATOM 6507 N N . GLU B 1 383 ? 2.477 -36.656 -6.5 1 96.19 383 GLU B N 1
ATOM 6508 C CA . GLU B 1 383 ? 1.287 -37.25 -5.887 1 96.19 383 GLU B CA 1
ATOM 6509 C C . GLU B 1 383 ? 0.34 -36.156 -5.383 1 96.19 383 GLU B C 1
ATOM 6511 O O . GLU B 1 383 ? -0.874 -36.25 -5.582 1 96.19 383 GLU B O 1
ATOM 6516 N N . LEU B 1 384 ? 0.874 -35.219 -4.73 1 97.19 384 LEU B N 1
ATOM 6517 C CA . LEU B 1 384 ? 0.076 -34.125 -4.184 1 97.19 384 LEU B CA 1
ATOM 6518 C C . LEU B 1 384 ? -0.634 -33.344 -5.293 1 97.19 384 LEU B C 1
ATOM 6520 O O . LEU B 1 384 ? -1.847 -33.156 -5.227 1 97.19 384 LEU B O 1
ATOM 6524 N N . TRP B 1 385 ? 0.052 -32.938 -6.312 1 97.88 385 TRP B N 1
ATOM 6525 C CA . TRP B 1 385 ? -0.5 -32.156 -7.418 1 97.88 385 TRP B CA 1
ATOM 6526 C C . TRP B 1 385 ? -1.533 -32.969 -8.195 1 97.88 385 TRP B C 1
ATOM 6528 O O . TRP B 1 385 ? -2.611 -32.469 -8.516 1 97.88 385 TRP B O 1
ATOM 6538 N N . THR B 1 386 ? -1.237 -34.25 -8.453 1 97.31 386 THR B N 1
ATOM 6539 C CA . THR B 1 386 ? -2.137 -35.062 -9.266 1 97.31 386 THR B CA 1
ATOM 6540 C C . THR B 1 386 ? -3.348 -35.5 -8.453 1 97.31 386 THR B C 1
ATOM 6542 O O . THR B 1 386 ? -4.445 -35.656 -9 1 97.31 386 THR B O 1
ATOM 6545 N N . SER B 1 387 ? -3.182 -35.719 -7.164 1 97.88 387 SER B N 1
ATOM 6546 C CA . SER B 1 387 ? -4.352 -36.031 -6.352 1 97.88 387 SER B CA 1
ATOM 6547 C C . SER B 1 387 ? -5.355 -34.875 -6.367 1 97.88 387 SER B C 1
ATOM 6549 O O . SER B 1 387 ? -6.57 -35.094 -6.371 1 97.88 387 SER B O 1
ATOM 6551 N N . PHE B 1 388 ? -4.832 -33.688 -6.34 1 98 388 PHE B N 1
ATOM 6552 C CA . PHE B 1 388 ? -5.715 -32.531 -6.465 1 98 388 PHE B CA 1
ATOM 6553 C C . PHE B 1 388 ? -6.438 -32.531 -7.805 1 98 388 PHE B C 1
ATOM 6555 O O . PHE B 1 388 ? -7.641 -32.281 -7.871 1 98 388 PHE B O 1
ATOM 6562 N N . ALA B 1 389 ? -5.707 -32.781 -8.875 1 97.19 389 ALA B N 1
ATOM 6563 C CA . ALA B 1 389 ? -6.273 -32.812 -10.219 1 97.19 389 ALA B CA 1
ATOM 6564 C C . ALA B 1 389 ? -7.281 -33.969 -10.375 1 97.19 389 ALA B C 1
ATOM 6566 O O . ALA B 1 389 ? -8.312 -33.812 -11.031 1 97.19 389 ALA B O 1
ATOM 6567 N N . ILE B 1 390 ? -7.031 -35.094 -9.727 1 96.44 390 ILE B N 1
ATOM 6568 C CA . ILE B 1 390 ? -7.805 -36.344 -9.922 1 96.44 390 ILE B CA 1
ATOM 6569 C C . ILE B 1 390 ? -8.992 -36.344 -8.961 1 96.44 390 ILE B C 1
ATOM 6571 O O . ILE B 1 390 ? -10.133 -36.594 -9.375 1 96.44 390 ILE B O 1
ATOM 6575 N N . ASP B 1 391 ? -8.75 -35.969 -7.648 1 95.06 391 ASP B N 1
ATOM 6576 C CA . ASP B 1 391 ? -9.75 -36.188 -6.602 1 95.06 391 ASP B CA 1
ATOM 6577 C C . ASP B 1 391 ? -10.406 -34.875 -6.188 1 95.06 391 ASP B C 1
ATOM 6579 O O . ASP B 1 391 ? -11.438 -34.875 -5.512 1 95.06 391 ASP B O 1
ATOM 6583 N N . GLY B 1 392 ? -9.742 -33.812 -6.539 1 93.44 392 GLY B N 1
ATOM 6584 C CA . GLY B 1 392 ? -10.258 -32.5 -6.137 1 93.44 392 GLY B CA 1
ATOM 6585 C C . GLY B 1 392 ? -9.734 -32.062 -4.789 1 93.44 392 GLY B C 1
ATOM 6586 O O . GLY B 1 392 ? -10.047 -30.953 -4.336 1 93.44 392 GLY B O 1
ATOM 6587 N N . ALA B 1 393 ? -8.984 -32.938 -4.184 1 95.81 393 ALA B N 1
ATOM 6588 C CA . ALA B 1 393 ? -8.344 -32.625 -2.912 1 95.81 393 ALA B CA 1
ATOM 6589 C C . ALA B 1 393 ? -6.902 -33.125 -2.879 1 95.81 393 ALA B C 1
ATOM 6591 O O . ALA B 1 393 ? -6.637 -34.281 -3.176 1 95.81 393 ALA B O 1
ATOM 6592 N N . PRO B 1 394 ? -5.992 -32.156 -2.582 1 97.12 394 PRO B N 1
ATOM 6593 C CA . PRO B 1 394 ? -4.605 -32.594 -2.469 1 97.12 394 PRO B CA 1
ATOM 6594 C C . PRO B 1 394 ? -4.383 -33.531 -1.264 1 97.12 394 PRO B C 1
ATOM 6596 O O . PRO B 1 394 ? -4.816 -33.188 -0.154 1 97.12 394 PRO B O 1
ATOM 6599 N N . LYS B 1 395 ? -3.697 -34.562 -1.521 1 95.69 395 LYS B N 1
ATOM 6600 C CA . LYS B 1 395 ? -3.486 -35.594 -0.493 1 95.69 395 LYS B CA 1
ATOM 6601 C C . LYS B 1 395 ? -2.832 -35 0.747 1 95.69 395 LYS B C 1
ATOM 6603 O O . LYS B 1 395 ? -1.775 -34.344 0.654 1 95.69 395 LYS B O 1
ATOM 6608 N N . ASP B 1 396 ? -3.463 -35.062 1.868 1 95.19 396 ASP B N 1
ATOM 6609 C CA . ASP B 1 396 ? -2.941 -34.844 3.211 1 95.19 396 ASP B CA 1
ATOM 6610 C C . ASP B 1 396 ? -2.777 -33.344 3.477 1 95.19 396 ASP B C 1
ATOM 6612 O O . ASP B 1 396 ? -2.148 -32.938 4.461 1 95.19 396 ASP B O 1
ATOM 6616 N N . LEU B 1 397 ? -3.172 -32.438 2.59 1 98.25 397 LEU B N 1
ATOM 6617 C CA . LEU B 1 397 ? -3.104 -31 2.871 1 98.25 397 LEU B CA 1
ATOM 6618 C C . LEU B 1 397 ? -4.363 -30.531 3.588 1 98.25 397 LEU B C 1
ATOM 6620 O O . LEU B 1 397 ? -5.461 -31.016 3.309 1 98.25 397 LEU B O 1
ATOM 6624 N N . ASN B 1 398 ? -4.215 -29.641 4.469 1 98.06 398 ASN B N 1
ATOM 6625 C CA . ASN B 1 398 ? -5.336 -29.016 5.16 1 98.06 398 ASN B CA 1
ATOM 6626 C C . ASN B 1 398 ? -5.797 -27.75 4.438 1 98.06 398 ASN B C 1
ATOM 6628 O O . ASN B 1 398 ? -4.984 -26.891 4.09 1 98.06 398 ASN B O 1
ATOM 6632 N N . PRO B 1 399 ? -7.098 -27.656 4.145 1 97.31 399 PRO B N 1
ATOM 6633 C CA . PRO B 1 399 ? -7.609 -26.406 3.6 1 97.31 399 PRO B CA 1
ATOM 6634 C C . PRO B 1 399 ? -7.676 -25.297 4.645 1 97.31 399 PRO B C 1
ATOM 6636 O O . PRO B 1 399 ? -7.605 -25.562 5.848 1 97.31 399 PRO B O 1
ATOM 6639 N N . LEU B 1 400 ? -7.828 -24.094 4.223 1 96.88 400 LEU B N 1
ATOM 6640 C CA . LEU B 1 400 ? -8.07 -22.969 5.129 1 96.88 400 LEU B CA 1
ATOM 6641 C C . LEU B 1 400 ? -9.352 -23.188 5.93 1 96.88 400 LEU B C 1
ATOM 6643 O O . LEU B 1 400 ? -10.367 -23.609 5.375 1 96.88 400 LEU B O 1
ATOM 6647 N N . THR B 1 401 ? -9.312 -23 7.199 1 95.62 401 THR B N 1
ATOM 6648 C CA . THR B 1 401 ? -10.508 -22.984 8.031 1 95.62 401 THR B CA 1
ATOM 6649 C C . THR B 1 401 ? -10.844 -21.562 8.477 1 95.62 401 THR B C 1
ATOM 6651 O O . THR B 1 401 ? -11.938 -21.312 8.992 1 95.62 401 THR B O 1
ATOM 6654 N N . SER B 1 402 ? -9.891 -20.703 8.32 1 94.5 402 SER B N 1
ATOM 6655 C CA . SER B 1 402 ? -10.023 -19.266 8.5 1 94.5 402 SER B CA 1
ATOM 6656 C C . SER B 1 402 ? -9.102 -18.5 7.559 1 94.5 402 SER B C 1
ATOM 6658 O O . SER B 1 402 ? -8.258 -19.109 6.887 1 94.5 402 SER B O 1
ATOM 6660 N N . ALA B 1 403 ? -9.234 -17.219 7.488 1 94 403 ALA B N 1
ATOM 6661 C CA . ALA B 1 403 ? -8.383 -16.406 6.625 1 94 403 ALA B CA 1
ATOM 6662 C C . ALA B 1 403 ? -6.93 -16.453 7.082 1 94 403 ALA B C 1
ATOM 6664 O O . ALA B 1 403 ? -6.016 -16.141 6.316 1 94 403 ALA B O 1
ATOM 6665 N N . SER B 1 404 ? -6.684 -16.938 8.297 1 95.12 404 SER B N 1
ATOM 6666 C CA . SER B 1 404 ? -5.336 -16.969 8.852 1 95.12 404 SER B CA 1
ATOM 6667 C C . SER B 1 404 ? -4.625 -18.281 8.531 1 95.12 404 SER B C 1
ATOM 6669 O O . SER B 1 404 ? -3.402 -18.375 8.641 1 95.12 404 SER B O 1
ATOM 6671 N N . GLY B 1 405 ? -5.266 -19.266 8.273 1 95.56 405 GLY B N 1
ATOM 6672 C CA . GLY B 1 405 ? -4.672 -20.578 8.055 1 95.56 405 GLY B CA 1
ATOM 6673 C C . GLY B 1 405 ? -5.629 -21.719 8.336 1 95.56 405 GLY B C 1
ATOM 6674 O O . GLY B 1 405 ? -6.844 -21.531 8.359 1 95.56 405 GLY B O 1
ATOM 6675 N N . PRO B 1 406 ? -5.094 -22.906 8.508 1 97.75 406 PRO B N 1
ATOM 6676 C CA . PRO B 1 406 ? -3.666 -23.234 8.5 1 97.75 406 PRO B CA 1
ATOM 6677 C C . PRO B 1 406 ? -3.07 -23.234 7.09 1 97.75 406 PRO B C 1
ATOM 6679 O O . PRO B 1 406 ? -3.791 -23.031 6.113 1 97.75 406 PRO B O 1
ATOM 6682 N N . TYR B 1 407 ? -1.729 -23.312 7.031 1 98.38 407 TYR B N 1
ATOM 6683 C CA . TYR B 1 407 ? -1.03 -23.562 5.773 1 98.38 407 TYR B CA 1
ATOM 6684 C C . TYR B 1 407 ? -0.144 -24.797 5.879 1 98.38 407 TYR B C 1
ATOM 6686 O O . TYR B 1 407 ? 0.067 -25.328 6.973 1 98.38 407 TYR B O 1
ATOM 6694 N N . ASN B 1 408 ? 0.233 -25.312 4.738 1 98.81 408 ASN B N 1
ATOM 6695 C CA . ASN B 1 408 ? 0.93 -26.594 4.629 1 98.81 408 ASN B CA 1
ATOM 6696 C C . ASN B 1 408 ? 2.398 -26.406 4.258 1 98.81 408 ASN B C 1
ATOM 6698 O O . ASN B 1 408 ? 2.707 -25.812 3.223 1 98.81 408 ASN B O 1
ATOM 6702 N N . ARG B 1 409 ? 3.266 -26.812 5.156 1 98.56 409 ARG B N 1
ATOM 6703 C CA . ARG B 1 409 ? 4.703 -26.719 4.934 1 98.56 409 ARG B CA 1
ATOM 6704 C C . ARG B 1 409 ? 5.234 -27.969 4.246 1 98.56 409 ARG B C 1
ATOM 6706 O O . ARG B 1 409 ? 5.293 -29.047 4.855 1 98.56 409 ARG B O 1
ATOM 6713 N N . LEU B 1 410 ? 5.594 -27.812 2.979 1 98.5 410 LEU B N 1
ATOM 6714 C CA . LEU B 1 410 ? 5.973 -28.953 2.152 1 98.5 410 LEU B CA 1
ATOM 6715 C C . LEU B 1 410 ? 7.473 -29.219 2.248 1 98.5 410 LEU B C 1
ATOM 6717 O O . LEU B 1 410 ? 8.281 -28.438 1.745 1 98.5 410 LEU B O 1
ATOM 6721 N N . GLY B 1 411 ? 7.875 -30.172 2.912 1 97.12 411 GLY B N 1
ATOM 6722 C CA . GLY B 1 411 ? 9.172 -30.828 2.955 1 97.12 411 GLY B CA 1
ATOM 6723 C C . GLY B 1 411 ? 9.102 -32.312 2.742 1 97.12 411 GLY B C 1
ATOM 6724 O O . GLY B 1 411 ? 8.109 -32.844 2.223 1 97.12 411 GLY B O 1
ATOM 6725 N N . LEU B 1 412 ? 10.203 -32.969 3.002 1 96.31 412 LEU B N 1
ATOM 6726 C CA . LEU B 1 412 ? 10.125 -34.438 2.906 1 96.31 412 LEU B CA 1
ATOM 6727 C C . LEU B 1 412 ? 9.008 -34.969 3.789 1 96.31 412 LEU B C 1
ATOM 6729 O O . LEU B 1 412 ? 8.359 -35.969 3.436 1 96.31 412 LEU B O 1
ATOM 6733 N N . HIS B 1 413 ? 8.883 -34.25 4.883 1 95.62 413 HIS B N 1
ATOM 6734 C CA . HIS B 1 413 ? 7.734 -34.5 5.754 1 95.62 413 HIS B CA 1
ATOM 6735 C C . HIS B 1 413 ? 6.801 -33.281 5.777 1 95.62 413 HIS B C 1
ATOM 6737 O O . HIS B 1 413 ? 7.246 -32.156 5.945 1 95.62 413 HIS B O 1
ATOM 6743 N N . LEU B 1 414 ? 5.516 -33.562 5.578 1 97.06 414 LEU B N 1
ATOM 6744 C CA . LEU B 1 414 ? 4.504 -32.531 5.582 1 97.06 414 LEU B CA 1
ATOM 6745 C C . LEU B 1 414 ? 4.25 -32 6.996 1 97.06 414 LEU B C 1
ATOM 6747 O O . LEU B 1 414 ? 4.074 -32.812 7.926 1 97.06 414 LEU B O 1
ATOM 6751 N N . LYS B 1 415 ? 4.355 -30.734 7.242 1 97.62 415 LYS B N 1
ATOM 6752 C CA . LYS B 1 415 ? 4.016 -30.078 8.5 1 97.62 415 LYS B CA 1
ATOM 6753 C C . LYS B 1 415 ? 2.928 -29.031 8.297 1 97.62 415 LYS B C 1
ATOM 6755 O O . LYS B 1 415 ? 2.523 -28.75 7.168 1 97.62 415 LYS B O 1
ATOM 6760 N N . THR B 1 416 ? 2.373 -28.578 9.375 1 97.81 416 THR B N 1
ATOM 6761 C CA . THR B 1 416 ? 1.308 -27.578 9.312 1 97.81 416 THR B CA 1
ATOM 6762 C C . THR B 1 416 ? 1.687 -26.344 10.109 1 97.81 416 THR B C 1
ATOM 6764 O O . THR B 1 416 ? 2.264 -26.438 11.195 1 97.81 416 THR B O 1
ATOM 6767 N N . GLY B 1 417 ? 1.544 -25.219 9.562 1 97.62 417 GLY B N 1
ATOM 6768 C CA . GLY B 1 417 ? 1.614 -23.953 10.266 1 97.62 417 GLY B CA 1
ATOM 6769 C C . GLY B 1 417 ? 0.25 -23.344 10.547 1 97.62 417 GLY B C 1
ATOM 6770 O O . GLY B 1 417 ? -0.671 -23.484 9.742 1 97.62 417 GLY B O 1
ATOM 6771 N N . ASP B 1 418 ? 0.118 -22.578 11.609 1 96.19 418 ASP B N 1
ATOM 6772 C CA . ASP B 1 418 ? -1.198 -22.125 12.055 1 96.19 418 ASP B CA 1
ATOM 6773 C C . ASP B 1 418 ? -1.562 -20.781 11.438 1 96.19 418 ASP B C 1
ATOM 6775 O O . ASP B 1 418 ? -2.74 -20.484 11.242 1 96.19 418 ASP B O 1
ATOM 6779 N N . ASP B 1 419 ? -0.541 -19.984 11.227 1 97.5 419 ASP B N 1
ATOM 6780 C CA . ASP B 1 419 ? -0.794 -18.609 10.789 1 97.5 419 ASP B CA 1
ATOM 6781 C C . ASP B 1 419 ? 0.029 -18.266 9.555 1 97.5 419 ASP B C 1
ATOM 6783 O O . ASP B 1 419 ? 1.259 -18.203 9.617 1 97.5 419 ASP B O 1
ATOM 6787 N N . LEU B 1 420 ? -0.707 -17.953 8.469 1 98.06 420 LEU B N 1
ATOM 6788 C CA . LEU B 1 420 ? -0.077 -17.625 7.195 1 98.06 420 LEU B CA 1
ATOM 6789 C C . LEU B 1 420 ? 0.923 -16.484 7.363 1 98.06 420 LEU B C 1
ATOM 6791 O O . LEU B 1 420 ? 1.969 -16.469 6.711 1 98.06 420 LEU B O 1
ATOM 6795 N N . LEU B 1 421 ? 0.639 -15.578 8.266 1 98.31 421 LEU B N 1
ATOM 6796 C CA . LEU B 1 421 ? 1.397 -14.336 8.336 1 98.31 421 LEU B CA 1
ATOM 6797 C C . LEU B 1 421 ? 2.73 -14.555 9.039 1 98.31 421 LEU B C 1
ATOM 6799 O O . LEU B 1 421 ? 3.619 -13.695 8.977 1 98.31 421 LEU B O 1
ATOM 6803 N N . GLU B 1 422 ? 2.943 -15.719 9.656 1 97.69 422 GLU B N 1
ATOM 6804 C CA . GLU B 1 422 ? 4.25 -16.078 10.211 1 97.69 422 GLU B CA 1
ATOM 6805 C C . GLU B 1 422 ? 5.285 -16.234 9.102 1 97.69 422 GLU B C 1
ATOM 6807 O O . GLU B 1 422 ? 6.488 -16.109 9.344 1 97.69 422 GLU B O 1
ATOM 6812 N N . THR B 1 423 ? 4.789 -16.5 7.895 1 98.56 423 THR B N 1
ATOM 6813 C CA . THR B 1 423 ? 5.688 -16.734 6.773 1 98.56 423 THR B CA 1
ATOM 6814 C C . THR B 1 423 ? 6.375 -15.445 6.336 1 98.56 423 THR B C 1
ATOM 6816 O O . THR B 1 423 ? 7.375 -15.477 5.617 1 98.56 423 THR B O 1
ATOM 6819 N N . LEU B 1 424 ? 5.879 -14.273 6.781 1 98.56 424 LEU B N 1
ATOM 6820 C CA . LEU B 1 424 ? 6.418 -12.984 6.359 1 98.56 424 LEU B CA 1
ATOM 6821 C C . LEU B 1 424 ? 7.762 -12.711 7.023 1 98.56 424 LEU B C 1
ATOM 6823 O O . LEU B 1 424 ? 8.523 -11.852 6.574 1 98.56 424 LEU B O 1
ATOM 6827 N N . THR B 1 425 ? 8.062 -13.422 8.125 1 98.44 425 THR B N 1
ATOM 6828 C CA . THR B 1 425 ? 9.344 -13.266 8.805 1 98.44 425 THR B CA 1
ATOM 6829 C C . THR B 1 425 ? 10.039 -14.617 8.945 1 98.44 425 THR B C 1
ATOM 6831 O O . THR B 1 425 ? 10.781 -14.844 9.906 1 98.44 425 THR B O 1
ATOM 6834 N N . ALA B 1 426 ? 9.742 -15.539 8.023 1 98.19 426 ALA B N 1
ATOM 6835 C CA . ALA B 1 426 ? 10.203 -16.922 8.125 1 98.19 426 ALA B CA 1
ATOM 6836 C C . ALA B 1 426 ? 11.727 -17 8.164 1 98.19 426 ALA B C 1
ATOM 6838 O O . ALA B 1 426 ? 12.297 -17.844 8.859 1 98.19 426 ALA B O 1
ATOM 6839 N N . THR B 1 427 ? 12.422 -16.125 7.406 1 98.75 427 THR B N 1
ATOM 6840 C CA . THR B 1 427 ? 13.883 -16.188 7.359 1 98.75 427 THR B CA 1
ATOM 6841 C C . THR B 1 427 ? 14.484 -15.609 8.633 1 98.75 427 THR B C 1
ATOM 6843 O O . THR B 1 427 ? 15.422 -16.188 9.203 1 98.75 427 THR B O 1
ATOM 6846 N N . ILE B 1 428 ? 13.945 -14.484 9.094 1 98.56 428 ILE B N 1
ATOM 6847 C CA . ILE B 1 428 ? 14.406 -13.875 10.336 1 98.56 428 ILE B CA 1
ATOM 6848 C C . ILE B 1 428 ? 14.219 -14.844 11.5 1 98.56 428 ILE B C 1
ATOM 6850 O O . ILE B 1 428 ? 15.086 -14.953 12.367 1 98.56 428 ILE B O 1
ATOM 6854 N N . ASP B 1 429 ? 13.133 -15.633 11.477 1 97.88 429 ASP B N 1
ATOM 6855 C CA . ASP B 1 429 ? 12.766 -16.5 12.586 1 97.88 429 ASP B CA 1
ATOM 6856 C C . ASP B 1 429 ? 13.484 -17.859 12.484 1 97.88 429 ASP B C 1
ATOM 6858 O O . ASP B 1 429 ? 13.414 -18.672 13.406 1 97.88 429 ASP B O 1
ATOM 6862 N N . ASP B 1 430 ? 14.133 -18.125 11.344 1 97.75 430 ASP B N 1
ATOM 6863 C CA . ASP B 1 430 ? 14.867 -19.375 11.141 1 97.75 430 ASP B CA 1
ATOM 6864 C C . ASP B 1 430 ? 16.188 -19.359 11.898 1 97.75 430 ASP B C 1
ATOM 6866 O O . ASP B 1 430 ? 17.094 -18.594 11.562 1 97.75 430 ASP B O 1
ATOM 6870 N N . PRO B 1 431 ? 16.391 -20.172 12.875 1 96.94 431 PRO B N 1
ATOM 6871 C CA . PRO B 1 431 ? 17.656 -20.188 13.625 1 96.94 431 PRO B CA 1
ATOM 6872 C C . PRO B 1 431 ? 18.859 -20.547 12.766 1 96.94 431 PRO B C 1
ATOM 6874 O O . PRO B 1 431 ? 20 -20.281 13.141 1 96.94 431 PRO B O 1
ATOM 6877 N N . ASN B 1 432 ? 18.625 -21.172 11.602 1 96.44 432 ASN B N 1
ATOM 6878 C CA . ASN B 1 432 ? 19.703 -21.578 10.719 1 96.44 432 ASN B CA 1
ATOM 6879 C C . ASN B 1 432 ? 19.812 -20.672 9.5 1 96.44 432 ASN B C 1
ATOM 6881 O O . ASN B 1 432 ? 20.219 -21.109 8.422 1 96.44 432 ASN B O 1
ATOM 6885 N N . ASN B 1 433 ? 19.391 -19.375 9.648 1 97.06 433 ASN B N 1
ATOM 6886 C CA . ASN B 1 433 ? 19.375 -18.5 8.484 1 97.06 433 ASN B CA 1
ATOM 6887 C C . ASN B 1 433 ? 20.781 -18.078 8.078 1 97.06 433 ASN B C 1
ATOM 6889 O O . ASN B 1 433 ? 21 -17.578 6.977 1 97.06 433 ASN B O 1
ATOM 6893 N N . SER B 1 434 ? 21.859 -18.359 8.914 1 95.25 434 SER B N 1
ATOM 6894 C CA . SER B 1 434 ? 23.234 -18.031 8.57 1 95.25 434 SER B CA 1
ATOM 6895 C C . SER B 1 434 ? 23.719 -18.844 7.367 1 95.25 434 SER B C 1
ATOM 6897 O O . SER B 1 434 ? 24.672 -18.453 6.691 1 95.25 434 SER B O 1
ATOM 6899 N N . ARG B 1 435 ? 23 -19.953 7.117 1 95.62 435 ARG B N 1
ATOM 6900 C CA . ARG B 1 435 ? 23.406 -20.828 6.016 1 95.62 435 ARG B CA 1
ATOM 6901 C C . ARG B 1 435 ? 23.188 -20.141 4.668 1 95.62 435 ARG B C 1
ATOM 6903 O O . ARG B 1 435 ? 23.734 -20.578 3.65 1 95.62 435 ARG B O 1
ATOM 6910 N N . LEU B 1 436 ? 22.359 -19.094 4.637 1 97.5 436 LEU B N 1
ATOM 6911 C CA . LEU B 1 436 ? 22.078 -18.375 3.395 1 97.5 436 LEU B CA 1
ATOM 6912 C C . LEU B 1 436 ? 23.266 -17.516 2.98 1 97.5 436 LEU B C 1
ATOM 6914 O O . LEU B 1 436 ? 23.344 -17.078 1.831 1 97.5 436 LEU B O 1
ATOM 6918 N N . GLN B 1 437 ? 24.156 -17.266 3.941 1 96.06 437 GLN B N 1
ATOM 6919 C CA . GLN B 1 437 ? 25.344 -16.453 3.666 1 96.06 437 GLN B CA 1
ATOM 6920 C C . GLN B 1 437 ? 26.469 -17.312 3.117 1 96.06 437 GLN B C 1
ATOM 6922 O O . GLN B 1 437 ? 26.703 -18.422 3.596 1 96.06 437 GLN B O 1
ATOM 6927 N N . ARG B 1 438 ? 27.047 -16.828 2.021 1 94.75 438 ARG B N 1
ATOM 6928 C CA . ARG B 1 438 ? 28.25 -17.516 1.55 1 94.75 438 ARG B CA 1
ATOM 6929 C C . ARG B 1 438 ? 29.469 -17.125 2.385 1 94.75 438 ARG B C 1
ATOM 6931 O O . ARG B 1 438 ? 29.703 -15.945 2.619 1 94.75 438 ARG B O 1
ATOM 6938 N N . LYS B 1 439 ? 30.156 -18.203 2.645 1 86.56 439 LYS B N 1
ATOM 6939 C CA . LYS B 1 439 ? 31.312 -18 3.5 1 86.56 439 LYS B CA 1
ATOM 6940 C C . LYS B 1 439 ? 32.438 -17.328 2.738 1 86.56 439 LYS B C 1
ATOM 6942 O O . LYS B 1 439 ? 32.656 -17.578 1.55 1 86.56 439 LYS B O 1
ATOM 6947 N N . ASN B 1 440 ? 33.062 -16.406 3.227 1 83.31 440 ASN B N 1
ATOM 6948 C CA . ASN B 1 440 ? 34.281 -15.75 2.738 1 83.31 440 ASN B CA 1
ATOM 6949 C C . ASN B 1 440 ? 33.969 -14.742 1.641 1 83.31 440 ASN B C 1
ATOM 6951 O O . ASN B 1 440 ? 34.812 -14.492 0.769 1 83.31 440 ASN B O 1
ATOM 6955 N N . MET B 1 441 ? 32.75 -14.469 1.438 1 87.56 441 MET B N 1
ATOM 6956 C CA . MET B 1 441 ? 32.406 -13.414 0.484 1 87.56 441 MET B CA 1
ATOM 6957 C C . MET B 1 441 ? 31.828 -12.195 1.2 1 87.56 441 MET B C 1
ATOM 6959 O O . MET B 1 441 ? 30.953 -12.328 2.061 1 87.56 441 MET B O 1
ATOM 6963 N N . GLU B 1 442 ? 32.469 -11.188 0.895 1 84 442 GLU B N 1
ATOM 6964 C CA . GLU B 1 442 ? 31.969 -9.938 1.44 1 84 442 GLU B CA 1
ATOM 6965 C C . GLU B 1 442 ? 30.734 -9.469 0.667 1 84 442 GLU B C 1
ATOM 6967 O O . GLU B 1 442 ? 30.641 -9.664 -0.546 1 84 442 GLU B O 1
ATOM 6972 N N . PHE B 1 443 ? 29.891 -8.875 1.367 1 87.75 443 PHE B N 1
ATOM 6973 C CA . PHE B 1 443 ? 28.703 -8.352 0.7 1 87.75 443 PHE B CA 1
ATOM 6974 C C . PHE B 1 443 ? 29.062 -7.219 -0.248 1 87.75 443 PHE B C 1
ATOM 6976 O O . PHE B 1 443 ? 29.719 -6.258 0.152 1 87.75 443 PHE B O 1
#

Solvent-accessible surface area (backbone atoms only — not comparable to full-atom values): 45722 Å² total; per-residue (Å²): 127,55,68,62,65,73,58,71,34,89,49,67,47,79,46,58,92,45,51,81,45,68,22,30,25,40,38,42,36,67,29,44,69,41,56,47,76,59,55,83,75,52,47,52,68,68,46,60,77,42,83,40,20,43,35,28,56,41,48,52,44,28,69,81,12,33,50,28,70,79,36,90,90,32,34,35,41,43,26,59,52,38,50,52,50,51,38,51,45,35,60,74,47,31,51,72,46,7,17,26,48,87,31,22,21,38,32,14,33,39,39,9,2,18,51,50,44,41,48,69,44,19,78,66,51,55,81,69,55,43,56,31,38,35,29,31,40,18,18,50,36,18,74,76,32,40,42,88,52,50,61,61,51,41,34,53,36,26,48,61,67,68,48,70,60,42,86,38,65,70,47,28,50,52,47,59,70,65,46,50,63,68,54,46,53,63,39,40,67,88,58,84,50,32,46,47,58,56,28,80,79,39,50,32,52,46,54,68,73,61,32,55,75,65,51,84,73,74,51,36,33,40,34,27,34,35,69,25,36,12,32,62,57,50,49,55,50,49,50,58,44,51,75,75,35,95,54,62,47,76,40,33,37,42,62,56,48,46,61,62,53,56,71,65,67,59,82,37,31,53,53,53,53,49,49,46,56,73,58,50,51,72,72,54,35,76,26,59,53,52,79,78,41,42,37,35,53,40,22,51,34,14,30,65,62,22,46,31,8,29,49,35,53,52,29,51,48,47,72,76,48,64,85,28,58,41,30,38,36,35,38,58,55,73,61,95,70,72,47,52,44,57,96,74,54,51,83,85,48,38,39,59,36,71,29,14,49,64,37,69,44,49,36,46,29,49,86,61,92,64,57,70,70,45,40,52,43,20,53,52,48,32,48,30,56,46,30,28,49,68,71,68,47,42,65,92,58,54,49,46,82,47,79,45,19,38,27,27,36,39,41,93,61,78,45,76,43,69,49,54,60,57,62,51,43,43,41,64,69,35,91,69,47,68,72,37,48,39,85,95,43,76,95,129,57,68,64,68,72,58,70,33,88,49,65,47,79,47,60,91,45,51,82,46,69,22,29,24,40,37,40,36,66,29,46,68,42,58,46,77,59,55,83,74,51,46,52,66,68,47,60,77,43,83,40,20,43,33,28,57,39,49,52,42,29,67,83,11,34,49,26,71,76,36,89,90,32,32,35,42,43,27,60,51,39,49,52,51,50,38,51,47,36,61,74,47,31,50,72,47,8,17,27,46,86,31,21,22,39,30,15,34,39,38,9,2,17,51,50,44,40,50,69,43,19,78,68,49,55,78,69,56,43,58,32,38,35,28,31,40,18,18,49,36,17,73,76,32,39,41,88,53,50,59,62,51,42,32,53,37,26,48,61,66,69,47,69,60,42,86,39,67,70,47,27,51,52,47,59,71,65,46,49,64,68,54,48,52,62,39,40,68,87,57,85,51,31,46,48,58,56,28,81,80,40,50,31,51,46,53,68,73,60,31,56,76,65,52,84,71,74,52,36,33,40,33,26,33,36,69,25,36,11,32,61,56,50,50,53,49,48,51,56,44,49,74,75,36,95,54,63,49,77,39,34,37,41,62,54,47,47,62,62,53,56,70,66,67,59,83,38,30,53,52,54,54,48,48,46,56,72,58,49,50,71,70,54,34,75,26,62,51,51,79,79,41,42,37,35,51,39,22,50,35,14,30,65,61,20,46,31,9,27,50,36,52,52,31,51,48,48,70,75,49,65,85,28,58,40,30,37,37,36,40,59,55,73,62,94,69,71,47,49,44,58,95,74,54,50,82,86,47,40,38,61,37,72,29,14,49,64,37,69,44,48,36,45,30,48,85,62,92,63,54,72,69,45,40,52,44,19,53,52,49,32,48,29,56,46,30,27,47,68,72,68,48,42,66,92,60,54,49,46,82,46,79,45,20,39,26,29,35,38,42,93,61,80,45,76,42,68,48,56,61,58,61,50,44,43,41,64,70,34,91,68,45,68,71,36,48,38,84,95,44,75,98

pLDDT: mean 92.96, std 7.48, range [46.66, 98.81]

Organism: Drosophila navojoa (NCBI:txid7232)

Foldseek 3Di:
DALVVVPPQLDKDKDADDQQAAAFEEEEQEDDLQADDDPVLFDQVLLRVDHYMYMYGGFDGDCRAAQAQLDPVRLGNRRLVSVQVVLVCCLVPVNSRNYHLQQYEYEYAHLSLASQQLLQLFPSNDPSSHQEYEREFFYVQAPSQEDPCSNVLLLQLLVLLVFPPSVDSVRSVVSQVPDRPVSSCVSCVVPRGHHYACTPVRSRNHRSVVSLLVRDDDHAYEYEYALQAQLQVVVVLVVVCVVVDVDPLVDAQQRSVVVLVCVLVDPVCPSVVVLCVVQHDPVRRRHSPCLVSVLSSSLSRCCNGGQVRRLCSQLSSCPNDVPHFYAYEYEQADDPDDCRCPPNDDVQDQFAQHRYNCVLSCLRRPPDDDDDLSVLLSNQSSQQVVCCSRVVHGPPTDTAPHSFDWHWYDYSDIDIRRGSCCSSSSLVPDPPNSNRGDPPDDD/DALVVVPPQLDKDKDADDQQAAAFEEEEQEDDLQADDDPVLFDQVLLRVDHYMYMYGGFDGDCRAAQAQLDPVRLGNRRLVSVQVVLVCCLVPVNSRNYHLQQYEYEYAHLSLASQQLLQLFPSNDPSSHQEYEREFFYVQAPSQEDDCSNVLLLQLLVLLVFPPSVDSVSSVVSQVPDRPVSSCVSCVVPRGHHYACTPVRSRNHRSVVSLLVRDDDHAYEYEYALQAQLLVVVVLVVVCVVVDVDPLVDAQQRSVVVLVCVLVDPVCPSVVVLCVVQHDPVRRRHSPCLVSVLSSSLSRSCNGGQVRRLCSQLSSCPNDVPHFYAYEYEQADDPDDCRCPPNDDVQDQFTQHRYNCVLSCLRRPPDDDDDLSVLLSNLSSQQVVCCSRVVHGPPTDTAPHSFDWHWYDYSDIDIRRGSCCSSSSLVPDPPNSNRGDPPDDD

Radius of gyration: 29.39 Å; Cα contacts (8 Å, |Δi|>4): 1802; chains: 2; bounding box: 64×93×77 Å

InterPro domains:
  IPR002018 Carboxylesterase, type B [PF00135] (5-414)
  IPR019826 Carboxylesterase type B, active site [PS00122] (97-112)
  IPR029058 Alpha/Beta hydrolase fold [G3DSA:3.40.50.1820] (2-426)
  IPR029058 Alpha/Beta hydrolase fold [SSF53474] (7-397)

Sequence (886 aa):
MSDAQLEDCLNLCVYTKNLTARQPVMFYVYGGGYYNGSSQDHPPHYLLERDIVLVVPHYRVGALGWLSTLTEQLPGNAPIGDILLALDWVQRHIHRFGGDPNQVTIFGQSAGAGVTSALLLSPRTAKHHFQRAIVQSGSIFASWAITKDPAAQAQRICKELHCERCEEQEQLLRCVRSASVLELLQATKAESFSPLVGDLQGILPEHPEELLKRRQRSVPLMTGFTQHDGSFVLASYYDALAAKLVNVSDLSVRQFSQGLIDMAKDATGLADNLLYRLLFTRQLLESHAHKAALPAYFDLTSTIYMKSPVISLATKLFTHRSDAPVYVYSFEYEGEHTRFGYEFGNEHYPFNGGVHHSNDNIYLFATHSLQMEDTLMAQNMVELWTSFAIDGAPKDLNPLTSASGPYNRLGLHLKTGDDLLETLTATIDDPNNSRLQRKNMEFMSDAQLEDCLNLCVYTKNLTARQPVMFYVYGGGYYNGSSQDHPPHYLLERDIVLVVPHYRVGALGWLSTLTEQLPGNAPIGDILLALDWVQRHIHRFGGDPNQVTIFGQSAGAGVTSALLLSPRTAKHHFQRAIVQSGSIFASWAITKDPAAQAQRICKELHCERCEEQEQLLRCVRSASVLELLQATKAESFSPLVGDLQGILPEHPEELLKRRQRSVPLMTGFTQHDGSFVLASYYDALAAKLVNVSDLSVRQFSQGLIDMAKDATGLADNLLYRLLFTRQLLESHAHKAALPAYFDLTSTIYMKSPVISLATKLFTHRSDAPVYVYSFEYEGEHTRFGYEFGNEHYPFNGGVHHSNDNIYLFATHSLQMEDTLMAQNMVELWTSFAIDGAPKDLNPLTSASGPYNRLGLHLKTGDDLLETLTATIDDPNNSRLQRKNMEF

Secondary structure (DSSP, 8-state):
--HHHHT----EEEE-S-TT--EEEEEEE--STTT---GGG---GGGGGSS-EEEEE----THHHH---SSSSS-S-HHHHHHHHHHHHHHHHGGGGTEEEEEEEEEEETHHHHHHHHHHH-TTS-TTS-SEEEEES--TTSGGGSBS-HHHHHHHHHHHTT-S-TTSHHHHHHHHHHS-HHHHHHHTTT-----BSS-TTSSS-S-HHHHHHH------EEEEEETTTTHHHHHHHHHHHHHH-S-GGGS-HHHHHHHHHGGG--TTSHHHHHHHHHH--HHHHTS--HHHHHHHHHHHHHIIIIIHHHHHHHHHHHHH-TTS-EEEEEE----S---TTGGG--TTSSB--SS-TTHHHHTTS--S---THHHHHHHHHHHHHHHHHHHSS-TTPPBPSBTTB-EEEESSS-EEES-GGGGGGTTTT-TTGGGGBPTT---/--HHHHT----EEEE-S-TTS-EEEEEEE--STTT---GGG---GGGGGSS-EEEEE----THHHH---SSSSS-S-HHHHHHHHHHHHHHHHGGGGTEEEEEEEEEEETHHHHHHHHHHH-TTS-TTS-SEEEEES--TTSGGGSBS-HHHHHHHHHHHTT-S-TTSHHHHHHHHHHS-HHHHHHHTTT-----BSS-TTSSS-S-HHHHHHH------EEEEEETTTTHHHHHHHHHHHHHH-S-GGGS-HHHHHHHHHGGG--TTSHHHHHHHHHH--HHHHTS--HHHHHHHHHHHHHIIIIIHHHHHHHHHHHHH-TTS-EEEEEE----S---TTGGG-STTSSB--SS-TTTGGGGTS--S---THHHHHHHHHHHHHHHHHHHSS-TTPPBPSBTTB-EEEESSS-EEES-GGGGGGTTTT-TTGGGGBPTT---